Protein 1H80 (pdb70)

InterPro domains:
  IPR011050 Pectin lyase fold/virulence factor [SSF51126] (32-489)
  IPR012334 Pectin lyase fold [G3DSA:2.160.20.10] (28-491)
  IPR024535 Rhamnogalacturonase A/B/Epimerase-like, pectate lyase domain [PF12708] (52-104)

B-factor: mean 22.21, std 10.5, range [8.26, 59.05]

GO terms:
  GO:0033952 iota-carrageenase activity (F, EXP)

Solvent-accessible surface area: 35129 Å² total; per-residue (Å²): 120,86,57,108,131,67,107,51,54,70,4,19,91,53,57,88,76,26,24,23,20,51,25,0,49,96,77,25,61,6,68,11,145,50,120,66,80,7,17,98,8,0,34,107,0,0,40,15,0,30,173,76,118,59,0,0,24,0,27,0,20,75,16,34,1,24,0,25,38,2,41,0,60,25,39,0,4,0,48,0,32,36,106,1,56,0,49,11,26,151,58,56,77,60,142,74,16,53,0,0,13,0,1,26,110,42,88,0,68,53,0,0,0,6,2,6,15,136,7,8,43,1,10,1,104,107,29,213,13,124,22,1,1,0,1,33,0,0,3,0,94,26,0,14,0,0,7,6,42,0,25,4,76,36,6,35,49,0,2,0,10,0,10,4,10,107,74,138,62,96,1,31,33,0,82,53,0,2,0,12,60,4,64,0,39,27,0,2,15,27,58,0,0,0,12,0,24,0,0,8,36,0,0,0,52,49,0,33,0,33,0,0,0,0,0,11,0,29,0,44,32,114,64,0,47,108,63,150,50,8,0,0,63,75,1,21,2,37,37,0,64,2,19,71,0,10,0,0,0,0,0,2,0,32,40,16,167,7,13,51,3,6,0,20,69,1,29,2,73,8,2,1,0,0,0,36,2,31,16,3,33,0,55,48,116,159,86,49,73,86,133,119,81,20,107,12,15,74,109,35,77,10,2,56,125,7,103,148,126,122,49,25,71,8,6,26,9,35,79,3,45,0,10,67,0,45,2,96,27,10,92,51,0,6,0,57,40,120,16,0,34,36,2,25,65,35,20,84,136,15,118,131,6,4,4,2,24,105,170,32,50,88,127,58,12,68,2,0,10,0,7,6,5,0,0,7,7,28,54,8,15,124,128,25,170,26,44,10,83,13,112,46,54,82,22,114,86,58,111,31,54,125,102,22,24,103,59,0,50,78,116,31,149,48,58,142,41,4,87,30,135,54,21,85,110,5,64,67,90,57,22,114,70,115,90,53,106,130,69,107,51,53,67,5,19,91,54,55,87,77,26,22,21,19,50,28,0,48,99,78,27,61,6,68,10,146,51,118,67,81,6,15,108,12,0,35,128,0,0,33,20,0,32,183,78,118,61,0,0,25,0,27,0,21,77,16,32,0,22,0,24,38,2,40,0,50,25,40,0,4,0,48,0,31,38,104,1,55,0,44,11,25,159,57,56,82,59,132,77,16,42,0,1,17,0,1,22,108,40,84,0,70,50,0,0,0,7,1,5,16,132,8,7,43,1,12,1,108,100,28,211,12,155,38,1,0,0,1,39,0,0,4,0,96,26,0,12,0,0,8,6,43,0,25,4,76,36,7,46,50,0,1,0,9,0,9,3,12,92,64,143,58,101,0,37,42,0,92,45,0,2,0,11,61,4,62,0,40,25,0,3,14,26,59,0,0,0,11,0,24,0,0,11,32,0,0,0,52,49,0,32,0,34,0,0,0,0,0,11,0,28,0,48,31,102,61,0,49,97,58,179,48,9,0,0,65,75,1,23,2,37,36,0,64,2,18,73,0,8,0,0,0,1,0,1,0,32,52,18,168,6,14,49,2,4,0,21,65,1,28,3,72,7,2,2,0,0,0,34,1,32,17,4,34,2,60,51,179,95,49,71,84,181,71,106,10,20,78,111,33,85,10,3,64,124,6,105,157,114,106,53,53,69,8,4,27,10,35,71,3,33,0,11,64,0,44,2,97,28,10,92,52,0,6,0,55,42,120,16,0,34,40,3,25,62,32,20,81,142,14,127,130,8,4,6,2,15,110,173,31,57,87,131,63,12,72,2,0,11,0,7,6,5,0,0,8,7,26,56,4,13,88,141,21,169,32,45,8,81,14,103,46,56,81,22,116,84,55,109,32,54,124,98,23,25,104,59,1,37,72,111,29,143,57,56,142,39,3,84,31,136,54,27,86,118,2,64,68,88,60,22,114,76

Foldseek 3Di:
DDDDDDDLVLFADAQPDADDEEELCPHQNADQADLDASAVSVQVVQVVQQVGPQGYEYEHEAGEHEAWDREHAENYEYEYEAAYEYEHDDDPPLDQIERYEYCQPHAYERYEHEYPDQAYEYEHPPPPAQRYAHYAFERYGRYEYYHYEYEHQQGPEANYEQDWHDDPHAITTYERYEYEHYEYEDYHQCYWHYEYAAYEHYEYEHFETEAHEGHHPAHDDVRCVVRVDGAYENYEYEAFEYELYAEREEAEFAQAAHEEYEYEHFEYEQAQAHYEYAAFWDADDPCQWDDPVTTGDPDQVSQVVVCVPVVTHGYEYYHAEYEAFEYEKDFRYKDALVCQQLCVFPNLQSPSKAWADCVLPVPTRGIITTIHQEHYEYAFPPPYPRGYDHHYYNTYYHPDGPRGYHYHYPPRDGDDRDDRPPDHHDDPVSSSD/DDDDDDDLVLFADAQPDADDEEELCPPQNADQADLDASAVSVLVLQVVQQVDPQGYEYEHEAGEHEAWDREHAANYEYEYEAAYEYEHRDDPPLDQIERYEYQQPHAYERYEHEYPDQAYEYEHPVPPRQRYAHYAFERYGRYEYEHYEYEHQQGPEARYEQDWHDDPHAITTYERYEYEHYEYEDYHQCYWHYEYAAYEHYEYEHFETEAHEGHHPAHDDVRCVVRVDGAYENYEYENFEYELYAEREEAHFAQAAHEEYEYEHFEYEQAQAHYEYAAFWDDPCVQCDCPTGDPDQVSQVVVCVPVVTHGYEYYHAEYEAFEYEKDFRYKDALVCQQLCVFPNLQQPSKAWADCVLPVPTRGIITTIHQEHYEYAFDPPDPRGYDHHYYNTYYHPDGPRGYHYHYPPRDGDDRDDRPPDHHDDPVSSSD

Radius of gyration: 34.96 Å; Cα contacts (8 Å, |Δi|>4): 2663; chains: 2; bounding box: 59×76×108 Å

Organism: Alteromonas macleodii (NCBI:txid28108)

CATH classification: 2.160.20.10

Structure (mmCIF, N/CA/C/O backbone):
data_1H80
#
_entry.id   1H80
#
_cell.length_a   55.870
_cell.length_b   90.070
_cell.length_c   124.120
_cell.angle_alpha   90.00
_cell.angle_beta   93.53
_cell.angle_gamma   90.00
#
_symmetry.space_group_name_H-M   'P 1 21 1'
#
loop_
_entity.id
_entity.type
_entity.pdbx_description
1 polymer IOTA-CARRAGEENASE
2 non-polymer 'CALCIUM ION'
3 non-polymer 'CHLORIDE ION'
4 non-polymer 'SODIUM ION'
5 non-polymer GLYCEROL
6 water water
#
loop_
_atom_site.group_PDB
_atom_site.id
_atom_site.type_symbol
_atom_site.label_atom_id
_atom_site.label_alt_id
_atom_site.label_comp_id
_atom_site.label_asym_id
_atom_site.label_entity_id
_atom_site.label_seq_id
_atom_site.pdbx_PDB_ins_code
_atom_site.Cartn_x
_atom_site.Cartn_y
_atom_site.Cartn_z
_atom_site.occupancy
_atom_site.B_iso_or_equiv
_atom_site.auth_seq_id
_atom_site.auth_comp_id
_atom_site.auth_asym_id
_atom_site.auth_atom_id
_atom_site.pdbx_PDB_model_num
ATOM 1 N N . VAL A 1 1 ? 59.496 12.595 108.997 1.00 38.66 28 VAL A N 1
ATOM 2 C CA . VAL A 1 1 ? 59.114 11.297 108.371 1.00 37.91 28 VAL A CA 1
ATOM 3 C C . VAL A 1 1 ? 57.967 11.478 107.383 1.00 37.31 28 VAL A C 1
ATOM 4 O O . VAL A 1 1 ? 57.219 12.455 107.448 1.00 37.94 28 VAL A O 1
ATOM 8 N N . SER A 1 2 ? 57.847 10.532 106.459 1.00 36.17 29 SER A N 1
ATOM 9 C CA . SER A 1 2 ? 56.787 10.541 105.462 1.00 34.54 29 SER A CA 1
ATOM 10 C C . SER A 1 2 ? 55.940 9.309 105.753 1.00 32.42 29 SER A C 1
ATOM 11 O O . SER A 1 2 ? 56.474 8.230 106.007 1.00 32.39 29 SER A O 1
ATOM 14 N N . PRO A 1 3 ? 54.609 9.448 105.720 1.00 30.79 30 PRO A N 1
ATOM 15 C CA . PRO A 1 3 ? 53.768 8.282 106.000 1.00 29.19 30 PRO A CA 1
ATOM 16 C C . PRO A 1 3 ? 53.964 7.128 105.024 1.00 28.11 30 PRO A C 1
ATOM 17 O O . PRO A 1 3 ? 54.311 7.333 103.861 1.00 27.53 30 PRO A O 1
ATOM 21 N N . LYS A 1 4 ? 53.756 5.914 105.518 1.00 26.87 31 LYS A N 1
ATOM 22 C CA . LYS A 1 4 ? 53.878 4.718 104.697 1.00 26.83 31 LYS A CA 1
ATOM 23 C C . LYS A 1 4 ? 52.686 4.721 103.751 1.00 25.63 31 LYS A C 1
ATOM 24 O O . LYS A 1 4 ? 51.610 5.193 104.111 1.00 25.17 31 LYS A O 1
ATOM 30 N N . THR A 1 5 ? 52.877 4.205 102.541 1.00 24.80 32 THR A N 1
ATOM 31 C CA . THR A 1 5 ? 51.796 4.164 101.565 1.00 24.85 32 THR A CA 1
ATOM 32 C C . THR A 1 5 ? 51.147 2.792 101.555 1.00 23.17 32 THR A C 1
ATOM 33 O O . THR A 1 5 ? 51.669 1.838 102.127 1.00 23.03 32 THR A O 1
ATOM 37 N N . TYR A 1 6 ? 49.996 2.702 100.903 1.00 21.74 33 TYR A N 1
ATOM 38 C CA . TYR A 1 6 ? 49.273 1.445 100.814 1.00 20.07 33 TYR A CA 1
ATOM 39 C C . TYR A 1 6 ? 48.206 1.560 99.742 1.00 19.32 33 TYR A C 1
ATOM 40 O O . TYR A 1 6 ? 47.911 2.650 99.253 1.00 18.47 33 TYR A O 1
ATOM 49 N N . LYS A 1 7 ? 47.639 0.421 99.369 1.00 18.68 34 LYS A N 1
ATOM 50 C CA . LYS A 1 7 ? 46.576 0.397 98.384 1.00 18.60 34 LYS A CA 1
ATOM 51 C C . LYS A 1 7 ? 45.421 -0.340 99.038 1.00 16.89 34 LYS A C 1
ATOM 52 O O . LYS A 1 7 ? 45.624 -1.141 99.954 1.00 16.48 34 LYS A O 1
ATOM 58 N N . ASP A 1 8 ? 44.208 -0.063 98.584 1.00 16.01 35 ASP A N 1
ATOM 59 C CA . ASP A 1 8 ? 43.043 -0.703 99.169 1.00 15.81 35 ASP A CA 1
ATOM 60 C C . ASP A 1 8 ? 43.113 -2.222 99.135 1.00 15.26 35 ASP A C 1
ATOM 61 O O . ASP A 1 8 ? 42.647 -2.883 100.063 1.00 14.16 35 ASP A O 1
ATOM 66 N N . ALA A 1 9 ? 43.707 -2.775 98.080 1.00 14.59 36 ALA A N 1
ATOM 67 C CA . ALA A 1 9 ? 43.813 -4.224 97.943 1.00 15.34 36 ALA A CA 1
ATOM 68 C C . ALA A 1 9 ? 44.708 -4.868 98.999 1.00 15.05 36 ALA A C 1
ATOM 69 O O . ALA A 1 9 ? 44.751 -6.092 99.120 1.00 16.00 36 ALA A O 1
ATOM 71 N N . ASP A 1 10 ? 45.440 -4.052 99.750 1.00 13.84 37 ASP A N 1
ATOM 72 C CA . ASP A 1 10 ? 46.284 -4.588 100.810 1.00 14.57 37 ASP A CA 1
ATOM 73 C C . ASP A 1 10 ? 45.386 -4.987 101.978 1.00 13.19 37 ASP A C 1
ATOM 74 O O . ASP A 1 10 ? 45.792 -5.751 102.856 1.00 13.99 37 ASP A O 1
ATOM 79 N N . PHE A 1 11 ? 44.159 -4.472 101.975 1.00 12.61 38 PHE A N 1
ATOM 80 C CA . PHE A 1 11 ? 43.219 -4.734 103.057 1.00 11.79 38 PHE A CA 1
ATOM 81 C C . PHE A 1 11 ? 42.018 -5.563 102.644 1.00 12.53 38 PHE A C 1
ATOM 82 O O . PHE A 1 11 ? 41.639 -6.512 103.325 1.00 13.39 38 PHE A O 1
ATOM 90 N N . TYR A 1 12 ? 41.416 -5.192 101.524 1.00 12.22 39 TYR A N 1
ATOM 91 C CA . TYR A 1 12 ? 40.222 -5.872 101.050 1.00 12.70 39 TYR A CA 1
ATOM 92 C C . TYR A 1 12 ? 40.308 -6.232 99.578 1.00 12.32 39 TYR A C 1
ATOM 93 O O . TYR A 1 12 ? 40.725 -5.419 98.756 1.00 13.57 39 TYR A O 1
ATOM 102 N N . VAL A 1 13 ? 39.906 -7.456 99.260 1.00 11.58 40 VAL A N 1
ATOM 103 C CA . VAL A 1 13 ? 39.902 -7.934 97.885 1.00 12.67 40 VAL A CA 1
ATOM 104 C C . VAL A 1 13 ? 38.468 -8.304 97.545 1.00 12.41 40 VAL A C 1
ATOM 105 O O . VAL A 1 13 ? 37.895 -9.228 98.127 1.00 13.19 40 VAL A O 1
ATOM 109 N N . ALA A 1 14 ? 37.889 -7.563 96.609 1.00 12.67 41 ALA A N 1
ATOM 110 C CA . ALA A 1 14 ? 36.515 -7.795 96.194 1.00 12.83 41 ALA A CA 1
ATOM 111 C C . ALA A 1 14 ? 36.382 -9.048 95.341 1.00 13.29 41 ALA A C 1
ATOM 112 O O . ALA A 1 14 ? 37.345 -9.499 94.722 1.00 13.21 41 ALA A O 1
ATOM 114 N N . PRO A 1 15 ? 35.181 -9.638 95.311 1.00 13.67 42 PRO A N 1
ATOM 115 C CA . PRO A 1 15 ? 34.990 -10.838 94.498 1.00 14.48 42 PRO A CA 1
ATOM 116 C C . PRO A 1 15 ? 35.007 -10.437 93.027 1.00 14.34 42 PRO A C 1
ATOM 117 O O . PRO A 1 15 ? 34.602 -9.327 92.680 1.00 16.11 42 PRO A O 1
ATOM 121 N N . THR A 1 16 ? 35.483 -11.331 92.168 1.00 15.62 43 THR A N 1
ATOM 122 C CA . THR A 1 16 ? 35.537 -11.040 90.741 1.00 17.08 43 THR A CA 1
ATOM 123 C C . THR A 1 16 ? 34.472 -11.821 89.985 1.00 17.24 43 THR A C 1
ATOM 124 O O . THR A 1 16 ? 34.265 -11.615 88.792 1.00 18.34 43 THR A O 1
ATOM 128 N N . GLN A 1 17 ? 33.803 -12.725 90.690 1.00 17.50 44 GLN A N 1
ATOM 129 C CA . GLN A 1 17 ? 32.741 -13.528 90.102 1.00 17.99 44 GLN A CA 1
ATOM 130 C C . GLN A 1 17 ? 31.794 -13.934 91.221 1.00 17.42 44 GLN A C 1
ATOM 131 O O . GLN A 1 17 ? 32.228 -14.240 92.331 1.00 18.50 44 GLN A O 1
ATOM 141 N N . GLN A 1 18 ? 30.498 -13.918 90.936 1.00 15.83 45 GLN A N 1
ATOM 142 C CA . GLN A 1 18 ? 29.508 -14.286 91.936 1.00 14.60 45 GLN A CA 1
ATOM 143 C C . GLN A 1 18 ? 28.466 -15.187 91.316 1.00 13.73 45 GLN A C 1
ATOM 144 O O . GLN A 1 18 ? 28.331 -15.246 90.097 1.00 13.57 45 GLN A O 1
ATOM 150 N N . ASP A 1 19 ? 27.720 -15.884 92.165 1.00 13.31 46 ASP A N 1
ATOM 151 C CA . ASP A 1 19 ? 26.691 -16.784 91.676 1.00 13.37 46 ASP A CA 1
ATOM 152 C C . ASP A 1 19 ? 25.313 -16.149 91.553 1.00 13.34 46 ASP A C 1
ATOM 153 O O . ASP A 1 19 ? 24.567 -16.467 90.627 1.00 13.73 46 ASP A O 1
ATOM 158 N N . VAL A 1 20 ? 24.972 -15.248 92.469 1.00 13.19 47 VAL A N 1
ATOM 159 C CA . VAL A 1 20 ? 23.653 -14.625 92.443 1.00 13.47 47 VAL A CA 1
ATOM 160 C C . VAL A 1 20 ? 23.606 -13.152 92.821 1.00 13.45 47 VAL A C 1
ATOM 161 O O . VAL A 1 20 ? 24.545 -12.605 93.395 1.00 12.70 47 VAL A O 1
ATOM 165 N N . ASN A 1 21 ? 22.488 -12.525 92.467 1.00 13.95 48 ASN A N 1
ATOM 166 C CA . ASN A 1 21 ? 22.198 -11.132 92.796 1.00 14.78 48 ASN A CA 1
ATOM 167 C C . ASN A 1 21 ? 20.727 -11.174 93.216 1.00 15.23 48 ASN A C 1
ATOM 168 O O . ASN A 1 21 ? 19.846 -11.428 92.386 1.00 16.91 48 ASN A O 1
ATOM 173 N N . TYR A 1 22 ? 20.464 -10.955 94.501 1.00 13.79 49 TYR A N 1
ATOM 174 C CA . TYR A 1 22 ? 19.097 -10.976 95.016 1.00 14.17 49 TYR A CA 1
ATOM 175 C C . TYR A 1 22 ? 18.666 -9.613 95.529 1.00 13.75 49 TYR A C 1
ATOM 176 O O . TYR A 1 22 ? 19.497 -8.758 95.829 1.00 14.50 49 TYR A O 1
ATOM 185 N N . ASP A 1 23 ? 17.354 -9.425 95.630 1.00 14.30 50 ASP A N 1
ATOM 186 C CA . ASP A 1 23 ? 16.772 -8.191 96.139 1.00 14.45 50 ASP A CA 1
ATOM 187 C C . ASP A 1 23 ? 16.035 -8.599 97.415 1.00 14.61 50 ASP A C 1
ATOM 188 O O . ASP A 1 23 ? 15.249 -9.544 97.410 1.00 15.26 50 ASP A O 1
ATOM 193 N N . LEU A 1 24 ? 16.306 -7.900 98.510 1.00 14.43 51 LEU A N 1
ATOM 194 C CA . LEU A 1 24 ? 15.699 -8.228 99.794 1.00 14.00 51 LEU A CA 1
ATOM 195 C C . LEU A 1 24 ? 14.179 -8.256 99.772 1.00 15.47 51 LEU A C 1
ATOM 196 O O . LEU A 1 24 ? 13.555 -9.127 100.384 1.00 16.02 51 LEU A O 1
ATOM 201 N N . VAL A 1 25 ? 13.583 -7.302 99.071 1.00 15.63 52 VAL A N 1
ATOM 202 C CA . VAL A 1 25 ? 12.132 -7.224 99.003 1.00 16.52 52 VAL A CA 1
ATOM 203 C C . VAL A 1 25 ? 11.521 -8.190 97.996 1.00 17.20 52 VAL A C 1
ATOM 204 O O . VAL A 1 25 ? 10.646 -8.987 98.335 1.00 17.24 52 VAL A O 1
ATOM 208 N N . ASP A 1 26 ? 12.001 -8.162 96.764 1.00 17.92 53 ASP A N 1
ATOM 209 C CA . ASP A 1 26 ? 11.441 -8.954 95.660 1.00 18.37 53 ASP A CA 1
ATOM 210 C C . ASP A 1 26 ? 11.735 -10.441 95.882 1.00 18.92 53 ASP A C 1
ATOM 211 O O . ASP A 1 26 ? 10.862 -11.285 95.536 1.00 19.13 53 ASP A O 1
ATOM 216 N N . ASP A 1 27 ? 12.900 -10.815 96.350 1.00 18.00 54 ASP A N 1
ATOM 217 C CA . ASP A 1 27 ? 13.256 -12.215 96.498 1.00 17.65 54 ASP A CA 1
ATOM 218 C C . ASP A 1 27 ? 13.032 -12.813 97.877 1.00 18.10 54 ASP A C 1
ATOM 219 O O . ASP A 1 27 ? 12.863 -14.025 98.000 1.00 18.36 54 ASP A O 1
ATOM 224 N N . PHE A 1 28 ? 13.020 -11.982 98.914 1.00 17.46 55 PHE A N 1
ATOM 225 C CA . PHE A 1 28 ? 12.838 -12.514 100.256 1.00 17.51 55 PHE A CA 1
ATOM 226 C C . PHE A 1 28 ? 11.679 -11.949 101.066 1.00 18.36 55 PHE A C 1
ATOM 227 O O . PHE A 1 28 ? 11.531 -12.247 102.249 1.00 18.75 55 PHE A O 1
ATOM 235 N N . GLY A 1 29 ? 10.857 -11.138 100.415 1.00 18.30 56 GLY A N 1
ATOM 236 C CA . GLY A 1 29 ? 9.674 -10.599 101.063 1.00 19.10 56 GLY A CA 1
ATOM 237 C C . GLY A 1 29 ? 9.777 -9.602 102.196 1.00 19.62 56 GLY A C 1
ATOM 238 O O . GLY A 1 29 ? 8.842 -9.487 102.988 1.00 20.50 56 GLY A O 1
ATOM 239 N N . ALA A 1 30 ? 10.885 -8.880 102.300 1.00 18.47 57 ALA A N 1
ATOM 240 C CA . ALA A 1 30 ? 10.986 -7.881 103.355 1.00 18.57 57 ALA A CA 1
ATOM 241 C C . ALA A 1 30 ? 10.009 -6.777 102.965 1.00 18.99 57 ALA A C 1
ATOM 242 O O . ALA A 1 30 ? 9.616 -6.674 101.801 1.00 18.85 57 ALA A O 1
ATOM 244 N N . ASN A 1 31 ? 9.605 -5.958 103.928 1.00 19.46 58 ASN A N 1
ATOM 245 C CA . ASN A 1 31 ? 8.674 -4.871 103.645 1.00 20.76 58 ASN A CA 1
ATOM 246 C C . ASN A 1 31 ? 9.241 -3.560 104.174 1.00 19.88 58 ASN A C 1
ATOM 247 O O . ASN A 1 31 ? 9.331 -3.361 105.385 1.00 20.37 58 ASN A O 1
ATOM 252 N N . GLY A 1 32 ? 9.618 -2.668 103.264 1.00 20.32 59 GLY A N 1
ATOM 253 C CA . GLY A 1 32 ? 10.179 -1.395 103.673 1.00 20.82 59 GLY A CA 1
ATOM 254 C C . GLY A 1 32 ? 9.154 -0.281 103.735 1.00 21.65 59 GLY A C 1
ATOM 255 O O . GLY A 1 32 ? 9.509 0.895 103.778 1.00 20.99 59 GLY A O 1
ATOM 256 N N . ASN A 1 33 ? 7.877 -0.651 103.744 1.00 23.06 60 ASN A N 1
ATOM 257 C CA . ASN A 1 33 ? 6.797 0.329 103.789 1.00 25.15 60 ASN A CA 1
ATOM 258 C C . ASN A 1 33 ? 6.020 0.299 105.100 1.00 25.15 60 ASN A C 1
ATOM 259 O O . ASN A 1 33 ? 5.114 1.105 105.308 1.00 26.49 60 ASN A O 1
ATOM 264 N N . ASP A 1 34 ? 6.368 -0.629 105.981 1.00 24.59 61 ASP A N 1
ATOM 265 C CA . ASP A 1 34 ? 5.686 -0.732 107.266 1.00 24.72 61 ASP A CA 1
ATOM 266 C C . ASP A 1 34 ? 6.654 -0.515 108.422 1.00 24.57 61 ASP A C 1
ATOM 267 O O . ASP A 1 34 ? 7.786 -0.071 108.227 1.00 24.40 61 ASP A O 1
ATOM 272 N N . THR A 1 35 ? 6.204 -0.836 109.628 1.00 24.67 62 THR A N 1
ATOM 273 C CA . THR A 1 35 ? 7.037 -0.674 110.810 1.00 24.96 62 THR A CA 1
ATOM 274 C C . THR A 1 35 ? 7.350 -2.026 111.436 1.00 24.51 62 THR A C 1
ATOM 275 O O . THR A 1 35 ? 7.803 -2.096 112.577 1.00 25.87 62 THR A O 1
ATOM 279 N N . SER A 1 36 ? 7.117 -3.093 110.676 1.00 23.46 63 SER A N 1
ATOM 280 C CA . SER A 1 36 ? 7.346 -4.454 111.146 1.00 22.25 63 SER A CA 1
ATOM 281 C C . SER A 1 36 ? 8.767 -4.963 110.906 1.00 20.88 63 SER A C 1
ATOM 282 O O . SER A 1 36 ? 9.432 -4.558 109.957 1.00 20.30 63 SER A O 1
ATOM 285 N N . ASP A 1 37 ? 9.203 -5.869 111.778 1.00 19.56 64 ASP A N 1
ATOM 286 C CA . ASP A 1 37 ? 10.534 -6.474 111.734 1.00 18.52 64 ASP A CA 1
ATOM 287 C C . ASP A 1 37 ? 10.844 -7.160 110.402 1.00 17.71 64 ASP A C 1
ATOM 288 O O . ASP A 1 37 ? 10.036 -7.924 109.875 1.00 17.95 64 ASP A O 1
ATOM 293 N N . ASP A 1 38 ? 12.029 -6.880 109.869 1.00 16.50 65 ASP A N 1
ATOM 294 C CA . ASP A 1 38 ? 12.460 -7.448 108.597 1.00 16.06 65 ASP A CA 1
ATOM 295 C C . ASP A 1 38 ? 13.680 -8.346 108.768 1.00 15.60 65 ASP A C 1
ATOM 296 O O . ASP A 1 38 ? 14.296 -8.769 107.786 1.00 14.52 65 ASP A O 1
ATOM 301 N N . SER A 1 39 ? 14.015 -8.647 110.016 1.00 15.26 66 SER A N 1
ATOM 302 C CA . SER A 1 39 ? 15.181 -9.467 110.320 1.00 15.06 66 SER A CA 1
ATOM 303 C C . SER A 1 39 ? 15.197 -10.849 109.680 1.00 15.01 66 SER A C 1
ATOM 304 O O . SER A 1 39 ? 16.216 -11.268 109.132 1.00 14.63 66 SER A O 1
ATOM 307 N N . ASN A 1 40 ? 14.082 -11.569 109.758 1.00 14.71 67 ASN A N 1
ATOM 308 C CA . ASN A 1 40 ? 14.039 -12.903 109.183 1.00 15.28 67 ASN A CA 1
ATOM 309 C C . ASN A 1 40 ? 14.263 -12.870 107.677 1.00 13.93 67 ASN A C 1
ATOM 310 O O . ASN A 1 40 ? 14.972 -13.715 107.138 1.00 13.99 67 ASN A O 1
ATOM 315 N N . ALA A 1 41 ? 13.665 -11.891 107.006 1.00 14.06 68 ALA A N 1
ATOM 316 C CA . ALA A 1 41 ? 13.821 -11.764 105.560 1.00 13.44 68 ALA A CA 1
ATOM 317 C C . ALA A 1 41 ? 15.298 -11.589 105.233 1.00 13.24 68 ALA A C 1
ATOM 318 O O . ALA A 1 41 ? 15.835 -12.260 104.351 1.00 13.05 68 ALA A O 1
ATOM 320 N N . LEU A 1 42 ? 15.954 -10.685 105.953 1.00 12.75 69 LEU A N 1
ATOM 321 C CA . LEU A 1 42 ? 17.369 -10.437 105.720 1.00 12.74 69 LEU A CA 1
ATOM 322 C C . LEU A 1 42 ? 18.213 -11.658 106.056 1.00 12.22 69 LEU A C 1
ATOM 323 O O . LEU A 1 42 ? 19.138 -11.998 105.319 1.00 12.37 69 LEU A O 1
ATOM 328 N N . GLN A 1 43 ? 17.897 -12.337 107.156 1.00 11.42 70 GLN A N 1
ATOM 329 C CA . GLN A 1 43 ? 18.677 -13.507 107.521 1.00 12.71 70 GLN A CA 1
ATOM 330 C C . GLN A 1 43 ? 18.526 -14.611 106.478 1.00 12.16 70 GLN A C 1
ATOM 331 O O . GLN A 1 43 ? 19.496 -15.284 106.142 1.00 13.44 70 GLN A O 1
ATOM 337 N N . ARG A 1 44 ? 17.311 -14.799 105.968 1.00 12.94 71 ARG A N 1
ATOM 338 C CA . ARG A 1 44 ? 17.093 -15.814 104.943 1.00 13.16 71 ARG A CA 1
ATOM 339 C C . ARG A 1 44 ? 17.884 -15.468 103.684 1.00 13.13 71 ARG A C 1
ATOM 340 O O . ARG A 1 44 ? 18.440 -16.351 103.035 1.00 13.80 71 ARG A O 1
ATOM 348 N N . ALA A 1 45 ? 17.933 -14.183 103.347 1.00 13.28 72 ALA A N 1
ATOM 349 C CA . ALA A 1 45 ? 18.666 -13.738 102.162 1.00 12.78 72 ALA A CA 1
ATOM 350 C C . ALA A 1 45 ? 20.149 -14.033 102.331 1.00 13.06 72 ALA A C 1
ATOM 351 O O . ALA A 1 45 ? 20.793 -14.596 101.446 1.00 13.79 72 ALA A O 1
ATOM 353 N N . ILE A 1 46 ? 20.690 -13.636 103.477 1.00 12.74 73 ILE A N 1
ATOM 354 C CA . ILE A 1 46 ? 22.095 -13.867 103.778 1.00 13.17 73 ILE A CA 1
ATOM 355 C C . ILE A 1 46 ? 22.418 -15.358 103.729 1.00 13.42 73 ILE A C 1
ATOM 356 O O . ILE A 1 46 ? 23.399 -15.772 103.117 1.00 13.82 73 ILE A O 1
ATOM 361 N N . ASN A 1 47 ? 21.587 -16.171 104.369 1.00 13.23 74 ASN A N 1
ATOM 362 C CA . ASN A 1 47 ? 21.824 -17.606 104.383 1.00 13.94 74 ASN A CA 1
ATOM 363 C C . ASN A 1 47 ? 21.804 -18.197 102.977 1.00 13.17 74 ASN A C 1
ATOM 364 O O . ASN A 1 47 ? 22.656 -19.014 102.627 1.00 13.83 74 ASN A O 1
ATOM 369 N N . ALA A 1 48 ? 20.832 -17.776 102.174 1.00 13.94 75 ALA A N 1
ATOM 370 C CA . ALA A 1 48 ? 20.701 -18.273 100.810 1.00 14.23 75 ALA A CA 1
ATOM 371 C C . ALA A 1 48 ? 21.926 -17.929 99.974 1.00 14.36 75 ALA A C 1
ATOM 372 O O . ALA A 1 48 ? 22.443 -18.767 99.237 1.00 15.50 75 ALA A O 1
ATOM 374 N N . ILE A 1 49 ? 22.398 -16.697 100.101 1.00 13.81 76 ILE A N 1
ATOM 375 C CA . ILE A 1 49 ? 23.559 -16.269 99.332 1.00 12.80 76 ILE A CA 1
ATOM 376 C C . ILE A 1 49 ? 24.830 -16.982 99.779 1.00 13.40 76 ILE A C 1
ATOM 377 O O . ILE A 1 49 ? 25.628 -17.418 98.949 1.00 13.73 76 ILE A O 1
ATOM 382 N N . SER A 1 50 ? 25.015 -17.124 101.088 1.00 13.33 77 SER A N 1
ATOM 383 C CA . SER A 1 50 ? 26.220 -17.765 101.593 1.00 14.61 77 SER A CA 1
ATOM 384 C C . SER A 1 50 ? 26.309 -19.244 101.229 1.00 15.50 77 SER A C 1
ATOM 385 O O . SER A 1 50 ? 27.396 -19.820 101.232 1.00 15.87 77 SER A O 1
ATOM 388 N N . ARG A 1 51 ? 25.169 -19.858 100.920 1.00 16.53 78 ARG A N 1
ATOM 389 C CA . ARG A 1 51 ? 25.152 -21.266 100.532 1.00 18.80 78 ARG A CA 1
ATOM 390 C C . ARG A 1 51 ? 25.745 -21.466 99.138 1.00 18.97 78 ARG A C 1
ATOM 391 O O . ARG A 1 51 ? 26.168 -22.570 98.789 1.00 19.86 78 ARG A O 1
ATOM 399 N N . LYS A 1 52 ? 25.774 -20.401 98.342 1.00 19.15 79 LYS A N 1
ATOM 400 C CA . LYS A 1 52 ? 26.326 -20.480 96.990 1.00 19.50 79 LYS A CA 1
ATOM 401 C C . LYS A 1 52 ? 27.854 -20.464 97.059 1.00 19.98 79 LYS A C 1
ATOM 402 O O . LYS A 1 52 ? 28.445 -19.646 97.764 1.00 18.47 79 LYS A O 1
ATOM 408 N N . PRO A 1 53 ? 28.514 -21.366 96.316 1.00 20.84 80 PRO A N 1
ATOM 409 C CA . PRO A 1 53 ? 29.978 -21.454 96.295 1.00 21.17 80 PRO A CA 1
ATOM 410 C C . PRO A 1 53 ? 30.701 -20.122 96.092 1.00 21.27 80 PRO A C 1
ATOM 411 O O . PRO A 1 53 ? 31.679 -19.828 96.783 1.00 21.99 80 PRO A O 1
ATOM 415 N N . ASN A 1 54 ? 30.216 -19.319 95.151 1.00 19.70 81 ASN A N 1
ATOM 416 C CA . ASN A 1 54 ? 30.838 -18.032 94.858 1.00 19.10 81 ASN A CA 1
ATOM 417 C C . ASN A 1 54 ? 30.058 -16.859 95.448 1.00 17.34 81 ASN A C 1
ATOM 418 O O . ASN A 1 54 ? 30.300 -15.700 95.100 1.00 17.84 81 ASN A O 1
ATOM 423 N N . GLY A 1 55 ? 29.119 -17.169 96.338 1.00 15.73 82 GLY A N 1
ATOM 424 C CA . GLY A 1 55 ? 28.334 -16.134 96.987 1.00 14.28 82 GLY A CA 1
ATOM 425 C C . GLY A 1 55 ? 27.538 -15.231 96.073 1.00 13.58 82 GLY A C 1
ATOM 426 O O . GLY A 1 55 ? 27.110 -15.629 94.989 1.00 13.75 82 GLY A O 1
ATOM 427 N N . GLY A 1 56 ? 27.331 -13.998 96.513 1.00 11.94 83 GLY A N 1
ATOM 428 C CA . GLY A 1 56 ? 26.562 -13.082 95.702 1.00 12.04 83 GLY A CA 1
ATOM 429 C C . GLY A 1 56 ? 26.304 -11.765 96.386 1.00 12.45 83 GLY A C 1
ATOM 430 O O . GLY A 1 56 ? 26.826 -11.492 97.469 1.00 12.90 83 GLY A O 1
ATOM 431 N N . THR A 1 57 ? 25.487 -10.947 95.733 1.00 13.03 84 THR A N 1
ATOM 432 C CA . THR A 1 57 ? 25.147 -9.632 96.237 1.00 13.64 84 THR A CA 1
ATOM 433 C C . THR A 1 57 ? 23.683 -9.564 96.622 1.00 13.70 84 THR A C 1
ATOM 434 O O . THR A 1 57 ? 22.830 -10.169 95.976 1.00 14.00 84 THR A O 1
ATOM 438 N N . LEU A 1 58 ? 23.405 -8.842 97.698 1.00 11.84 85 LEU A N 1
ATOM 439 C CA . LEU A 1 58 ? 22.040 -8.645 98.145 1.00 11.59 85 LEU A CA 1
ATOM 440 C C . LEU A 1 58 ? 21.782 -7.152 98.094 1.00 11.27 85 LEU A C 1
ATOM 441 O O . LEU A 1 58 ? 22.535 -6.364 98.668 1.00 11.44 85 LEU A O 1
ATOM 446 N N . LEU A 1 59 ? 20.731 -6.756 97.391 1.00 11.87 86 LEU A N 1
ATOM 447 C CA . LEU A 1 59 ? 20.393 -5.350 97.315 1.00 11.34 86 LEU A CA 1
ATOM 448 C C . LEU A 1 59 ? 19.275 -5.068 98.301 1.00 11.41 86 LEU A C 1
ATOM 449 O O . LEU A 1 59 ? 18.278 -5.783 98.320 1.00 11.86 86 LEU A O 1
ATOM 454 N N . ILE A 1 60 ? 19.468 -4.058 99.141 1.00 11.82 87 ILE A N 1
ATOM 455 C CA . ILE A 1 60 ? 18.434 -3.637 100.076 1.00 11.91 87 ILE A CA 1
ATOM 456 C C . ILE A 1 60 ? 17.920 -2.374 99.397 1.00 12.66 87 ILE A C 1
ATOM 457 O O . ILE A 1 60 ? 18.577 -1.333 99.413 1.00 12.99 87 ILE A O 1
ATOM 462 N N . PRO A 1 61 ? 16.741 -2.459 98.766 1.00 12.90 88 PRO A N 1
ATOM 463 C CA . PRO A 1 61 ? 16.127 -1.339 98.056 1.00 13.46 88 PRO A CA 1
ATOM 464 C C . PRO A 1 61 ? 15.544 -0.262 98.946 1.00 13.49 88 PRO A C 1
ATOM 465 O O . PRO A 1 61 ? 15.276 -0.491 100.123 1.00 14.48 88 PRO A O 1
ATOM 469 N N . ASN A 1 62 ? 15.342 0.914 98.368 1.00 14.03 89 ASN A N 1
ATOM 470 C CA . ASN A 1 62 ? 14.800 2.035 99.114 1.00 14.67 89 ASN A CA 1
ATOM 471 C C . ASN A 1 62 ? 13.573 1.667 99.930 1.00 15.07 89 ASN A C 1
ATOM 472 O O . ASN A 1 62 ? 12.664 0.988 99.453 1.00 15.97 89 ASN A O 1
ATOM 477 N N . GLY A 1 63 ? 13.576 2.125 101.174 1.00 15.20 90 GLY A N 1
ATOM 478 C CA . GLY A 1 63 ? 12.487 1.856 102.088 1.00 15.92 90 GLY A CA 1
ATOM 479 C C . GLY A 1 63 ? 13.020 1.916 103.501 1.00 15.50 90 GLY A C 1
ATOM 480 O O . GLY A 1 63 ? 14.202 2.204 103.714 1.00 14.70 90 GLY A O 1
ATOM 481 N N . THR A 1 64 ? 12.152 1.655 104.469 1.00 14.91 91 THR A N 1
ATOM 482 C CA . THR A 1 64 ? 12.543 1.673 105.867 1.00 15.72 91 THR A CA 1
ATOM 483 C C . THR A 1 64 ? 12.457 0.254 106.393 1.00 15.43 91 THR A C 1
ATOM 484 O O . THR A 1 64 ? 11.416 -0.397 106.300 1.00 15.49 91 THR A O 1
ATOM 488 N N . TYR A 1 65 ? 13.561 -0.224 106.949 1.00 14.55 92 TYR A N 1
ATOM 489 C CA . TYR A 1 65 ? 13.626 -1.581 107.460 1.00 14.54 92 TYR A CA 1
ATOM 490 C C . TYR A 1 65 ? 13.990 -1.636 108.921 1.00 14.38 92 TYR A C 1
ATOM 491 O O . TYR A 1 65 ? 14.716 -0.783 109.430 1.00 14.77 92 TYR A O 1
ATOM 500 N N . HIS A 1 66 ? 13.479 -2.662 109.586 1.00 14.54 93 HIS A N 1
ATOM 501 C CA . HIS A 1 66 ? 13.766 -2.883 110.989 1.00 14.10 93 HIS A CA 1
ATOM 502 C C . HIS A 1 66 ? 14.538 -4.190 111.104 1.00 14.07 93 HIS A C 1
ATOM 503 O O . HIS A 1 66 ? 14.037 -5.256 110.738 1.00 14.16 93 HIS A O 1
ATOM 510 N N . PHE A 1 67 ? 15.774 -4.093 111.587 1.00 13.37 94 PHE A N 1
ATOM 511 C CA . PHE A 1 67 ? 16.629 -5.261 111.751 1.00 13.78 94 PHE A CA 1
ATOM 512 C C . PHE A 1 67 ? 17.214 -5.294 113.152 1.00 14.18 94 PHE A C 1
ATOM 513 O O . PHE A 1 67 ? 17.336 -4.261 113.808 1.00 15.35 94 PHE A O 1
ATOM 521 N N . LEU A 1 68 ? 17.596 -6.489 113.586 1.00 14.74 95 LEU A N 1
ATOM 522 C CA . LEU A 1 68 ? 18.254 -6.665 114.871 1.00 14.55 95 LEU A CA 1
ATOM 523 C C . LEU A 1 68 ? 18.831 -8.068 114.968 1.00 14.77 95 LEU A C 1
ATOM 524 O O . LEU A 1 68 ? 18.188 -9.045 114.577 1.00 14.94 95 LEU A O 1
ATOM 529 N N . GLY A 1 69 ? 20.061 -8.155 115.461 1.00 14.44 96 GLY A N 1
ATOM 530 C CA . GLY A 1 69 ? 20.715 -9.439 115.640 1.00 15.22 96 GLY A CA 1
ATOM 531 C C . GLY A 1 69 ? 20.950 -10.248 114.382 1.00 15.19 96 GLY A C 1
ATOM 532 O O . GLY A 1 69 ? 20.882 -11.477 114.408 1.00 16.60 96 GLY A O 1
ATOM 533 N N . ILE A 1 70 ? 21.229 -9.564 113.280 1.00 14.64 97 ILE A N 1
ATOM 534 C CA . ILE A 1 70 ? 21.473 -10.243 112.014 1.00 14.84 97 ILE A CA 1
ATOM 535 C C . ILE A 1 70 ? 22.852 -10.890 112.037 1.00 15.33 97 ILE A C 1
ATOM 536 O O . ILE A 1 70 ? 23.830 -10.272 112.456 1.00 16.33 97 ILE A O 1
ATOM 541 N N . GLN A 1 71 ? 22.925 -12.139 111.589 1.00 15.01 98 GLN A N 1
ATOM 542 C CA . GLN A 1 71 ? 24.189 -12.863 111.557 1.00 15.16 98 GLN A CA 1
ATOM 543 C C . GLN A 1 71 ? 24.722 -12.880 110.134 1.00 14.81 98 GLN A C 1
ATOM 544 O O . GLN A 1 71 ? 24.180 -13.560 109.270 1.00 14.68 98 GLN A O 1
ATOM 550 N N . MET A 1 72 ? 25.786 -12.128 109.889 1.00 14.12 99 MET A N 1
ATOM 551 C CA . MET A 1 72 ? 26.364 -12.092 108.555 1.00 14.29 99 MET A CA 1
ATOM 552 C C . MET A 1 72 ? 27.093 -13.396 108.273 1.00 14.37 99 MET A C 1
ATOM 553 O O . MET A 1 72 ? 27.490 -14.112 109.193 1.00 15.16 99 MET A O 1
ATOM 558 N N . LYS A 1 73 ? 27.257 -13.709 106.993 1.00 14.55 100 LYS A N 1
ATOM 559 C CA . LYS A 1 73 ? 27.926 -14.934 106.591 1.00 15.02 100 LYS A CA 1
ATOM 560 C C . LYS A 1 73 ? 28.878 -14.701 105.430 1.00 13.75 100 LYS A C 1
ATOM 561 O O . LYS A 1 73 ? 28.810 -13.676 104.751 1.00 13.98 100 LYS A O 1
ATOM 567 N N . SER A 1 74 ? 29.756 -15.671 105.210 1.00 13.85 101 SER A N 1
ATOM 568 C CA . SER A 1 74 ? 30.756 -15.595 104.157 1.00 13.15 101 SER A CA 1
ATOM 569 C C . SER A 1 74 ? 30.220 -15.411 102.749 1.00 12.80 101 SER A C 1
ATOM 570 O O . SER A 1 74 ? 29.166 -15.936 102.386 1.00 13.18 101 SER A O 1
ATOM 573 N N . ASN A 1 75 ? 30.986 -14.660 101.967 1.00 12.71 102 ASN A N 1
ATOM 574 C CA . ASN A 1 75 ? 30.693 -14.388 100.574 1.00 12.20 102 ASN A CA 1
ATOM 575 C C . ASN A 1 75 ? 29.372 -13.691 100.309 1.00 12.14 102 ASN A C 1
ATOM 576 O O . ASN A 1 75 ? 28.758 -13.879 99.262 1.00 13.06 102 ASN A O 1
ATOM 581 N N . VAL A 1 76 ? 28.948 -12.879 101.269 1.00 11.02 103 VAL A N 1
ATOM 582 C CA . VAL A 1 76 ? 27.722 -12.113 101.139 1.00 11.55 103 VAL A CA 1
ATOM 583 C C . VAL A 1 76 ? 28.134 -10.658 101.001 1.00 11.31 103 VAL A C 1
ATOM 584 O O . VAL A 1 76 ? 28.905 -10.138 101.806 1.00 12.06 103 VAL A O 1
ATOM 588 N N . HIS A 1 77 ? 27.625 -10.010 99.964 1.00 10.52 104 HIS A N 1
ATOM 589 C CA . HIS A 1 77 ? 27.955 -8.624 99.696 1.00 10.82 104 HIS A CA 1
ATOM 590 C C . HIS A 1 77 ? 26.676 -7.834 99.592 1.00 11.37 104 HIS A C 1
ATOM 591 O O . HIS A 1 77 ? 25.922 -7.956 98.629 1.00 13.26 104 HIS A O 1
ATOM 598 N N . ILE A 1 78 ? 26.433 -7.038 100.624 1.00 10.27 105 ILE A N 1
ATOM 599 C CA . ILE A 1 78 ? 25.228 -6.238 100.708 1.00 10.88 105 ILE A CA 1
ATOM 600 C C . ILE A 1 78 ? 25.423 -4.828 100.188 1.00 10.90 105 ILE A C 1
ATOM 601 O O . ILE A 1 78 ? 26.390 -4.149 100.533 1.00 10.96 105 ILE A O 1
ATOM 606 N N . ARG A 1 79 ? 24.502 -4.406 99.328 1.00 10.96 106 ARG A N 1
ATOM 607 C CA . ARG A 1 79 ? 24.529 -3.065 98.772 1.00 11.55 106 ARG A CA 1
ATOM 608 C C . ARG A 1 79 ? 23.204 -2.441 99.152 1.00 11.47 106 ARG A C 1
ATOM 609 O O . ARG A 1 79 ? 22.145 -3.053 99.005 1.00 11.56 106 ARG A O 1
ATOM 617 N N . VAL A 1 80 ? 23.270 -1.217 99.650 1.00 10.32 107 VAL A N 1
ATOM 618 C CA . VAL A 1 80 ? 22.078 -0.528 100.120 1.00 11.06 107 VAL A CA 1
ATOM 619 C C . VAL A 1 80 ? 21.757 0.719 99.317 1.00 10.72 107 VAL A C 1
ATOM 620 O O . VAL A 1 80 ? 22.610 1.582 99.136 1.00 11.46 107 VAL A O 1
ATOM 624 N N . GLU A 1 81 ? 20.523 0.831 98.837 1.00 11.43 108 GLU A N 1
ATOM 625 C CA . GLU A 1 81 ? 20.170 2.014 98.066 1.00 11.89 108 GLU A CA 1
ATOM 626 C C . GLU A 1 81 ? 20.247 3.272 98.925 1.00 12.10 108 GLU A C 1
ATOM 627 O O . GLU A 1 81 ? 20.115 3.222 100.150 1.00 11.48 108 GLU A O 1
ATOM 633 N N . SER A 1 82 ? 20.464 4.399 98.262 1.00 13.76 109 SER A N 1
ATOM 634 C CA . SER A 1 82 ? 20.681 5.680 98.924 1.00 14.61 109 SER A CA 1
ATOM 635 C C . SER A 1 82 ? 19.595 6.319 99.781 1.00 14.84 109 SER A C 1
ATOM 636 O O . SER A 1 82 ? 19.898 7.199 100.592 1.00 16.07 109 SER A O 1
ATOM 639 N N . ASP A 1 83 ? 18.343 5.907 99.613 1.00 15.61 110 ASP A N 1
ATOM 640 C CA . ASP A 1 83 ? 17.272 6.490 100.417 1.00 17.06 110 ASP A CA 1
ATOM 641 C C . ASP A 1 83 ? 16.800 5.530 101.496 1.00 16.73 110 ASP A C 1
ATOM 642 O O . ASP A 1 83 ? 15.787 5.762 102.155 1.00 18.33 110 ASP A O 1
ATOM 647 N N . VAL A 1 84 ? 17.547 4.450 101.682 1.00 14.45 111 VAL A N 1
ATOM 648 C CA . VAL A 1 84 ? 17.195 3.461 102.686 1.00 13.72 111 VAL A CA 1
ATOM 649 C C . VAL A 1 84 ? 17.385 3.992 104.096 1.00 13.26 111 VAL A C 1
ATOM 650 O O . VAL A 1 84 ? 18.312 4.750 104.374 1.00 13.00 111 VAL A O 1
ATOM 654 N N . ILE A 1 85 ? 16.474 3.601 104.978 1.00 13.26 112 ILE A N 1
ATOM 655 C CA . ILE A 1 85 ? 16.553 3.975 106.377 1.00 14.14 112 ILE A CA 1
ATOM 656 C C . ILE A 1 85 ? 16.472 2.658 107.126 1.00 13.57 112 ILE A C 1
ATOM 657 O O . ILE A 1 85 ? 15.545 1.871 106.920 1.00 14.51 112 ILE A O 1
ATOM 662 N N . ILE A 1 86 ? 17.472 2.398 107.957 1.00 13.67 113 ILE A N 1
ATOM 663 C CA . ILE A 1 86 ? 17.502 1.178 108.742 1.00 14.10 113 ILE A CA 1
ATOM 664 C C . ILE A 1 86 ? 17.360 1.546 110.208 1.00 14.32 113 ILE A C 1
ATOM 665 O O . ILE A 1 86 ? 18.090 2.393 110.723 1.00 14.41 113 ILE A O 1
ATOM 670 N N . LYS A 1 87 ? 16.402 0.911 110.869 1.00 14.65 114 LYS A N 1
ATOM 671 C CA . LYS A 1 87 ? 16.149 1.161 112.283 1.00 15.28 114 LYS A CA 1
ATOM 672 C C . LYS A 1 87 ? 16.239 -0.147 113.050 1.00 15.55 114 LYS A C 1
ATOM 673 O O . LYS A 1 87 ? 15.994 -1.217 112.502 1.00 15.30 114 LYS A O 1
ATOM 679 N N . PRO A 1 88 ? 16.597 -0.080 114.339 1.00 15.32 115 PRO A N 1
ATOM 680 C CA . PRO A 1 88 ? 16.698 -1.305 115.133 1.00 16.09 115 PRO A CA 1
ATOM 681 C C . PRO A 1 88 ? 15.328 -1.813 115.569 1.00 17.03 115 PRO A C 1
ATOM 682 O O . PRO A 1 88 ? 14.498 -1.046 116.062 1.00 18.32 115 PRO A O 1
ATOM 686 N N . THR A 1 89 ? 15.094 -3.104 115.373 1.00 17.56 116 THR A N 1
ATOM 687 C CA . THR A 1 89 ? 13.831 -3.704 115.773 1.00 19.07 116 THR A CA 1
ATOM 688 C C . THR A 1 89 ? 13.805 -3.701 117.290 1.00 19.96 116 THR A C 1
ATOM 689 O O . THR A 1 89 ? 14.816 -3.981 117.931 1.00 19.99 116 THR A O 1
ATOM 693 N N . TRP A 1 90 ? 12.651 -3.381 117.864 1.00 21.29 117 TRP A N 1
ATOM 694 C CA . TRP A 1 90 ? 12.524 -3.346 119.312 1.00 23.13 117 TRP A CA 1
ATOM 695 C C . TRP A 1 90 ? 12.639 -4.725 119.949 1.00 23.68 117 TRP A C 1
ATOM 696 O O . TRP A 1 90 ? 12.002 -5.683 119.512 1.00 23.04 117 TRP A O 1
ATOM 707 N N . ASN A 1 91 ? 13.470 -4.810 120.982 1.00 24.75 118 ASN A N 1
ATOM 708 C CA . ASN A 1 91 ? 13.667 -6.044 121.733 1.00 26.62 118 ASN A CA 1
ATOM 709 C C . ASN A 1 91 ? 13.791 -5.600 123.185 1.00 27.47 118 ASN A C 1
ATOM 710 O O . ASN A 1 91 ? 14.752 -4.923 123.552 1.00 27.33 118 ASN A O 1
ATOM 715 N N . GLY A 1 92 ? 12.815 -5.972 124.007 1.00 29.10 119 GLY A N 1
ATOM 716 C CA . GLY A 1 92 ? 12.842 -5.565 125.401 1.00 30.39 119 GLY A CA 1
ATOM 717 C C . GLY A 1 92 ? 13.524 -6.501 126.382 1.00 31.80 119 GLY A C 1
ATOM 718 O O . GLY A 1 92 ? 13.286 -6.402 127.587 1.00 32.04 119 GLY A O 1
ATOM 719 N N . ASP A 1 93 ? 14.373 -7.400 125.893 1.00 32.20 120 ASP A N 1
ATOM 720 C CA . ASP A 1 93 ? 15.061 -8.332 126.781 1.00 33.05 120 ASP A CA 1
ATOM 721 C C . ASP A 1 93 ? 16.080 -7.613 127.666 1.00 32.65 120 ASP A C 1
ATOM 722 O O . ASP A 1 93 ? 16.581 -8.180 128.636 1.00 33.23 120 ASP A O 1
ATOM 727 N N . GLY A 1 94 ? 16.388 -6.366 127.319 1.00 31.92 121 GLY A N 1
ATOM 728 C CA . GLY A 1 94 ? 17.333 -5.587 128.100 1.00 30.84 121 GLY A CA 1
ATOM 729 C C . GLY A 1 94 ? 18.805 -5.896 127.881 1.00 30.07 121 GLY A C 1
ATOM 730 O O . GLY A 1 94 ? 19.663 -5.317 128.550 1.00 30.09 121 GLY A O 1
ATOM 731 N N . LYS A 1 95 ? 19.108 -6.798 126.953 1.00 28.67 122 LYS A N 1
ATOM 732 C CA . LYS A 1 95 ? 20.497 -7.158 126.674 1.00 27.90 122 LYS A CA 1
ATOM 733 C C . LYS A 1 95 ? 21.131 -6.186 125.690 1.00 26.24 122 LYS A C 1
ATOM 734 O O . LYS A 1 95 ? 20.452 -5.331 125.122 1.00 25.18 122 LYS A O 1
ATOM 740 N N . ASN A 1 96 ? 22.439 -6.319 125.495 1.00 24.65 123 ASN A N 1
ATOM 741 C CA . ASN A 1 96 ? 23.148 -5.461 124.557 1.00 23.15 123 ASN A CA 1
ATOM 742 C C . ASN A 1 96 ? 22.803 -5.950 123.162 1.00 22.12 123 ASN A C 1
ATOM 743 O O . ASN A 1 96 ? 22.945 -7.135 122.852 1.00 22.70 123 ASN A O 1
ATOM 748 N N . HIS A 1 97 ? 22.344 -5.034 122.323 1.00 20.04 124 HIS A N 1
ATOM 749 C CA . HIS A 1 97 ? 21.938 -5.394 120.978 1.00 19.36 124 HIS A CA 1
ATOM 750 C C . HIS A 1 97 ? 22.762 -4.764 119.876 1.00 18.42 124 HIS A C 1
ATOM 751 O O . HIS A 1 97 ? 23.368 -3.709 120.052 1.00 17.59 124 HIS A O 1
ATOM 758 N N . ARG A 1 98 ? 22.782 -5.433 118.730 1.00 18.39 125 ARG A N 1
ATOM 759 C CA . ARG A 1 98 ? 23.499 -4.947 117.562 1.00 18.58 125 ARG A CA 1
ATOM 760 C C . ARG A 1 98 ? 22.604 -5.213 116.365 1.00 17.81 125 ARG A C 1
ATOM 761 O O . ARG A 1 98 ? 21.859 -6.192 116.350 1.00 17.18 125 ARG A O 1
ATOM 775 N N . LEU A 1 99 ? 22.661 -4.342 115.367 1.00 16.53 126 LEU A N 1
ATOM 776 C CA . LEU A 1 99 ? 21.853 -4.538 114.178 1.00 16.07 126 LEU A CA 1
ATOM 777 C C . LEU A 1 99 ? 22.471 -5.708 113.426 1.00 15.23 126 LEU A C 1
ATOM 778 O O . LEU A 1 99 ? 21.776 -6.638 113.012 1.00 13.58 126 LEU A O 1
ATOM 783 N N . PHE A 1 100 ? 23.795 -5.668 113.290 1.00 14.41 127 PHE A N 1
ATOM 784 C CA . PHE A 1 100 ? 24.524 -6.688 112.550 1.00 14.14 127 PHE A CA 1
ATOM 785 C C . PHE A 1 100 ? 25.717 -7.258 113.300 1.00 13.99 127 PHE A C 1
ATOM 786 O O . PHE A 1 100 ? 26.498 -6.519 113.896 1.00 14.89 127 PHE A O 1
ATOM 794 N N . GLU A 1 101 ? 25.859 -8.576 113.256 1.00 14.05 128 GLU A N 1
ATOM 795 C CA . GLU A 1 101 ? 26.991 -9.230 113.893 1.00 14.69 128 GLU A CA 1
ATOM 796 C C . GLU A 1 101 ? 27.750 -9.936 112.780 1.00 14.12 128 GLU A C 1
ATOM 797 O O . GLU A 1 101 ? 27.150 -10.600 111.936 1.00 13.62 128 GLU A O 1
ATOM 803 N N . VAL A 1 102 ? 29.067 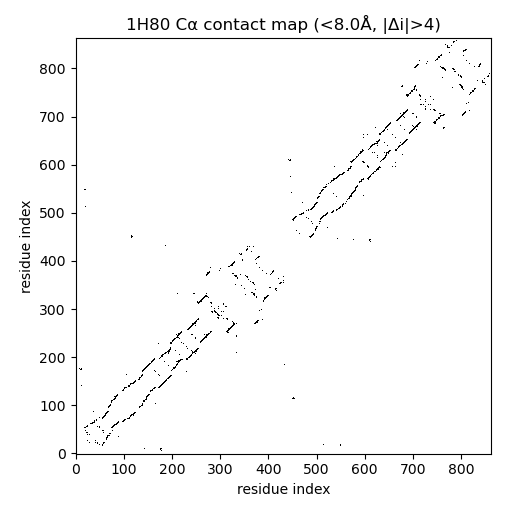-9.771 112.766 1.00 12.45 129 VAL A N 1
ATOM 804 C CA . VAL A 1 102 ? 29.888 -10.371 111.725 1.00 13.45 129 VAL A CA 1
ATOM 805 C C . VAL A 1 102 ? 31.035 -11.170 112.318 1.00 13.14 129 VAL A C 1
ATOM 806 O O . VAL A 1 102 ? 32.050 -10.607 112.727 1.00 12.70 129 VAL A O 1
ATOM 810 N N . GLY A 1 103 ? 30.863 -12.486 112.374 1.00 13.13 130 GLY A N 1
ATOM 811 C CA . GLY A 1 103 ? 31.904 -13.341 112.905 1.00 13.67 130 GLY A CA 1
ATOM 812 C C . GLY A 1 103 ? 31.859 -13.484 114.410 1.00 14.59 130 GLY A C 1
ATOM 813 O O . GLY A 1 103 ? 32.815 -13.957 115.017 1.00 14.83 130 GLY A O 1
ATOM 814 N N . VAL A 1 104 ? 30.750 -13.079 115.017 1.00 15.52 131 VAL A N 1
ATOM 815 C CA . VAL A 1 104 ? 30.625 -13.180 116.464 1.00 18.37 131 VAL A CA 1
ATOM 816 C C . VAL A 1 104 ? 30.342 -14.618 116.872 1.00 20.06 131 VAL A C 1
ATOM 817 O O . VAL A 1 104 ? 30.986 -15.149 117.780 1.00 21.40 131 VAL A O 1
ATOM 821 N N . ASN A 1 105 ? 29.389 -15.245 116.186 1.00 21.12 132 ASN A N 1
ATOM 822 C CA . ASN A 1 105 ? 29.002 -16.622 116.482 1.00 22.76 132 ASN A CA 1
ATOM 823 C C . ASN A 1 105 ? 29.371 -17.608 115.385 1.00 23.06 132 ASN A C 1
ATOM 824 O O . ASN A 1 105 ? 28.937 -18.760 115.404 1.00 23.91 132 ASN A O 1
ATOM 829 N N . ASN A 1 106 ? 30.163 -17.155 114.422 1.00 22.20 133 ASN A N 1
ATOM 830 C CA . ASN A 1 106 ? 30.589 -18.020 113.334 1.00 21.62 133 ASN A CA 1
ATOM 831 C C . ASN A 1 106 ? 31.844 -17.450 112.691 1.00 20.45 133 ASN A C 1
ATOM 832 O O . ASN A 1 106 ? 32.425 -16.487 113.190 1.00 20.95 133 ASN A O 1
ATOM 837 N N . ILE A 1 107 ? 32.264 -18.058 111.591 1.00 18.76 134 ILE A N 1
ATOM 838 C CA . ILE A 1 107 ? 33.455 -17.618 110.885 1.00 17.31 134 ILE A CA 1
ATOM 839 C C . ILE A 1 107 ? 33.011 -16.991 109.577 1.00 16.01 134 ILE A C 1
ATOM 840 O O . ILE A 1 107 ? 32.311 -17.625 108.790 1.00 16.43 134 ILE A O 1
ATOM 845 N N . VAL A 1 108 ? 33.411 -15.745 109.349 1.00 13.34 135 VAL A N 1
ATOM 846 C CA . VAL A 1 108 ? 33.025 -15.049 108.129 1.00 12.92 135 VAL A CA 1
ATOM 847 C C . VAL A 1 108 ? 34.238 -14.632 107.316 1.00 12.00 135 VAL A C 1
ATOM 848 O O . VAL A 1 108 ? 35.197 -14.078 107.849 1.00 12.46 135 VAL A O 1
ATOM 852 N N . ARG A 1 109 ? 34.185 -14.905 106.017 1.00 12.42 136 ARG A N 1
ATOM 853 C CA . ARG A 1 109 ? 35.267 -14.549 105.112 1.00 12.41 136 ARG A CA 1
ATOM 854 C C . ARG A 1 109 ? 34.658 -13.940 103.856 1.00 13.16 136 ARG A C 1
ATOM 855 O O . ARG A 1 109 ? 33.647 -14.434 103.357 1.00 14.37 136 ARG A O 1
ATOM 863 N N . ASN A 1 110 ? 35.269 -12.869 103.361 1.00 12.38 137 ASN A N 1
ATOM 864 C CA . ASN A 1 110 ? 34.811 -12.195 102.143 1.00 12.35 137 ASN A CA 1
ATOM 865 C C . ASN A 1 110 ? 33.412 -11.642 102.333 1.00 12.47 137 ASN A C 1
ATOM 866 O O . ASN A 1 110 ? 32.425 -12.210 101.859 1.00 13.66 137 ASN A O 1
ATOM 871 N N . PHE A 1 111 ? 33.338 -10.505 103.006 1.00 11.76 138 PHE A N 1
ATOM 872 C CA . PHE A 1 111 ? 32.059 -9.892 103.299 1.00 11.51 138 PHE A CA 1
ATOM 873 C C . PHE A 1 111 ? 32.090 -8.391 103.072 1.00 11.25 138 PHE A C 1
ATOM 874 O O . PHE A 1 111 ? 33.090 -7.742 103.347 1.00 11.08 138 PHE A O 1
ATOM 882 N N . SER A 1 112 ? 31.004 -7.835 102.549 1.00 10.33 139 SER A N 1
ATOM 883 C CA . SER A 1 112 ? 30.954 -6.392 102.385 1.00 10.99 139 SER A CA 1
ATOM 884 C C . SER A 1 112 ? 29.533 -5.888 102.611 1.00 11.21 139 SER A C 1
ATOM 885 O O . SER A 1 112 ? 28.557 -6.605 102.381 1.00 11.58 139 SER A O 1
ATOM 888 N N . PHE A 1 113 ? 29.439 -4.665 103.118 1.00 10.46 140 PHE A N 1
ATOM 889 C CA . PHE A 1 113 ? 28.163 -4.011 103.407 1.00 11.96 140 PHE A CA 1
ATOM 890 C C . PHE A 1 113 ? 28.468 -2.583 103.001 1.00 12.55 140 PHE A C 1
ATOM 891 O O . PHE A 1 113 ? 29.202 -1.872 103.689 1.00 11.94 140 PHE A O 1
ATOM 899 N N . GLN A 1 114 ? 27.902 -2.152 101.881 1.00 11.04 141 GLN A N 1
ATOM 900 C CA . GLN A 1 114 ? 28.193 -0.818 101.386 1.00 12.21 141 GLN A CA 1
ATOM 901 C C . GLN A 1 114 ? 26.992 -0.062 100.847 1.00 11.89 141 GLN A C 1
ATOM 902 O O . GLN A 1 114 ? 26.155 -0.619 100.138 1.00 12.27 141 GLN A O 1
ATOM 912 N N . GLY A 1 115 ? 26.919 1.218 101.188 1.00 11.14 142 GLY A N 1
ATOM 913 C CA . GLY A 1 115 ? 25.831 2.039 100.709 1.00 11.13 142 GLY A CA 1
ATOM 914 C C . GLY A 1 115 ? 26.158 2.539 99.313 1.00 11.06 142 GLY A C 1
ATOM 915 O O . GLY A 1 115 ? 27.306 2.864 99.000 1.00 11.58 142 GLY A O 1
ATOM 916 N N . LEU A 1 116 ? 25.144 2.577 98.458 1.00 11.07 143 LEU A N 1
ATOM 917 C CA . LEU A 1 116 ? 25.305 3.081 97.106 1.00 11.42 143 LEU A CA 1
ATOM 918 C C . LEU A 1 116 ? 25.168 4.597 97.148 1.00 11.64 143 LEU A C 1
ATOM 919 O O . LEU A 1 116 ? 24.619 5.155 98.100 1.00 11.47 143 LEU A O 1
ATOM 924 N N . GLY A 1 117 ? 25.677 5.262 96.119 1.00 12.01 144 GLY A N 1
ATOM 925 C CA . GLY A 1 117 ? 25.561 6.709 96.043 1.00 12.95 144 GLY A CA 1
ATOM 926 C C . GLY A 1 117 ? 26.127 7.466 97.227 1.00 13.68 144 GLY A C 1
ATOM 927 O O . GLY A 1 117 ? 27.248 7.197 97.653 1.00 13.20 144 GLY A O 1
ATOM 928 N N . ASN A 1 118 ? 25.358 8.418 97.754 1.00 13.84 145 ASN A N 1
ATOM 929 C CA . ASN A 1 118 ? 25.829 9.208 98.883 1.00 14.65 145 ASN A CA 1
ATOM 930 C C . ASN A 1 118 ? 25.570 8.550 100.232 1.00 14.40 145 ASN A C 1
ATOM 931 O O . ASN A 1 118 ? 25.705 9.184 101.280 1.00 15.33 145 ASN A O 1
ATOM 936 N N . GLY A 1 119 ? 25.195 7.276 100.206 1.00 12.30 146 GLY A N 1
ATOM 937 C CA . GLY A 1 119 ? 24.983 6.555 101.447 1.00 12.81 146 GLY A CA 1
ATOM 938 C C . GLY A 1 119 ? 23.570 6.548 101.972 1.00 11.61 146 GLY A C 1
ATOM 939 O O . GLY A 1 119 ? 22.717 7.293 101.502 1.00 12.61 146 GLY A O 1
ATOM 940 N N . PHE A 1 120 ? 23.329 5.697 102.962 1.00 12.21 147 PHE A N 1
ATOM 941 C CA . PHE A 1 120 ? 22.004 5.583 103.542 1.00 12.26 147 PHE A CA 1
ATOM 942 C C . PHE A 1 120 ? 22.023 5.994 104.996 1.00 12.78 147 PHE A C 1
ATOM 943 O O . PHE A 1 120 ? 23.040 6.444 105.518 1.00 12.64 147 PHE A O 1
ATOM 951 N N . LEU A 1 121 ? 20.889 5.812 105.654 1.00 12.47 148 LEU A N 1
ATOM 952 C CA . LEU A 1 121 ? 20.767 6.203 107.041 1.00 13.05 148 LEU A CA 1
ATOM 953 C C . LEU A 1 121 ? 20.431 5.069 107.995 1.00 13.07 148 LEU A C 1
ATOM 954 O O . LEU A 1 121 ? 19.569 4.236 107.712 1.00 13.48 148 LEU A O 1
ATOM 959 N N . VAL A 1 122 ? 21.149 5.030 109.111 1.00 13.40 149 VAL A N 1
ATOM 960 C CA . VAL A 1 122 ? 20.871 4.078 110.181 1.00 13.42 149 VAL A CA 1
ATOM 961 C C . VAL A 1 122 ? 20.315 5.048 111.214 1.00 14.29 149 VAL A C 1
ATOM 962 O O . VAL A 1 122 ? 21.017 5.957 111.655 1.00 14.43 149 VAL A O 1
ATOM 966 N N . ASP A 1 123 ? 19.053 4.867 111.586 1.00 14.38 150 ASP A N 1
ATOM 967 C CA . ASP A 1 123 ? 18.397 5.789 112.507 1.00 15.69 150 ASP A CA 1
ATOM 968 C C . ASP A 1 123 ? 18.054 5.199 113.875 1.00 15.96 150 ASP A C 1
ATOM 969 O O . ASP A 1 123 ? 17.278 4.248 113.976 1.00 15.61 150 ASP A O 1
ATOM 974 N N . PHE A 1 124 ? 18.640 5.776 114.923 1.00 16.69 151 PHE A N 1
ATOM 975 C CA . PHE A 1 124 ? 18.390 5.335 116.296 1.00 18.56 151 PHE A CA 1
ATOM 976 C C . PHE A 1 124 ? 17.528 6.356 117.033 1.00 20.40 151 PHE A C 1
ATOM 977 O O . PHE A 1 124 ? 17.178 6.146 118.194 1.00 21.41 151 PHE A O 1
ATOM 985 N N . LYS A 1 125 ? 17.192 7.454 116.365 1.00 21.91 152 LYS A N 1
ATOM 986 C CA . LYS A 1 125 ? 16.415 8.523 116.993 1.00 23.70 152 LYS A CA 1
ATOM 987 C C . LYS A 1 125 ? 15.084 8.142 117.634 1.00 25.00 152 LYS A C 1
ATOM 988 O O . LYS A 1 125 ? 14.710 8.716 118.658 1.00 26.12 152 LYS A O 1
ATOM 994 N N . ASP A 1 126 ? 14.368 7.186 117.052 1.00 25.77 153 ASP A N 1
ATOM 995 C CA . ASP A 1 126 ? 13.076 6.786 117.609 1.00 26.94 153 ASP A CA 1
ATOM 996 C C . ASP A 1 126 ? 13.125 5.476 118.390 1.00 26.56 153 ASP A C 1
ATOM 997 O O . ASP A 1 126 ? 12.084 4.929 118.765 1.00 27.14 153 ASP A O 1
ATOM 1002 N N . SER A 1 127 ? 14.328 4.974 118.647 1.00 25.27 154 SER A N 1
ATOM 1003 C CA . SER A 1 127 ? 14.474 3.720 119.375 1.00 24.53 154 SER A CA 1
ATOM 1004 C C . SER A 1 127 ? 14.377 3.899 120.882 1.00 24.66 154 SER A C 1
ATOM 1005 O O . SER A 1 127 ? 14.859 4.888 121.432 1.00 24.84 154 SER A O 1
ATOM 1008 N N . ARG A 1 128 ? 13.753 2.930 121.542 1.00 24.54 155 ARG A N 1
ATOM 1009 C CA . ARG A 1 128 ? 13.607 2.961 122.991 1.00 24.95 155 ARG A CA 1
ATOM 1010 C C . ARG A 1 128 ? 14.753 2.167 123.611 1.00 24.92 155 ARG A C 1
ATOM 1011 O O . ARG A 1 128 ? 14.894 2.096 124.831 1.00 25.41 155 ARG A O 1
ATOM 1019 N N . ASP A 1 129 ? 15.571 1.573 122.748 1.00 24.45 156 ASP A N 1
ATOM 1020 C CA . ASP A 1 129 ? 16.709 0.762 123.164 1.00 24.20 156 ASP A CA 1
ATOM 1021 C C . ASP A 1 129 ? 17.953 1.644 123.261 1.00 24.50 156 ASP A C 1
ATOM 1022 O O . ASP A 1 129 ? 18.336 2.287 122.284 1.00 25.06 156 ASP A O 1
ATOM 1027 N N . LYS A 1 130 ? 18.585 1.680 124.430 1.00 24.47 157 LYS A N 1
ATOM 1028 C CA . LYS A 1 130 ? 19.779 2.500 124.598 1.00 24.31 157 LYS A CA 1
ATOM 1029 C C . LYS A 1 130 ? 21.068 1.698 124.416 1.00 23.00 157 LYS A C 1
ATOM 1030 O O . LYS A 1 130 ? 22.144 2.271 124.278 1.00 22.35 157 LYS A O 1
ATOM 1036 N N . ASN A 1 131 ? 20.957 0.374 124.419 1.00 21.83 158 ASN A N 1
ATOM 1037 C CA . ASN A 1 131 ? 22.123 -0.492 124.261 1.00 20.88 158 ASN A CA 1
ATOM 1038 C C . ASN A 1 131 ? 22.204 -0.977 122.823 1.00 20.30 158 ASN A C 1
ATOM 1039 O O . ASN A 1 131 ? 21.876 -2.126 122.528 1.00 20.14 158 ASN A O 1
ATOM 1044 N N . LEU A 1 132 ? 22.658 -0.096 121.938 1.00 19.37 159 LEU A N 1
ATOM 1045 C CA . LEU A 1 132 ? 22.739 -0.411 120.518 1.00 18.29 159 LEU A CA 1
ATOM 1046 C C . LEU A 1 132 ? 24.065 -0.127 119.831 1.00 16.83 159 LEU A C 1
ATOM 1047 O O . LEU A 1 132 ? 24.672 0.918 120.033 1.00 16.84 159 LEU A O 1
ATOM 1052 N N . ALA A 1 133 ? 24.493 -1.074 119.005 1.00 15.98 160 ALA A N 1
ATOM 1053 C CA . ALA A 1 133 ? 25.697 -0.926 118.199 1.00 15.06 160 ALA A CA 1
ATOM 1054 C C . ALA A 1 133 ? 25.213 -1.287 116.799 1.00 14.32 160 ALA A C 1
ATOM 1055 O O . ALA A 1 133 ? 24.262 -2.056 116.650 1.00 14.42 160 ALA A O 1
ATOM 1057 N N . VAL A 1 134 ? 25.835 -0.720 115.772 1.00 13.12 161 VAL A N 1
ATOM 1058 C CA . VAL A 1 134 ? 25.424 -1.029 114.410 1.00 13.06 161 VAL A CA 1
ATOM 1059 C C . VAL A 1 134 ? 26.063 -2.344 113.968 1.00 13.20 161 VAL A C 1
ATOM 1060 O O . VAL A 1 134 ? 25.382 -3.241 113.469 1.00 12.83 161 VAL A O 1
ATOM 1064 N N . PHE A 1 135 ? 27.373 -2.452 114.160 1.00 13.37 162 PHE A N 1
ATOM 1065 C CA . PHE A 1 135 ? 28.112 -3.662 113.805 1.00 13.42 162 PHE A CA 1
ATOM 1066 C C . PHE A 1 135 ? 28.980 -4.139 114.954 1.00 14.20 162 PHE A C 1
ATOM 1067 O O . PHE A 1 135 ? 29.615 -3.338 115.635 1.00 15.32 162 PHE A O 1
ATOM 1075 N N . LYS A 1 136 ? 28.997 -5.447 115.171 1.00 14.06 163 LYS A N 1
ATOM 1076 C CA . LYS A 1 136 ? 29.892 -6.029 116.155 1.00 14.78 163 LYS A CA 1
ATOM 1077 C C . LYS A 1 136 ? 30.667 -7.024 115.305 1.00 14.37 163 LYS A C 1
ATOM 1078 O O . LYS A 1 136 ? 30.086 -7.948 114.731 1.00 14.18 163 LYS A O 1
ATOM 1084 N N . LEU A 1 137 ? 31.973 -6.812 115.198 1.00 13.20 164 LEU A N 1
ATOM 1085 C CA . LEU A 1 137 ? 32.820 -7.677 114.392 1.00 13.94 164 LEU A CA 1
ATOM 1086 C C . LEU A 1 137 ? 33.589 -8.651 115.263 1.00 14.59 164 LEU A C 1
ATOM 1087 O O . LEU A 1 137 ? 34.018 -8.309 116.366 1.00 16.58 164 LEU A O 1
ATOM 1092 N N . GLY A 1 138 ? 33.750 -9.868 114.754 1.00 13.38 165 GLY A N 1
ATOM 1093 C CA . GLY A 1 138 ? 34.487 -10.893 115.466 1.00 13.38 165 GLY A CA 1
ATOM 1094 C C . GLY A 1 138 ? 35.445 -11.587 114.516 1.00 12.83 165 GLY A C 1
ATOM 1095 O O . GLY A 1 138 ? 36.370 -10.966 113.981 1.00 13.46 165 GLY A O 1
ATOM 1096 N N . ASP A 1 139 ? 35.219 -12.878 114.298 1.00 13.18 166 ASP A N 1
ATOM 1097 C CA . ASP A 1 139 ? 36.065 -13.668 113.416 1.00 12.78 166 ASP A CA 1
ATOM 1098 C C . ASP A 1 139 ? 35.675 -13.455 111.957 1.00 12.66 166 ASP A C 1
ATOM 1099 O O . ASP A 1 139 ? 34.999 -14.290 111.348 1.00 13.25 166 ASP A O 1
ATOM 1104 N N . VAL A 1 140 ? 36.106 -12.326 111.409 1.00 11.44 167 VAL A N 1
ATOM 1105 C CA . VAL A 1 140 ? 35.824 -11.987 110.024 1.00 11.60 167 VAL A CA 1
ATOM 1106 C C . VAL A 1 140 ? 37.095 -11.470 109.365 1.00 10.39 167 VAL A C 1
ATOM 1107 O O . VAL A 1 140 ? 37.855 -10.717 109.970 1.00 10.96 167 VAL A O 1
ATOM 1111 N N . ARG A 1 141 ? 37.335 -11.911 108.133 1.00 10.33 168 ARG A N 1
ATOM 1112 C CA . ARG A 1 141 ? 38.511 -11.485 107.380 1.00 10.81 168 ARG A CA 1
ATOM 1113 C C . ARG A 1 141 ? 38.105 -11.157 105.963 1.00 10.33 168 ARG A C 1
ATOM 1114 O O . ARG A 1 141 ? 37.206 -11.793 105.406 1.00 11.72 168 ARG A O 1
ATOM 1122 N N . ASN A 1 142 ? 38.799 -10.176 105.394 1.00 9.83 169 ASN A N 1
ATOM 1123 C CA . ASN A 1 142 ? 38.570 -9.675 104.048 1.00 9.38 169 ASN A CA 1
ATOM 1124 C C . ASN A 1 142 ? 37.172 -9.093 103.975 1.00 10.20 169 ASN A C 1
ATOM 1125 O O . ASN A 1 142 ? 36.251 -9.681 103.401 1.00 10.89 169 ASN A O 1
ATOM 1130 N N . TYR A 1 143 ? 37.024 -7.921 104.571 1.00 9.76 170 TYR A N 1
ATOM 1131 C CA . TYR A 1 143 ? 35.727 -7.282 104.607 1.00 9.85 170 TYR A CA 1
ATOM 1132 C C . TYR A 1 143 ? 35.780 -5.794 104.354 1.00 10.42 170 TYR A C 1
ATOM 1133 O O . TYR A 1 143 ? 36.827 -5.160 104.458 1.00 10.70 170 TYR A O 1
ATOM 1142 N N . LYS A 1 144 ? 34.624 -5.244 104.017 1.00 9.92 171 LYS A N 1
ATOM 1143 C CA . LYS A 1 144 ? 34.510 -3.826 103.754 1.00 10.28 171 LYS A CA 1
ATOM 1144 C C . LYS A 1 144 ? 33.145 -3.356 104.220 1.00 10.69 171 LYS A C 1
ATOM 1145 O O . LYS A 1 144 ? 32.123 -3.924 103.839 1.00 12.22 171 LYS A O 1
ATOM 1151 N N . ILE A 1 145 ? 33.143 -2.347 105.083 1.00 10.51 172 ILE A N 1
ATOM 1152 C CA . ILE A 1 145 ? 31.914 -1.751 105.610 1.00 10.84 172 ILE A CA 1
ATOM 1153 C C . ILE A 1 145 ? 32.059 -0.286 105.213 1.00 11.16 172 ILE A C 1
ATOM 1154 O O . ILE A 1 145 ? 33.030 0.373 105.579 1.00 11.08 172 ILE A O 1
ATOM 1159 N N . SER A 1 146 ? 31.068 0.230 104.485 1.00 11.20 173 SER A N 1
ATOM 1160 C CA . SER A 1 146 ? 31.201 1.569 103.926 1.00 12.42 173 SER A CA 1
ATOM 1161 C C . SER A 1 146 ? 29.953 2.370 103.620 1.00 12.30 173 SER A C 1
ATOM 1162 O O . SER A 1 146 ? 28.907 1.805 103.339 1.00 12.09 173 SER A O 1
ATOM 1165 N N . ASN A 1 147 ? 30.099 3.692 103.675 1.00 12.10 174 ASN A N 1
ATOM 1166 C CA . ASN A 1 147 ? 29.066 4.625 103.259 1.00 11.23 174 ASN A CA 1
ATOM 1167 C C . ASN A 1 147 ? 27.655 4.730 103.833 1.00 11.36 174 ASN A C 1
ATOM 1168 O O . ASN A 1 147 ? 26.673 4.374 103.168 1.00 11.70 174 ASN A O 1
ATOM 1173 N N . PHE A 1 148 ? 27.550 5.271 105.038 1.00 11.54 175 PHE A N 1
ATOM 1174 C CA . PHE A 1 148 ? 26.254 5.498 105.639 1.00 11.64 175 PHE A CA 1
ATOM 1175 C C . PHE A 1 148 ? 26.396 6.466 106.788 1.00 12.34 175 PHE A C 1
ATOM 1176 O O . PHE A 1 148 ? 27.503 6.762 107.250 1.00 11.71 175 PHE A O 1
ATOM 1184 N N . THR A 1 149 ? 25.259 7.006 107.195 1.00 12.53 176 THR A N 1
ATOM 1185 C CA . THR A 1 149 ? 25.206 7.958 108.285 1.00 13.10 176 THR A CA 1
ATOM 1186 C C . THR A 1 149 ? 24.439 7.291 109.409 1.00 13.18 176 THR A C 1
ATOM 1187 O O . THR A 1 149 ? 23.486 6.550 109.168 1.00 12.61 176 THR A O 1
ATOM 1191 N N . ILE A 1 150 ? 24.878 7.539 110.633 1.00 12.83 177 ILE A N 1
ATOM 1192 C CA . ILE A 1 150 ? 24.225 6.974 111.795 1.00 14.01 177 ILE A CA 1
ATOM 1193 C C . ILE A 1 150 ? 23.666 8.119 112.618 1.00 13.98 177 ILE A C 1
ATOM 1194 O O . ILE A 1 150 ? 24.423 8.929 113.149 1.00 14.21 177 ILE A O 1
ATOM 1199 N N . ASP A 1 151 ? 22.342 8.209 112.689 1.00 15.04 178 ASP A N 1
ATOM 1200 C CA . ASP A 1 151 ? 21.695 9.235 113.495 1.00 16.14 178 ASP A CA 1
ATOM 1201 C C . ASP A 1 151 ? 21.517 8.601 114.865 1.00 16.15 178 ASP A C 1
ATOM 1202 O O . ASP A 1 151 ? 20.544 7.889 115.122 1.00 16.51 178 ASP A O 1
ATOM 1207 N N . ASP A 1 152 ? 22.485 8.852 115.736 1.00 16.79 179 ASP A N 1
ATOM 1208 C CA . ASP A 1 152 ? 22.481 8.295 117.079 1.00 17.58 179 ASP A CA 1
ATOM 1209 C C . ASP A 1 152 ? 21.592 9.129 117.990 1.00 18.34 179 ASP A C 1
ATOM 1210 O O . ASP A 1 152 ? 21.097 10.191 117.603 1.00 17.74 179 ASP A O 1
ATOM 1215 N N . ASN A 1 153 ? 21.386 8.626 119.200 1.00 19.05 180 ASN A N 1
ATOM 1216 C CA . ASN A 1 153 ? 20.593 9.319 120.203 1.00 19.96 180 ASN A CA 1
ATOM 1217 C C . ASN A 1 153 ? 21.300 9.058 121.522 1.00 19.26 180 ASN A C 1
ATOM 1218 O O . ASN A 1 153 ? 20.699 8.619 122.502 1.00 19.26 180 ASN A O 1
ATOM 1223 N N . LYS A 1 154 ? 22.601 9.327 121.517 1.00 18.26 181 LYS A N 1
ATOM 1224 C CA . LYS A 1 154 ? 23.453 9.123 122.676 1.00 18.63 181 LYS A CA 1
ATOM 1225 C C . LYS A 1 154 ? 23.268 7.742 123.286 1.00 18.22 181 LYS A C 1
ATOM 1226 O O . LYS A 1 154 ? 23.122 7.594 124.498 1.00 18.30 181 LYS A O 1
ATOM 1232 N N . THR A 1 155 ? 23.276 6.723 122.433 1.00 17.10 182 THR A N 1
ATOM 1233 C CA . THR A 1 155 ? 23.133 5.355 122.905 1.00 16.63 182 THR A CA 1
ATOM 1234 C C . THR A 1 155 ? 24.452 4.864 123.485 1.00 16.51 182 THR A C 1
ATOM 1235 O O . THR A 1 155 ? 25.514 5.438 123.229 1.00 15.76 182 THR A O 1
ATOM 1239 N N . ILE A 1 156 ? 24.374 3.801 124.276 1.00 16.02 183 ILE A N 1
ATOM 1240 C CA . ILE A 1 156 ? 25.560 3.194 124.854 1.00 16.66 183 ILE A CA 1
ATOM 1241 C C . ILE A 1 156 ? 26.215 2.425 123.708 1.00 16.02 183 ILE A C 1
ATOM 1242 O O . ILE A 1 156 ? 25.535 2.056 122.746 1.00 16.09 183 ILE A O 1
ATOM 1247 N N . PHE A 1 157 ? 27.525 2.208 123.809 1.00 15.65 184 PHE A N 1
ATOM 1248 C CA . PHE A 1 157 ? 28.307 1.474 122.810 1.00 14.76 184 PHE A CA 1
ATOM 1249 C C . PHE A 1 157 ? 28.680 2.258 121.567 1.00 13.62 184 PHE A C 1
ATOM 1250 O O . PHE A 1 157 ? 27.876 3.021 121.029 1.00 13.57 184 PHE A O 1
ATOM 1258 N N . ALA A 1 158 ? 29.914 2.061 121.116 1.00 13.61 185 ALA A N 1
ATOM 1259 C CA . ALA A 1 158 ? 30.373 2.696 119.894 1.00 13.84 185 ALA A CA 1
ATOM 1260 C C . ALA A 1 158 ? 29.569 1.991 118.810 1.00 13.48 185 ALA A C 1
ATOM 1261 O O . ALA A 1 158 ? 29.134 0.854 118.993 1.00 14.12 185 ALA A O 1
ATOM 1263 N N . SER A 1 159 ? 29.383 2.651 117.676 1.00 13.06 186 SER A N 1
ATOM 1264 C CA . SER A 1 159 ? 28.598 2.071 116.599 1.00 12.82 186 SER A CA 1
ATOM 1265 C C . SER A 1 159 ? 29.212 0.850 115.937 1.00 12.92 186 SER A C 1
ATOM 1266 O O . SER A 1 159 ? 28.496 -0.063 115.542 1.00 11.89 186 SER A O 1
ATOM 1269 N N . ILE A 1 160 ? 30.532 0.844 115.802 1.00 12.25 187 ILE A N 1
ATOM 1270 C CA . ILE A 1 160 ? 31.216 -0.283 115.190 1.00 12.98 187 ILE A CA 1
ATOM 1271 C C . ILE A 1 160 ? 32.220 -0.826 116.190 1.00 12.65 187 ILE A C 1
ATOM 1272 O O . ILE A 1 160 ? 33.184 -0.154 116.561 1.00 13.20 187 ILE A O 1
ATOM 1277 N N . LEU A 1 161 ? 31.972 -2.048 116.637 1.00 12.62 188 LEU A N 1
ATOM 1278 C CA . LEU A 1 161 ? 32.831 -2.696 117.609 1.00 13.38 188 LEU A CA 1
ATOM 1279 C C . LEU A 1 161 ? 33.735 -3.680 116.886 1.00 13.51 188 LEU A C 1
ATOM 1280 O O . LEU A 1 161 ? 33.277 -4.719 116.418 1.00 12.86 188 LEU A O 1
ATOM 1285 N N . VAL A 1 162 ? 35.014 -3.331 116.774 1.00 13.18 189 VAL A N 1
ATOM 1286 C CA . VAL A 1 162 ? 36.000 -4.189 116.117 1.00 13.03 189 VAL A CA 1
ATOM 1287 C C . VAL A 1 162 ? 36.485 -5.032 117.286 1.00 14.19 189 VAL A C 1
ATOM 1288 O O . VAL A 1 162 ? 37.556 -4.807 117.850 1.00 14.17 189 VAL A O 1
ATOM 1292 N N . ASP A 1 163 ? 35.661 -6.017 117.624 1.00 14.21 190 ASP A N 1
ATOM 1293 C CA . ASP A 1 163 ? 35.862 -6.862 118.792 1.00 15.41 190 ASP A CA 1
ATOM 1294 C C . ASP A 1 163 ? 36.483 -8.241 118.639 1.00 15.46 190 ASP A C 1
ATOM 1295 O O . ASP A 1 163 ? 36.871 -8.673 117.552 1.00 14.75 190 ASP A O 1
ATOM 1300 N N . VAL A 1 164 ? 36.556 -8.926 119.775 1.00 16.33 191 VAL A N 1
ATOM 1301 C CA . VAL A 1 164 ? 37.094 -10.274 119.843 1.00 16.66 191 VAL A CA 1
ATOM 1302 C C . VAL A 1 164 ? 35.948 -11.206 120.214 1.00 16.86 191 VAL A C 1
ATOM 1303 O O . VAL A 1 164 ? 34.919 -10.765 120.735 1.00 17.47 191 VAL A O 1
ATOM 1307 N N . THR A 1 165 ? 36.116 -12.488 119.916 1.00 16.98 192 THR A N 1
ATOM 1308 C CA . THR A 1 165 ? 35.110 -13.486 120.248 1.00 18.06 192 THR A CA 1
ATOM 1309 C C . THR A 1 165 ? 35.826 -14.761 120.660 1.00 17.63 192 THR A C 1
ATOM 1310 O O . THR A 1 165 ? 36.906 -15.063 120.157 1.00 16.42 192 THR A O 1
ATOM 1314 N N . GLU A 1 166 ? 35.224 -15.495 121.589 1.00 18.31 193 GLU A N 1
ATOM 1315 C CA . GLU A 1 166 ? 35.804 -16.735 122.082 1.00 19.74 193 GLU A CA 1
ATOM 1316 C C . GLU A 1 166 ? 35.327 -17.958 121.308 1.00 20.57 193 GLU A C 1
ATOM 1317 O O . GLU A 1 166 ? 34.135 -18.105 121.026 1.00 21.38 193 GLU A O 1
ATOM 1323 N N . ARG A 1 167 ? 36.270 -18.830 120.966 1.00 21.09 194 ARG A N 1
ATOM 1324 C CA . ARG A 1 167 ? 35.958 -20.069 120.267 1.00 21.89 194 ARG A CA 1
ATOM 1325 C C . ARG A 1 167 ? 37.126 -21.039 120.395 1.00 21.84 194 ARG A C 1
ATOM 1326 O O . ARG A 1 167 ? 38.287 -20.665 120.212 1.00 21.01 194 ARG A O 1
ATOM 1334 N N . ASN A 1 168 ? 36.806 -22.284 120.733 1.00 22.71 195 ASN A N 1
ATOM 1335 C CA . ASN A 1 168 ? 37.805 -23.331 120.889 1.00 23.67 195 ASN A CA 1
ATOM 1336 C C . ASN A 1 168 ? 38.918 -22.991 121.879 1.00 23.09 195 ASN A C 1
ATOM 1337 O O . ASN A 1 168 ? 40.080 -23.338 121.665 1.00 23.55 195 ASN A O 1
ATOM 1342 N N . GLY A 1 169 ? 38.557 -22.301 122.957 1.00 22.69 196 GLY A N 1
ATOM 1343 C CA . GLY A 1 169 ? 39.526 -21.968 123.986 1.00 21.74 196 GLY A CA 1
ATOM 1344 C C . GLY A 1 169 ? 40.415 -20.753 123.803 1.00 20.70 196 GLY A C 1
ATOM 1345 O O . GLY A 1 169 ? 41.300 -20.510 124.624 1.00 21.35 196 GLY A O 1
ATOM 1346 N N . ARG A 1 170 ? 40.200 -19.987 122.741 1.00 19.29 197 ARG A N 1
ATOM 1347 C CA . ARG A 1 170 ? 41.017 -18.800 122.517 1.00 18.63 197 ARG A CA 1
ATOM 1348 C C . ARG A 1 170 ? 40.201 -17.688 121.874 1.00 17.15 197 ARG A C 1
ATOM 1349 O O . ARG A 1 170 ? 39.036 -17.885 121.525 1.00 18.24 197 ARG A O 1
ATOM 1357 N N . LEU A 1 171 ? 40.821 -16.523 121.719 1.00 15.73 198 LEU A N 1
ATOM 1358 C CA . LEU A 1 171 ? 40.141 -15.383 121.118 1.00 14.78 198 LEU A CA 1
ATOM 1359 C C . LEU A 1 171 ? 40.415 -15.249 119.631 1.00 15.04 198 LEU A C 1
ATOM 1360 O O . LEU A 1 171 ? 41.483 -15.607 119.137 1.00 14.80 198 LEU A O 1
ATOM 1365 N N . HIS A 1 172 ? 39.427 -14.717 118.928 1.00 13.77 199 HIS A N 1
ATOM 1366 C CA . HIS A 1 172 ? 39.512 -14.505 117.495 1.00 14.18 199 HIS A CA 1
ATOM 1367 C C . HIS A 1 172 ? 39.025 -13.095 117.224 1.00 13.52 199 HIS A C 1
ATOM 1368 O O . HIS A 1 172 ? 38.192 -12.571 117.955 1.00 14.48 199 HIS A O 1
ATOM 1375 N N . TRP A 1 173 ? 39.553 -12.475 116.179 1.00 13.21 200 TRP A N 1
ATOM 1376 C CA . TRP A 1 173 ? 39.137 -11.125 115.843 1.00 12.70 200 TRP A CA 1
ATOM 1377 C C . TRP A 1 173 ? 39.361 -10.878 114.368 1.00 13.08 200 TRP A C 1
ATOM 1378 O O . TRP A 1 173 ? 39.878 -11.743 113.667 1.00 14.96 200 TRP A O 1
ATOM 1389 N N . SER A 1 174 ? 38.977 -9.700 113.898 1.00 13.26 201 SER A N 1
ATOM 1390 C CA . SER A 1 174 ? 39.079 -9.418 112.475 1.00 13.18 201 SER A CA 1
ATOM 1391 C C . SER A 1 174 ? 40.441 -9.042 111.922 1.00 13.30 201 SER A C 1
ATOM 1392 O O . SER A 1 174 ? 41.317 -8.532 112.627 1.00 12.55 201 SER A O 1
ATOM 1395 N N . ARG A 1 175 ? 40.601 -9.317 110.633 1.00 12.47 202 ARG A N 1
ATOM 1396 C CA . ARG A 1 175 ? 41.828 -9.017 109.919 1.00 14.24 202 ARG A CA 1
ATOM 1397 C C . ARG A 1 175 ? 41.469 -8.686 108.484 1.00 13.27 202 ARG A C 1
ATOM 1398 O O . ARG A 1 175 ? 40.491 -9.206 107.945 1.00 13.28 202 ARG A O 1
ATOM 1406 N N . ASN A 1 176 ? 42.270 -7.821 107.878 1.00 12.04 203 ASN A N 1
ATOM 1407 C CA . ASN A 1 176 ? 42.104 -7.451 106.480 1.00 11.69 203 ASN A CA 1
ATOM 1408 C C . ASN A 1 176 ? 40.735 -6.882 106.168 1.00 11.01 203 ASN A C 1
ATOM 1409 O O . ASN A 1 176 ? 39.848 -7.571 105.664 1.00 11.78 203 ASN A O 1
ATOM 1414 N N . GLY A 1 177 ? 40.569 -5.607 106.469 1.00 10.03 204 GLY A N 1
ATOM 1415 C CA . GLY A 1 177 ? 39.291 -4.984 106.210 1.00 10.23 204 GLY A CA 1
ATOM 1416 C C . GLY A 1 177 ? 39.404 -3.492 106.046 1.00 9.66 204 GLY A C 1
ATOM 1417 O O . GLY A 1 177 ? 40.428 -2.885 106.356 1.00 10.43 204 GLY A O 1
ATOM 1418 N N . ILE A 1 178 ? 38.336 -2.910 105.521 1.00 9.78 205 ILE A N 1
ATOM 1419 C CA . ILE A 1 178 ? 38.252 -1.477 105.322 1.00 9.39 205 ILE A CA 1
ATOM 1420 C C . ILE A 1 178 ? 36.926 -1.025 105.906 1.00 10.18 205 ILE A C 1
ATOM 1421 O O . ILE A 1 178 ? 35.882 -1.592 105.597 1.00 10.47 205 ILE A O 1
ATOM 1426 N N . ILE A 1 179 ? 36.981 -0.026 106.774 1.00 9.38 206 ILE A N 1
ATOM 1427 C CA . ILE A 1 179 ? 35.775 0.542 107.376 1.00 10.27 206 ILE A CA 1
ATOM 1428 C C . ILE A 1 179 ? 35.881 2.004 106.983 1.00 10.84 206 ILE A C 1
ATOM 1429 O O . ILE A 1 179 ? 36.788 2.712 107.424 1.00 11.30 206 ILE A O 1
ATOM 1434 N N . GLU A 1 180 ? 34.960 2.463 106.142 1.00 11.03 207 GLU A N 1
ATOM 1435 C CA . GLU A 1 180 ? 35.071 3.822 105.637 1.00 11.38 207 GLU A CA 1
ATOM 1436 C C . GLU A 1 180 ? 33.790 4.548 105.318 1.00 11.97 207 GLU A C 1
ATOM 1437 O O . GLU A 1 180 ? 32.723 3.952 105.227 1.00 11.85 207 GLU A O 1
ATOM 1443 N N . ARG A 1 181 ? 33.923 5.857 105.131 1.00 11.71 208 ARG A N 1
ATOM 1444 C CA . ARG A 1 181 ? 32.810 6.724 104.770 1.00 12.15 208 ARG A CA 1
ATOM 1445 C C . ARG A 1 181 ? 31.597 6.580 105.669 1.00 11.94 208 ARG A C 1
ATOM 1446 O O . ARG A 1 181 ? 30.516 6.196 105.219 1.00 11.52 208 ARG A O 1
ATOM 1460 N N . ILE A 1 182 ? 31.776 6.902 106.942 1.00 11.39 209 ILE A N 1
ATOM 1461 C CA . ILE A 1 182 ? 30.686 6.822 107.890 1.00 12.36 209 ILE A CA 1
ATOM 1462 C C . ILE A 1 182 ? 30.662 8.101 108.702 1.00 11.74 209 ILE A C 1
ATOM 1463 O O . ILE A 1 182 ? 31.704 8.632 109.080 1.00 12.29 209 ILE A O 1
ATOM 1468 N N . LYS A 1 183 ? 29.460 8.609 108.933 1.00 12.23 210 LYS A N 1
ATOM 1469 C CA . LYS A 1 183 ? 29.274 9.815 109.720 1.00 12.94 210 LYS A CA 1
ATOM 1470 C C . LYS A 1 183 ? 28.300 9.447 110.817 1.00 12.80 210 LYS A C 1
ATOM 1471 O O . LYS A 1 183 ? 27.274 8.824 110.551 1.00 13.68 210 LYS A O 1
ATOM 1477 N N . GLN A 1 184 ? 28.633 9.805 112.051 1.00 12.59 211 GLN A N 1
ATOM 1478 C CA . GLN A 1 184 ? 27.754 9.529 113.175 1.00 13.29 211 GLN A CA 1
ATOM 1479 C C . GLN A 1 184 ? 27.344 10.840 113.818 1.00 14.00 211 GLN A C 1
ATOM 1480 O O . GLN A 1 184 ? 28.189 11.681 114.127 1.00 14.37 211 GLN A O 1
ATOM 1486 N N . ASN A 1 185 ? 26.041 11.018 114.000 1.00 13.80 212 ASN A N 1
ATOM 1487 C CA . ASN A 1 185 ? 25.533 12.231 114.625 1.00 15.15 212 ASN A CA 1
ATOM 1488 C C . ASN A 1 185 ? 25.044 11.950 116.034 1.00 15.05 212 ASN A C 1
ATOM 1489 O O . ASN A 1 185 ? 24.507 10.880 116.320 1.00 15.49 212 ASN A O 1
ATOM 1494 N N . ASN A 1 186 ? 25.252 12.926 116.908 1.00 15.76 213 ASN A N 1
ATOM 1495 C CA . ASN A 1 186 ? 24.810 12.866 118.295 1.00 16.27 213 ASN A CA 1
ATOM 1496 C C . ASN A 1 186 ? 25.220 11.622 119.082 1.00 15.85 213 ASN A C 1
ATOM 1497 O O . ASN A 1 186 ? 24.379 10.908 119.628 1.00 15.55 213 ASN A O 1
ATOM 1502 N N . ALA A 1 187 ? 26.523 11.378 119.153 1.00 15.27 214 ALA A N 1
ATOM 1503 C CA . ALA A 1 187 ? 27.048 10.238 119.897 1.00 15.51 214 ALA A CA 1
ATOM 1504 C C . ALA A 1 187 ? 27.229 10.613 121.367 1.00 15.94 214 ALA A C 1
ATOM 1505 O O . ALA A 1 187 ? 27.427 11.786 121.699 1.00 16.34 214 ALA A O 1
ATOM 1507 N N . LEU A 1 188 ? 27.152 9.616 122.241 1.00 15.94 215 LEU A N 1
ATOM 1508 C CA . LEU A 1 188 ? 27.346 9.832 123.671 1.00 15.83 215 LEU A CA 1
ATOM 1509 C C . LEU A 1 188 ? 28.849 9.994 123.889 1.00 15.99 215 LEU A C 1
ATOM 1510 O O . LEU A 1 188 ? 29.650 9.312 123.248 1.00 15.31 215 LEU A O 1
ATOM 1515 N N . PHE A 1 189 ? 29.234 10.881 124.800 1.00 15.07 216 PHE A N 1
ATOM 1516 C CA . PHE A 1 189 ? 30.647 11.150 125.048 1.00 15.07 216 PHE A CA 1
ATOM 1517 C C . PHE A 1 189 ? 31.536 9.938 125.303 1.00 14.76 216 PHE A C 1
ATOM 1518 O O . PHE A 1 189 ? 32.691 9.922 124.885 1.00 15.53 216 PHE A O 1
ATOM 1526 N N . GLY A 1 190 ? 31.004 8.934 125.989 1.00 15.15 217 GLY A N 1
ATOM 1527 C CA . GLY A 1 190 ? 31.797 7.760 126.307 1.00 14.48 217 GLY A CA 1
ATOM 1528 C C . GLY A 1 190 ? 31.969 6.784 125.165 1.00 14.06 217 GLY A C 1
ATOM 1529 O O . GLY A 1 190 ? 32.651 5.768 125.309 1.00 14.12 217 GLY A O 1
ATOM 1530 N N . TYR A 1 191 ? 31.371 7.091 124.025 1.00 13.52 218 TYR A N 1
ATOM 1531 C CA . TYR A 1 191 ? 31.468 6.189 122.898 1.00 13.98 218 TYR A CA 1
ATOM 1532 C C . TYR A 1 191 ? 31.838 6.882 121.603 1.00 14.19 218 TYR A C 1
ATOM 1533 O O . TYR A 1 191 ? 32.806 7.631 121.565 1.00 13.65 218 TYR A O 1
ATOM 1542 N N . GLY A 1 192 ? 31.085 6.631 120.542 1.00 12.99 219 GLY A N 1
ATOM 1543 C CA . GLY A 1 192 ? 31.417 7.247 119.277 1.00 13.26 219 GLY A CA 1
ATOM 1544 C C . GLY A 1 192 ? 31.257 6.275 118.130 1.00 12.68 219 GLY A C 1
ATOM 1545 O O . GLY A 1 192 ? 30.500 5.312 118.211 1.00 13.52 219 GLY A O 1
ATOM 1546 N N . LEU A 1 193 ? 32.011 6.505 117.066 1.00 12.43 220 LEU A N 1
ATOM 1547 C CA . LEU A 1 193 ? 31.895 5.683 115.875 1.00 11.61 220 LEU A CA 1
ATOM 1548 C C . LEU A 1 193 ? 32.564 4.313 115.935 1.00 12.28 220 LEU A C 1
ATOM 1549 O O . LEU A 1 193 ? 31.893 3.287 115.810 1.00 12.31 220 LEU A O 1
ATOM 1554 N N . ILE A 1 194 ? 33.876 4.295 116.136 1.00 11.61 221 ILE A N 1
ATOM 1555 C CA . ILE A 1 194 ? 34.624 3.044 116.192 1.00 12.87 221 ILE A CA 1
ATOM 1556 C C . ILE A 1 194 ? 35.311 2.813 117.527 1.00 13.02 221 ILE A C 1
ATOM 1557 O O . ILE A 1 194 ? 35.854 3.739 118.117 1.00 13.67 221 ILE A O 1
ATOM 1562 N N . GLN A 1 195 ? 35.265 1.581 118.014 1.00 13.24 222 GLN A N 1
ATOM 1563 C CA . GLN A 1 195 ? 36.050 1.241 119.191 1.00 12.95 222 GLN A CA 1
ATOM 1564 C C . GLN A 1 195 ? 36.721 -0.060 118.789 1.00 13.02 222 GLN A C 1
ATOM 1565 O O . GLN A 1 195 ? 36.055 -1.000 118.353 1.00 12.72 222 GLN A O 1
ATOM 1571 N N . THR A 1 196 ? 38.044 -0.101 118.917 1.00 12.96 223 THR A N 1
ATOM 1572 C CA . THR A 1 196 ? 38.815 -1.276 118.529 1.00 13.96 223 THR A CA 1
ATOM 1573 C C . THR A 1 196 ? 39.362 -2.054 119.713 1.00 14.83 223 THR A C 1
ATOM 1574 O O . THR A 1 196 ? 39.937 -1.475 120.630 1.00 15.51 223 THR A O 1
ATOM 1578 N N . TYR A 1 197 ? 39.199 -3.371 119.671 1.00 13.91 224 TYR A N 1
ATOM 1579 C CA . TYR A 1 197 ? 39.692 -4.244 120.730 1.00 15.05 224 TYR A CA 1
ATOM 1580 C C . TYR A 1 197 ? 40.741 -5.193 120.161 1.00 13.85 224 TYR A C 1
ATOM 1581 O O . TYR A 1 197 ? 41.859 -5.283 120.668 1.00 14.35 224 TYR A O 1
ATOM 1590 N N . GLY A 1 198 ? 40.366 -5.899 119.099 1.00 14.09 225 GLY A N 1
ATOM 1591 C CA . GLY A 1 198 ? 41.281 -6.824 118.459 1.00 13.12 225 GLY A CA 1
ATOM 1592 C C . GLY A 1 198 ? 41.193 -6.580 116.969 1.00 12.99 225 GLY A C 1
ATOM 1593 O O . GLY A 1 198 ? 40.096 -6.549 116.409 1.00 12.89 225 GLY A O 1
ATOM 1594 N N . ALA A 1 199 ? 42.335 -6.395 116.321 1.00 12.89 226 ALA A N 1
ATOM 1595 C CA . ALA A 1 199 ? 42.330 -6.140 114.889 1.00 12.93 226 ALA A CA 1
ATOM 1596 C C . ALA A 1 199 ? 43.719 -6.214 114.286 1.00 13.79 226 ALA A C 1
ATOM 1597 O O . ALA A 1 199 ? 44.709 -5.854 114.918 1.00 14.37 226 ALA A O 1
ATOM 1599 N N . ASP A 1 200 ? 43.778 -6.691 113.050 1.00 13.52 227 ASP A N 1
ATOM 1600 C CA . ASP A 1 200 ? 45.032 -6.789 112.326 1.00 13.78 227 ASP A CA 1
ATOM 1601 C C . ASP A 1 200 ? 44.795 -6.355 110.893 1.00 13.01 227 ASP A C 1
ATOM 1602 O O . ASP A 1 200 ? 43.872 -6.834 110.241 1.00 13.93 227 ASP A O 1
ATOM 1607 N N . ASN A 1 201 ? 45.616 -5.425 110.423 1.00 12.91 228 ASN A N 1
ATOM 1608 C CA . ASN A 1 201 ? 45.539 -4.940 109.055 1.00 12.24 228 ASN A CA 1
ATOM 1609 C C . ASN A 1 201 ? 44.161 -4.416 108.666 1.00 11.84 228 ASN A C 1
ATOM 1610 O O . ASN A 1 201 ? 43.497 -4.956 107.779 1.00 11.48 228 ASN A O 1
ATOM 1615 N N . ILE A 1 202 ? 43.743 -3.357 109.343 1.00 11.58 229 ILE A N 1
ATOM 1616 C CA . ILE A 1 202 ? 42.461 -2.731 109.064 1.00 11.64 229 ILE A CA 1
ATOM 1617 C C . ILE A 1 202 ? 42.728 -1.295 108.640 1.00 11.83 229 ILE A C 1
ATOM 1618 O O . ILE A 1 202 ? 43.629 -0.639 109.171 1.00 12.01 229 ILE A O 1
ATOM 1623 N N . LEU A 1 203 ? 41.966 -0.823 107.662 1.00 11.11 230 LEU A N 1
ATOM 1624 C CA . LEU A 1 203 ? 42.081 0.547 107.191 1.00 11.23 230 LEU A CA 1
ATOM 1625 C C . LEU A 1 203 ? 40.798 1.266 107.578 1.00 11.03 230 LEU A C 1
ATOM 1626 O O . LEU A 1 203 ? 39.706 0.815 107.237 1.00 11.77 230 LEU A O 1
ATOM 1631 N N . PHE A 1 204 ? 40.941 2.358 108.325 1.00 11.15 231 PHE A N 1
ATOM 1632 C CA . PHE A 1 204 ? 39.812 3.187 108.756 1.00 11.06 231 PHE A CA 1
ATOM 1633 C C . PHE A 1 204 ? 39.957 4.468 107.949 1.00 11.10 231 PHE A C 1
ATOM 1634 O O . PHE A 1 204 ? 40.995 5.128 108.005 1.00 12.56 231 PHE A O 1
ATOM 1642 N N . ARG A 1 205 ? 38.928 4.833 107.198 1.00 11.85 232 ARG A N 1
ATOM 1643 C CA . ARG A 1 205 ? 39.041 6.016 106.354 1.00 12.13 232 ARG A CA 1
ATOM 1644 C C . ARG A 1 205 ? 37.761 6.829 106.223 1.00 12.50 232 ARG A C 1
ATOM 1645 O O . ARG A 1 205 ? 36.675 6.277 106.094 1.00 12.43 232 ARG A O 1
ATOM 1653 N N . ASN A 1 206 ? 37.912 8.150 106.257 1.00 12.13 233 ASN A N 1
ATOM 1654 C CA . ASN A 1 206 ? 36.788 9.067 106.122 1.00 13.00 233 ASN A CA 1
ATOM 1655 C C . ASN A 1 206 ? 35.698 8.738 107.128 1.00 12.85 233 ASN A C 1
ATOM 1656 O O . ASN A 1 206 ? 34.586 8.345 106.768 1.00 12.72 233 ASN A O 1
ATOM 1661 N N . LEU A 1 207 ? 36.040 8.904 108.400 1.00 12.71 234 LEU A N 1
ATOM 1662 C CA . LEU A 1 207 ? 35.120 8.637 109.497 1.00 12.24 234 LEU A CA 1
ATOM 1663 C C . LEU A 1 207 ? 34.949 9.933 110.269 1.00 13.50 234 LEU A C 1
ATOM 1664 O O . LEU A 1 207 ? 35.921 10.642 110.516 1.00 14.49 234 LEU A O 1
ATOM 1669 N N . HIS A 1 208 ? 33.714 10.247 110.638 1.00 13.01 235 HIS A N 1
ATOM 1670 C CA . HIS A 1 208 ? 33.440 11.479 111.361 1.00 14.17 235 HIS A CA 1
ATOM 1671 C C . HIS A 1 208 ? 32.389 11.208 112.425 1.00 13.88 235 HIS A C 1
ATOM 1672 O O . HIS A 1 208 ? 31.334 10.650 112.134 1.00 14.45 235 HIS A O 1
ATOM 1679 N N . SER A 1 209 ? 32.692 11.578 113.662 1.00 13.99 236 SER A N 1
ATOM 1680 C CA . SER A 1 209 ? 31.740 11.392 114.743 1.00 14.54 236 SER A CA 1
ATOM 1681 C C . SER A 1 209 ? 31.478 12.718 115.431 1.00 15.07 236 SER A C 1
ATOM 1682 O O . SER A 1 209 ? 32.409 13.464 115.728 1.00 15.41 236 SER A O 1
ATOM 1685 N N . GLU A 1 210 ? 30.201 13.014 115.647 1.00 14.65 237 GLU A N 1
ATOM 1686 C CA . GLU A 1 210 ? 29.794 14.221 116.347 1.00 14.98 237 GLU A CA 1
ATOM 1687 C C . GLU A 1 210 ? 29.531 13.723 117.761 1.00 14.65 237 GLU A C 1
ATOM 1688 O O . GLU A 1 210 ? 28.553 13.016 118.002 1.00 14.92 237 GLU A O 1
ATOM 1694 N N . GLY A 1 211 ? 30.412 14.082 118.688 1.00 14.51 238 GLY A N 1
ATOM 1695 C CA . GLY A 1 211 ? 30.279 13.618 120.056 1.00 15.59 238 GLY A CA 1
ATOM 1696 C C . GLY A 1 211 ? 31.182 12.408 120.242 1.00 15.07 238 GLY A C 1
ATOM 1697 O O . GLY A 1 211 ? 31.478 11.696 119.277 1.00 16.37 238 GLY A O 1
ATOM 1698 N N . GLY A 1 212 ? 31.637 12.177 121.469 1.00 15.49 239 GLY A N 1
ATOM 1699 C CA . GLY A 1 212 ? 32.497 11.035 121.730 1.00 14.20 239 GLY A CA 1
ATOM 1700 C C . GLY A 1 212 ? 33.803 11.057 120.954 1.00 13.27 239 GLY A C 1
ATOM 1701 O O . GLY A 1 212 ? 34.409 12.108 120.766 1.00 13.42 239 GLY A O 1
ATOM 1702 N N . ILE A 1 213 ? 34.237 9.885 120.500 1.00 13.53 240 ILE A N 1
ATOM 1703 C CA . ILE A 1 213 ? 35.482 9.761 119.750 1.00 12.77 240 ILE A CA 1
ATOM 1704 C C . ILE A 1 213 ? 35.229 8.987 118.459 1.00 12.73 240 ILE A C 1
ATOM 1705 O O . ILE A 1 213 ? 34.557 7.953 118.468 1.00 13.59 240 ILE A O 1
ATOM 1710 N N . ALA A 1 214 ? 35.759 9.493 117.349 1.00 13.19 241 ALA A N 1
ATOM 1711 C CA . ALA A 1 214 ? 35.554 8.836 116.060 1.00 12.35 241 ALA A CA 1
ATOM 1712 C C . ALA A 1 214 ? 36.278 7.496 115.971 1.00 12.43 241 ALA A C 1
ATOM 1713 O O . ALA A 1 214 ? 35.671 6.470 115.661 1.00 12.65 241 ALA A O 1
ATOM 1715 N N . LEU A 1 215 ? 37.580 7.512 116.230 1.00 12.26 242 LEU A N 1
ATOM 1716 C CA . LEU A 1 215 ? 38.380 6.293 116.188 1.00 12.82 242 LEU A CA 1
ATOM 1717 C C . LEU A 1 215 ? 38.965 6.096 117.575 1.00 12.70 242 LEU A C 1
ATOM 1718 O O . LEU A 1 215 ? 40.020 6.635 117.910 1.00 13.43 242 LEU A O 1
ATOM 1723 N N . ARG A 1 216 ? 38.257 5.315 118.377 1.00 13.28 243 ARG A N 1
ATOM 1724 C CA . ARG A 1 216 ? 38.641 5.055 119.752 1.00 12.79 243 ARG A CA 1
ATOM 1725 C C . ARG A 1 216 ? 39.434 3.763 119.878 1.00 13.35 243 ARG A C 1
ATOM 1726 O O . ARG A 1 216 ? 38.866 2.678 119.987 1.00 13.60 243 ARG A O 1
ATOM 1734 N N . MET A 1 217 ? 40.755 3.884 119.854 1.00 13.57 244 MET A N 1
ATOM 1735 C CA . MET A 1 217 ? 41.600 2.711 119.971 1.00 14.16 244 MET A CA 1
ATOM 1736 C C . MET A 1 217 ? 41.891 2.495 121.442 1.00 14.49 244 MET A C 1
ATOM 1737 O O . MET A 1 217 ? 43.018 2.643 121.914 1.00 14.96 244 MET A O 1
ATOM 1742 N N . GLU A 1 218 ? 40.821 2.161 122.153 1.00 15.19 245 GLU A N 1
ATOM 1743 C CA . GLU A 1 218 ? 40.857 1.904 123.584 1.00 16.41 245 GLU A CA 1
ATOM 1744 C C . GLU A 1 218 ? 40.611 0.409 123.734 1.00 16.45 245 GLU A C 1
ATOM 1745 O O . GLU A 1 218 ? 39.471 -0.060 123.761 1.00 16.47 245 GLU A O 1
ATOM 1751 N N . THR A 1 219 ? 41.709 -0.331 123.808 1.00 17.13 246 THR A N 1
ATOM 1752 C CA . THR A 1 219 ? 41.683 -1.784 123.901 1.00 17.76 246 THR A CA 1
ATOM 1753 C C . THR A 1 219 ? 41.498 -2.275 125.332 1.00 19.25 246 THR A C 1
ATOM 1754 O O . THR A 1 219 ? 42.461 -2.686 125.977 1.00 19.81 246 THR A O 1
ATOM 1758 N N . ASP A 1 220 ? 40.258 -2.263 125.816 1.00 21.19 247 ASP A N 1
ATOM 1759 C CA . ASP A 1 220 ? 40.000 -2.663 127.198 1.00 23.39 247 ASP A CA 1
ATOM 1760 C C . ASP A 1 220 ? 38.986 -3.773 127.459 1.00 24.45 247 ASP A C 1
ATOM 1761 O O . ASP A 1 220 ? 38.432 -3.854 128.558 1.00 25.32 247 ASP A O 1
ATOM 1766 N N . ASN A 1 221 ? 38.742 -4.630 126.475 1.00 24.73 248 ASN A N 1
ATOM 1767 C CA . ASN A 1 221 ? 37.800 -5.731 126.662 1.00 25.36 248 ASN A CA 1
ATOM 1768 C C . ASN A 1 221 ? 38.400 -6.714 127.668 1.00 25.34 248 ASN A C 1
ATOM 1769 O O . ASN A 1 221 ? 39.512 -7.204 127.474 1.00 25.66 248 ASN A O 1
ATOM 1774 N N . LEU A 1 222 ? 37.657 -7.005 128.734 1.00 25.54 249 LEU A N 1
ATOM 1775 C CA . LEU A 1 222 ? 38.115 -7.917 129.781 1.00 25.78 249 LEU A CA 1
ATOM 1776 C C . LEU A 1 222 ? 38.583 -9.270 129.254 1.00 25.20 249 LEU A C 1
ATOM 1777 O O . LEU A 1 222 ? 39.530 -9.854 129.785 1.00 25.26 249 LEU A O 1
ATOM 1782 N N . LEU A 1 223 ? 37.917 -9.772 128.218 1.00 24.02 250 LEU A N 1
ATOM 1783 C CA . LEU A 1 223 ? 38.287 -11.056 127.632 1.00 23.15 250 LEU A CA 1
ATOM 1784 C C . LEU A 1 223 ? 39.750 -11.067 127.217 1.00 21.53 250 LEU A C 1
ATOM 1785 O O . LEU A 1 223 ? 40.445 -12.069 127.378 1.00 20.39 250 LEU A O 1
ATOM 1790 N N . MET A 1 224 ? 40.218 -9.949 126.676 1.00 20.29 251 MET A N 1
ATOM 1791 C CA . MET A 1 224 ? 41.600 -9.868 126.233 1.00 20.10 251 MET A CA 1
ATOM 1792 C C . MET A 1 224 ? 42.569 -9.922 127.401 1.00 21.00 251 MET A C 1
ATOM 1793 O O . MET A 1 224 ? 43.703 -10.369 127.254 1.00 20.58 251 MET A O 1
ATOM 1798 N N . LYS A 1 225 ? 42.116 -9.470 128.563 1.00 22.19 252 LYS A N 1
ATOM 1799 C CA . LYS A 1 225 ? 42.958 -9.489 129.746 1.00 23.96 252 LYS A CA 1
ATOM 1800 C C . LYS A 1 225 ? 43.078 -10.924 130.247 1.00 23.92 252 LYS A C 1
ATOM 1801 O O . LYS A 1 225 ? 44.168 -11.389 130.572 1.00 24.69 252 LYS A O 1
ATOM 1807 N N . ASN A 1 226 ? 41.948 -11.621 130.289 1.00 23.89 253 ASN A N 1
ATOM 1808 C CA . ASN A 1 226 ? 41.913 -13.002 130.757 1.00 24.34 253 ASN A CA 1
ATOM 1809 C C . ASN A 1 226 ? 42.683 -13.956 129.844 1.00 23.61 253 ASN A C 1
ATOM 1810 O O . ASN A 1 226 ? 43.443 -14.800 130.318 1.00 24.15 253 ASN A O 1
ATOM 1815 N N . TYR A 1 227 ? 42.484 -13.818 128.537 1.00 21.78 254 TYR A N 1
ATOM 1816 C CA . TYR A 1 227 ? 43.155 -14.680 127.566 1.00 20.53 254 TYR A CA 1
ATOM 1817 C C . TYR A 1 227 ? 44.546 -14.206 127.171 1.00 19.49 254 TYR A C 1
ATOM 1818 O O . TYR A 1 227 ? 45.327 -14.976 126.610 1.00 19.26 254 TYR A O 1
ATOM 1827 N N . LYS A 1 228 ? 44.853 -12.946 127.463 1.00 18.74 255 LYS A N 1
ATOM 1828 C CA . LYS A 1 228 ? 46.143 -12.371 127.104 1.00 18.14 255 LYS A CA 1
ATOM 1829 C C . LYS A 1 228 ? 46.319 -12.492 125.595 1.00 16.93 255 LYS A C 1
ATOM 1830 O O . LYS A 1 228 ? 47.388 -12.845 125.093 1.00 16.87 255 LYS A O 1
ATOM 1836 N N . GLN A 1 229 ? 45.236 -12.194 124.884 1.00 16.05 256 GLN A N 1
ATOM 1837 C CA . GLN A 1 229 ? 45.212 -12.243 123.428 1.00 15.18 256 GLN A CA 1
ATOM 1838 C C . GLN A 1 229 ? 44.365 -11.089 122.927 1.00 14.75 256 GLN A C 1
ATOM 1839 O O . GLN A 1 229 ? 43.450 -10.636 123.612 1.00 15.41 256 GLN A O 1
ATOM 1845 N N . GLY A 1 230 ? 44.673 -10.619 121.726 1.00 14.25 257 GLY A N 1
ATOM 1846 C CA . GLY A 1 230 ? 43.913 -9.520 121.166 1.00 13.75 257 GLY A CA 1
ATOM 1847 C C . GLY A 1 230 ? 44.785 -8.331 120.843 1.00 13.20 257 GLY A C 1
ATOM 1848 O O . GLY A 1 230 ? 45.954 -8.485 120.476 1.00 13.22 257 GLY A O 1
ATOM 1849 N N . GLY A 1 231 ? 44.214 -7.140 120.987 1.00 12.49 258 GLY A N 1
ATOM 1850 C CA . GLY A 1 231 ? 44.953 -5.929 120.692 1.00 12.79 258 GLY A CA 1
ATOM 1851 C C . GLY A 1 231 ? 44.912 -5.635 119.206 1.00 12.92 258 GLY A C 1
ATOM 1852 O O . GLY A 1 231 ? 44.390 -6.431 118.423 1.00 12.83 258 GLY A O 1
ATOM 1853 N N . ILE A 1 232 ? 45.477 -4.500 118.812 1.00 12.41 259 ILE A N 1
ATOM 1854 C CA . ILE A 1 232 ? 45.481 -4.116 117.412 1.00 13.50 259 ILE A CA 1
ATOM 1855 C C . ILE A 1 232 ? 46.897 -3.921 116.891 1.00 13.60 259 ILE A C 1
ATOM 1856 O O . ILE A 1 232 ? 47.777 -3.447 117.607 1.00 14.61 259 ILE A O 1
ATOM 1861 N N . ARG A 1 233 ? 47.109 -4.311 115.638 1.00 13.79 260 ARG A N 1
ATOM 1862 C CA . ARG A 1 233 ? 48.412 -4.204 114.996 1.00 14.09 260 ARG A CA 1
ATOM 1863 C C . ARG A 1 233 ? 48.241 -3.866 113.528 1.00 14.68 260 ARG A C 1
ATOM 1864 O O . ARG A 1 233 ? 47.270 -4.286 112.899 1.00 14.94 260 ARG A O 1
ATOM 1872 N N . ASN A 1 234 ? 49.198 -3.118 112.991 1.00 15.43 261 ASN A N 1
ATOM 1873 C CA . ASN A 1 234 ? 49.192 -2.739 111.588 1.00 15.96 261 ASN A CA 1
ATOM 1874 C C . ASN A 1 234 ? 47.874 -2.114 111.178 1.00 15.78 261 ASN A C 1
ATOM 1875 O O . ASN A 1 234 ? 47.204 -2.560 110.243 1.00 15.93 261 ASN A O 1
ATOM 1880 N N . ILE A 1 235 ? 47.518 -1.063 111.901 1.00 14.57 262 ILE A N 1
ATOM 1881 C CA . ILE A 1 235 ? 46.292 -0.335 111.648 1.00 13.41 262 ILE A CA 1
ATOM 1882 C C . ILE A 1 235 ? 46.631 0.934 110.883 1.00 13.43 262 ILE A C 1
ATOM 1883 O O . ILE A 1 235 ? 47.645 1.582 111.151 1.00 13.14 262 ILE A O 1
ATOM 1888 N N . PHE A 1 236 ? 45.791 1.270 109.913 1.00 12.59 263 PHE A N 1
ATOM 1889 C CA . PHE A 1 236 ? 45.976 2.474 109.125 1.00 12.93 263 PHE A CA 1
ATOM 1890 C C . PHE A 1 236 ? 44.692 3.271 109.163 1.00 12.96 263 PHE A C 1
ATOM 1891 O O . PHE A 1 236 ? 43.604 2.712 109.090 1.00 12.79 263 PHE A O 1
ATOM 1899 N N . ALA A 1 237 ? 44.828 4.581 109.294 1.00 12.97 264 ALA A N 1
ATOM 1900 C CA . ALA A 1 237 ? 43.668 5.450 109.343 1.00 13.14 264 ALA A CA 1
ATOM 1901 C C . ALA A 1 237 ? 43.956 6.694 108.538 1.00 13.70 264 ALA A C 1
ATOM 1902 O O . ALA A 1 237 ? 45.082 7.192 108.529 1.00 14.57 264 ALA A O 1
ATOM 1904 N N . ASP A 1 238 ? 42.932 7.192 107.860 1.00 13.12 265 ASP A N 1
ATOM 1905 C CA . ASP A 1 238 ? 43.073 8.382 107.040 1.00 14.43 265 ASP A CA 1
ATOM 1906 C C . ASP A 1 238 ? 41.775 9.172 107.042 1.00 14.24 265 ASP A C 1
ATOM 1907 O O . ASP A 1 238 ? 40.694 8.607 106.874 1.00 14.35 265 ASP A O 1
ATOM 1912 N N . ASN A 1 239 ? 41.897 10.480 107.250 1.00 12.76 266 ASN A N 1
ATOM 1913 C CA . ASN A 1 239 ? 40.752 11.376 107.273 1.00 13.09 266 ASN A CA 1
ATOM 1914 C C . ASN A 1 239 ? 39.752 10.993 108.361 1.00 12.45 266 ASN A C 1
ATOM 1915 O O . ASN A 1 239 ? 38.644 10.521 108.085 1.00 12.60 266 ASN A O 1
ATOM 1920 N N . ILE A 1 240 ? 40.169 11.201 109.605 1.00 11.83 267 ILE A N 1
ATOM 1921 C CA . ILE A 1 240 ? 39.345 10.904 110.768 1.00 11.06 267 ILE A CA 1
ATOM 1922 C C . ILE A 1 240 ? 38.983 12.249 111.374 1.00 12.49 267 ILE A C 1
ATOM 1923 O O . ILE A 1 240 ? 39.860 13.081 111.639 1.00 11.75 267 ILE A O 1
ATOM 1928 N N . ARG A 1 241 ? 37.691 12.455 111.608 1.00 11.98 268 ARG A N 1
ATOM 1929 C CA . ARG A 1 241 ? 37.224 13.737 112.111 1.00 13.47 268 ARG A CA 1
ATOM 1930 C C . ARG A 1 241 ? 36.306 13.687 113.320 1.00 14.05 268 ARG A C 1
ATOM 1931 O O . ARG A 1 241 ? 35.550 12.733 113.515 1.00 13.40 268 ARG A O 1
ATOM 1939 N N . CYS A 1 242 ? 36.390 14.733 114.133 1.00 14.27 269 CYS A N 1
ATOM 1940 C CA . CYS A 1 242 ? 35.573 14.860 115.328 1.00 14.87 269 CYS A CA 1
ATOM 1941 C C . CYS A 1 242 ? 34.895 16.235 115.320 1.00 14.66 269 CYS A C 1
ATOM 1942 O O . CYS A 1 242 ? 35.432 17.197 114.776 1.00 13.56 269 CYS A O 1
ATOM 1946 N N . SER A 1 243 ? 33.699 16.312 115.894 1.00 14.13 270 SER A N 1
ATOM 1947 C CA . SER A 1 243 ? 32.980 17.576 116.009 1.00 14.85 270 SER A CA 1
ATOM 1948 C C . SER A 1 243 ? 32.186 17.510 117.305 1.00 14.90 270 SER A C 1
ATOM 1949 O O . SER A 1 243 ? 31.507 16.520 117.576 1.00 14.71 270 SER A O 1
ATOM 1953 N N . LYS A 1 244 ? 32.302 18.556 118.118 1.00 14.70 271 LYS A N 1
ATOM 1954 C CA . LYS A 1 244 ? 31.604 18.621 119.399 1.00 15.44 271 LYS A CA 1
ATOM 1955 C C . LYS A 1 244 ? 31.805 17.364 120.238 1.00 15.30 271 LYS A C 1
ATOM 1956 O O . LYS A 1 244 ? 30.878 16.885 120.891 1.00 16.44 271 LYS A O 1
ATOM 1962 N N . GLY A 1 245 ? 33.024 16.836 120.230 1.00 14.73 272 GLY A N 1
ATOM 1963 C CA . GLY A 1 245 ? 33.294 15.635 120.996 1.00 14.09 272 GLY A CA 1
ATOM 1964 C C . GLY A 1 245 ? 34.578 15.696 121.795 1.00 13.71 272 GLY A C 1
ATOM 1965 O O . GLY A 1 245 ? 35.101 16.773 122.081 1.00 14.14 272 GLY A O 1
ATOM 1966 N N . LEU A 1 246 ? 35.085 14.523 122.155 1.00 13.68 273 LEU A N 1
ATOM 1967 C CA . LEU A 1 246 ? 36.315 14.414 122.928 1.00 14.04 273 LEU A CA 1
ATOM 1968 C C . LEU A 1 246 ? 37.548 14.513 122.043 1.00 13.58 273 LEU A C 1
ATOM 1969 O O . LEU A 1 246 ? 38.445 15.313 122.301 1.00 14.54 273 LEU A O 1
ATOM 1974 N N . ALA A 1 247 ? 37.590 13.686 121.002 1.00 14.12 274 ALA A N 1
ATOM 1975 C CA . ALA A 1 247 ? 38.723 13.665 120.088 1.00 13.30 274 ALA A CA 1
ATOM 1976 C C . ALA A 1 247 ? 38.370 12.876 118.841 1.00 13.25 274 ALA A C 1
ATOM 1977 O O . ALA A 1 247 ? 37.425 12.093 118.841 1.00 13.40 274 ALA A O 1
ATOM 1979 N N . ALA A 1 248 ? 39.133 13.091 117.777 1.00 12.88 275 ALA A N 1
ATOM 1980 C CA . ALA A 1 248 ? 38.907 12.373 116.532 1.00 12.93 275 ALA A CA 1
ATOM 1981 C C . ALA A 1 248 ? 39.587 11.021 116.655 1.00 13.42 275 ALA A C 1
ATOM 1982 O O . ALA A 1 248 ? 39.031 9.990 116.290 1.00 12.84 275 ALA A O 1
ATOM 1984 N N . VAL A 1 249 ? 40.802 11.043 117.183 1.00 13.69 276 VAL A N 1
ATOM 1985 C CA . VAL A 1 249 ? 41.582 9.830 117.348 1.00 14.91 276 VAL A CA 1
ATOM 1986 C C . VAL A 1 249 ? 42.089 9.729 118.773 1.00 15.41 276 VAL A C 1
ATOM 1987 O O . VAL A 1 249 ? 42.628 10.688 119.317 1.00 14.92 276 VAL A O 1
ATOM 1991 N N . MET A 1 250 ? 41.918 8.562 119.379 1.00 14.78 277 MET A N 1
ATOM 1992 C CA . MET A 1 250 ? 42.375 8.369 120.744 1.00 15.17 277 MET A CA 1
ATOM 1993 C C . MET A 1 250 ? 43.057 7.026 120.940 1.00 14.97 277 MET A C 1
ATOM 1994 O O . MET A 1 250 ? 42.611 6.006 120.413 1.00 15.19 277 MET A O 1
ATOM 2001 N N . PHE A 1 251 ? 44.156 7.043 121.689 1.00 14.41 278 PHE A N 1
ATOM 2002 C CA . PHE A 1 251 ? 44.909 5.834 121.983 1.00 14.58 278 PHE A CA 1
ATOM 2003 C C . PHE A 1 251 ? 44.823 5.611 123.485 1.00 15.42 278 PHE A C 1
ATOM 2004 O O . PHE A 1 251 ? 45.162 6.496 124.271 1.00 16.10 278 PHE A O 1
ATOM 2012 N N . GLY A 1 252 ? 44.353 4.433 123.876 1.00 14.62 279 GLY A N 1
ATOM 2013 C CA . GLY A 1 252 ? 44.236 4.096 125.284 1.00 15.95 279 GLY A CA 1
ATOM 2014 C C . GLY A 1 252 ? 44.401 2.593 125.354 1.00 16.04 279 GLY A C 1
ATOM 2015 O O . GLY A 1 252 ? 43.415 1.863 125.312 1.00 15.89 279 GLY A O 1
ATOM 2016 N N . PRO A 1 253 ? 45.641 2.102 125.480 1.00 16.38 280 PRO A N 1
ATOM 2017 C CA . PRO A 1 253 ? 45.906 0.663 125.537 1.00 16.61 280 PRO A CA 1
ATOM 2018 C C . PRO A 1 253 ? 45.490 -0.077 126.797 1.00 17.22 280 PRO A C 1
ATOM 2019 O O . PRO A 1 253 ? 45.402 -1.305 126.790 1.00 17.94 280 PRO A O 1
ATOM 2023 N N . HIS A 1 254 ? 45.217 0.658 127.870 1.00 18.04 281 HIS A N 1
ATOM 2024 C CA . HIS A 1 254 ? 44.847 0.026 129.127 1.00 18.53 281 HIS A CA 1
ATOM 2025 C C . HIS A 1 254 ? 45.922 -0.994 129.502 1.00 18.33 281 HIS A C 1
ATOM 2026 O O . HIS A 1 254 ? 47.060 -0.616 129.764 1.00 18.92 281 HIS A O 1
ATOM 2033 N N . PHE A 1 255 ? 45.572 -2.277 129.489 1.00 18.42 282 PHE A N 1
ATOM 2034 C CA . PHE A 1 255 ? 46.498 -3.354 129.854 1.00 18.47 282 PHE A CA 1
ATOM 2035 C C . PHE A 1 255 ? 47.108 -4.084 128.656 1.00 18.94 282 PHE A C 1
ATOM 2036 O O . PHE A 1 255 ? 48.010 -4.909 128.813 1.00 19.20 282 PHE A O 1
ATOM 2044 N N . MET A 1 256 ? 46.611 -3.781 127.464 1.00 18.58 283 MET A N 1
ATOM 2045 C CA . MET A 1 256 ? 47.049 -4.457 126.248 1.00 18.97 283 MET A CA 1
ATOM 2046 C C . MET A 1 256 ? 48.275 -3.922 125.523 1.00 18.49 283 MET A C 1
ATOM 2047 O O . MET A 1 256 ? 48.461 -2.717 125.380 1.00 18.10 283 MET A O 1
ATOM 2052 N N . LYS A 1 257 ? 49.107 -4.847 125.058 1.00 18.68 284 LYS A N 1
ATOM 2053 C CA . LYS A 1 257 ? 50.293 -4.496 124.295 1.00 19.38 284 LYS A CA 1
ATOM 2054 C C . LYS A 1 257 ? 49.885 -4.538 122.825 1.00 19.20 284 LYS A C 1
ATOM 2055 O O . LYS A 1 257 ? 49.712 -5.613 122.246 1.00 20.33 284 LYS A O 1
ATOM 2061 N N . ASN A 1 258 ? 49.718 -3.362 122.231 1.00 17.93 285 ASN A N 1
ATOM 2062 C CA . ASN A 1 258 ? 49.311 -3.253 120.837 1.00 16.85 285 ASN A CA 1
ATOM 2063 C C . ASN A 1 258 ? 50.498 -3.007 119.922 1.00 17.11 285 ASN A C 1
ATOM 2064 O O . ASN A 1 258 ? 51.610 -2.748 120.384 1.00 17.38 285 ASN A O 1
ATOM 2069 N N . GLY A 1 259 ? 50.242 -3.082 118.618 1.00 16.70 286 GLY A N 1
ATOM 2070 C CA . GLY A 1 259 ? 51.280 -2.879 117.631 1.00 16.35 286 GLY A CA 1
ATOM 2071 C C . GLY A 1 259 ? 51.332 -1.495 117.014 1.00 16.36 286 GLY A C 1
ATOM 2072 O O . GLY A 1 259 ? 51.036 -0.490 117.668 1.00 16.56 286 GLY A O 1
ATOM 2073 N N . ASP A 1 260 ? 51.701 -1.450 115.738 1.00 15.64 287 ASP A N 1
ATOM 2074 C CA . ASP A 1 260 ? 51.843 -0.193 115.021 1.00 15.68 287 ASP A CA 1
ATOM 2075 C C . ASP A 1 260 ? 50.547 0.372 114.470 1.00 15.01 287 ASP A C 1
ATOM 2076 O O . ASP A 1 260 ? 49.649 -0.367 114.056 1.00 14.42 287 ASP A O 1
ATOM 2081 N N . VAL A 1 261 ? 50.470 1.699 114.461 1.00 14.16 288 VAL A N 1
ATOM 2082 C CA . VAL A 1 261 ? 49.307 2.407 113.952 1.00 13.63 288 VAL A CA 1
ATOM 2083 C C . VAL A 1 261 ? 49.774 3.659 113.233 1.00 14.06 288 VAL A C 1
ATOM 2084 O O . VAL A 1 261 ? 50.632 4.384 113.731 1.00 14.90 288 VAL A O 1
ATOM 2088 N N . GLN A 1 262 ? 49.227 3.901 112.049 1.00 13.19 289 GLN A N 1
ATOM 2089 C CA . GLN A 1 262 ? 49.565 5.103 111.309 1.00 13.61 289 GLN A CA 1
ATOM 2090 C C . GLN A 1 262 ? 48.274 5.826 110.988 1.00 14.46 289 GLN A C 1
ATOM 2091 O O . GLN A 1 262 ? 47.334 5.233 110.457 1.00 14.67 289 GLN A O 1
ATOM 2097 N N . VAL A 1 263 ? 48.233 7.109 111.317 1.00 13.95 290 VAL A N 1
ATOM 2098 C CA . VAL A 1 263 ? 47.055 7.916 111.058 1.00 14.47 290 VAL A CA 1
ATOM 2099 C C . VAL A 1 263 ? 47.461 9.146 110.269 1.00 15.47 290 VAL A C 1
ATOM 2100 O O . VAL A 1 263 ? 48.470 9.785 110.571 1.00 15.68 290 VAL A O 1
ATOM 2104 N N . THR A 1 264 ? 46.684 9.469 109.245 1.00 14.73 291 THR A N 1
ATOM 2105 C CA . THR A 1 264 ? 46.961 10.647 108.438 1.00 15.92 291 THR A CA 1
ATOM 2106 C C . THR A 1 264 ? 45.688 11.461 108.288 1.00 15.83 291 THR A C 1
ATOM 2107 O O . THR A 1 264 ? 44.593 10.907 108.195 1.00 15.60 291 THR A O 1
ATOM 2111 N N . ASN A 1 265 ? 45.842 12.779 108.293 1.00 15.12 292 ASN A N 1
ATOM 2112 C CA . ASN A 1 265 ? 44.727 13.699 108.118 1.00 15.83 292 ASN A CA 1
ATOM 2113 C C . ASN A 1 265 ? 43.655 13.577 109.193 1.00 15.42 292 ASN A C 1
ATOM 2114 O O . ASN A 1 265 ? 42.598 12.981 108.982 1.00 14.78 292 ASN A O 1
ATOM 2119 N N . VAL A 1 266 ? 43.944 14.154 110.351 1.00 14.62 293 VAL A N 1
ATOM 2120 C CA . VAL A 1 266 ? 43.022 14.145 111.477 1.00 14.71 293 VAL A CA 1
ATOM 2121 C C . VAL A 1 266 ? 42.543 15.571 111.671 1.00 15.04 293 VAL A C 1
ATOM 2122 O O . VAL A 1 266 ? 43.343 16.501 111.682 1.00 15.61 293 VAL A O 1
ATOM 2126 N N . SER A 1 267 ? 41.239 15.755 111.811 1.00 14.86 294 SER A N 1
ATOM 2127 C CA . SER A 1 267 ? 40.726 17.098 112.002 1.00 16.05 294 SER A CA 1
ATOM 2128 C C . SER A 1 267 ? 39.608 17.105 113.018 1.00 16.38 294 SER A C 1
ATOM 2129 O O . SER A 1 267 ? 38.828 16.159 113.119 1.00 16.93 294 SER A O 1
ATOM 2132 N N . SER A 1 268 ? 39.547 18.182 113.784 1.00 14.81 295 SER A N 1
ATOM 2133 C CA . SER A 1 268 ? 38.525 18.316 114.799 1.00 15.19 295 SER A CA 1
ATOM 2134 C C . SER A 1 268 ? 37.949 19.714 114.772 1.00 14.44 295 SER A C 1
ATOM 2135 O O . SER A 1 268 ? 38.632 20.667 114.400 1.00 14.77 295 SER A O 1
ATOM 2138 N N . VAL A 1 269 ? 36.680 19.821 115.145 1.00 13.93 296 VAL A N 1
ATOM 2139 C CA . VAL A 1 269 ? 36.007 21.106 115.216 1.00 14.12 296 VAL A CA 1
ATOM 2140 C C . VAL A 1 269 ? 35.268 21.108 116.538 1.00 14.33 296 VAL A C 1
ATOM 2141 O O . VAL A 1 269 ? 34.360 20.311 116.759 1.00 13.93 296 VAL A O 1
ATOM 2145 N N . SER A 1 270 ? 35.684 21.997 117.428 1.00 13.98 297 SER A N 1
ATOM 2146 C CA . SER A 1 270 ? 35.072 22.097 118.737 1.00 14.70 297 SER A CA 1
ATOM 2147 C C . SER A 1 270 ? 35.154 20.777 119.523 1.00 14.14 297 SER A C 1
ATOM 2148 O O . SER A 1 270 ? 34.164 20.353 120.107 1.00 15.49 297 SER A O 1
ATOM 2151 N N . CYS A 1 271 ? 36.315 20.114 119.515 1.00 14.63 298 CYS A N 1
ATOM 2152 C CA . CYS A 1 271 ? 36.494 18.882 120.307 1.00 14.66 298 CYS A CA 1
ATOM 2153 C C . CYS A 1 271 ? 37.500 19.188 121.397 1.00 14.45 298 CYS A C 1
ATOM 2154 O O . CYS A 1 271 ? 38.172 20.228 121.362 1.00 14.14 298 CYS A O 1
ATOM 2157 N N . GLY A 1 272 ? 37.598 18.288 122.370 1.00 13.58 299 GLY A N 1
ATOM 2158 C CA . GLY A 1 272 ? 38.545 18.483 123.455 1.00 14.56 299 GLY A CA 1
ATOM 2159 C C . GLY A 1 272 ? 39.917 18.683 122.842 1.00 14.36 299 GLY A C 1
ATOM 2160 O O . GLY A 1 272 ? 40.645 19.619 123.174 1.00 14.65 299 GLY A O 1
ATOM 2161 N N . SER A 1 273 ? 40.266 17.782 121.930 1.00 14.57 300 SER A N 1
ATOM 2162 C CA . SER A 1 273 ? 41.526 17.850 121.205 1.00 14.16 300 SER A CA 1
ATOM 2163 C C . SER A 1 273 ? 41.313 17.010 119.955 1.00 14.72 300 SER A C 1
ATOM 2164 O O . SER A 1 273 ? 40.302 16.317 119.841 1.00 14.63 300 SER A O 1
ATOM 2167 N N . ALA A 1 274 ? 42.243 17.076 119.013 1.00 13.72 301 ALA A N 1
ATOM 2168 C CA . ALA A 1 274 ? 42.106 16.291 117.790 1.00 13.52 301 ALA A CA 1
ATOM 2169 C C . ALA A 1 274 ? 42.617 14.879 118.048 1.00 13.70 301 ALA A C 1
ATOM 2170 O O . ALA A 1 274 ? 42.000 13.891 117.641 1.00 14.01 301 ALA A O 1
ATOM 2172 N N . VAL A 1 275 ? 43.752 14.796 118.730 1.00 13.93 302 VAL A N 1
ATOM 2173 C CA . VAL A 1 275 ? 44.362 13.516 119.053 1.00 14.41 302 VAL A CA 1
ATOM 2174 C C . VAL A 1 275 ? 44.564 13.442 120.556 1.00 15.16 302 VAL A C 1
ATOM 2175 O O . VAL A 1 275 ? 44.945 14.426 121.194 1.00 14.84 302 VAL A O 1
ATOM 2179 N N . ARG A 1 276 ? 44.296 12.273 121.119 1.00 14.32 303 ARG A N 1
ATOM 2180 C CA . ARG A 1 276 ? 44.459 12.074 122.545 1.00 16.05 303 ARG A CA 1
ATOM 2181 C C . ARG A 1 276 ? 45.092 10.721 122.811 1.00 16.41 303 ARG A C 1
ATOM 2182 O O . ARG A 1 276 ? 44.685 9.713 122.242 1.00 16.24 303 ARG A O 1
ATOM 2190 N N . SER A 1 277 ? 46.099 10.707 123.676 1.00 16.38 304 SER A N 1
ATOM 2191 C CA . SER A 1 277 ? 46.777 9.471 124.032 1.00 16.89 304 SER A CA 1
ATOM 2192 C C . SER A 1 277 ? 46.816 9.345 125.547 1.00 17.43 304 SER A C 1
ATOM 2193 O O . SER A 1 277 ? 47.289 10.246 126.243 1.00 17.55 304 SER A O 1
ATOM 2197 N N . ASP A 1 278 ? 46.301 8.227 126.049 1.00 17.60 305 ASP A N 1
ATOM 2198 C CA . ASP A 1 278 ? 46.263 7.968 127.481 1.00 18.03 305 ASP A CA 1
ATOM 2199 C C . ASP A 1 278 ? 47.343 6.975 127.861 1.00 18.78 305 ASP A C 1
ATOM 2200 O O . ASP A 1 278 ? 47.725 6.118 127.069 1.00 18.79 305 ASP A O 1
ATOM 2205 N N . SER A 1 279 ? 47.825 7.083 129.088 1.00 19.10 306 SER A N 1
ATOM 2206 C CA . SER A 1 279 ? 48.842 6.163 129.560 1.00 20.02 306 SER A CA 1
ATOM 2207 C C . SER A 1 279 ? 48.232 4.777 129.730 1.00 19.55 306 SER A C 1
ATOM 2208 O O . SER A 1 279 ? 47.042 4.635 130.013 1.00 19.13 306 SER A O 1
ATOM 2211 N N . GLY A 1 280 ? 49.047 3.751 129.521 1.00 19.85 307 GLY A N 1
ATOM 2212 C CA . GLY A 1 280 ? 48.562 2.406 129.731 1.00 20.58 307 GLY A CA 1
ATOM 2213 C C . GLY A 1 280 ? 48.589 2.283 131.240 1.00 22.09 307 GLY A C 1
ATOM 2214 O O . GLY A 1 280 ? 49.328 3.018 131.898 1.00 21.53 307 GLY A O 1
ATOM 2215 N N . PHE A 1 281 ? 47.782 1.394 131.802 1.00 23.26 308 PHE A N 1
ATOM 2216 C CA . PHE A 1 281 ? 47.774 1.232 133.248 1.00 25.72 308 PHE A CA 1
ATOM 2217 C C . PHE A 1 281 ? 47.376 -0.175 133.638 1.00 27.95 308 PHE A C 1
ATOM 2218 O O . PHE A 1 281 ? 46.832 -0.928 132.829 1.00 28.19 308 PHE A O 1
ATOM 2226 N N . VAL A 1 282 ? 47.654 -0.525 134.888 1.00 30.65 309 VAL A N 1
ATOM 2227 C CA . VAL A 1 282 ? 47.331 -1.847 135.389 1.00 33.63 309 VAL A CA 1
ATOM 2228 C C . VAL A 1 282 ? 46.268 -1.756 136.472 1.00 35.32 309 VAL A C 1
ATOM 2229 O O . VAL A 1 282 ? 46.211 -0.781 137.220 1.00 35.38 309 VAL A O 1
ATOM 2233 N N . GLU A 1 283 ? 45.431 -2.784 136.551 1.00 37.69 310 GLU A N 1
ATOM 2234 C CA . GLU A 1 283 ? 44.350 -2.819 137.525 1.00 39.84 310 GLU A CA 1
ATOM 2235 C C . GLU A 1 283 ? 44.315 -4.152 138.267 1.00 40.73 310 GLU A C 1
ATOM 2236 O O . GLU A 1 283 ? 44.332 -5.215 137.647 1.00 41.08 310 GLU A O 1
ATOM 2242 N N . LEU A 1 284 ? 44.265 -4.090 139.595 1.00 41.59 311 LEU A N 1
ATOM 2243 C CA . LEU A 1 284 ? 44.210 -5.295 140.417 1.00 42.49 311 LEU A CA 1
ATOM 2244 C C . LEU A 1 284 ? 42.790 -5.498 140.935 1.00 43.03 311 LEU A C 1
ATOM 2245 O O . LEU A 1 284 ? 42.133 -4.547 141.359 1.00 43.22 311 LEU A O 1
ATOM 2250 N N . PHE A 1 285 ? 42.320 -6.740 140.893 1.00 43.83 312 PHE A N 1
ATOM 2251 C CA . PHE A 1 285 ? 40.974 -7.068 141.348 1.00 44.54 312 PHE A CA 1
ATOM 2252 C C . PHE A 1 285 ? 41.015 -7.887 142.638 1.00 45.25 312 PHE A C 1
ATOM 2253 O O . PHE A 1 285 ? 41.949 -8.656 142.865 1.00 45.52 312 PHE A O 1
ATOM 2261 N N . SER A 1 286 ? 39.998 -7.712 143.478 1.00 46.07 313 SER A N 1
ATOM 2262 C CA . SER A 1 286 ? 39.918 -8.415 144.755 1.00 46.64 313 SER A CA 1
ATOM 2263 C C . SER A 1 286 ? 39.383 -9.837 144.611 1.00 46.94 313 SER A C 1
ATOM 2264 O O . SER A 1 286 ? 38.300 -10.056 144.067 1.00 47.72 313 SER A O 1
ATOM 2267 N N . GLY A 1 308 ? 52.626 3.816 148.100 1.00 44.98 335 GLY A N 1
ATOM 2268 C CA . GLY A 1 308 ? 51.884 4.667 147.190 1.00 45.43 335 GLY A CA 1
ATOM 2269 C C . GLY A 1 308 ? 51.725 3.949 145.867 1.00 45.82 335 GLY A C 1
ATOM 2270 O O . GLY A 1 308 ? 51.795 4.561 144.802 1.00 46.12 335 GLY A O 1
ATOM 2271 N N . CYS A 1 309 ? 51.511 2.639 145.942 1.00 46.16 336 CYS A N 1
ATOM 2272 C CA . CYS A 1 309 ? 51.359 1.813 144.751 1.00 46.39 336 CYS A CA 1
ATOM 2273 C C . CYS A 1 309 ? 49.920 1.614 144.292 1.00 46.66 336 CYS A C 1
ATOM 2274 O O . CYS A 1 309 ? 49.680 1.226 143.149 1.00 46.88 336 CYS A O 1
ATOM 2277 N N . ALA A 1 310 ? 48.963 1.878 145.174 1.00 46.80 337 ALA A N 1
ATOM 2278 C CA . ALA A 1 310 ? 47.560 1.701 144.824 1.00 47.08 337 ALA A CA 1
ATOM 2279 C C . ALA A 1 310 ? 46.761 2.997 144.893 1.00 47.38 337 ALA A C 1
ATOM 2280 O O . ALA A 1 310 ? 46.863 3.754 145.858 1.00 47.37 337 ALA A O 1
ATOM 2282 N N . GLN A 1 311 ? 45.967 3.245 143.855 1.00 47.67 338 GLN A N 1
ATOM 2283 C CA . GLN A 1 311 ? 45.129 4.437 143.786 1.00 47.88 338 GLN A CA 1
ATOM 2284 C C . GLN A 1 311 ? 43.809 4.168 144.497 1.00 47.96 338 GLN A C 1
ATOM 2285 O O . GLN A 1 311 ? 43.514 3.029 144.860 1.00 47.98 338 GLN A O 1
ATOM 2291 N N . THR A 1 312 ? 43.018 5.219 144.690 1.00 48.00 339 THR A N 1
ATOM 2292 C CA . THR A 1 312 ? 41.725 5.090 145.349 1.00 47.95 339 THR A CA 1
ATOM 2293 C C . THR A 1 312 ? 40.842 4.159 144.518 1.00 48.08 339 THR A C 1
ATOM 2294 O O . THR A 1 312 ? 40.400 4.518 143.427 1.00 48.23 339 THR A O 1
ATOM 2298 N N . PRO A 1 313 ? 40.576 2.946 145.031 1.00 48.03 340 PRO A N 1
ATOM 2299 C CA . PRO A 1 313 ? 39.752 1.933 144.359 1.00 47.96 340 PRO A CA 1
ATOM 2300 C C . PRO A 1 313 ? 38.307 2.369 144.123 1.00 48.01 340 PRO A C 1
ATOM 2301 O O . PRO A 1 313 ? 37.866 3.397 144.632 1.00 48.17 340 PRO A O 1
ATOM 2305 N N . ALA A 1 324 ? 38.159 -2.902 142.337 1.00 42.95 351 ALA A N 1
ATOM 2306 C CA . ALA A 1 324 ? 39.140 -2.515 141.331 1.00 42.56 351 ALA A CA 1
ATOM 2307 C C . ALA A 1 324 ? 40.085 -1.453 141.881 1.00 42.10 351 ALA A C 1
ATOM 2308 O O . ALA A 1 324 ? 39.646 -0.439 142.421 1.00 42.54 351 ALA A O 1
ATOM 2310 N N . ALA A 1 325 ? 41.385 -1.690 141.741 1.00 41.53 352 ALA A N 1
ATOM 2311 C CA . ALA A 1 325 ? 42.382 -0.746 142.227 1.00 40.82 352 ALA A CA 1
ATOM 2312 C C . ALA A 1 325 ? 43.477 -0.512 141.194 1.00 40.22 352 ALA A C 1
ATOM 2313 O O . ALA A 1 325 ? 44.269 -1.404 140.897 1.00 40.18 352 ALA A O 1
ATOM 2315 N N . ARG A 1 326 ? 43.514 0.700 140.654 1.00 39.41 353 ARG A N 1
ATOM 2316 C CA . ARG A 1 326 ? 44.510 1.066 139.657 1.00 38.68 353 ARG A CA 1
ATOM 2317 C C . ARG A 1 326 ? 45.874 1.272 140.309 1.00 38.61 353 ARG A C 1
ATOM 2318 O O . ARG A 1 326 ? 45.982 1.907 141.358 1.00 38.60 353 ARG A O 1
ATOM 2326 N N . VAL A 1 327 ? 46.913 0.725 139.685 1.00 38.35 354 VAL A N 1
ATOM 2327 C CA . VAL A 1 327 ? 48.270 0.843 140.203 1.00 38.31 354 VAL A CA 1
ATOM 2328 C C . VAL A 1 327 ? 48.880 2.196 139.854 1.00 38.36 354 VAL A C 1
ATOM 2329 O O . VAL A 1 327 ? 48.846 2.630 138.702 1.00 38.24 354 VAL A O 1
ATOM 2333 N N . THR A 1 328 ? 49.444 2.855 140.861 1.00 38.37 355 THR A N 1
ATOM 2334 C CA . THR A 1 328 ? 50.058 4.165 140.688 1.00 38.46 355 THR A CA 1
ATOM 2335 C C . THR A 1 328 ? 51.135 4.166 139.606 1.00 38.45 355 THR A C 1
ATOM 2336 O O . THR A 1 328 ? 51.907 3.214 139.480 1.00 38.35 355 THR A O 1
ATOM 2340 N N . GLN A 1 329 ? 51.181 5.245 138.829 1.00 38.16 356 GLN A N 1
ATOM 2341 C CA . GLN A 1 329 ? 52.157 5.378 137.755 1.00 38.29 356 GLN A CA 1
ATOM 2342 C C . GLN A 1 329 ? 53.545 5.718 138.288 1.00 38.70 356 GLN A C 1
ATOM 2343 O O . GLN A 1 329 ? 53.976 6.872 138.265 1.00 38.72 356 GLN A O 1
ATOM 2349 N N . LYS A 1 330 ? 54.232 4.691 138.775 1.00 38.97 357 LYS A N 1
ATOM 2350 C CA . LYS A 1 330 ? 55.581 4.822 139.309 1.00 39.31 357 LYS A CA 1
ATOM 2351 C C . LYS A 1 330 ? 56.306 3.529 138.956 1.00 39.93 357 LYS A C 1
ATOM 2352 O O . LYS A 1 330 ? 55.801 2.436 139.211 1.00 39.68 357 LYS A O 1
ATOM 2358 N N . ASP A 1 331 ? 57.487 3.661 138.362 1.00 40.95 358 ASP A N 1
ATOM 2359 C CA . ASP A 1 331 ? 58.270 2.510 137.932 1.00 42.12 358 ASP A CA 1
ATOM 2360 C C . ASP A 1 331 ? 58.759 1.584 139.037 1.00 42.76 358 ASP A C 1
ATOM 2361 O O . ASP A 1 331 ? 59.265 0.497 138.758 1.00 43.25 358 ASP A O 1
ATOM 2366 N N . ALA A 1 332 ? 58.615 2.009 140.286 1.00 43.41 359 ALA A N 1
ATOM 2367 C CA . ALA A 1 332 ? 59.024 1.174 141.408 1.00 43.90 359 ALA A CA 1
ATOM 2368 C C . ALA A 1 332 ? 57.832 0.276 141.714 1.00 43.97 359 ALA A C 1
ATOM 2369 O O . ALA A 1 332 ? 57.983 -0.906 142.023 1.00 44.14 359 ALA A O 1
ATOM 2371 N N . CYS A 1 333 ? 56.643 0.858 141.606 1.00 44.05 360 CYS A N 1
ATOM 2372 C CA . CYS A 1 333 ? 55.399 0.143 141.854 1.00 43.93 360 CYS A CA 1
ATOM 2373 C C . CYS A 1 333 ? 55.044 -0.772 140.690 1.00 43.52 360 CYS A C 1
ATOM 2374 O O . CYS A 1 333 ? 54.501 -1.861 140.885 1.00 43.48 360 CYS A O 1
ATOM 2377 N N . LEU A 1 334 ? 55.341 -0.323 139.475 1.00 42.87 361 LEU A N 1
ATOM 2378 C CA . LEU A 1 334 ? 55.048 -1.118 138.292 1.00 42.27 361 LEU A CA 1
ATOM 2379 C C . LEU A 1 334 ? 56.001 -2.300 138.182 1.00 42.18 361 LEU A C 1
ATOM 2380 O O . LEU A 1 334 ? 55.599 -3.385 137.760 1.00 42.05 361 LEU A O 1
ATOM 2385 N N . ASP A 1 335 ? 57.262 -2.098 138.559 1.00 42.05 362 ASP A N 1
ATOM 2386 C CA . ASP A 1 335 ? 58.227 -3.191 138.513 1.00 42.03 362 ASP A CA 1
ATOM 2387 C C . ASP A 1 335 ? 57.724 -4.294 139.437 1.00 41.44 362 ASP A C 1
ATOM 2388 O O . ASP A 1 335 ? 57.933 -5.479 139.177 1.00 41.56 362 ASP A O 1
ATOM 2393 N N . LYS A 1 336 ? 57.058 -3.893 140.516 1.00 40.91 363 LYS A N 1
ATOM 2394 C CA . LYS A 1 336 ? 56.501 -4.843 141.473 1.00 40.15 363 LYS A CA 1
ATOM 2395 C C . LYS A 1 336 ? 55.277 -5.514 140.865 1.00 40.35 363 LYS A C 1
ATOM 2396 O O . LYS A 1 336 ? 55.020 -6.696 141.096 1.00 40.50 363 LYS A O 1
ATOM 2402 N N . ALA A 1 337 ? 54.522 -4.747 140.086 1.00 40.24 364 ALA A N 1
ATOM 2403 C CA . ALA A 1 337 ? 53.318 -5.253 139.444 1.00 40.26 364 ALA A CA 1
ATOM 2404 C C . ALA A 1 337 ? 53.633 -6.394 138.486 1.00 40.21 364 ALA A C 1
ATOM 2405 O O . ALA A 1 337 ? 52.994 -7.446 138.527 1.00 40.20 364 ALA A O 1
ATOM 2407 N N . LYS A 1 338 ? 54.623 -6.180 137.625 1.00 40.33 365 LYS A N 1
ATOM 2408 C CA . LYS A 1 338 ? 55.018 -7.183 136.644 1.00 40.55 365 LYS A CA 1
ATOM 2409 C C . LYS A 1 338 ? 55.597 -8.425 137.313 1.00 40.69 365 LYS A C 1
ATOM 2410 O O . LYS A 1 338 ? 55.513 -9.528 136.773 1.00 40.87 365 LYS A O 1
ATOM 2416 N N . LEU A 1 339 ? 56.181 -8.239 138.492 1.00 40.53 366 LEU A N 1
ATOM 2417 C CA . LEU A 1 339 ? 56.778 -9.343 139.235 1.00 40.66 366 LEU A CA 1
ATOM 2418 C C . LEU A 1 339 ? 55.735 -10.190 139.960 1.00 40.66 366 LEU A C 1
ATOM 2419 O O . LEU A 1 339 ? 55.779 -11.419 139.911 1.00 40.92 366 LEU A O 1
ATOM 2424 N N . GLU A 1 340 ? 54.797 -9.524 140.625 1.00 40.79 367 GLU A N 1
ATOM 2425 C CA . GLU A 1 340 ? 53.758 -10.209 141.387 1.00 40.80 367 GLU A CA 1
ATOM 2426 C C . GLU A 1 340 ? 52.604 -10.759 140.551 1.00 41.38 367 GLU A C 1
ATOM 2427 O O . GLU A 1 340 ? 52.198 -11.909 140.729 1.00 41.77 367 GLU A O 1
ATOM 2433 N N . TYR A 1 341 ? 52.072 -9.945 139.645 1.00 41.72 368 TYR A N 1
ATOM 2434 C CA . TYR A 1 341 ? 50.958 -10.380 138.810 1.00 42.11 368 TYR A CA 1
ATOM 2435 C C . TYR A 1 341 ? 51.348 -10.688 137.368 1.00 41.92 368 TYR A C 1
ATOM 2436 O O . TYR A 1 341 ? 50.567 -11.281 136.622 1.00 42.25 368 TYR A O 1
ATOM 2445 N N . GLY A 1 342 ? 52.551 -10.286 136.974 1.00 41.73 369 GLY A N 1
ATOM 2446 C CA . GLY A 1 342 ? 52.994 -10.536 135.615 1.00 41.06 369 GLY A CA 1
ATOM 2447 C C . GLY A 1 342 ? 52.344 -9.559 134.632 1.00 40.71 369 GLY A C 1
ATOM 2448 O O . GLY A 1 342 ? 52.686 -9.533 133.444 1.00 41.18 369 GLY A O 1
ATOM 2449 N N . ILE A 1 343 ? 51.396 -8.765 135.122 1.00 39.85 370 ILE A N 1
ATOM 2450 C CA . ILE A 1 343 ? 50.752 -7.755 134.259 1.00 38.55 370 ILE A CA 1
ATOM 2451 C C . ILE A 1 343 ? 51.614 -6.492 134.210 1.00 37.24 370 ILE A C 1
ATOM 2452 O O . ILE A 1 343 ? 52.490 -6.276 135.061 1.00 37.24 370 ILE A O 1
ATOM 2457 N N . GLU A 1 344 ? 51.333 -5.685 133.196 1.00 35.20 371 GLU A N 1
ATOM 2458 C CA . GLU A 1 344 ? 52.044 -4.418 132.979 1.00 33.29 371 GLU A CA 1
ATOM 2459 C C . GLU A 1 344 ? 51.208 -3.456 132.145 1.00 30.95 371 GLU A C 1
ATOM 2460 O O . GLU A 1 344 ? 50.324 -3.878 131.399 1.00 30.31 371 GLU A O 1
ATOM 2466 N N . PRO A 1 345 ? 51.472 -2.146 132.266 1.00 28.88 372 PRO A N 1
ATOM 2467 C CA . PRO A 1 345 ? 50.702 -1.170 131.492 1.00 26.90 372 PRO A CA 1
ATOM 2468 C C . PRO A 1 345 ? 50.723 -1.441 129.992 1.00 25.02 372 PRO A C 1
ATOM 2469 O O . PRO A 1 345 ? 51.756 -1.802 129.421 1.00 24.09 372 PRO A O 1
ATOM 2473 N N . GLY A 1 346 ? 49.564 -1.274 129.366 1.00 23.48 373 GLY A N 1
ATOM 2474 C CA . GLY A 1 346 ? 49.460 -1.491 127.938 1.00 22.06 373 GLY A CA 1
ATOM 2475 C C . GLY A 1 346 ? 50.273 -0.468 127.174 1.00 21.19 373 GLY A C 1
ATOM 2476 O O . GLY A 1 346 ? 50.776 0.501 127.744 1.00 20.57 373 GLY A O 1
ATOM 2477 N N . SER A 1 347 ? 50.399 -0.678 125.872 1.00 19.91 374 SER A N 1
ATOM 2478 C CA . SER A 1 347 ? 51.171 0.228 125.042 1.00 19.20 374 SER A CA 1
ATOM 2479 C C . SER A 1 347 ? 50.828 0.045 123.578 1.00 18.95 374 SER A C 1
ATOM 2480 O O . SER A 1 347 ? 49.968 -0.758 123.222 1.00 17.91 374 SER A O 1
ATOM 2483 N N . PHE A 1 348 ? 51.495 0.830 122.744 1.00 18.76 375 PHE A N 1
ATOM 2484 C CA . PHE A 1 348 ? 51.350 0.745 121.303 1.00 19.21 375 PHE A CA 1
ATOM 2485 C C . PHE A 1 348 ? 52.767 0.699 120.762 1.00 19.89 375 PHE A C 1
ATOM 2486 O O . PHE A 1 348 ? 53.708 1.127 121.434 1.00 21.27 375 PHE A O 1
ATOM 2494 N N . GLY A 1 349 ? 52.922 0.164 119.559 1.00 20.20 376 GLY A N 1
ATOM 2495 C CA . GLY A 1 349 ? 54.240 0.080 118.961 1.00 20.18 376 GLY A CA 1
ATOM 2496 C C . GLY A 1 349 ? 54.611 1.403 118.334 1.00 20.33 376 GLY A C 1
ATOM 2497 O O . GLY A 1 349 ? 54.598 2.443 118.996 1.00 21.10 376 GLY A O 1
ATOM 2498 N N . THR A 1 350 ? 54.946 1.369 117.052 1.00 19.94 377 THR A N 1
ATOM 2499 C CA . THR A 1 350 ? 55.306 2.581 116.340 1.00 20.44 377 THR A CA 1
ATOM 2500 C C . THR A 1 350 ? 54.015 3.272 115.933 1.00 19.80 377 THR A C 1
ATOM 2501 O O . THR A 1 350 ? 53.245 2.739 115.137 1.00 19.35 377 THR A O 1
ATOM 2505 N N . VAL A 1 351 ? 53.776 4.448 116.505 1.00 18.58 378 VAL A N 1
ATOM 2506 C CA . VAL A 1 351 ? 52.577 5.215 116.202 1.00 18.24 378 VAL A CA 1
ATOM 2507 C C . VAL A 1 351 ? 52.948 6.582 115.658 1.00 17.96 378 VAL A C 1
ATOM 2508 O O . VAL A 1 351 ? 53.688 7.335 116.292 1.00 17.82 378 VAL A O 1
ATOM 2512 N N . LYS A 1 352 ? 52.434 6.894 114.475 1.00 16.74 379 LYS A N 1
ATOM 2513 C CA . LYS A 1 352 ? 52.687 8.179 113.848 1.00 17.30 379 LYS A CA 1
ATOM 2514 C C . LYS A 1 352 ? 51.374 8.739 113.339 1.00 17.30 379 LYS A C 1
ATOM 2515 O O . LYS A 1 352 ? 50.585 8.028 112.716 1.00 16.00 379 LYS A O 1
ATOM 2521 N N . VAL A 1 353 ? 51.144 10.011 113.635 1.00 16.33 380 VAL A N 1
ATOM 2522 C CA . VAL A 1 353 ? 49.937 10.709 113.214 1.00 16.58 380 VAL A CA 1
ATOM 2523 C C . VAL A 1 353 ? 50.384 11.930 112.419 1.00 16.55 380 VAL A C 1
ATOM 2524 O O . VAL A 1 353 ? 51.020 12.833 112.967 1.00 16.55 380 VAL A O 1
ATOM 2528 N N . PHE A 1 354 ? 50.056 11.952 111.130 1.00 16.83 381 PHE A N 1
ATOM 2529 C CA . PHE A 1 354 ? 50.443 13.058 110.258 1.00 17.66 381 PHE A CA 1
ATOM 2530 C C . PHE A 1 354 ? 49.282 13.986 109.930 1.00 18.53 381 PHE A C 1
ATOM 2531 O O . PHE A 1 354 ? 48.155 13.534 109.734 1.00 19.65 381 PHE A O 1
ATOM 2539 N N . ASP A 1 355 ? 49.580 15.282 109.858 1.00 18.60 382 ASP A N 1
ATOM 2540 C CA . ASP A 1 355 ? 48.601 16.314 109.523 1.00 19.47 382 ASP A CA 1
ATOM 2541 C C . ASP A 1 355 ? 47.400 16.359 110.459 1.00 19.54 382 ASP A C 1
ATOM 2542 O O . ASP A 1 355 ? 46.353 15.771 110.188 1.00 20.43 382 ASP A O 1
ATOM 2547 N N . VAL A 1 356 ? 47.563 17.081 111.560 1.00 18.00 383 VAL A N 1
ATOM 2548 C CA . VAL A 1 356 ? 46.518 17.221 112.561 1.00 17.51 383 VAL A CA 1
ATOM 2549 C C . VAL A 1 356 ? 46.050 18.670 112.586 1.00 17.38 383 VAL A C 1
ATOM 2550 O O . VAL A 1 356 ? 46.862 19.591 112.657 1.00 17.64 383 VAL A O 1
ATOM 2554 N N . THR A 1 357 ? 44.742 18.871 112.507 1.00 16.82 384 THR A N 1
ATOM 2555 C CA . THR A 1 357 ? 44.186 20.217 112.535 1.00 16.82 384 THR A CA 1
ATOM 2556 C C . THR A 1 357 ? 43.048 20.276 113.539 1.00 16.21 384 THR A C 1
ATOM 2557 O O . THR A 1 357 ? 42.087 19.516 113.448 1.00 16.30 384 THR A O 1
ATOM 2561 N N . ALA A 1 358 ? 43.170 21.177 114.507 1.00 14.67 385 ALA A N 1
ATOM 2562 C CA . ALA A 1 358 ? 42.138 21.341 115.516 1.00 14.33 385 ALA A CA 1
ATOM 2563 C C . ALA A 1 358 ? 41.569 22.745 115.413 1.00 14.24 385 ALA A C 1
ATOM 2564 O O . ALA A 1 358 ? 42.292 23.725 115.560 1.00 14.54 385 ALA A O 1
ATOM 2566 N N . ARG A 1 359 ? 40.273 22.835 115.142 1.00 14.38 386 ARG A N 1
ATOM 2567 C CA . ARG A 1 359 ? 39.614 24.129 115.047 1.00 14.65 386 ARG A CA 1
ATOM 2568 C C . ARG A 1 359 ? 38.882 24.354 116.361 1.00 14.72 386 ARG A C 1
ATOM 2569 O O . ARG A 1 359 ? 38.118 23.501 116.815 1.00 13.58 386 ARG A O 1
ATOM 2577 N N . PHE A 1 360 ? 39.127 25.509 116.965 1.00 14.28 387 PHE A N 1
ATOM 2578 C CA . PHE A 1 360 ? 38.525 25.872 118.241 1.00 15.71 387 PHE A CA 1
ATOM 2579 C C . PHE A 1 360 ? 37.004 25.967 118.184 1.00 15.35 387 PHE A C 1
ATOM 2580 O O . PHE A 1 360 ? 36.432 26.384 117.178 1.00 16.15 387 PHE A O 1
ATOM 2588 N N . GLY A 1 361 ? 36.364 25.581 119.282 1.00 15.35 388 GLY A N 1
ATOM 2589 C CA . GLY A 1 361 ? 34.919 25.644 119.385 1.00 15.41 388 GLY A CA 1
ATOM 2590 C C . GLY A 1 361 ? 34.529 25.739 120.850 1.00 15.26 388 GLY A C 1
ATOM 2591 O O . GLY A 1 361 ? 35.362 25.512 121.726 1.00 15.18 388 GLY A O 1
ATOM 2592 N N . TYR A 1 362 ? 33.268 26.058 121.122 1.00 15.77 389 TYR A N 1
ATOM 2593 C CA . TYR A 1 362 ? 32.786 26.190 122.495 1.00 16.18 389 TYR A CA 1
ATOM 2594 C C . TYR A 1 362 ? 31.933 25.017 122.960 1.00 16.29 389 TYR A C 1
ATOM 2595 O O . TYR A 1 362 ? 31.430 25.020 124.083 1.00 16.62 389 TYR A O 1
ATOM 2604 N N . ASN A 1 363 ? 31.772 24.009 122.108 1.00 16.46 390 ASN A N 1
ATOM 2605 C CA . ASN A 1 363 ? 30.936 22.868 122.463 1.00 16.94 390 ASN A CA 1
ATOM 2606 C C . ASN A 1 363 ? 31.629 21.517 122.452 1.00 15.78 390 ASN A C 1
ATOM 2607 O O . ASN A 1 363 ? 31.066 20.523 121.991 1.00 16.48 390 ASN A O 1
ATOM 2612 N N . ALA A 1 364 ? 32.848 21.479 122.970 1.00 15.10 391 ALA A N 1
ATOM 2613 C CA . ALA A 1 364 ? 33.600 20.236 123.030 1.00 14.76 391 ALA A CA 1
ATOM 2614 C C . ALA A 1 364 ? 33.180 19.403 124.238 1.00 15.59 391 ALA A C 1
ATOM 2615 O O . ALA A 1 364 ? 32.669 19.939 125.222 1.00 15.71 391 ALA A O 1
ATOM 2617 N N . ASP A 1 365 ? 33.366 18.088 124.146 1.00 14.51 392 ASP A N 1
ATOM 2618 C CA . ASP A 1 365 ? 33.071 17.198 125.266 1.00 14.89 392 ASP A CA 1
ATOM 2619 C C . ASP A 1 365 ? 34.341 17.278 126.102 1.00 15.10 392 ASP A C 1
ATOM 2620 O O . ASP A 1 365 ? 35.444 17.126 125.576 1.00 14.97 392 ASP A O 1
ATOM 2625 N N . LEU A 1 366 ? 34.191 17.520 127.398 1.00 15.02 393 LEU A N 1
ATOM 2626 C CA . LEU A 1 366 ? 35.344 17.637 128.276 1.00 15.69 393 LEU A CA 1
ATOM 2627 C C . LEU A 1 366 ? 35.208 16.750 129.498 1.00 15.43 393 LEU A C 1
ATOM 2628 O O . LEU A 1 366 ? 34.115 16.560 130.019 1.00 15.71 393 LEU A O 1
ATOM 2633 N N . LYS A 1 367 ? 36.331 16.207 129.951 1.00 15.67 394 LYS A N 1
ATOM 2634 C CA . LYS A 1 367 ? 36.341 15.368 131.137 1.00 16.59 394 LYS A CA 1
ATOM 2635 C C . LYS A 1 367 ? 36.688 16.266 132.315 1.00 16.56 394 LYS A C 1
ATOM 2636 O O . LYS A 1 367 ? 37.390 17.267 132.161 1.00 16.81 394 LYS A O 1
ATOM 2642 N N . GLN A 1 368 ? 36.193 15.918 133.494 1.00 17.03 395 GLN A N 1
ATOM 2643 C CA . GLN A 1 368 ? 36.469 16.734 134.668 1.00 17.02 395 GLN A CA 1
ATOM 2644 C C . GLN A 1 368 ? 37.962 16.926 134.923 1.00 17.87 395 GLN A C 1
ATOM 2645 O O . GLN A 1 368 ? 38.386 18.021 135.299 1.00 16.61 395 GLN A O 1
ATOM 2651 N N . ASP A 1 369 ? 38.759 15.877 134.718 1.00 17.78 396 ASP A N 1
ATOM 2652 C CA . ASP A 1 369 ? 40.195 15.973 134.962 1.00 19.43 396 ASP A CA 1
ATOM 2653 C C . ASP A 1 369 ? 40.950 16.759 133.896 1.00 18.79 396 ASP A C 1
ATOM 2654 O O . ASP A 1 369 ? 42.178 16.763 133.874 1.00 20.16 396 ASP A O 1
ATOM 2659 N N . GLN A 1 370 ? 40.209 17.430 133.018 1.00 17.64 397 GLN A N 1
ATOM 2660 C CA . GLN A 1 370 ? 40.813 18.246 131.971 1.00 16.79 397 GLN A CA 1
ATOM 2661 C C . GLN A 1 370 ? 40.475 19.716 132.196 1.00 16.11 397 GLN A C 1
ATOM 2662 O O . GLN A 1 370 ? 41.128 20.599 131.648 1.00 15.53 397 GLN A O 1
ATOM 2668 N N . LEU A 1 371 ? 39.453 19.969 133.007 1.00 16.62 398 LEU A N 1
ATOM 2669 C CA . LEU A 1 371 ? 39.002 21.335 133.273 1.00 16.52 398 LEU A CA 1
ATOM 2670 C C . LEU A 1 371 ? 40.056 22.280 133.826 1.00 16.53 398 LEU A C 1
ATOM 2671 O O . LEU A 1 371 ? 40.003 23.484 133.571 1.00 16.80 398 LEU A O 1
ATOM 2676 N N . ASP A 1 372 ? 41.011 21.747 134.577 1.00 16.97 399 ASP A N 1
ATOM 2677 C CA . ASP A 1 372 ? 42.048 22.584 135.158 1.00 17.47 399 ASP A CA 1
ATOM 2678 C C . ASP A 1 372 ? 42.985 23.162 134.104 1.00 16.87 399 ASP A C 1
ATOM 2679 O O . ASP A 1 372 ? 43.732 24.098 134.375 1.00 17.32 399 ASP A O 1
ATOM 2684 N N . TYR A 1 373 ? 42.944 22.613 132.894 1.00 16.44 400 TYR A N 1
ATOM 2685 C CA . TYR A 1 373 ? 43.801 23.125 131.840 1.00 16.34 400 TYR A CA 1
ATOM 2686 C C . TYR A 1 373 ? 43.294 24.450 131.279 1.00 16.53 400 TYR A C 1
ATOM 2687 O O . TYR A 1 373 ? 43.927 25.048 130.414 1.00 16.17 400 TYR A O 1
ATOM 2696 N N . PHE A 1 374 ? 42.154 24.914 131.784 1.00 15.64 401 PHE A N 1
ATOM 2697 C CA . PHE A 1 374 ? 41.609 26.194 131.341 1.00 16.73 401 PHE A CA 1
ATOM 2698 C C . PHE A 1 374 ? 42.295 27.332 132.091 1.00 17.30 401 PHE A C 1
ATOM 2699 O O . PHE A 1 374 ? 42.105 28.502 131.768 1.00 17.27 401 PHE A O 1
ATOM 2707 N N . SER A 1 375 ? 43.105 26.981 133.085 1.00 17.66 402 SER A N 1
ATOM 2708 C CA . SER A 1 375 ? 43.789 27.980 133.902 1.00 18.55 402 SER A CA 1
ATOM 2709 C C . SER A 1 375 ? 44.588 29.025 133.128 1.00 19.14 402 SER A C 1
ATOM 2710 O O . SER A 1 375 ? 44.722 30.164 133.579 1.00 19.77 402 SER A O 1
ATOM 2713 N N . THR A 1 376 ? 45.107 28.653 131.963 1.00 19.12 403 THR A N 1
ATOM 2714 C CA . THR A 1 376 ? 45.915 29.576 131.172 1.00 19.34 403 THR A CA 1
ATOM 2715 C C . THR A 1 376 ? 45.153 30.516 130.243 1.00 19.93 403 THR A C 1
ATOM 2716 O O . THR A 1 376 ? 45.487 31.698 130.143 1.00 21.81 403 THR A O 1
ATOM 2720 N N . SER A 1 377 ? 44.127 30.006 129.572 1.00 18.93 404 SER A N 1
ATOM 2721 C CA . SER A 1 377 ? 43.374 30.821 128.625 1.00 19.08 404 SER A CA 1
ATOM 2722 C C . SER A 1 377 ? 41.988 31.239 129.085 1.00 19.28 404 SER A C 1
ATOM 2723 O O . SER A 1 377 ?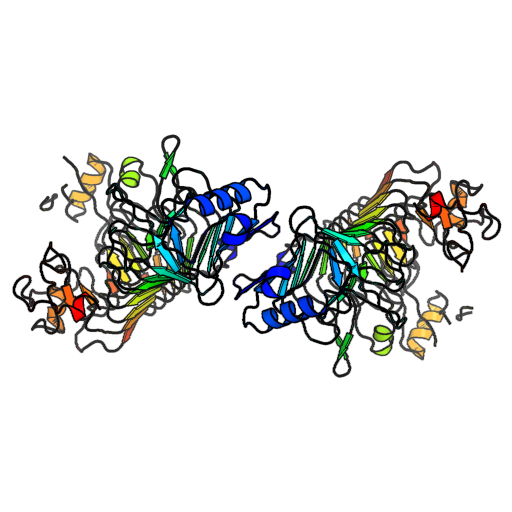 41.428 32.215 128.582 1.00 19.62 404 SER A O 1
ATOM 2726 N N . ASN A 1 378 ? 41.435 30.502 130.038 1.00 19.40 405 ASN A N 1
ATOM 2727 C CA . ASN A 1 378 ? 40.080 30.760 130.499 1.00 20.13 405 ASN A CA 1
ATOM 2728 C C . ASN A 1 378 ? 39.998 30.641 132.023 1.00 20.94 405 ASN A C 1
ATOM 2729 O O . ASN A 1 378 ? 39.290 29.787 132.551 1.00 20.96 405 ASN A O 1
ATOM 2734 N N . PRO A 1 379 ? 40.711 31.524 132.746 1.00 22.07 406 PRO A N 1
ATOM 2735 C CA . PRO A 1 379 ? 40.751 31.545 134.213 1.00 22.76 406 PRO A CA 1
ATOM 2736 C C . PRO A 1 379 ? 39.414 31.677 134.937 1.00 23.23 406 PRO A C 1
ATOM 2737 O O . PRO A 1 379 ? 39.318 31.359 136.124 1.00 23.32 406 PRO A O 1
ATOM 2741 N N . MET A 1 380 ? 38.386 32.150 134.241 1.00 23.85 407 MET A N 1
ATOM 2742 C CA . MET A 1 380 ? 37.076 32.277 134.868 1.00 24.69 407 MET A CA 1
ATOM 2743 C C . MET A 1 380 ? 36.160 31.133 134.440 1.00 23.88 407 MET A C 1
ATOM 2744 O O . MET A 1 380 ? 34.972 31.117 134.759 1.00 23.99 407 MET A O 1
ATOM 2749 N N . CYS A 1 381 ? 36.728 30.173 133.717 1.00 23.34 408 CYS A N 1
ATOM 2750 C CA . CYS A 1 381 ? 35.984 29.010 133.249 1.00 22.46 408 CYS A CA 1
ATOM 2751 C C . CYS A 1 381 ? 34.700 29.395 132.517 1.00 22.30 408 CYS A C 1
ATOM 2752 O O . CYS A 1 381 ? 33.645 28.799 132.738 1.00 22.25 408 CYS A O 1
ATOM 2756 N N . LYS A 1 382 ? 34.794 30.388 131.640 1.00 21.70 409 LYS A N 1
ATOM 2757 C CA . LYS A 1 382 ? 33.636 30.844 130.883 1.00 21.28 409 LYS A CA 1
ATOM 2758 C C . LYS A 1 382 ? 33.226 29.857 129.795 1.00 21.04 409 LYS A C 1
ATOM 2759 O O . LYS A 1 382 ? 34.068 29.173 129.214 1.00 19.63 409 LYS A O 1
ATOM 2765 N N . ARG A 1 383 ? 31.925 29.793 129.536 1.00 21.15 410 ARG A N 1
ATOM 2766 C CA . ARG A 1 383 ? 31.369 28.924 128.502 1.00 21.37 410 ARG A CA 1
ATOM 2767 C C . ARG A 1 383 ? 31.417 27.423 128.806 1.00 20.70 410 ARG A C 1
ATOM 2768 O O . ARG A 1 383 ? 31.115 26.610 127.937 1.00 21.05 410 ARG A O 1
ATOM 2776 N N . VAL A 1 384 ? 31.803 27.051 130.024 1.00 19.21 411 VAL A N 1
ATOM 2777 C CA . VAL A 1 384 ? 31.831 25.639 130.408 1.00 18.92 411 VAL A CA 1
ATOM 2778 C C . VAL A 1 384 ? 30.517 25.365 131.175 1.00 19.83 411 VAL A C 1
ATOM 2779 O O . VAL A 1 384 ? 30.223 26.085 132.144 1.00 19.56 411 VAL A O 1
ATOM 2783 N N . CYS A 1 385 ? 29.730 24.370 130.715 1.00 20.08 412 CYS A N 1
ATOM 2784 C CA . CYS A 1 385 ? 28.426 23.982 131.314 1.00 20.87 412 CYS A CA 1
ATOM 2785 C C . CYS A 1 385 ? 28.511 22.544 131.912 1.00 19.93 412 CYS A C 1
ATOM 2786 O O . CYS A 1 385 ? 29.355 21.732 131.498 1.00 18.95 412 CYS A O 1
ATOM 2789 N N . LEU A 1 386 ? 27.724 22.274 132.956 1.00 18.75 413 LEU A N 1
ATOM 2790 C CA . LEU A 1 386 ? 27.671 20.946 133.584 1.00 18.87 413 LEU A CA 1
ATOM 2791 C C . LEU A 1 386 ? 26.280 20.413 133.240 1.00 19.28 413 LEU A C 1
ATOM 2792 O O . LEU A 1 386 ? 25.267 21.007 133.619 1.00 20.00 413 LEU A O 1
ATOM 2797 N N . PRO A 1 387 ? 26.207 19.304 132.491 1.00 19.66 414 PRO A N 1
ATOM 2798 C CA . PRO A 1 387 ? 24.907 18.736 132.122 1.00 20.12 414 PRO A CA 1
ATOM 2799 C C . PRO A 1 387 ? 24.062 18.423 133.354 1.00 21.51 414 PRO A C 1
ATOM 2800 O O . PRO A 1 387 ? 24.583 17.995 134.383 1.00 21.58 414 PRO A O 1
ATOM 2804 N N . THR A 1 388 ? 22.758 18.649 133.248 1.00 23.29 415 THR A N 1
ATOM 2805 C CA . THR A 1 388 ? 21.852 18.388 134.359 1.00 25.50 415 THR A CA 1
ATOM 2806 C C . THR A 1 388 ? 21.742 16.890 134.630 1.00 26.42 415 THR A C 1
ATOM 2807 O O . THR A 1 388 ? 22.142 16.069 133.804 1.00 26.42 415 THR A O 1
ATOM 2811 N N . LYS 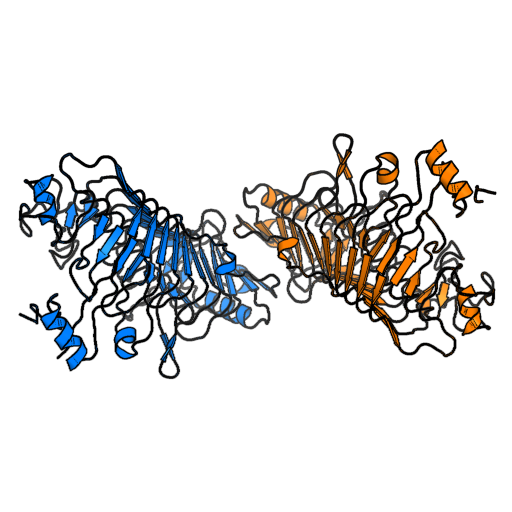A 1 389 ? 21.196 16.544 135.791 1.00 27.55 416 LYS A N 1
ATOM 2812 C CA . LYS A 1 389 ? 21.022 15.148 136.181 1.00 28.81 416 LYS A CA 1
ATOM 2813 C C . LYS A 1 389 ? 20.103 14.458 135.184 1.00 28.79 416 LYS A C 1
ATOM 2814 O O . LYS A 1 389 ? 20.253 13.269 134.901 1.00 29.08 416 LYS A O 1
ATOM 2820 N N . GLU A 1 390 ? 19.146 15.215 134.658 1.00 28.86 417 GLU A N 1
ATOM 2821 C CA . GLU A 1 390 ? 18.204 14.687 133.682 1.00 28.48 417 GLU A CA 1
ATOM 2822 C C . GLU A 1 390 ? 18.945 14.344 132.395 1.00 28.33 417 GLU A C 1
ATOM 2823 O O . GLU A 1 390 ? 18.658 13.334 131.750 1.00 28.91 417 GLU A O 1
ATOM 2829 N N . GLN A 1 391 ? 19.908 15.186 132.031 1.00 27.18 418 GLN A N 1
ATOM 2830 C CA . GLN A 1 391 ? 20.697 14.974 130.823 1.00 26.38 418 GLN A CA 1
ATOM 2831 C C . GLN A 1 391 ? 21.685 13.827 131.020 1.00 26.22 418 GLN A C 1
ATOM 2832 O O . GLN A 1 391 ? 21.840 12.977 130.145 1.00 26.47 418 GLN A O 1
ATOM 2838 N N . TRP A 1 392 ? 22.346 13.806 132.173 1.00 25.89 419 TRP A N 1
ATOM 2839 C CA . TRP A 1 392 ? 23.292 12.744 132.498 1.00 25.91 419 TRP A CA 1
ATOM 2840 C C . TRP A 1 392 ? 23.345 12.589 134.015 1.00 26.58 419 TRP A C 1
ATOM 2841 O O . TRP A 1 392 ? 23.887 13.441 134.719 1.00 26.19 419 TRP A O 1
ATOM 2852 N N . SER A 1 393 ? 22.771 11.493 134.502 1.00 27.60 420 SER A N 1
ATOM 2853 C CA . SER A 1 393 ? 22.695 11.202 135.932 1.00 29.08 420 SER A CA 1
ATOM 2854 C C . SER A 1 393 ? 24.001 11.306 136.710 1.00 28.74 420 SER A C 1
ATOM 2855 O O . SER A 1 393 ? 24.025 11.849 137.814 1.00 29.60 420 SER A O 1
ATOM 2858 N N . LYS A 1 394 ? 25.084 10.781 136.149 1.00 28.31 421 LYS A N 1
ATOM 2859 C CA . LYS A 1 394 ? 26.375 10.825 136.826 1.00 27.81 421 LYS A CA 1
ATOM 2860 C C . LYS A 1 394 ? 27.094 12.145 136.575 1.00 27.31 421 LYS A C 1
ATOM 2861 O O . LYS A 1 394 ? 28.024 12.212 135.772 1.00 27.31 421 LYS A O 1
ATOM 2867 N N . GLN A 1 395 ? 26.660 13.195 137.267 1.00 26.83 422 GLN A N 1
ATOM 2868 C CA . GLN A 1 395 ? 27.271 14.508 137.110 1.00 26.08 422 GLN A CA 1
ATOM 2869 C C . GLN A 1 395 ? 28.754 14.477 137.432 1.00 25.22 422 GLN A C 1
ATOM 2870 O O . GLN A 1 395 ? 29.168 13.942 138.460 1.00 25.66 422 GLN A O 1
ATOM 2876 N N . GLY A 1 396 ? 29.549 15.067 136.544 1.00 23.71 423 GLY A N 1
ATOM 2877 C CA . GLY A 1 396 ? 30.985 15.099 136.735 1.00 21.91 423 GLY A CA 1
ATOM 2878 C C . GLY A 1 396 ? 31.708 14.250 135.710 1.00 21.38 423 GLY A C 1
ATOM 2879 O O . GLY A 1 396 ? 32.916 14.393 135.518 1.00 20.44 423 GLY A O 1
ATOM 2880 N N . GLN A 1 397 ? 30.977 13.357 135.051 1.00 20.27 424 GLN A N 1
ATOM 2881 C CA . GLN A 1 397 ? 31.588 12.496 134.042 1.00 20.61 424 GLN A CA 1
ATOM 2882 C C . GLN A 1 397 ? 31.765 13.221 132.715 1.00 20.06 424 GLN A C 1
ATOM 2883 O O . GLN A 1 397 ? 32.611 12.847 131.903 1.00 19.34 424 GLN A O 1
ATOM 2889 N N . ILE A 1 398 ? 30.968 14.259 132.495 1.00 18.87 425 ILE A N 1
ATOM 2890 C CA . ILE A 1 398 ? 31.047 15.004 131.247 1.00 18.70 425 ILE A CA 1
ATOM 2891 C C . ILE A 1 398 ? 30.702 16.481 131.413 1.00 18.50 425 ILE A C 1
ATOM 2892 O O . ILE A 1 398 ? 29.802 16.846 132.169 1.00 18.51 425 ILE A O 1
ATOM 2897 N N . TYR A 1 399 ? 31.450 17.322 130.710 1.00 17.14 426 TYR A N 1
ATOM 2898 C CA . TYR A 1 399 ? 31.225 18.760 130.709 1.00 16.64 426 TYR A CA 1
ATOM 2899 C C . TYR A 1 399 ? 31.249 19.194 129.259 1.00 16.68 426 TYR A C 1
ATOM 2900 O O . TYR A 1 399 ? 31.809 18.499 128.409 1.00 16.77 426 TYR A O 1
ATOM 2909 N N . ILE A 1 400 ? 30.625 20.328 128.970 1.00 16.69 427 ILE A N 1
ATOM 2910 C CA . ILE A 1 400 ? 30.630 20.860 127.619 1.00 16.56 427 ILE A CA 1
ATOM 2911 C C . ILE A 1 400 ? 31.271 22.231 127.727 1.00 16.56 427 ILE A C 1
ATOM 2912 O O . ILE A 1 400 ? 30.895 23.038 128.581 1.00 16.69 427 ILE A O 1
ATOM 2917 N N . GLY A 1 401 ? 32.251 22.489 126.872 1.00 15.43 428 GLY A N 1
ATOM 2918 C CA . GLY A 1 401 ? 32.929 23.766 126.916 1.00 15.95 428 GLY A CA 1
ATOM 2919 C C . GLY A 1 401 ? 33.912 23.938 125.781 1.00 15.65 428 GLY A C 1
ATOM 2920 O O . GLY A 1 401 ? 33.923 23.149 124.833 1.00 16.29 428 GLY A O 1
ATOM 2921 N N . PRO A 1 402 ? 34.771 24.961 125.860 1.00 15.53 429 PRO A N 1
ATOM 2922 C CA . PRO A 1 402 ? 35.771 25.247 124.830 1.00 15.19 429 PRO A CA 1
ATOM 2923 C C . PRO A 1 402 ? 36.791 24.137 124.609 1.00 15.17 429 PRO A C 1
ATOM 2924 O O . PRO A 1 402 ? 37.098 23.359 125.516 1.00 14.72 429 PRO A O 1
ATOM 2928 N N . SER A 1 403 ? 37.302 24.076 123.386 1.00 14.70 430 SER A N 1
ATOM 2929 C CA . SER A 1 403 ? 38.328 23.110 123.021 1.00 14.96 430 SER A CA 1
ATOM 2930 C C . SER A 1 403 ? 39.530 23.420 123.901 1.00 15.12 430 SER A C 1
ATOM 2931 O O . SER A 1 403 ? 39.765 24.578 124.245 1.00 15.73 430 SER A O 1
ATOM 2934 N N . LEU A 1 404 ? 40.298 22.398 124.256 1.00 15.00 431 LEU A N 1
ATOM 2935 C CA . LEU A 1 404 ? 41.450 22.600 125.124 1.00 16.00 431 LEU A CA 1
ATOM 2936 C C . LEU A 1 404 ? 42.814 22.583 124.450 1.00 15.72 431 LEU A C 1
ATOM 2937 O O . LEU A 1 404 ? 43.733 23.275 124.889 1.00 15.64 431 LEU A O 1
ATOM 2942 N N . ALA A 1 405 ? 42.957 21.802 123.386 1.00 15.56 432 ALA A N 1
ATOM 2943 C CA . ALA A 1 405 ? 44.247 21.718 122.712 1.00 14.28 432 ALA A CA 1
ATOM 2944 C C . ALA A 1 405 ? 44.121 21.019 121.378 1.00 14.53 432 ALA A C 1
ATOM 2945 O O . ALA A 1 405 ? 43.042 20.578 120.996 1.00 14.43 432 ALA A O 1
ATOM 2947 N N . ALA A 1 406 ? 45.239 20.919 120.671 1.00 14.30 433 ALA A N 1
ATOM 2948 C CA . ALA A 1 406 ? 45.255 20.216 119.398 1.00 14.54 433 ALA A CA 1
ATOM 2949 C C . ALA A 1 406 ? 45.559 18.760 119.728 1.00 14.75 433 ALA A C 1
ATOM 2950 O O . ALA A 1 406 ? 44.969 17.838 119.166 1.00 14.57 433 ALA A O 1
ATOM 2952 N N . VAL A 1 407 ? 46.482 18.567 120.665 1.00 14.49 434 VAL A N 1
ATOM 2953 C CA . VAL A 1 407 ? 46.902 17.239 121.075 1.00 15.24 434 VAL A CA 1
ATOM 2954 C C . VAL A 1 407 ? 47.012 17.098 122.587 1.00 15.94 434 VAL A C 1
ATOM 2955 O O . VAL A 1 407 ? 47.503 17.992 123.274 1.00 16.12 434 VAL A O 1
ATOM 2959 N N . ILE A 1 408 ? 46.529 15.973 123.097 1.00 15.79 435 ILE A N 1
ATOM 2960 C CA . ILE A 1 408 ? 46.621 15.672 124.514 1.00 17.04 435 ILE A CA 1
ATOM 2961 C C . ILE A 1 408 ? 47.383 14.358 124.590 1.00 18.04 435 ILE A C 1
ATOM 2962 O O . ILE A 1 408 ? 47.010 13.370 123.951 1.00 18.09 435 ILE A O 1
ATOM 2967 N N . ASP A 1 409 ? 48.477 14.360 125.339 1.00 18.61 436 ASP A N 1
ATOM 2968 C CA . ASP A 1 409 ? 49.291 13.162 125.492 1.00 20.13 436 ASP A CA 1
ATOM 2969 C C . ASP A 1 409 ? 49.638 13.017 126.961 1.00 21.44 436 ASP A C 1
ATOM 2970 O O . ASP A 1 409 ? 50.518 13.716 127.464 1.00 22.41 436 ASP A O 1
ATOM 2975 N N . THR A 1 410 ? 48.950 12.113 127.648 1.00 22.63 437 THR A N 1
ATOM 2976 C CA . THR A 1 410 ? 49.204 11.905 129.064 1.00 24.52 437 THR A CA 1
ATOM 2977 C C . THR A 1 410 ? 50.016 10.643 129.339 1.00 24.67 437 THR A C 1
ATOM 2978 O O . THR A 1 410 ? 49.919 10.063 130.418 1.00 25.25 437 THR A O 1
ATOM 2982 N N . THR A 1 411 ? 50.808 10.214 128.361 1.00 25.19 438 THR A N 1
ATOM 2983 C CA . THR A 1 411 ? 51.652 9.039 128.553 1.00 25.96 438 THR A CA 1
ATOM 2984 C C . THR A 1 411 ? 52.863 9.507 129.357 1.00 27.61 438 THR A C 1
ATOM 2985 O O . THR A 1 411 ? 53.366 10.610 129.146 1.00 27.96 438 THR A O 1
ATOM 2989 N N . PRO A 1 412 ? 53.342 8.677 130.294 1.00 28.90 439 PRO A N 1
ATOM 2990 C CA . PRO A 1 412 ? 54.496 9.020 131.133 1.00 30.61 439 PRO A CA 1
ATOM 2991 C C . PRO A 1 412 ? 55.830 9.073 130.390 1.00 31.69 439 PRO A C 1
ATOM 2992 O O . PRO A 1 412 ? 56.504 8.053 130.237 1.00 32.46 439 PRO A O 1
ATOM 2996 N N . GLU A 1 413 ? 56.208 10.267 129.942 1.00 32.79 440 GLU A N 1
ATOM 2997 C CA . GLU A 1 413 ? 57.460 10.465 129.215 1.00 33.89 440 GLU A CA 1
ATOM 2998 C C . GLU A 1 413 ? 58.659 9.873 129.949 1.00 34.62 440 GLU A C 1
ATOM 2999 O O . GLU A 1 413 ? 59.540 9.273 129.332 1.00 35.25 440 GLU A O 1
ATOM 3005 N N . THR A 1 414 ? 58.692 10.050 131.266 1.00 35.26 441 THR A N 1
ATOM 3006 C CA . THR A 1 414 ? 59.787 9.535 132.080 1.00 35.83 441 THR A CA 1
ATOM 3007 C C . THR A 1 414 ? 59.410 8.200 132.711 1.00 35.93 441 THR A C 1
ATOM 3008 O O . THR A 1 414 ? 59.156 8.122 133.912 1.00 37.01 441 THR A O 1
ATOM 3012 N N . SER A 1 415 ? 59.374 7.147 131.903 1.00 35.85 442 SER A N 1
ATOM 3013 C CA . SER A 1 415 ? 59.021 5.831 132.415 1.00 35.27 442 SER A CA 1
ATOM 3014 C C . SER A 1 415 ? 59.467 4.698 131.504 1.00 34.93 442 SER A C 1
ATOM 3015 O O . SER A 1 415 ? 59.545 4.855 130.284 1.00 34.92 442 SER A O 1
ATOM 3018 N N . LYS A 1 416 ? 59.769 3.556 132.113 1.00 34.22 443 LYS A N 1
ATOM 3019 C CA . LYS A 1 416 ? 60.184 2.380 131.365 1.00 33.62 443 LYS A CA 1
ATOM 3020 C C . LYS A 1 416 ? 58.933 1.840 130.689 1.00 33.34 443 LYS A C 1
ATOM 3021 O O . LYS A 1 416 ? 59.005 1.156 129.669 1.00 33.78 443 LYS A O 1
ATOM 3027 N N . TYR A 1 417 ? 57.785 2.161 131.278 1.00 32.99 444 TYR A N 1
ATOM 3028 C CA . TYR A 1 417 ? 56.497 1.742 130.749 1.00 32.22 444 TYR A CA 1
ATOM 3029 C C . TYR A 1 417 ? 55.857 2.959 130.105 1.00 31.22 444 TYR A C 1
ATOM 3030 O O . TYR A 1 417 ? 55.125 3.708 130.754 1.00 31.70 444 TYR A O 1
ATOM 3039 N N . ASP A 1 418 ? 56.146 3.157 128.828 1.00 29.44 445 ASP A N 1
ATOM 3040 C CA . ASP A 1 418 ? 55.609 4.290 128.095 1.00 27.61 445 ASP A CA 1
ATOM 3041 C C . ASP A 1 418 ? 55.651 3.995 126.608 1.00 26.04 445 ASP A C 1
ATOM 3042 O O . ASP A 1 418 ? 56.449 3.181 126.146 1.00 26.98 445 ASP A O 1
ATOM 3047 N N . TYR A 1 419 ? 54.766 4.638 125.861 1.00 24.10 446 TYR A N 1
ATOM 3048 C CA . TYR A 1 419 ? 54.754 4.469 124.422 1.00 22.07 446 TYR A CA 1
ATOM 3049 C C . TYR A 1 419 ? 54.631 5.871 123.858 1.00 22.19 446 TYR A C 1
ATOM 3050 O O . TYR A 1 419 ? 54.222 6.795 124.567 1.00 21.14 446 TYR A O 1
ATOM 3059 N N . ASP A 1 420 ? 55.001 6.043 122.598 1.00 22.31 447 ASP A N 1
ATOM 3060 C CA . ASP A 1 420 ? 54.938 7.362 122.000 1.00 23.47 447 ASP A CA 1
ATOM 3061 C C . ASP A 1 420 ? 54.055 7.464 120.776 1.00 22.85 447 ASP A C 1
ATOM 3062 O O . ASP A 1 420 ? 54.097 6.623 119.881 1.00 23.70 447 ASP A O 1
ATOM 3067 N N . VAL A 1 421 ? 53.242 8.507 120.758 1.00 21.91 448 VAL A N 1
ATOM 3068 C CA . VAL A 1 421 ? 52.374 8.778 119.629 1.00 21.33 448 VAL A CA 1
ATOM 3069 C C . VAL A 1 421 ? 53.009 10.020 119.024 1.00 21.15 448 VAL A C 1
ATOM 3070 O O . VAL A 1 421 ? 52.816 11.131 119.517 1.00 21.62 448 VAL A O 1
ATOM 3074 N N . LYS A 1 422 ? 53.800 9.821 117.978 1.00 20.80 449 LYS A N 1
ATOM 3075 C CA . LYS A 1 422 ? 54.478 10.928 117.324 1.00 21.05 449 LYS A CA 1
ATOM 3076 C C . LYS A 1 422 ? 53.524 11.663 116.397 1.00 20.94 449 LYS A C 1
ATOM 3077 O O . LYS A 1 422 ? 52.869 11.051 115.557 1.00 20.80 449 LYS A O 1
ATOM 3083 N N . THR A 1 423 ? 53.439 12.977 116.564 1.00 20.26 450 THR A N 1
ATOM 3084 C CA . THR A 1 423 ? 52.564 13.785 115.727 1.00 20.67 450 THR A CA 1
ATOM 3085 C C . THR A 1 423 ? 53.392 14.680 114.817 1.00 20.91 450 THR A C 1
ATOM 3086 O O . THR A 1 423 ? 54.454 15.173 115.209 1.00 21.84 450 THR A O 1
ATOM 3090 N N . PHE A 1 424 ? 52.907 14.876 113.597 1.00 20.40 451 PHE A N 1
ATOM 3091 C CA . PHE A 1 424 ? 53.596 15.709 112.621 1.00 20.47 451 PHE A CA 1
ATOM 3092 C C . PHE A 1 424 ? 52.635 16.719 112.015 1.00 20.55 451 PHE A C 1
ATOM 3093 O O . PHE A 1 424 ? 51.459 16.417 111.799 1.00 20.21 451 PHE A O 1
ATOM 3101 N N . ASN A 1 425 ? 53.143 17.918 111.748 1.00 19.92 452 ASN A N 1
ATOM 3102 C CA . ASN A 1 425 ? 52.351 18.985 111.149 1.00 19.64 452 ASN A CA 1
ATOM 3103 C C . ASN A 1 425 ? 51.031 19.216 111.880 1.00 18.95 452 ASN A C 1
ATOM 3104 O O . ASN A 1 425 ? 49.950 19.044 111.312 1.00 18.65 452 ASN A O 1
ATOM 3109 N N . VAL A 1 426 ? 51.137 19.612 113.146 1.00 18.14 453 VAL A N 1
ATOM 3110 C CA . VAL A 1 426 ? 49.971 19.889 113.978 1.00 18.15 453 VAL A CA 1
ATOM 3111 C C . VAL A 1 426 ? 49.637 21.372 113.873 1.00 18.34 453 VAL A C 1
ATOM 3112 O O . VAL A 1 426 ? 50.514 22.224 114.017 1.00 18.57 453 VAL A O 1
ATOM 3116 N N . LYS A 1 427 ? 48.366 21.676 113.630 1.00 18.53 454 LYS A N 1
ATOM 3117 C CA . LYS A 1 427 ? 47.930 23.058 113.492 1.00 19.82 454 LYS A CA 1
ATOM 3118 C C . LYS A 1 427 ? 46.646 23.335 114.257 1.00 18.85 454 LYS A C 1
ATOM 3119 O O . LYS A 1 427 ? 45.798 22.457 114.413 1.00 18.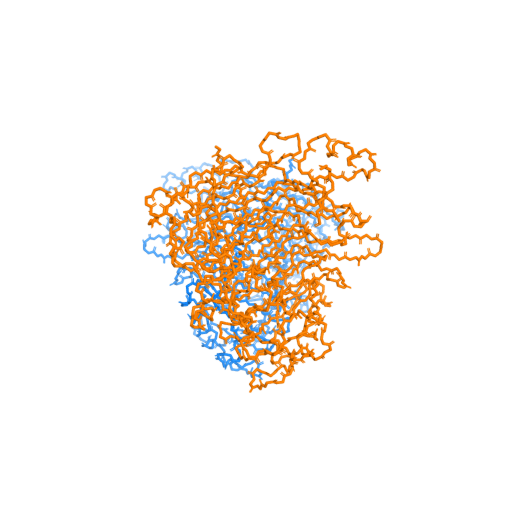70 454 LYS A O 1
ATOM 3125 N N . ARG A 1 428 ? 46.517 24.565 114.739 1.00 18.71 455 ARG A N 1
ATOM 3126 C CA . ARG A 1 428 ? 45.333 24.989 115.465 1.00 18.25 455 ARG A CA 1
ATOM 3127 C C . ARG A 1 428 ? 44.719 26.167 114.734 1.00 18.39 455 ARG A C 1
ATOM 3128 O O . ARG A 1 428 ? 45.427 26.965 114.116 1.00 18.74 455 ARG A O 1
ATOM 3136 N N . ILE A 1 429 ? 43.399 26.268 114.806 1.00 17.93 456 ILE A N 1
ATOM 3137 C CA . ILE A 1 429 ? 42.679 27.351 114.158 1.00 17.84 456 ILE A CA 1
ATOM 3138 C C . ILE A 1 429 ? 41.715 28.016 115.135 1.00 17.84 456 ILE A C 1
ATOM 3139 O O . ILE A 1 429 ? 40.924 27.347 115.795 1.00 16.81 456 ILE A O 1
ATOM 3144 N N . ASN A 1 430 ? 41.802 29.340 115.218 1.00 18.04 457 ASN A N 1
ATOM 3145 C CA . ASN A 1 430 ? 40.946 30.157 116.071 1.00 19.18 457 ASN A CA 1
ATOM 3146 C C . ASN A 1 430 ? 40.996 29.903 117.572 1.00 18.06 457 ASN A C 1
ATOM 3147 O O . ASN A 1 430 ? 40.015 30.147 118.275 1.00 18.19 457 ASN A O 1
ATOM 3152 N N . PHE A 1 431 ? 42.124 29.415 118.071 1.00 17.68 458 PHE A N 1
ATOM 3153 C CA . PHE A 1 431 ? 42.247 29.192 119.503 1.00 17.78 458 PHE A CA 1
ATOM 3154 C C . PHE A 1 431 ? 42.546 30.534 120.158 1.00 18.31 458 PHE A C 1
ATOM 3155 O O . PHE A 1 431 ? 43.231 31.378 119.577 1.00 19.11 458 PHE A O 1
ATOM 3163 N N . PRO A 1 432 ? 42.018 30.757 121.369 1.00 18.74 459 PRO A N 1
ATOM 3164 C CA . PRO A 1 432 ? 42.264 32.025 122.061 1.00 19.06 459 PRO A CA 1
ATOM 3165 C C . PRO A 1 432 ? 43.720 32.152 122.491 1.00 18.92 459 PRO A C 1
ATOM 3166 O O . PRO A 1 432 ? 44.455 31.167 122.547 1.00 18.84 459 PRO A O 1
ATOM 3170 N N . VAL A 1 433 ? 44.141 33.372 122.789 1.00 18.72 460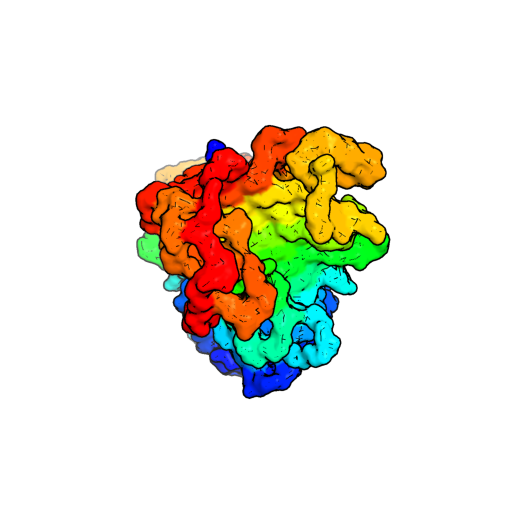 VAL A N 1
ATOM 3171 C CA . VAL A 1 433 ? 45.511 33.583 123.219 1.00 18.51 460 VAL A CA 1
ATOM 3172 C C . VAL A 1 433 ? 45.755 32.792 124.503 1.00 17.38 460 VAL A C 1
ATOM 3173 O O . VAL A 1 433 ? 44.852 32.601 125.315 1.00 17.37 460 VAL A O 1
ATOM 3177 N N . ASN A 1 434 ? 46.983 32.317 124.663 1.00 16.56 461 ASN A N 1
ATOM 3178 C CA . ASN A 1 434 ? 47.379 31.551 125.829 1.00 15.91 461 ASN A CA 1
ATOM 3179 C C . ASN A 1 434 ? 46.664 30.226 126.033 1.00 16.30 461 ASN A C 1
ATOM 3180 O O . ASN A 1 434 ? 46.514 29.754 127.160 1.00 17.71 461 ASN A O 1
ATOM 3185 N N . SER A 1 435 ? 46.225 29.627 124.934 1.00 15.62 462 SER A N 1
ATOM 3186 C CA . SER A 1 435 ? 45.589 28.323 124.998 1.00 15.86 462 SER A CA 1
ATOM 3187 C C . SER A 1 435 ? 46.721 27.318 124.766 1.00 15.74 462 SER A C 1
ATOM 3188 O O . SER A 1 435 ? 47.833 27.705 124.397 1.00 15.59 462 SER A O 1
ATOM 3191 N N . HIS A 1 436 ? 46.445 26.039 124.991 1.00 14.80 463 HIS A N 1
ATOM 3192 C CA . HIS A 1 436 ? 47.450 24.993 124.816 1.00 15.50 463 HIS A CA 1
ATOM 3193 C C . HIS A 1 436 ? 47.457 24.427 123.407 1.00 15.75 463 HIS A C 1
ATOM 3194 O O . HIS A 1 436 ? 46.420 24.361 122.751 1.00 16.30 463 HIS A O 1
ATOM 3201 N N . LYS A 1 437 ? 48.631 24.015 122.944 1.00 16.26 464 LYS A N 1
ATOM 3202 C CA . LYS A 1 437 ? 48.728 23.384 121.638 1.00 17.03 464 LYS A CA 1
ATOM 3203 C C . LYS A 1 437 ? 48.772 21.895 121.965 1.00 17.33 464 LYS A C 1
ATOM 3204 O O . LYS A 1 437 ? 47.945 21.112 121.495 1.00 17.12 464 LYS A O 1
ATOM 3210 N N . THR A 1 438 ? 49.740 21.516 122.793 1.00 17.91 465 THR A N 1
ATOM 3211 C CA . THR A 1 438 ? 49.879 20.134 123.229 1.00 18.33 465 THR A CA 1
ATOM 3212 C C . THR A 1 438 ? 49.881 20.106 124.749 1.00 18.64 465 THR A C 1
ATOM 3213 O O . THR A 1 438 ? 50.658 20.813 125.395 1.00 19.34 465 THR A O 1
ATOM 3217 N N . ILE A 1 439 ? 48.986 19.311 125.315 1.00 17.41 466 ILE A N 1
ATOM 3218 C CA . ILE A 1 439 ? 48.909 19.162 126.758 1.00 17.47 466 ILE A CA 1
ATOM 3219 C C . ILE A 1 439 ? 49.567 17.828 127.060 1.00 18.42 466 ILE A C 1
ATOM 3220 O O . ILE A 1 439 ? 49.171 16.801 126.512 1.00 19.16 466 ILE A O 1
ATOM 3225 N N . ASP A 1 440 ? 50.585 17.847 127.912 1.00 18.37 467 ASP A N 1
ATOM 3226 C CA . ASP A 1 440 ? 51.282 16.623 128.280 1.00 20.29 467 ASP A CA 1
ATOM 3227 C C . ASP A 1 440 ? 51.432 16.552 129.795 1.00 20.53 467 ASP A C 1
ATOM 3228 O O . ASP A 1 440 ? 50.792 17.307 130.523 1.00 19.41 467 ASP A O 1
ATOM 3233 N N . THR A 1 441 ? 52.275 15.643 130.268 1.00 21.65 468 THR A N 1
ATOM 3234 C CA . THR A 1 441 ? 52.474 15.477 131.701 1.00 23.13 468 THR A CA 1
ATOM 3235 C C . THR A 1 441 ? 53.173 16.661 132.363 1.00 23.07 468 THR A C 1
ATOM 3236 O O . THR A 1 441 ? 53.118 16.807 133.582 1.00 23.85 468 THR A O 1
ATOM 3240 N N . ASN A 1 442 ? 53.825 17.504 131.566 1.00 23.61 469 ASN A N 1
ATOM 3241 C CA . ASN A 1 442 ? 54.527 18.668 132.106 1.00 23.68 469 ASN A CA 1
ATOM 3242 C C . ASN A 1 442 ? 53.658 19.918 132.161 1.00 23.30 469 ASN A C 1
ATOM 3243 O O . ASN A 1 442 ? 54.027 20.907 132.794 1.00 23.38 469 ASN A O 1
ATOM 3248 N N . THR A 1 443 ? 52.505 19.876 131.504 1.00 21.35 470 THR A N 1
ATOM 3249 C CA . THR A 1 443 ? 51.617 21.030 131.472 1.00 20.23 470 THR A CA 1
ATOM 3250 C C . THR A 1 443 ? 51.076 21.409 132.843 1.00 19.94 470 THR A C 1
ATOM 3251 O O . THR A 1 443 ? 50.462 20.596 133.528 1.00 19.74 470 THR A O 1
ATOM 3255 N N . GLU A 1 444 ? 51.313 22.655 133.239 1.00 20.03 471 GLU A N 1
ATOM 3256 C CA . GLU A 1 444 ? 50.833 23.145 134.520 1.00 20.66 471 GLU A CA 1
ATOM 3257 C C . GLU A 1 444 ? 49.346 23.452 134.431 1.00 20.09 471 GLU A C 1
ATOM 3258 O O . GLU A 1 444 ? 48.849 23.878 133.387 1.00 19.86 471 GLU A O 1
ATOM 3264 N N . SER A 1 445 ? 48.638 23.231 135.532 1.00 19.81 472 SER A N 1
ATOM 3265 C CA . SER A 1 445 ? 47.209 23.492 135.584 1.00 20.33 472 SER A CA 1
ATOM 3266 C C . SER A 1 445 ? 46.807 23.880 137.000 1.00 21.18 472 SER A C 1
ATOM 3267 O O . SER A 1 445 ? 47.579 23.714 137.943 1.00 20.71 472 SER A O 1
ATOM 3270 N N . SER A 1 446 ? 45.596 24.406 137.137 1.00 22.20 473 SER A N 1
ATOM 3271 C CA . SER A 1 446 ? 45.072 24.813 138.435 1.00 23.32 473 SER A CA 1
ATOM 3272 C C . SER A 1 446 ? 43.557 24.849 138.323 1.00 24.01 473 SER A C 1
ATOM 3273 O O . SER A 1 446 ? 43.018 25.124 137.249 1.00 24.21 473 SER A O 1
ATOM 3276 N N . ARG A 1 447 ? 42.866 24.568 139.422 1.00 24.35 474 ARG A N 1
ATOM 3277 C CA . ARG A 1 447 ? 41.411 24.571 139.395 1.00 25.02 474 ARG A CA 1
ATOM 3278 C C . ARG A 1 447 ? 40.836 25.974 139.266 1.00 24.68 474 ARG A C 1
ATOM 3279 O O . ARG A 1 447 ? 41.049 26.831 140.125 1.00 25.13 474 ARG A O 1
ATOM 3291 N N . VAL A 1 448 ? 40.105 26.198 138.181 1.00 23.99 475 VAL A N 1
ATOM 3292 C CA . VAL A 1 448 ? 39.488 27.486 137.924 1.00 23.05 475 VAL A CA 1
ATOM 3293 C C . VAL A 1 448 ? 37.994 27.291 137.695 1.00 22.74 475 VAL A C 1
ATOM 3294 O O . VAL A 1 448 ? 37.234 28.259 137.641 1.00 23.11 475 VAL A O 1
ATOM 3298 N N . CYS A 1 449 ? 37.572 26.033 137.567 1.00 21.77 476 CYS A N 1
ATOM 3299 C CA . CYS A 1 449 ? 36.165 25.722 137.339 1.00 21.45 476 CYS A CA 1
ATOM 3300 C C . CYS A 1 449 ? 35.471 25.200 138.580 1.00 21.58 476 CYS A C 1
ATOM 3301 O O . CYS A 1 449 ? 36.087 24.545 139.421 1.00 22.35 476 CYS A O 1
ATOM 3304 N N . ASN A 1 450 ? 34.181 25.503 138.678 1.00 20.92 477 ASN A N 1
ATOM 3305 C CA . ASN A 1 450 ? 33.354 25.056 139.788 1.00 20.57 477 ASN A CA 1
ATOM 3306 C C . ASN A 1 450 ? 32.769 23.737 139.302 1.00 19.92 477 ASN A C 1
ATOM 3307 O O . ASN A 1 450 ? 31.731 23.716 138.642 1.00 19.48 477 ASN A O 1
ATOM 3312 N N . TYR A 1 451 ? 33.449 22.641 139.625 1.00 19.06 478 TYR A N 1
ATOM 3313 C CA . TYR A 1 451 ? 33.042 21.308 139.181 1.00 19.20 478 TYR A CA 1
ATOM 3314 C C . TYR A 1 451 ? 31.565 20.962 139.259 1.00 19.49 478 TYR A C 1
ATOM 3315 O O . TYR A 1 451 ? 30.999 20.430 138.305 1.00 19.88 478 TYR A O 1
ATOM 3324 N N . TYR A 1 452 ? 30.928 21.258 140.385 1.00 19.96 479 TYR A N 1
ATOM 3325 C CA . TYR A 1 452 ? 29.524 20.907 140.532 1.00 21.11 479 TYR A CA 1
ATOM 3326 C C . TYR A 1 452 ? 28.558 22.074 140.650 1.00 20.76 479 TYR A C 1
ATOM 3327 O O . TYR A 1 452 ? 27.343 21.876 140.624 1.00 21.82 479 TYR A O 1
ATOM 3336 N N . GLY A 1 453 ? 29.092 23.286 140.755 1.00 21.14 480 GLY A N 1
ATOM 3337 C CA . GLY A 1 453 ? 28.236 24.452 140.886 1.00 21.00 480 GLY A CA 1
ATOM 3338 C C . GLY A 1 453 ? 28.183 25.350 139.665 1.00 20.79 480 GLY A C 1
ATOM 3339 O O . GLY A 1 453 ? 27.428 26.323 139.640 1.00 20.76 480 GLY A O 1
ATOM 3340 N N . MET A 1 454 ? 28.975 25.035 138.646 1.00 20.85 481 MET A N 1
ATOM 3341 C CA . MET A 1 454 ? 28.984 25.850 137.437 1.00 20.22 481 MET A CA 1
ATOM 3342 C C . MET A 1 454 ? 27.630 25.829 136.742 1.00 20.37 481 MET A C 1
ATOM 3343 O O . MET A 1 454 ? 26.754 25.030 137.078 1.00 20.61 481 MET A O 1
ATOM 3348 N N . SER A 1 455 ? 27.471 26.715 135.767 1.00 20.97 482 SER A N 1
ATOM 3349 C CA . SER A 1 455 ? 26.237 26.819 134.999 1.00 22.15 482 SER A CA 1
ATOM 3350 C C . SER A 1 455 ? 25.789 25.465 134.461 1.00 22.46 482 SER A C 1
ATOM 3351 O O . SER A 1 455 ? 26.613 24.642 134.059 1.00 22.47 482 SER A O 1
ATOM 3354 N N . GLU A 1 456 ? 24.481 25.242 134.457 1.00 22.83 483 GLU A N 1
ATOM 3355 C CA . GLU A 1 456 ? 23.927 24.002 133.944 1.00 23.31 483 GLU A CA 1
ATOM 3356 C C . GLU A 1 456 ? 23.775 24.131 132.435 1.00 23.89 483 GLU A C 1
ATOM 3357 O O . GLU A 1 456 ? 23.443 25.202 131.920 1.00 23.72 483 GLU A O 1
ATOM 3363 N N . CYS A 1 457 ? 24.041 23.044 131.718 1.00 23.77 484 CYS A N 1
ATOM 3364 C CA . CYS A 1 457 ? 23.920 23.026 130.262 1.00 24.29 484 CYS A CA 1
ATOM 3365 C C . CYS A 1 457 ? 22.469 23.177 129.863 1.00 24.33 484 CYS A C 1
ATOM 3366 O O . CYS A 1 457 ? 21.595 22.556 130.459 1.00 23.97 484 CYS A O 1
ATOM 3370 N N . SER A 1 458 ? 22.210 23.977 128.840 1.00 24.55 485 SER A N 1
ATOM 3371 C CA . SER A 1 458 ? 20.841 24.159 128.360 1.00 25.37 485 SER A CA 1
ATOM 3372 C C . SER A 1 458 ? 20.484 22.883 127.593 1.00 26.24 485 SER A C 1
ATOM 3373 O O . SER A 1 458 ? 21.373 22.175 127.116 1.00 25.79 485 SER A O 1
ATOM 3376 N N . SER A 1 459 ? 19.194 22.585 127.482 1.00 26.48 486 SER A N 1
ATOM 3377 C CA . SER A 1 459 ? 18.760 21.392 126.763 1.00 27.84 486 SER A CA 1
ATOM 3378 C C . SER A 1 459 ? 19.251 21.433 125.321 1.00 27.68 486 SER A C 1
ATOM 3379 O O . SER A 1 459 ? 19.725 20.431 124.785 1.00 27.95 486 SER A O 1
ATOM 3382 N N . SER A 1 460 ? 19.139 22.603 124.702 1.00 28.05 487 SER A N 1
ATOM 3383 C CA . SER A 1 460 ? 19.558 22.787 123.319 1.00 28.19 487 SER A CA 1
ATOM 3384 C C . SER A 1 460 ? 21.031 22.456 123.115 1.00 27.77 487 SER A C 1
ATOM 3385 O O . SER A 1 460 ? 21.410 21.863 122.106 1.00 27.46 487 SER A O 1
ATOM 3388 N N . ARG A 1 461 ? 21.857 22.840 124.079 1.00 26.49 488 ARG A N 1
ATOM 3389 C CA . ARG A 1 461 ? 23.288 22.595 123.986 1.00 26.00 488 ARG A CA 1
ATOM 3390 C C . ARG A 1 461 ? 23.633 21.122 124.183 1.00 25.81 488 ARG A C 1
ATOM 3391 O O . ARG A 1 461 ? 24.508 20.586 123.503 1.00 25.73 488 ARG A O 1
ATOM 3399 N N . TRP A 1 462 ? 22.945 20.468 125.112 1.00 25.10 489 TRP A N 1
ATOM 3400 C CA . TRP A 1 462 ? 23.192 19.055 125.376 1.00 25.14 489 TRP A CA 1
ATOM 3401 C C . TRP A 1 462 ? 22.630 18.187 124.257 1.00 26.41 489 TRP A C 1
ATOM 3402 O O . TRP A 1 462 ? 23.267 17.230 123.818 1.00 25.95 489 TRP A O 1
ATOM 3413 N N . GLU A 1 463 ? 21.430 18.529 123.802 1.00 28.27 490 GLU A N 1
ATOM 3414 C CA . GLU A 1 463 ? 20.767 17.780 122.740 1.00 30.21 490 GLU A CA 1
ATOM 3415 C C . GLU A 1 463 ? 21.322 18.094 121.355 1.00 30.18 490 GLU A C 1
ATOM 3416 O O . GLU A 1 463 ? 21.056 17.368 120.399 1.00 31.77 490 GLU A O 1
ATOM 3422 N N . ARG A 1 464 ? 22.094 19.172 121.253 1.00 29.39 491 ARG A N 1
ATOM 3423 C CA . ARG A 1 464 ? 22.676 19.584 119.980 1.00 30.05 491 ARG A CA 1
ATOM 3424 C C . ARG A 1 464 ? 21.590 19.987 118.987 1.00 30.64 491 ARG A C 1
ATOM 3432 N N . VAL B 1 1 ? 62.182 -20.827 77.725 1.00 39.48 28 VAL B N 1
ATOM 3433 C CA . VAL B 1 1 ? 61.591 -19.616 78.362 1.00 38.76 28 VAL B CA 1
ATOM 3434 C C . VAL B 1 1 ? 60.532 -19.990 79.392 1.00 38.43 28 VAL B C 1
ATOM 3435 O O . VAL B 1 1 ? 60.043 -21.120 79.424 1.00 38.97 28 VAL B O 1
ATOM 3439 N N . SER B 1 2 ? 60.203 -19.028 80.246 1.00 37.26 29 SER B N 1
ATOM 3440 C CA . SER B 1 2 ? 59.179 -19.193 81.264 1.00 35.89 29 SER B CA 1
ATOM 3441 C C . SER B 1 2 ? 58.194 -18.085 80.897 1.00 34.51 29 SER B C 1
ATOM 3442 O O . SER B 1 2 ? 58.602 -16.955 80.630 1.00 34.48 29 SER B O 1
ATOM 3445 N N . PRO B 1 3 ? 56.891 -18.392 80.856 1.00 33.05 30 PRO B N 1
ATOM 3446 C CA . PRO B 1 3 ? 55.929 -17.344 80.498 1.00 31.61 30 PRO B CA 1
ATOM 3447 C C . PRO B 1 3 ? 55.891 -16.148 81.444 1.00 30.56 30 PRO B C 1
ATOM 3448 O O . PRO B 1 3 ? 56.089 -16.287 82.654 1.00 30.82 30 PRO B O 1
ATOM 3452 N N . LYS B 1 4 ? 55.650 -14.970 80.875 1.00 28.81 31 LYS B N 1
ATOM 3453 C CA . LYS B 1 4 ? 55.559 -13.747 81.660 1.00 27.58 31 LYS B CA 1
ATOM 3454 C C . LYS B 1 4 ? 54.341 -13.874 82.563 1.00 26.48 31 LYS B C 1
ATOM 3455 O O . LYS B 1 4 ? 53.343 -14.489 82.185 1.00 25.14 31 LYS B O 1
ATOM 3461 N N . THR B 1 5 ? 54.431 -13.299 83.756 1.00 25.21 32 THR B N 1
ATOM 3462 C CA . THR B 1 5 ? 53.337 -13.350 84.714 1.00 24.96 32 THR B CA 1
ATOM 3463 C C . THR B 1 5 ? 52.532 -12.057 84.673 1.00 22.96 32 THR B C 1
ATOM 3464 O O . THR B 1 5 ? 52.989 -11.042 84.152 1.00 22.48 32 THR B O 1
ATOM 3468 N N . TYR B 1 6 ? 51.325 -12.107 85.224 1.00 21.39 33 TYR B N 1
ATOM 3469 C CA . TYR B 1 6 ? 50.455 -10.938 85.263 1.00 19.92 33 TYR B CA 1
ATOM 3470 C C . TYR B 1 6 ? 49.333 -11.168 86.257 1.00 19.34 33 TYR B C 1
ATOM 3471 O O . TYR B 1 6 ? 49.129 -12.283 86.735 1.00 19.03 33 TYR B O 1
ATOM 3480 N N . LYS B 1 7 ? 48.616 -10.098 86.576 1.00 18.31 34 LYS B N 1
ATOM 3481 C CA . LYS B 1 7 ? 47.483 -10.189 87.477 1.00 18.32 34 LYS B CA 1
ATOM 3482 C C . LYS B 1 7 ? 46.319 -9.541 86.746 1.00 16.47 34 LYS B C 1
ATOM 3483 O O . LYS B 1 7 ? 46.520 -8.714 85.861 1.00 16.34 34 LYS B O 1
ATOM 3489 N N . ASP B 1 8 ? 45.105 -9.932 87.101 1.00 16.43 35 ASP B N 1
ATOM 3490 C CA . ASP B 1 8 ? 43.928 -9.387 86.447 1.00 16.34 35 ASP B CA 1
ATOM 3491 C C . ASP B 1 8 ? 43.871 -7.865 86.484 1.00 15.73 35 ASP B C 1
ATOM 3492 O O . ASP B 1 8 ? 43.426 -7.236 85.526 1.00 14.09 35 ASP B O 1
ATOM 3497 N N . ALA B 1 9 ? 44.336 -7.277 87.583 1.00 14.25 36 ALA B N 1
ATOM 3498 C CA . ALA B 1 9 ? 44.309 -5.827 87.738 1.00 14.60 36 ALA B CA 1
ATOM 3499 C C . ALA B 1 9 ? 45.226 -5.097 86.764 1.00 13.89 36 ALA B C 1
ATOM 3500 O O . ALA B 1 9 ? 45.172 -3.871 86.659 1.00 15.29 36 ALA B O 1
ATOM 3502 N N . ASP B 1 10 ? 46.081 -5.841 86.068 1.00 13.10 37 ASP B N 1
ATOM 3503 C CA . ASP B 1 10 ? 46.965 -5.231 85.086 1.00 14.50 37 ASP B CA 1
ATOM 3504 C C . ASP B 1 10 ? 46.150 -4.912 83.836 1.00 13.46 37 ASP B C 1
ATOM 3505 O O . ASP B 1 10 ? 46.580 -4.135 82.983 1.00 14.06 37 ASP B O 1
ATOM 3510 N N . PHE B 1 11 ? 44.964 -5.509 83.747 1.00 12.82 38 PHE B N 1
ATOM 3511 C CA . PHE B 1 11 ? 44.094 -5.324 82.588 1.00 11.33 38 PHE B CA 1
ATOM 3512 C C . PHE B 1 11 ? 42.787 -4.622 82.905 1.00 11.84 38 PHE B C 1
ATOM 3513 O O . PHE B 1 11 ? 42.362 -3.731 82.174 1.00 12.57 38 PHE B O 1
ATOM 3521 N N . TYR B 1 12 ? 42.145 -5.048 83.985 1.00 11.59 39 TYR B N 1
ATOM 3522 C CA . TYR B 1 12 ? 40.859 -4.492 84.372 1.00 11.48 39 TYR B CA 1
ATOM 3523 C C . TYR B 1 12 ? 40.799 -4.142 85.848 1.00 11.31 39 TYR B C 1
ATOM 3524 O O . TYR B 1 12 ? 41.215 -4.921 86.703 1.00 12.40 39 TYR B O 1
ATOM 3533 N N . VAL B 1 13 ? 40.270 -2.960 86.128 1.00 10.74 40 VAL B N 1
ATOM 3534 C CA . VAL B 1 13 ? 40.118 -2.479 87.491 1.00 11.65 40 VAL B CA 1
ATOM 3535 C C . VAL B 1 13 ? 38.637 -2.224 87.720 1.00 10.95 40 VAL B C 1
ATOM 3536 O O . VAL B 1 13 ? 38.043 -1.337 87.108 1.00 11.94 40 VAL B O 1
ATOM 3540 N N . ALA B 1 14 ? 38.043 -3.017 88.601 1.00 11.30 41 ALA B N 1
ATOM 3541 C CA . ALA B 1 14 ? 36.625 -2.888 88.906 1.00 11.69 41 ALA B CA 1
ATOM 3542 C C . ALA B 1 14 ? 36.329 -1.651 89.740 1.00 12.63 41 ALA B C 1
ATOM 3543 O O . ALA B 1 14 ? 37.202 -1.119 90.420 1.00 13.19 41 ALA B O 1
ATOM 3545 N N . PRO B 1 15 ? 35.084 -1.165 89.683 1.00 13.10 42 PRO B N 1
ATOM 3546 C CA . PRO B 1 15 ? 34.739 0.015 90.473 1.00 13.63 42 PRO B CA 1
ATOM 3547 C C . PRO B 1 15 ? 34.642 -0.385 91.944 1.00 14.05 42 PRO B C 1
ATOM 3548 O O . PRO B 1 15 ? 34.258 -1.515 92.261 1.00 14.81 42 PRO B O 1
ATOM 3552 N N . THR B 1 16 ? 35.003 0.534 92.832 1.00 14.55 43 THR B N 1
ATOM 3553 C CA . THR B 1 16 ? 34.947 0.270 94.267 1.00 16.20 43 THR B CA 1
ATOM 3554 C C . THR B 1 16 ? 33.748 0.956 94.913 1.00 16.20 43 THR B C 1
ATOM 3555 O O . THR B 1 16 ? 33.455 0.736 96.088 1.00 17.12 43 THR B O 1
ATOM 3559 N N . GLN B 1 17 ? 33.064 1.794 94.144 1.00 15.57 44 GLN B N 1
ATOM 3560 C CA . GLN B 1 17 ? 31.872 2.478 94.630 1.00 16.55 44 GLN B CA 1
ATOM 3561 C C . GLN B 1 17 ? 30.983 2.789 93.434 1.00 16.55 44 GLN B C 1
ATOM 3562 O O . GLN B 1 17 ? 31.471 3.100 92.348 1.00 18.46 44 GLN B O 1
ATOM 3568 N N . GLN B 1 18 ? 29.677 2.678 93.628 1.00 14.95 45 GLN B N 1
ATOM 3569 C CA . GLN B 1 18 ? 28.743 2.953 92.547 1.00 14.13 45 GLN B CA 1
ATOM 3570 C C . GLN B 1 18 ? 27.587 3.774 93.074 1.00 13.40 45 GLN B C 1
ATOM 3571 O O . GLN B 1 18 ? 27.363 3.834 94.281 1.00 13.57 45 GLN B O 1
ATOM 3577 N N . ASP B 1 19 ? 26.843 4.400 92.170 1.00 12.25 46 ASP B N 1
ATOM 3578 C CA . ASP B 1 19 ? 25.716 5.214 92.592 1.00 12.69 46 ASP B CA 1
ATOM 3579 C C . ASP B 1 19 ? 24.384 4.482 92.599 1.00 12.77 46 ASP B C 1
ATOM 3580 O O . ASP B 1 19 ? 23.542 4.733 93.466 1.00 13.31 46 ASP B O 1
ATOM 3585 N N . VAL B 1 20 ? 24.187 3.577 91.645 1.00 12.51 47 VAL B N 1
ATOM 3586 C CA . VAL B 1 20 ? 22.922 2.861 91.555 1.00 13.11 47 VAL B CA 1
ATOM 3587 C C . VAL B 1 20 ? 23.025 1.392 91.176 1.00 13.41 47 VAL B C 1
ATOM 3588 O O . VAL B 1 20 ? 24.047 0.927 90.676 1.00 12.06 47 VAL B O 1
ATOM 3592 N N . ASN B 1 21 ? 21.940 0.671 91.446 1.00 13.03 48 ASN B N 1
ATOM 3593 C CA . ASN B 1 21 ? 21.799 -0.745 91.117 1.00 14.50 48 ASN B CA 1
ATOM 3594 C C . ASN B 1 21 ? 20.373 -0.847 90.584 1.00 14.77 48 ASN B C 1
ATOM 3595 O O . ASN B 1 21 ? 19.414 -0.703 91.346 1.00 16.25 48 ASN B O 1
ATOM 3600 N N . TYR B 1 22 ? 20.230 -1.069 89.281 1.00 13.22 49 TYR B N 1
ATOM 3601 C CA . TYR B 1 22 ? 18.908 -1.176 88.673 1.00 13.59 49 TYR B CA 1
ATOM 3602 C C . TYR B 1 22 ? 18.651 -2.564 88.122 1.00 13.61 49 TYR B C 1
ATOM 3603 O O . TYR B 1 22 ? 19.580 -3.334 87.875 1.00 14.21 49 TYR B O 1
ATOM 3612 N N . ASP B 1 23 ? 17.371 -2.867 87.927 1.00 13.11 50 ASP B N 1
ATOM 3613 C CA . ASP B 1 23 ? 16.935 -4.142 87.376 1.00 13.44 50 ASP B CA 1
ATOM 3614 C C . ASP B 1 23 ? 16.286 -3.797 86.038 1.00 13.45 50 ASP B C 1
ATOM 3615 O O . ASP B 1 23 ? 15.405 -2.944 85.970 1.00 13.60 50 ASP B O 1
ATOM 3620 N N . LEU B 1 24 ? 16.726 -4.453 84.973 1.00 12.83 51 LEU B N 1
ATOM 3621 C CA . LEU B 1 24 ? 16.201 -4.161 83.644 1.00 13.16 51 LEU B CA 1
ATOM 3622 C C . LEU B 1 24 ? 14.685 -4.267 83.541 1.00 14.15 51 LEU B C 1
ATOM 3623 O O . LEU B 1 24 ? 14.037 -3.429 82.908 1.00 14.76 51 LEU B O 1
ATOM 3628 N N . VAL B 1 25 ? 14.124 -5.296 84.160 1.00 14.90 52 VAL B N 1
ATOM 3629 C CA . VAL B 1 25 ? 12.685 -5.503 84.106 1.00 15.32 52 VAL B CA 1
ATOM 3630 C C . VAL B 1 25 ? 11.902 -4.599 85.053 1.00 16.32 52 VAL B C 1
ATOM 3631 O O . VAL B 1 25 ? 11.020 -3.852 84.621 1.00 17.05 52 VAL B O 1
ATOM 3635 N N . ASP B 1 26 ? 12.228 -4.647 86.338 1.00 17.34 53 ASP B N 1
ATOM 3636 C CA . ASP B 1 26 ? 11.494 -3.847 87.312 1.00 17.87 53 ASP B CA 1
ATOM 3637 C C . ASP B 1 26 ? 11.680 -2.336 87.230 1.00 18.31 53 ASP B C 1
ATOM 3638 O O . ASP B 1 26 ? 10.764 -1.581 87.555 1.00 18.91 53 ASP B O 1
ATOM 3643 N N . ASP B 1 27 ? 12.849 -1.885 86.789 1.00 17.00 54 ASP B N 1
ATOM 3644 C CA . ASP B 1 27 ? 13.105 -0.453 86.703 1.00 16.65 54 ASP B CA 1
ATOM 3645 C C . ASP B 1 27 ? 12.957 0.145 85.310 1.00 16.50 54 ASP B C 1
ATOM 3646 O O . ASP B 1 27 ? 12.688 1.342 85.175 1.00 17.33 54 ASP B O 1
ATOM 3651 N N . PHE B 1 28 ? 13.123 -0.670 84.272 1.00 16.35 55 PHE B N 1
ATOM 3652 C CA . PHE B 1 28 ? 13.027 -0.139 82.920 1.00 16.30 55 PHE B CA 1
ATOM 3653 C C . PHE B 1 28 ? 12.016 -0.794 81.986 1.00 17.02 55 PHE B C 1
ATOM 3654 O O . PHE B 1 28 ? 11.972 -0.495 80.795 1.00 18.45 55 PHE B O 1
ATOM 3662 N N . GLY B 1 29 ? 11.202 -1.682 82.540 1.00 17.98 56 GLY B N 1
ATOM 3663 C CA . GLY B 1 29 ? 10.144 -2.310 81.769 1.00 18.13 56 GLY B CA 1
ATOM 3664 C C . GLY B 1 29 ? 10.434 -3.314 80.675 1.00 18.77 56 GLY B C 1
ATOM 3665 O O . GLY B 1 29 ? 9.574 -3.550 79.824 1.00 19.43 56 GLY B O 1
ATOM 3666 N N . ALA B 1 30 ? 11.620 -3.906 80.661 1.00 17.81 57 ALA B N 1
ATOM 3667 C CA . ALA B 1 30 ? 11.894 -4.909 79.644 1.00 17.53 57 ALA B CA 1
ATOM 3668 C C . ALA B 1 30 ? 10.976 -6.089 79.964 1.00 18.21 57 ALA B C 1
ATOM 3669 O O . ALA B 1 30 ? 10.524 -6.241 81.102 1.00 18.04 57 ALA B O 1
ATOM 3671 N N . ASN B 1 31 ? 10.689 -6.915 78.966 1.00 18.50 58 ASN B N 1
ATOM 3672 C CA . ASN B 1 31 ? 9.828 -8.073 79.179 1.00 19.57 58 ASN B CA 1
ATOM 3673 C C . ASN B 1 31 ? 10.548 -9.322 78.687 1.00 18.89 58 ASN B C 1
ATOM 3674 O O . ASN B 1 31 ? 10.766 -9.488 77.487 1.00 18.60 58 ASN B O 1
ATOM 3679 N N . GLY B 1 32 ? 10.917 -10.197 79.617 1.00 18.95 59 GLY B N 1
ATOM 3680 C CA . GLY B 1 32 ? 11.616 -11.414 79.246 1.00 19.60 59 GLY B CA 1
ATOM 3681 C C . GLY B 1 32 ? 10.691 -12.602 79.071 1.00 21.04 59 GLY B C 1
ATOM 3682 O O . GLY B 1 32 ? 11.132 -13.751 79.085 1.00 20.43 59 GLY B O 1
ATOM 3683 N N . ASN B 1 33 ? 9.403 -12.323 78.895 1.00 22.88 60 ASN B N 1
ATOM 3684 C CA . ASN B 1 33 ? 8.404 -13.376 78.732 1.00 25.71 60 ASN B CA 1
ATOM 3685 C C . ASN B 1 33 ? 7.765 -13.397 77.345 1.00 26.52 60 ASN B C 1
ATOM 3686 O O . ASN B 1 33 ? 6.856 -14.188 77.087 1.00 27.34 60 ASN B O 1
ATOM 3691 N N . ASP B 1 34 ? 8.232 -12.528 76.454 1.00 26.88 61 ASP B N 1
ATOM 3692 C CA . ASP B 1 34 ? 7.700 -12.477 75.097 1.00 26.98 61 ASP B CA 1
ATOM 3693 C C . ASP B 1 34 ? 8.821 -12.582 74.069 1.00 27.11 61 ASP B C 1
ATOM 3694 O O . ASP B 1 34 ? 9.958 -12.914 74.409 1.00 26.68 61 ASP B O 1
ATOM 3699 N N . THR B 1 35 ? 8.496 -12.307 72.810 1.00 26.89 62 THR B N 1
ATOM 3700 C CA . THR B 1 35 ? 9.485 -12.363 71.742 1.00 27.48 62 THR B CA 1
ATOM 3701 C C . THR B 1 35 ? 9.683 -10.979 71.139 1.00 26.37 62 THR B C 1
ATOM 3702 O O . THR B 1 35 ? 10.196 -10.846 70.027 1.00 27.86 62 THR B O 1
ATOM 3706 N N . SER B 1 36 ? 9.281 -9.951 71.882 1.00 25.00 63 SER B N 1
ATOM 3707 C CA . SER B 1 36 ? 9.404 -8.575 71.419 1.00 23.37 63 SER B CA 1
ATOM 3708 C C . SER B 1 36 ? 10.698 -7.912 71.872 1.00 21.33 63 SER B C 1
ATOM 3709 O O . SER B 1 36 ? 11.274 -8.276 72.896 1.00 21.25 63 SER B O 1
ATOM 3712 N N . ASP B 1 37 ? 11.126 -6.925 71.092 1.00 19.80 64 ASP B N 1
ATOM 3713 C CA . ASP B 1 37 ? 12.357 -6.169 71.324 1.00 17.65 64 ASP B CA 1
ATOM 3714 C C . ASP B 1 37 ? 12.454 -5.522 72.704 1.00 17.22 64 ASP B C 1
ATOM 3715 O O . ASP B 1 37 ? 11.508 -4.903 73.192 1.00 17.69 64 ASP B O 1
ATOM 3720 N N . ASP B 1 38 ? 13.619 -5.666 73.326 1.00 14.75 65 ASP B N 1
ATOM 3721 C CA . ASP B 1 38 ? 13.865 -5.101 74.645 1.00 13.86 65 ASP B CA 1
ATOM 3722 C C . ASP B 1 38 ? 15.000 -4.090 74.589 1.00 13.18 65 ASP B C 1
ATOM 3723 O O . ASP B 1 38 ? 15.471 -3.614 75.623 1.00 12.85 65 ASP B O 1
ATOM 3728 N N . SER B 1 39 ? 15.420 -3.750 73.376 1.00 12.91 66 SER B N 1
ATOM 3729 C CA . SER B 1 39 ? 16.524 -2.818 73.178 1.00 12.82 66 SER B CA 1
ATOM 3730 C C . SER B 1 39 ? 16.312 -1.438 73.770 1.00 13.00 66 SER B C 1
ATOM 3731 O O . SER B 1 39 ? 17.227 -0.861 74.352 1.00 13.36 66 SER B O 1
ATOM 3734 N N . ASN B 1 40 ? 15.111 -0.893 73.621 1.00 13.39 67 ASN B N 1
ATOM 3735 C CA . ASN B 1 40 ? 14.866 0.437 74.147 1.00 14.15 67 ASN B CA 1
ATOM 3736 C C . ASN B 1 40 ? 14.998 0.458 75.661 1.00 12.85 67 ASN B C 1
ATOM 3737 O O . ASN B 1 40 ? 15.581 1.383 76.227 1.00 12.37 67 ASN B O 1
ATOM 3742 N N . ALA B 1 41 ? 14.460 -0.566 76.314 1.00 12.61 68 ALA B N 1
ATOM 3743 C CA . ALA B 1 41 ? 14.538 -0.665 77.763 1.00 12.31 68 ALA B CA 1
ATOM 3744 C C . ALA B 1 41 ? 15.998 -0.739 78.192 1.00 11.86 68 ALA B C 1
ATOM 3745 O O . ALA B 1 41 ? 16.416 -0.029 79.104 1.00 12.43 68 ALA B O 1
ATOM 3747 N N . LEU B 1 42 ? 16.773 -1.587 77.522 1.00 11.18 69 LEU B N 1
ATOM 3748 C CA . LEU B 1 42 ? 18.183 -1.730 77.866 1.00 10.87 69 LEU B CA 1
ATOM 3749 C C . LEU B 1 42 ? 18.961 -0.447 77.602 1.00 11.03 69 LEU B C 1
ATOM 3750 O O . LEU B 1 42 ? 19.787 -0.046 78.418 1.00 11.13 69 LEU B O 1
ATOM 3755 N N . GLN B 1 43 ? 18.704 0.209 76.474 1.00 10.68 70 GLN B N 1
ATOM 3756 C CA . GLN B 1 43 ? 19.422 1.444 76.183 1.00 11.09 70 GLN B CA 1
ATOM 3757 C C . GLN B 1 43 ? 19.097 2.511 77.223 1.00 10.82 70 GLN B C 1
ATOM 3758 O O . GLN B 1 43 ? 19.981 3.242 77.665 1.00 11.24 70 GLN B O 1
ATOM 3764 N N . ARG B 1 44 ? 17.828 2.602 77.611 1.00 11.38 71 ARG B N 1
ATOM 3765 C CA . ARG B 1 44 ? 17.430 3.583 78.613 1.00 11.85 71 ARG B CA 1
ATOM 3766 C C . ARG B 1 44 ? 18.084 3.281 79.957 1.00 11.73 71 ARG B C 1
ATOM 3767 O O . ARG B 1 44 ? 18.466 4.194 80.685 1.00 12.00 71 ARG B O 1
ATOM 3779 N N . ALA B 1 45 ? 18.209 1.999 80.283 1.00 11.93 72 ALA B N 1
ATOM 3780 C CA . ALA B 1 45 ? 18.822 1.596 81.548 1.00 11.37 72 ALA B CA 1
ATOM 3781 C C . ALA B 1 45 ? 20.304 1.954 81.520 1.00 11.46 72 ALA B C 1
ATOM 3782 O O . ALA B 1 45 ? 20.832 2.551 82.457 1.00 11.25 72 ALA B O 1
ATOM 3784 N N . ILE B 1 46 ? 20.968 1.586 80.434 1.00 11.33 73 ILE B N 1
ATOM 3785 C CA . ILE B 1 46 ? 22.384 1.885 80.279 1.00 11.20 73 ILE B CA 1
ATOM 3786 C C . ILE B 1 46 ? 22.631 3.386 80.379 1.00 11.88 73 ILE B C 1
ATOM 3787 O O . ILE B 1 46 ? 23.511 3.837 81.111 1.00 12.15 73 ILE B O 1
ATOM 3792 N N . ASN B 1 47 ? 21.840 4.171 79.657 1.00 11.62 74 ASN B N 1
ATOM 3793 C CA . ASN B 1 47 ? 22.032 5.608 79.681 1.00 12.82 74 ASN B CA 1
ATOM 3794 C C . ASN B 1 47 ? 21.759 6.216 81.044 1.00 12.19 74 ASN B C 1
ATOM 3795 O O . ASN B 1 47 ? 22.479 7.113 81.475 1.00 13.18 74 ASN B O 1
ATOM 3800 N N . ALA B 1 48 ? 20.735 5.721 81.729 1.00 12.03 75 ALA B N 1
ATOM 3801 C CA . ALA B 1 48 ? 20.402 6.241 83.048 1.00 13.05 75 ALA B CA 1
ATOM 3802 C C . ALA B 1 48 ? 21.562 6.013 84.006 1.00 12.28 75 ALA B C 1
ATOM 3803 O O . ALA B 1 48 ? 21.904 6.884 84.807 1.00 13.86 75 ALA B O 1
ATOM 3805 N N . ILE B 1 49 ? 22.176 4.839 83.911 1.00 11.49 76 ILE B N 1
ATOM 3806 C CA . ILE B 1 49 ? 23.292 4.502 84.784 1.00 11.26 76 ILE B CA 1
ATOM 3807 C C . ILE B 1 49 ? 24.532 5.330 84.463 1.00 11.51 76 ILE B C 1
ATOM 3808 O O . ILE B 1 49 ? 25.190 5.855 85.362 1.00 12.03 76 ILE B O 1
ATOM 3813 N N . SER B 1 50 ? 24.841 5.464 83.180 1.00 12.03 77 SER B N 1
ATOM 3814 C CA . SER B 1 50 ? 26.023 6.212 82.774 1.00 12.55 77 SER B CA 1
ATOM 3815 C C . SER B 1 50 ? 25.953 7.691 83.138 1.00 13.21 77 SER B C 1
ATOM 3816 O O . SER B 1 50 ? 26.984 8.349 83.269 1.00 14.73 77 SER B O 1
ATOM 3819 N N . ARG B 1 51 ? 24.741 8.209 83.303 1.00 14.12 78 ARG B N 1
ATOM 3820 C CA . ARG B 1 51 ? 24.555 9.612 83.660 1.00 15.51 78 ARG B CA 1
ATOM 3821 C C . ARG B 1 51 ? 24.963 9.881 85.106 1.00 16.22 78 ARG B C 1
ATOM 3822 O O . ARG B 1 51 ? 25.230 11.024 85.480 1.00 17.59 78 ARG B O 1
ATOM 3830 N N . LYS B 1 52 ? 25.012 8.830 85.920 1.00 16.57 79 LYS B N 1
ATOM 3831 C CA . LYS B 1 52 ? 25.409 8.982 87.316 1.00 17.52 79 LYS B CA 1
ATOM 3832 C C . LYS B 1 52 ? 26.928 9.093 87.362 1.00 18.35 79 LYS B C 1
ATOM 3833 O O . LYS B 1 52 ? 27.632 8.330 86.708 1.00 17.44 79 LYS B O 1
ATOM 3839 N N . PRO B 1 53 ? 27.455 10.051 88.139 1.00 19.38 80 PRO B N 1
ATOM 3840 C CA . PRO B 1 53 ? 28.900 10.250 88.254 1.00 20.02 80 PRO B CA 1
ATOM 3841 C C . PRO B 1 53 ? 29.705 8.974 88.495 1.00 19.12 80 PRO B C 1
ATOM 3842 O O . PRO B 1 53 ? 30.755 8.771 87.887 1.00 20.23 80 PRO B O 1
ATOM 3846 N N . ASN B 1 54 ? 29.211 8.112 89.377 1.00 18.15 81 ASN B N 1
ATOM 3847 C CA . ASN B 1 54 ? 29.920 6.877 89.692 1.00 17.54 81 ASN B CA 1
ATOM 3848 C C . ASN B 1 54 ? 29.288 5.646 89.054 1.00 15.89 81 ASN B C 1
ATOM 3849 O O . ASN B 1 54 ? 29.594 4.513 89.429 1.00 15.72 81 ASN B O 1
ATOM 3854 N N . GLY B 1 55 ? 28.404 5.874 88.091 1.00 13.93 82 GLY B N 1
ATOM 3855 C CA . GLY B 1 55 ? 27.768 4.769 87.400 1.00 13.29 82 GLY B CA 1
ATOM 3856 C C . GLY B 1 55 ? 27.049 3.779 88.290 1.00 12.45 82 GLY B C 1
ATOM 3857 O O . GLY B 1 55 ? 26.536 4.130 89.353 1.00 12.98 82 GLY B O 1
ATOM 3858 N N . GLY B 1 56 ? 27.007 2.528 87.853 1.00 11.43 83 GLY B N 1
ATOM 3859 C CA . GLY B 1 56 ? 26.316 1.529 88.638 1.00 12.09 83 GLY B CA 1
ATOM 3860 C C . GLY B 1 56 ? 26.173 0.202 87.934 1.00 11.67 83 GLY B C 1
ATOM 3861 O O . GLY B 1 56 ? 26.765 -0.035 86.876 1.00 11.92 83 GLY B O 1
ATOM 3862 N N . THR B 1 57 ? 25.374 -0.668 88.534 1.00 12.46 84 THR B N 1
ATOM 3863 C CA . THR B 1 57 ? 25.153 -1.995 87.998 1.00 13.31 84 THR B CA 1
ATOM 3864 C C . THR B 1 57 ? 23.739 -2.164 87.487 1.00 13.31 84 THR B C 1
ATOM 3865 O O . THR B 1 57 ? 22.793 -1.588 88.024 1.00 13.33 84 THR B O 1
ATOM 3869 N N . LEU B 1 58 ? 23.619 -2.936 86.419 1.00 11.65 85 LEU B N 1
ATOM 3870 C CA . LEU B 1 58 ? 22.326 -3.246 85.838 1.00 11.55 85 LEU B CA 1
ATOM 3871 C C . LEU B 1 58 ? 22.200 -4.752 85.855 1.00 11.46 85 LEU B C 1
ATOM 3872 O O . LEU B 1 58 ? 23.070 -5.463 85.351 1.00 12.23 85 LEU B O 1
ATOM 3877 N N . LEU B 1 59 ? 21.125 -5.244 86.454 1.00 10.78 86 LEU B N 1
ATOM 3878 C CA . LEU B 1 59 ? 20.901 -6.670 86.492 1.00 11.22 86 LEU B CA 1
ATOM 3879 C C . LEU B 1 59 ? 19.903 -7.030 85.410 1.00 11.61 86 LEU B C 1
ATOM 3880 O O . LEU B 1 59 ? 18.865 -6.386 85.275 1.00 12.21 86 LEU B O 1
ATOM 3885 N N . ILE B 1 60 ? 20.244 -8.030 84.609 1.00 11.59 87 ILE B N 1
ATOM 3886 C CA . ILE B 1 60 ? 19.330 -8.516 83.586 1.00 10.82 87 ILE B CA 1
ATOM 3887 C C . ILE B 1 60 ? 18.861 -9.821 84.220 1.00 11.21 87 ILE B C 1
ATOM 3888 O O . ILE B 1 60 ? 19.594 -10.813 84.249 1.00 11.41 87 ILE B O 1
ATOM 3893 N N . PRO B 1 61 ? 17.632 -9.831 84.758 1.00 11.52 88 PRO B N 1
ATOM 3894 C CA . PRO B 1 61 ? 17.072 -11.014 85.413 1.00 12.26 88 PRO B CA 1
ATOM 3895 C C . PRO B 1 61 ? 16.645 -12.131 84.478 1.00 11.85 88 PRO B C 1
ATOM 3896 O O . PRO B 1 61 ? 16.431 -11.912 83.287 1.00 12.69 88 PRO B O 1
ATOM 3900 N N . ASN B 1 62 ? 16.518 -13.331 85.029 1.00 13.20 89 ASN B N 1
ATOM 3901 C CA . ASN B 1 62 ? 16.129 -14.478 84.231 1.00 14.05 89 ASN B CA 1
ATOM 3902 C C . ASN B 1 62 ? 14.948 -14.184 83.319 1.00 14.64 89 ASN B C 1
ATOM 3903 O O . ASN B 1 62 ? 13.961 -13.560 83.718 1.00 16.33 89 ASN B O 1
ATOM 3908 N N . GLY B 1 63 ? 15.076 -14.642 82.082 1.00 13.90 90 GLY B N 1
ATOM 3909 C CA . GLY B 1 63 ? 14.051 -14.435 81.085 1.00 14.26 90 GLY B CA 1
ATOM 3910 C C . GLY B 1 63 ? 14.725 -14.461 79.734 1.00 14.34 90 GLY B C 1
ATOM 3911 O O . GLY B 1 63 ? 15.941 -14.658 79.653 1.00 13.41 90 GLY B O 1
ATOM 3912 N N . THR B 1 64 ? 13.942 -14.279 78.679 1.00 13.38 91 THR B N 1
ATOM 3913 C CA . THR B 1 64 ? 14.467 -14.262 77.324 1.00 14.34 91 THR B CA 1
ATOM 3914 C C . THR B 1 64 ? 14.308 -12.855 76.779 1.00 14.27 91 THR B C 1
ATOM 3915 O O . THR B 1 64 ? 13.207 -12.302 76.757 1.00 14.94 91 THR B O 1
ATOM 3919 N N . TYR B 1 65 ? 15.417 -12.269 76.341 1.00 13.14 92 TYR B N 1
ATOM 3920 C CA . TYR B 1 65 ? 15.402 -10.914 75.825 1.00 12.59 92 TYR B CA 1
ATOM 3921 C C . TYR B 1 65 ? 15.882 -10.828 74.395 1.00 12.89 92 TYR B C 1
ATOM 3922 O O . TYR B 1 65 ? 16.683 -11.645 73.943 1.00 13.74 92 TYR B O 1
ATOM 3931 N N . HIS B 1 66 ? 15.382 -9.823 73.691 1.00 12.27 93 HIS B N 1
ATOM 3932 C CA . HIS B 1 66 ? 15.783 -9.576 72.319 1.00 12.69 93 HIS B CA 1
ATOM 3933 C C . HIS B 1 66 ? 16.444 -8.211 72.281 1.00 13.65 93 HIS B C 1
ATOM 3934 O O . HIS B 1 66 ? 15.828 -7.202 72.624 1.00 13.22 93 HIS B O 1
ATOM 3941 N N . PHE B 1 67 ? 17.717 -8.187 71.897 1.00 12.25 94 PHE B N 1
ATOM 3942 C CA . PHE B 1 67 ? 18.462 -6.939 71.809 1.00 12.56 94 PHE B CA 1
ATOM 3943 C C . PHE B 1 67 ? 19.152 -6.825 70.456 1.00 12.31 94 PHE B C 1
ATOM 3944 O O . PHE B 1 67 ? 19.433 -7.827 69.796 1.00 13.58 94 PHE B O 1
ATOM 3952 N N . LEU B 1 68 ? 19.433 -5.594 70.053 1.00 12.98 95 LEU B N 1
ATOM 3953 C CA . LEU B 1 68 ? 20.179 -5.351 68.827 1.00 13.51 95 LEU B CA 1
ATOM 3954 C C . LEU B 1 68 ? 20.613 -3.899 68.787 1.00 13.50 95 LEU B C 1
ATOM 3955 O O . LEU B 1 68 ? 19.845 -3.001 69.137 1.00 13.84 95 LEU B O 1
ATOM 3960 N N . GLY B 1 69 ? 21.865 -3.687 68.394 1.00 13.39 96 GLY B N 1
ATOM 3961 C CA . GLY B 1 69 ? 22.412 -2.346 68.266 1.00 13.22 96 GLY B CA 1
ATOM 3962 C C . GLY B 1 69 ? 22.523 -1.527 69.534 1.00 13.22 96 GLY B C 1
ATOM 3963 O O . GLY B 1 69 ? 22.454 -0.300 69.488 1.00 13.87 96 GLY B O 1
ATOM 3964 N N . ILE B 1 70 ? 22.705 -2.198 70.665 1.00 12.67 97 ILE B N 1
ATOM 3965 C CA . ILE B 1 70 ? 22.818 -1.507 71.942 1.00 11.96 97 ILE B CA 1
ATOM 3966 C C . ILE B 1 70 ? 24.144 -0.757 72.043 1.00 12.30 97 ILE B C 1
ATOM 3967 O O . ILE B 1 70 ? 25.195 -1.310 71.737 1.00 13.25 97 ILE B O 1
ATOM 3972 N N . GLN B 1 71 ? 24.086 0.499 72.476 1.00 12.00 98 GLN B N 1
ATOM 3973 C CA . GLN B 1 71 ? 25.291 1.311 72.628 1.00 12.24 98 GLN B CA 1
ATOM 3974 C C . GLN B 1 71 ? 25.693 1.327 74.097 1.00 11.76 98 GLN B C 1
ATOM 3975 O O . GLN B 1 71 ? 25.013 1.934 74.923 1.00 12.76 98 GLN B O 1
ATOM 3981 N N . MET B 1 72 ? 26.793 0.658 74.432 1.00 11.76 99 MET B N 1
ATOM 3982 C CA . MET B 1 72 ? 27.230 0.639 75.820 1.00 11.69 99 MET B CA 1
ATOM 3983 C C . MET B 1 72 ? 27.798 2.000 76.192 1.00 12.53 99 MET B C 1
ATOM 3984 O O . MET B 1 72 ? 28.184 2.780 75.321 1.00 13.25 99 MET B O 1
ATOM 3989 N N . LYS B 1 73 ? 27.824 2.287 77.488 1.00 11.57 100 LYS B N 1
ATOM 3990 C CA . LYS B 1 73 ? 28.311 3.564 77.979 1.00 12.10 100 LYS B CA 1
ATOM 3991 C C . LYS B 1 73 ? 29.232 3.383 79.176 1.00 11.10 100 LYS B C 1
ATOM 3992 O O . LYS B 1 73 ? 29.239 2.335 79.829 1.00 11.23 100 LYS B O 1
ATOM 3998 N N . SER B 1 74 ? 30.004 4.426 79.456 1.00 10.75 101 SER B N 1
ATOM 3999 C CA . SER B 1 74 ? 30.955 4.411 80.557 1.00 10.36 101 SER B CA 1
ATOM 4000 C C . SER B 1 74 ? 30.321 4.181 81.917 1.00 10.29 101 SER B C 1
ATOM 4001 O O . SER B 1 74 ? 29.200 4.614 82.182 1.00 10.78 101 SER B O 1
ATOM 4004 N N . ASN B 1 75 ? 31.073 3.495 82.769 1.00 10.99 102 ASN B N 1
ATOM 4005 C CA . ASN B 1 75 ? 30.679 3.201 84.135 1.00 10.43 102 ASN B CA 1
ATOM 4006 C C . ASN B 1 75 ? 29.401 2.400 84.289 1.00 10.55 102 ASN B C 1
ATOM 4007 O O . ASN B 1 75 ? 28.687 2.532 85.284 1.00 12.83 102 ASN B O 1
ATOM 4012 N N . VAL B 1 76 ? 29.120 1.570 83.296 1.00 9.92 103 VAL B N 1
ATOM 4013 C CA . VAL B 1 76 ? 27.957 0.700 83.326 1.00 10.27 103 VAL B CA 1
ATOM 4014 C C . VAL B 1 76 ? 28.467 -0.718 83.502 1.00 10.19 103 VAL B C 1
ATOM 4015 O O . VAL B 1 76 ? 29.337 -1.178 82.758 1.00 10.89 103 VAL B O 1
ATOM 4019 N N . HIS B 1 77 ? 27.922 -1.407 84.496 1.00 9.48 104 HIS B N 1
ATOM 4020 C CA . HIS B 1 77 ? 28.335 -2.765 84.783 1.00 10.23 104 HIS B CA 1
ATOM 4021 C C . HIS B 1 77 ? 27.125 -3.664 84.772 1.00 10.26 104 HIS B C 1
ATOM 4022 O O . HIS B 1 77 ? 26.283 -3.632 85.669 1.00 11.51 104 HIS B O 1
ATOM 4029 N N . ILE B 1 78 ? 27.039 -4.463 83.720 1.00 10.13 105 ILE B N 1
ATOM 4030 C CA . ILE B 1 78 ? 25.915 -5.355 83.532 1.00 10.32 105 ILE B CA 1
ATOM 4031 C C . ILE B 1 78 ? 26.180 -6.745 84.067 1.00 10.63 105 ILE B C 1
ATOM 4032 O O . ILE B 1 78 ? 27.227 -7.338 83.811 1.00 10.18 105 ILE B O 1
ATOM 4037 N N . ARG B 1 79 ? 25.221 -7.251 84.832 1.00 10.27 106 ARG B N 1
ATOM 4038 C CA . ARG B 1 79 ? 25.316 -8.584 85.396 1.00 10.35 106 ARG B CA 1
ATOM 4039 C C . ARG B 1 79 ? 24.088 -9.321 84.898 1.00 10.98 106 ARG B C 1
ATOM 4040 O O . ARG B 1 79 ? 22.980 -8.799 84.951 1.00 11.08 106 ARG B O 1
ATOM 4048 N N . VAL B 1 80 ? 24.297 -10.533 84.405 1.00 9.93 107 VAL B N 1
ATOM 4049 C CA . VAL B 1 80 ? 23.218 -11.314 83.815 1.00 10.11 107 VAL B CA 1
ATOM 4050 C C . VAL B 1 80 ? 22.941 -12.595 84.586 1.00 10.03 107 VAL B C 1
ATOM 4051 O O . VAL B 1 80 ? 23.845 -13.392 84.804 1.00 10.63 107 VAL B O 1
ATOM 4055 N N . GLU B 1 81 ? 21.691 -12.804 84.995 1.00 10.77 108 GLU B N 1
ATOM 4056 C CA . GLU B 1 81 ? 21.366 -14.016 85.735 1.00 10.94 108 GLU B CA 1
ATOM 4057 C C . GLU B 1 81 ? 21.611 -15.273 84.900 1.00 10.95 108 GLU B C 1
ATOM 4058 O O . GLU B 1 81 ? 21.576 -15.239 83.664 1.00 10.67 108 GLU B O 1
ATOM 4064 N N . SER B 1 82 ? 21.854 -16.378 85.595 1.00 12.66 109 SER B N 1
ATOM 4065 C CA . SER B 1 82 ? 22.228 -17.642 84.971 1.00 13.84 109 SER B CA 1
ATOM 4066 C C . SER B 1 82 ? 21.286 -18.355 84.015 1.00 13.10 109 SER B C 1
ATOM 4067 O O . SER B 1 82 ? 21.732 -19.215 83.257 1.00 14.88 109 SER B O 1
ATOM 4070 N N . ASP B 1 83 ? 19.998 -18.035 84.047 1.00 13.78 110 ASP B N 1
ATOM 4071 C CA . ASP B 1 83 ? 19.075 -18.698 83.134 1.00 14.70 110 ASP B CA 1
ATOM 4072 C C . ASP B 1 83 ? 18.611 -17.770 82.019 1.00 14.24 110 ASP B C 1
ATOM 4073 O O . ASP B 1 83 ? 17.677 -18.081 81.280 1.00 16.54 110 ASP B O 1
ATOM 4078 N N . VAL B 1 84 ? 19.280 -16.632 81.886 1.00 12.42 111 VAL B N 1
ATOM 4079 C CA . VAL B 1 84 ? 18.932 -15.671 80.857 1.00 11.11 111 VAL B CA 1
ATOM 4080 C C . VAL B 1 84 ? 19.286 -16.175 79.472 1.00 11.75 111 VAL B C 1
ATOM 4081 O O . VAL B 1 84 ? 20.285 -16.868 79.277 1.00 11.52 111 VAL B O 1
ATOM 4085 N N . ILE B 1 85 ? 18.433 -15.846 78.515 1.00 11.19 112 ILE B N 1
ATOM 4086 C CA . ILE B 1 85 ? 18.684 -16.197 77.133 1.00 11.25 112 ILE B CA 1
ATOM 4087 C C . ILE B 1 85 ? 18.568 -14.880 76.390 1.00 11.85 112 ILE B C 1
ATOM 4088 O O . ILE B 1 85 ? 17.580 -14.161 76.524 1.00 12.17 112 ILE B O 1
ATOM 4093 N N . ILE B 1 86 ? 19.606 -14.541 75.641 1.00 11.66 113 ILE B N 1
ATOM 4094 C CA . ILE B 1 86 ? 19.605 -13.310 74.877 1.00 11.52 113 ILE B CA 1
ATOM 4095 C C . ILE B 1 86 ? 19.632 -13.673 73.406 1.00 12.69 113 ILE B C 1
ATOM 4096 O O . ILE B 1 86 ? 20.464 -14.459 72.958 1.00 12.92 113 ILE B O 1
ATOM 4101 N N . LYS B 1 87 ? 18.693 -13.106 72.665 1.00 12.63 114 LYS B N 1
ATOM 4102 C CA . LYS B 1 87 ? 18.588 -13.357 71.238 1.00 13.41 114 LYS B CA 1
ATOM 4103 C C . LYS B 1 87 ? 18.638 -12.035 70.494 1.00 13.78 114 LYS B C 1
ATOM 4104 O O . LYS B 1 87 ? 18.298 -10.984 71.043 1.00 12.83 114 LYS B O 1
ATOM 4110 N N . PRO B 1 88 ? 19.078 -12.064 69.231 1.00 13.16 115 PRO B N 1
ATOM 4111 C CA . PRO B 1 88 ? 19.144 -10.823 68.462 1.00 14.03 115 PRO B CA 1
ATOM 4112 C C . PRO B 1 88 ? 17.770 -10.435 67.952 1.00 15.16 115 PRO B C 1
ATOM 4113 O O . PRO B 1 88 ? 17.018 -11.284 67.474 1.00 16.92 115 PRO B O 1
ATOM 4117 N N . THR B 1 89 ? 17.439 -9.158 68.076 1.00 14.96 116 THR B N 1
ATOM 4118 C CA . THR B 1 89 ? 16.165 -8.671 67.577 1.00 15.69 116 THR B CA 1
ATOM 4119 C C . THR B 1 89 ? 16.266 -8.703 66.060 1.00 16.91 116 THR B C 1
ATOM 4120 O O . THR B 1 89 ? 17.304 -8.355 65.492 1.00 16.29 116 THR B O 1
ATOM 4124 N N . TRP B 1 90 ? 15.193 -9.124 65.401 1.00 18.67 117 TRP B N 1
ATOM 4125 C CA . TRP B 1 90 ? 15.195 -9.177 63.951 1.00 21.37 117 TRP B CA 1
ATOM 4126 C C . TRP B 1 90 ? 15.239 -7.776 63.354 1.00 22.44 117 TRP B C 1
ATOM 4127 O O . TRP B 1 90 ? 14.516 -6.876 63.788 1.00 21.96 117 TRP B O 1
ATOM 4138 N N . ASN B 1 91 ? 16.112 -7.603 62.370 1.00 24.00 118 ASN B N 1
ATOM 4139 C CA . ASN B 1 91 ? 16.262 -6.343 61.655 1.00 25.81 118 ASN B CA 1
ATOM 4140 C C . ASN B 1 91 ? 16.553 -6.761 60.220 1.00 27.13 118 ASN B C 1
ATOM 4141 O O . ASN B 1 91 ? 17.570 -7.403 59.951 1.00 26.53 118 ASN B O 1
ATOM 4146 N N . GLY B 1 92 ? 15.661 -6.402 59.303 1.00 28.68 119 GLY B N 1
ATOM 4147 C CA . GLY B 1 92 ? 15.836 -6.795 57.917 1.00 30.61 119 GLY B CA 1
ATOM 4148 C C . GLY B 1 92 ? 16.492 -5.827 56.953 1.00 32.04 119 GLY B C 1
ATOM 4149 O O . GLY B 1 92 ? 16.307 -5.963 55.743 1.00 33.01 119 GLY B O 1
ATOM 4150 N N . ASP B 1 93 ? 17.257 -4.859 57.451 1.00 32.86 120 ASP B N 1
ATOM 4151 C CA . ASP B 1 93 ? 17.907 -3.916 56.546 1.00 33.26 120 ASP B CA 1
ATOM 4152 C C . ASP B 1 93 ? 19.103 -4.554 55.844 1.00 32.76 120 ASP B C 1
ATOM 4153 O O . ASP B 1 93 ? 19.771 -3.915 55.032 1.00 33.19 120 ASP B O 1
ATOM 4158 N N . GLY B 1 94 ? 19.367 -5.818 56.167 1.00 32.12 121 GLY B N 1
ATOM 4159 C CA . GLY B 1 94 ? 20.466 -6.541 55.548 1.00 30.72 121 GLY B CA 1
ATOM 4160 C C . GLY B 1 94 ? 21.869 -6.075 55.892 1.00 29.86 121 GLY B C 1
ATOM 4161 O O . GLY B 1 94 ? 22.844 -6.574 55.323 1.00 29.67 121 GLY B O 1
ATOM 4162 N N . LYS B 1 95 ? 21.986 -5.130 56.818 1.00 28.57 122 LYS B N 1
ATOM 4163 C CA . LYS B 1 95 ? 23.294 -4.620 57.207 1.00 27.23 122 LYS B CA 1
ATOM 4164 C C . LYS B 1 95 ? 23.944 -5.533 58.243 1.00 25.19 122 LYS B C 1
ATOM 4165 O O . LYS B 1 95 ? 23.317 -6.467 58.745 1.00 24.98 122 LYS B O 1
ATOM 4171 N N . ASN B 1 96 ? 25.206 -5.264 58.553 1.00 23.20 123 ASN B N 1
ATOM 4172 C CA . ASN B 1 96 ? 25.920 -6.061 59.540 1.00 21.38 123 ASN B CA 1
ATOM 4173 C C . ASN B 1 96 ? 25.455 -5.606 60.911 1.00 20.47 123 ASN B C 1
ATOM 4174 O O . ASN B 1 96 ? 25.536 -4.423 61.245 1.00 21.29 123 ASN B O 1
ATOM 4179 N N . HIS B 1 97 ? 24.961 -6.552 61.700 1.00 18.40 124 HIS B N 1
ATOM 4180 C CA . HIS B 1 97 ? 24.434 -6.231 63.014 1.00 17.36 124 HIS B CA 1
ATOM 4181 C C . HIS B 1 97 ? 25.242 -6.758 64.181 1.00 16.07 124 HIS B C 1
ATOM 4182 O O . HIS B 1 97 ? 26.000 -7.716 64.054 1.00 15.68 124 HIS B O 1
ATOM 4189 N N . ARG B 1 98 ? 25.070 -6.103 65.322 1.00 15.34 125 ARG B N 1
ATOM 4190 C CA . ARG B 1 98 ? 25.741 -6.487 66.555 1.00 16.21 125 ARG B CA 1
ATOM 4191 C C . ARG B 1 98 ? 24.725 -6.347 67.666 1.00 14.84 125 ARG B C 1
ATOM 4192 O O . ARG B 1 98 ? 23.876 -5.459 67.628 1.00 14.43 125 ARG B O 1
ATOM 4200 N N . LEU B 1 99 ? 24.794 -7.222 68.654 1.00 13.33 126 LEU B N 1
ATOM 4201 C CA . LEU B 1 99 ? 23.875 -7.096 69.770 1.00 13.57 126 LEU B CA 1
ATOM 4202 C C . LEU B 1 99 ? 24.337 -5.899 70.583 1.00 13.03 126 LEU B C 1
ATOM 4203 O O . LEU B 1 99 ? 23.543 -5.032 70.956 1.00 12.24 126 LEU B O 1
ATOM 4208 N N . PHE B 1 100 ? 25.645 -5.836 70.813 1.00 12.32 127 PHE B N 1
ATOM 4209 C CA . PHE B 1 100 ? 26.217 -4.783 71.633 1.00 11.60 127 PHE B CA 1
ATOM 4210 C C . PHE B 1 100 ? 27.416 -4.110 70.989 1.00 11.92 127 PHE B C 1
ATOM 4211 O O . PHE B 1 100 ? 28.303 -4.776 70.453 1.00 13.03 127 PHE B O 1
ATOM 4219 N N . GLU B 1 101 ? 27.432 -2.785 71.047 1.00 11.94 128 GLU B N 1
ATOM 4220 C CA . GLU B 1 101 ? 28.543 -2.002 70.520 1.00 12.32 128 GLU B CA 1
ATOM 4221 C C . GLU B 1 101 ? 29.137 -1.253 71.697 1.00 12.57 128 GLU B C 1
ATOM 4222 O O . GLU B 1 101 ? 28.421 -0.618 72.470 1.00 12.39 128 GLU B O 1
ATOM 4228 N N . VAL B 1 102 ? 30.451 -1.351 71.845 1.00 11.04 129 VAL B N 1
ATOM 4229 C CA . VAL B 1 102 ? 31.131 -0.716 72.962 1.00 11.72 129 VAL B CA 1
ATOM 4230 C C . VAL B 1 102 ? 32.238 0.197 72.474 1.00 11.94 129 VAL B C 1
ATOM 4231 O O . VAL B 1 102 ? 33.330 -0.264 72.135 1.00 12.11 129 VAL B O 1
ATOM 4235 N N . GLY B 1 103 ? 31.948 1.493 72.432 1.00 11.75 130 GLY B N 1
ATOM 4236 C CA . GLY B 1 103 ? 32.945 2.455 71.997 1.00 13.50 130 GLY B CA 1
ATOM 4237 C C . GLY B 1 103 ? 33.029 2.620 70.496 1.00 14.43 130 GLY B C 1
ATOM 4238 O O . GLY B 1 103 ? 34.005 3.156 69.978 1.00 13.85 130 GLY B O 1
ATOM 4239 N N . VAL B 1 104 ? 32.004 2.169 69.787 1.00 14.84 131 VAL B N 1
ATOM 4240 C CA . VAL B 1 104 ? 32.006 2.298 68.342 1.00 17.00 131 VAL B CA 1
ATOM 4241 C C . VAL B 1 104 ? 31.596 3.704 67.925 1.00 18.31 131 VAL B C 1
ATOM 4242 O O . VAL B 1 104 ? 32.213 4.297 67.038 1.00 18.93 131 VAL B O 1
ATOM 4246 N N . ASN B 1 105 ? 30.569 4.241 68.580 1.00 19.31 132 ASN B N 1
ATOM 4247 C CA . ASN B 1 105 ? 30.062 5.573 68.258 1.00 21.06 132 ASN B CA 1
ATOM 4248 C C . ASN B 1 105 ? 30.309 6.610 69.343 1.00 21.78 132 ASN B C 1
ATOM 4249 O O . ASN B 1 105 ? 29.843 7.747 69.247 1.00 22.85 132 ASN B O 1
ATOM 4254 N N . ASN B 1 106 ? 31.035 6.215 70.379 1.00 21.75 133 ASN B N 1
ATOM 4255 C CA . ASN B 1 106 ? 31.352 7.124 71.466 1.00 21.79 133 ASN B CA 1
ATOM 4256 C C . ASN B 1 106 ? 32.553 6.577 72.211 1.00 20.70 133 ASN B C 1
ATOM 4257 O O . ASN B 1 106 ? 33.162 5.594 71.787 1.00 20.93 133 ASN B O 1
ATOM 4262 N N . ILE B 1 107 ? 32.901 7.225 73.311 1.00 18.24 134 ILE B N 1
ATOM 4263 C CA . ILE B 1 107 ? 34.035 6.806 74.111 1.00 16.76 134 ILE B CA 1
ATOM 4264 C C . ILE B 1 107 ? 33.491 6.111 75.348 1.00 15.62 134 ILE B C 1
ATOM 4265 O O . ILE B 1 107 ? 32.623 6.651 76.033 1.00 15.76 134 ILE B O 1
ATOM 4270 N N . VAL B 1 108 ? 33.992 4.911 75.620 1.00 12.55 135 VAL B N 1
ATOM 4271 C CA . VAL B 1 108 ? 33.555 4.159 76.784 1.00 11.81 135 VAL B CA 1
ATOM 4272 C C . VAL B 1 108 ? 34.727 3.831 77.691 1.00 11.57 135 VAL B C 1
ATOM 4273 O O . VAL B 1 108 ? 35.762 3.350 77.239 1.00 11.94 135 VAL B O 1
ATOM 4277 N N . ARG B 1 109 ? 34.545 4.091 78.979 1.00 11.48 136 ARG B N 1
ATOM 4278 C CA . ARG B 1 109 ? 35.562 3.810 79.978 1.00 11.79 136 ARG B CA 1
ATOM 4279 C C . ARG B 1 109 ? 34.897 3.127 81.169 1.00 12.17 136 ARG B C 1
ATOM 4280 O O . ARG B 1 109 ? 33.796 3.515 81.571 1.00 13.01 136 ARG B O 1
ATOM 4288 N N . ASN B 1 110 ? 35.551 2.100 81.708 1.00 11.38 137 ASN B N 1
ATOM 4289 C CA . ASN B 1 110 ? 35.050 1.370 82.877 1.00 10.92 137 ASN B CA 1
ATOM 4290 C C . ASN B 1 110 ? 33.713 0.717 82.590 1.00 11.33 137 ASN B C 1
ATOM 4291 O O . ASN B 1 110 ? 32.657 1.193 83.014 1.00 13.24 137 ASN B O 1
ATOM 4296 N N . PHE B 1 111 ? 33.780 -0.406 81.901 1.00 10.49 138 PHE B N 1
ATOM 4297 C CA . PHE B 1 111 ? 32.589 -1.122 81.498 1.00 10.24 138 PHE B CA 1
ATOM 4298 C C . PHE B 1 111 ? 32.727 -2.614 81.715 1.00 10.08 138 PHE B C 1
ATOM 4299 O O . PHE B 1 111 ? 33.797 -3.176 81.513 1.00 10.62 138 PHE B O 1
ATOM 4307 N N . SER B 1 112 ? 31.653 -3.266 82.142 1.00 9.45 139 SER B N 1
ATOM 4308 C CA . SER B 1 112 ? 31.714 -4.710 82.291 1.00 9.30 139 SER B CA 1
ATOM 4309 C C . SER B 1 112 ? 30.363 -5.319 81.945 1.00 9.73 139 SER B C 1
ATOM 4310 O O . SER B 1 112 ? 29.321 -4.681 82.085 1.00 10.31 139 SER B O 1
ATOM 4313 N N . PHE B 1 113 ? 30.411 -6.548 81.453 1.00 10.13 140 PHE B N 1
ATOM 4314 C CA . PHE B 1 113 ? 29.223 -7.301 81.055 1.00 10.30 140 PHE B CA 1
ATOM 4315 C C . PHE B 1 113 ? 29.621 -8.702 81.475 1.00 11.40 140 PHE B C 1
ATOM 4316 O O . PHE B 1 113 ? 30.440 -9.349 80.822 1.00 10.91 140 PHE B O 1
ATOM 4324 N N . GLN B 1 114 ? 29.036 -9.179 82.568 1.00 10.46 141 GLN B N 1
ATOM 4325 C CA . GLN B 1 114 ? 29.396 -10.487 83.091 1.00 11.04 141 GLN B CA 1
ATOM 4326 C C . GLN B 1 114 ? 28.218 -11.342 83.512 1.00 10.81 141 GLN B C 1
ATOM 4327 O O . GLN B 1 114 ? 27.277 -10.861 84.142 1.00 10.88 141 GLN B O 1
ATOM 4337 N N . GLY B 1 115 ? 28.288 -12.621 83.166 1.00 10.43 142 GLY B N 1
ATOM 4338 C CA . GLY B 1 115 ? 27.236 -13.537 83.543 1.00 10.26 142 GLY B CA 1
ATOM 4339 C C . GLY B 1 115 ? 27.478 -14.014 84.965 1.00 11.22 142 GLY B C 1
ATOM 4340 O O . GLY B 1 115 ? 28.618 -14.244 85.379 1.00 11.18 142 GLY B O 1
ATOM 4341 N N . LEU B 1 116 ? 26.400 -14.136 85.728 1.00 10.60 143 LEU B N 1
ATOM 4342 C CA . LEU B 1 116 ? 26.476 -14.620 87.099 1.00 10.81 143 LEU B CA 1
ATOM 4343 C C . LEU B 1 116 ? 26.477 -16.147 87.071 1.00 10.74 143 LEU B C 1
ATOM 4344 O O . LEU B 1 116 ? 26.081 -16.762 86.084 1.00 10.47 143 LEU B O 1
ATOM 4349 N N . GLY B 1 117 ? 26.932 -16.759 88.155 1.00 11.41 144 GLY B N 1
ATOM 4350 C CA . GLY B 1 117 ? 26.923 -18.208 88.231 1.00 11.72 144 GLY B CA 1
ATOM 4351 C C . GLY B 1 117 ? 27.633 -18.921 87.100 1.00 12.45 144 GLY B C 1
ATOM 4352 O O . GLY B 1 117 ? 28.762 -18.568 86.755 1.00 12.39 144 GLY B O 1
ATOM 4353 N N . ASN B 1 118 ? 26.982 -19.928 86.521 1.00 13.14 145 ASN B N 1
ATOM 4354 C CA . ASN B 1 118 ? 27.608 -20.673 85.439 1.00 13.45 145 ASN B CA 1
ATOM 4355 C C . ASN B 1 118 ? 27.428 -20.039 84.068 1.00 13.38 145 ASN B C 1
ATOM 4356 O O . ASN B 1 118 ? 27.718 -20.663 83.045 1.00 14.64 145 ASN B O 1
ATOM 4361 N N . GLY B 1 119 ? 26.958 -18.796 84.051 1.00 11.57 146 GLY B N 1
ATOM 4362 C CA . GLY B 1 119 ? 26.798 -18.084 82.798 1.00 11.04 146 GLY B CA 1
ATOM 4363 C C . GLY B 1 119 ? 25.441 -18.202 82.144 1.00 10.89 146 GLY B C 1
ATOM 4364 O O . GLY B 1 119 ? 24.618 -19.028 82.534 1.00 11.91 146 GLY B O 1
ATOM 4365 N N . PHE B 1 120 ? 25.221 -17.371 81.135 1.00 10.92 147 PHE B N 1
ATOM 4366 C CA . PHE B 1 120 ? 23.953 -17.366 80.420 1.00 10.35 147 PHE B CA 1
ATOM 4367 C C . PHE B 1 120 ? 24.150 -17.764 78.972 1.00 10.62 147 PHE B C 1
ATOM 4368 O O . PHE B 1 120 ? 25.246 -18.141 78.556 1.00 11.33 147 PHE B O 1
ATOM 4376 N N . LEU B 1 121 ? 23.080 -17.663 78.199 1.00 10.29 148 LEU B N 1
ATOM 4377 C CA . LEU B 1 121 ? 23.127 -18.054 76.808 1.00 10.48 148 LEU B CA 1
ATOM 4378 C C . LEU B 1 121 ? 22.768 -16.952 75.832 1.00 11.22 148 LEU B C 1
ATOM 4379 O O . LEU B 1 121 ? 21.801 -16.219 76.031 1.00 12.14 148 LEU B O 1
ATOM 4384 N N . VAL B 1 122 ? 23.576 -16.829 74.787 1.00 10.84 149 VAL B N 1
ATOM 4385 C CA . VAL B 1 122 ? 23.304 -15.896 73.705 1.00 11.49 149 VAL B CA 1
ATOM 4386 C C . VAL B 1 122 ? 22.926 -16.904 72.630 1.00 12.24 149 VAL B C 1
ATOM 4387 O O . VAL B 1 122 ? 23.736 -17.745 72.245 1.00 12.96 149 VAL B O 1
ATOM 4391 N N . ASP B 1 123 ? 21.689 -16.832 72.158 1.00 12.25 150 ASP B N 1
ATOM 4392 C CA . ASP B 1 123 ? 21.187 -17.804 71.197 1.00 13.38 150 ASP B CA 1
ATOM 4393 C C . ASP B 1 123 ? 20.901 -17.237 69.813 1.00 13.80 150 ASP B C 1
ATOM 4394 O O . ASP B 1 123 ? 20.041 -16.374 69.654 1.00 13.92 150 ASP B O 1
ATOM 4399 N N . PHE B 1 124 ? 21.627 -17.735 68.815 1.00 13.59 151 PHE B N 1
ATOM 4400 C CA . PHE B 1 124 ? 21.445 -17.302 67.429 1.00 15.66 151 PHE B CA 1
ATOM 4401 C C . PHE B 1 124 ? 20.717 -18.362 66.605 1.00 16.91 151 PHE B C 1
ATOM 4402 O O . PHE B 1 124 ? 20.446 -18.148 65.425 1.00 18.19 151 PHE B O 1
ATOM 4410 N N . LYS B 1 125 ? 20.419 -19.504 67.212 1.00 18.09 152 LYS B N 1
ATOM 4411 C CA . LYS B 1 125 ? 19.781 -20.601 66.485 1.00 20.04 152 LYS B CA 1
ATOM 4412 C C . LYS B 1 125 ? 18.441 -20.314 65.820 1.00 21.54 152 LYS B C 1
ATOM 4413 O O . LYS B 1 125 ? 18.107 -20.937 64.811 1.00 23.11 152 LYS B O 1
ATOM 4419 N N . ASP B 1 126 ? 17.675 -19.380 66.372 1.00 22.44 153 ASP B N 1
ATOM 4420 C CA . ASP B 1 126 ? 16.366 -19.049 65.813 1.00 23.32 153 ASP B CA 1
ATOM 4421 C C . ASP B 1 126 ? 16.392 -17.794 64.946 1.00 23.56 153 ASP B C 1
ATOM 4422 O O . ASP B 1 126 ? 15.366 -17.385 64.400 1.00 23.73 153 ASP B O 1
ATOM 4427 N N . SER B 1 127 ? 17.565 -17.187 64.812 1.00 22.14 154 SER B N 1
ATOM 4428 C CA . SER B 1 127 ? 17.695 -15.968 64.027 1.00 21.66 154 SER B CA 1
ATOM 4429 C C . SER B 1 127 ? 17.787 -16.211 62.529 1.00 22.23 154 SER B C 1
ATOM 4430 O O . SER B 1 127 ? 18.406 -17.171 62.077 1.00 22.52 154 SER B O 1
ATOM 4433 N N . ARG B 1 128 ? 17.167 -15.323 61.763 1.00 22.89 155 ARG B N 1
ATOM 4434 C CA . ARG B 1 128 ? 17.196 -15.425 60.313 1.00 23.34 155 ARG B CA 1
ATOM 4435 C C . ARG B 1 128 ? 18.221 -14.426 59.783 1.00 23.04 155 ARG B C 1
ATOM 4436 O O . ARG B 1 128 ? 18.359 -14.230 58.574 1.00 23.93 155 ARG B O 1
ATOM 4444 N N . ASP B 1 129 ? 18.951 -13.814 60.712 1.00 22.03 156 ASP B N 1
ATOM 4445 C CA . ASP B 1 129 ? 19.987 -12.832 60.396 1.00 21.67 156 ASP B CA 1
ATOM 4446 C C . ASP B 1 129 ? 21.327 -13.566 60.372 1.00 20.94 156 ASP B C 1
ATOM 4447 O O . ASP B 1 129 ? 21.726 -14.168 61.368 1.00 22.10 156 ASP B O 1
ATOM 4452 N N . LYS B 1 130 ? 22.021 -13.512 59.243 1.00 20.53 157 LYS B N 1
ATOM 4453 C CA . LYS B 1 130 ? 23.303 -14.198 59.115 1.00 20.11 157 LYS B CA 1
ATOM 4454 C C . LYS B 1 130 ? 24.498 -13.317 59.457 1.00 19.50 157 LYS B C 1
ATOM 4455 O O . LYS B 1 130 ? 25.594 -13.820 59.698 1.00 20.06 157 LYS B O 1
ATOM 4461 N N . ASN B 1 131 ? 24.291 -12.005 59.478 1.00 18.83 158 ASN B N 1
ATOM 4462 C CA . ASN B 1 131 ? 25.373 -11.068 59.773 1.00 18.27 158 ASN B CA 1
ATOM 4463 C C . ASN B 1 131 ? 25.264 -10.608 61.212 1.00 17.97 158 ASN B C 1
ATOM 4464 O O . ASN B 1 131 ? 24.747 -9.527 61.495 1.00 18.96 158 ASN B O 1
ATOM 4469 N N . LEU B 1 132 ? 25.772 -11.434 62.119 1.00 16.46 159 LEU B N 1
ATOM 4470 C CA . LEU B 1 132 ? 25.681 -11.140 63.538 1.00 15.58 159 LEU B CA 1
ATOM 4471 C C . LEU B 1 132 ? 26.954 -11.311 64.335 1.00 13.83 159 LEU B C 1
ATOM 4472 O O . LEU B 1 132 ? 27.678 -12.290 64.182 1.00 13.68 159 LEU B O 1
ATOM 4477 N N . ALA B 1 133 ? 27.199 -10.345 65.207 1.00 13.99 160 ALA B N 1
ATOM 4478 C CA . ALA B 1 133 ? 28.330 -10.384 66.117 1.00 13.39 160 ALA B CA 1
ATOM 4479 C C . ALA B 1 133 ? 27.682 -10.087 67.464 1.00 12.95 160 ALA B C 1
ATOM 4480 O O . ALA B 1 133 ? 26.652 -9.407 67.522 1.00 13.50 160 ALA B O 1
ATOM 4482 N N . VAL B 1 134 ? 28.245 -10.620 68.538 1.00 11.41 161 VAL B N 1
ATOM 4483 C CA . VAL B 1 134 ? 27.695 -10.363 69.863 1.00 11.70 161 VAL B CA 1
ATOM 4484 C C . VAL B 1 134 ? 28.194 -8.999 70.332 1.00 11.94 161 VAL B C 1
ATOM 4485 O O . VAL B 1 134 ? 27.410 -8.137 70.733 1.00 11.43 161 VAL B O 1
ATOM 4489 N N . PHE B 1 135 ? 29.506 -8.802 70.267 1.00 10.76 162 PHE B N 1
ATOM 4490 C CA . PHE B 1 135 ? 30.119 -7.539 70.667 1.00 11.07 162 PHE B CA 1
ATOM 4491 C C . PHE B 1 135 ? 31.037 -6.961 69.604 1.00 10.75 162 PHE B C 1
ATOM 4492 O O . PHE B 1 135 ? 31.801 -7.690 68.976 1.00 12.63 162 PHE B O 1
ATOM 4500 N N . LYS B 1 136 ? 30.945 -5.655 69.394 1.00 11.75 163 LYS B N 1
ATOM 4501 C CA . LYS B 1 136 ? 31.878 -4.982 68.506 1.00 11.28 163 LYS B CA 1
ATOM 4502 C C . LYS B 1 136 ? 32.491 -3.940 69.427 1.00 11.81 163 LYS B C 1
ATOM 4503 O O . LYS B 1 136 ? 31.791 -3.070 69.952 1.00 12.02 163 LYS B O 1
ATOM 4509 N N . LEU B 1 137 ? 33.793 -4.052 69.653 1.00 11.84 164 LEU B N 1
ATOM 4510 C CA . LEU B 1 137 ? 34.484 -3.131 70.537 1.00 11.79 164 LEU B CA 1
ATOM 4511 C C . LEU B 1 137 ? 35.227 -2.082 69.736 1.00 13.22 164 LEU B C 1
ATOM 4512 O O . LEU B 1 137 ? 35.786 -2.373 68.675 1.00 15.80 164 LEU B O 1
ATOM 4517 N N . GLY B 1 138 ? 35.221 -0.859 70.250 1.00 12.55 165 GLY B N 1
ATOM 4518 C CA . GLY B 1 138 ? 35.909 0.232 69.592 1.00 11.94 165 GLY B CA 1
ATOM 4519 C C . GLY B 1 138 ? 36.748 0.972 70.610 1.00 11.31 165 GLY B C 1
ATOM 4520 O O . GLY B 1 138 ? 37.658 0.395 71.203 1.00 11.20 165 GLY B O 1
ATOM 4521 N N . ASP B 1 139 ? 36.432 2.245 70.829 1.00 10.88 166 ASP B N 1
ATOM 4522 C CA . ASP B 1 139 ? 37.173 3.057 71.781 1.00 11.37 166 ASP B CA 1
ATOM 4523 C C . ASP B 1 139 ? 36.662 2.805 73.193 1.00 10.95 166 ASP B C 1
ATOM 4524 O O . ASP B 1 139 ? 35.869 3.579 73.727 1.00 11.37 166 ASP B O 1
ATOM 4529 N N . VAL B 1 140 ? 37.103 1.698 73.775 1.00 9.90 167 VAL B N 1
ATOM 4530 C CA . VAL B 1 140 ? 36.719 1.331 75.127 1.00 10.37 167 VAL B CA 1
ATOM 4531 C C . VAL B 1 140 ? 37.969 0.927 75.889 1.00 9.94 167 VAL B C 1
ATOM 4532 O O . VAL B 1 140 ? 38.840 0.241 75.353 1.00 10.02 167 VAL B O 1
ATOM 4536 N N . ARG B 1 141 ? 38.071 1.390 77.129 1.00 10.51 168 ARG B N 1
ATOM 4537 C CA . ARG B 1 141 ? 39.211 1.055 77.967 1.00 10.46 168 ARG B CA 1
ATOM 4538 C C . ARG B 1 141 ? 38.720 0.679 79.339 1.00 10.01 168 ARG B C 1
ATOM 4539 O O . ARG B 1 141 ? 37.715 1.213 79.818 1.00 10.80 168 ARG B O 1
ATOM 4547 N N . ASN B 1 142 ? 39.456 -0.238 79.955 1.00 9.65 169 ASN B N 1
ATOM 4548 C CA . ASN B 1 142 ? 39.161 -0.779 81.275 1.00 8.96 169 ASN B CA 1
ATOM 4549 C C . ASN B 1 142 ? 37.818 -1.471 81.237 1.00 10.02 169 ASN B C 1
ATOM 4550 O O . ASN B 1 142 ? 36.817 -0.963 81.746 1.00 10.22 169 ASN B O 1
ATOM 4555 N N . TYR B 1 143 ? 37.808 -2.648 80.628 1.00 9.17 170 TYR B N 1
ATOM 4556 C CA . TYR B 1 143 ? 36.574 -3.395 80.493 1.00 9.18 170 TYR B CA 1
ATOM 4557 C C . TYR B 1 143 ? 36.734 -4.876 80.749 1.00 9.56 170 TYR B C 1
ATOM 4558 O O . TYR B 1 143 ? 37.838 -5.418 80.717 1.00 8.82 170 TYR B O 1
ATOM 4567 N N . LYS B 1 144 ? 35.604 -5.530 80.995 1.00 8.62 171 LYS B N 1
ATOM 4568 C CA . LYS B 1 144 ? 35.580 -6.959 81.244 1.00 9.43 171 LYS B CA 1
ATOM 4569 C C . LYS B 1 144 ? 34.297 -7.534 80.663 1.00 9.62 171 LYS B C 1
ATOM 4570 O O . LYS B 1 144 ? 33.206 -7.052 80.965 1.00 11.13 171 LYS B O 1
ATOM 4576 N N . ILE B 1 145 ? 34.447 -8.547 79.814 1.00 9.38 172 ILE B N 1
ATOM 4577 C CA . ILE B 1 145 ? 33.330 -9.238 79.174 1.00 10.11 172 ILE B CA 1
ATOM 4578 C C . ILE B 1 145 ? 33.582 -10.681 79.561 1.00 10.74 172 ILE B C 1
ATOM 4579 O O . ILE B 1 145 ? 34.645 -11.244 79.297 1.00 10.04 172 ILE B O 1
ATOM 4584 N N . SER B 1 146 ? 32.581 -11.290 80.187 1.00 10.81 173 SER B N 1
ATOM 4585 C CA . SER B 1 146 ? 32.799 -12.624 80.717 1.00 12.22 173 SER B CA 1
ATOM 4586 C C . SER B 1 146 ? 31.582 -13.508 80.914 1.00 12.41 173 SER B C 1
ATOM 4587 O O . SER B 1 146 ? 30.474 -13.015 81.031 1.00 12.46 173 SER B O 1
ATOM 4590 N N . ASN B 1 147 ? 31.833 -14.813 80.969 1.00 12.10 174 ASN B N 1
ATOM 4591 C CA . ASN B 1 147 ? 30.845 -15.832 81.317 1.00 10.77 174 ASN B CA 1
ATOM 4592 C C . ASN B 1 147 ? 29.519 -16.072 80.602 1.00 10.28 174 ASN B C 1
ATOM 4593 O O . ASN B 1 147 ? 28.442 -15.832 81.160 1.00 10.81 174 ASN B O 1
ATOM 4598 N N . PHE B 1 148 ? 29.595 -16.573 79.381 1.00 9.54 175 PHE B N 1
ATOM 4599 C CA . PHE B 1 148 ? 28.388 -16.911 78.654 1.00 9.82 175 PHE B CA 1
ATOM 4600 C C . PHE B 1 148 ? 28.689 -17.856 77.511 1.00 10.85 175 PHE 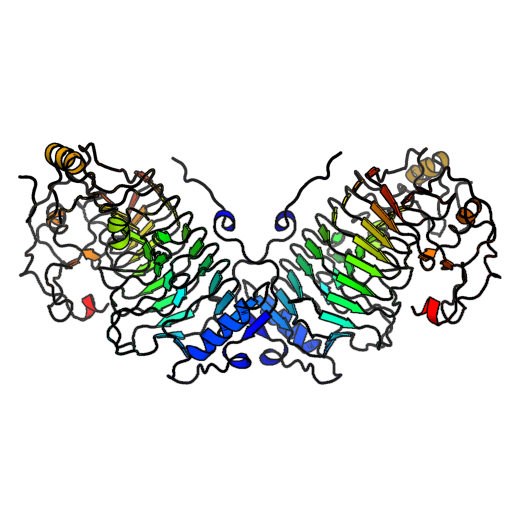B C 1
ATOM 4601 O O . PHE B 1 148 ? 29.846 -18.057 77.127 1.00 10.84 175 PHE B O 1
ATOM 4609 N N . THR B 1 149 ? 27.638 -18.495 77.022 1.00 10.20 176 THR B N 1
ATOM 4610 C CA . THR B 1 149 ? 27.757 -19.438 75.927 1.00 11.56 176 THR B CA 1
ATOM 4611 C C . THR B 1 149 ? 27.046 -18.824 74.745 1.00 11.49 176 THR B C 1
ATOM 4612 O O . THR B 1 149 ? 26.020 -18.163 74.900 1.00 11.41 176 THR B O 1
ATOM 4616 N N . ILE B 1 150 ? 27.607 -19.031 73.563 1.00 10.40 177 ILE B N 1
ATOM 4617 C CA . ILE B 1 150 ? 27.010 -18.513 72.352 1.00 11.42 177 ILE B CA 1
ATOM 4618 C C . ILE B 1 150 ? 26.597 -19.684 71.475 1.00 12.24 177 ILE B C 1
ATOM 4619 O O . ILE B 1 150 ? 27.444 -20.446 71.013 1.00 12.80 177 ILE B O 1
ATOM 4624 N N . ASP B 1 151 ? 25.295 -19.852 71.274 1.00 12.47 178 ASP B N 1
ATOM 4625 C CA . ASP B 1 151 ? 24.813 -20.913 70.402 1.00 14.00 178 ASP B CA 1
ATOM 4626 C C . ASP B 1 151 ? 24.691 -20.272 69.025 1.00 13.88 178 ASP B C 1
ATOM 4627 O O . ASP B 1 151 ? 23.685 -19.651 68.694 1.00 13.31 178 ASP B O 1
ATOM 4632 N N . ASP B 1 152 ? 25.750 -20.410 68.239 1.00 13.99 179 ASP B N 1
ATOM 4633 C CA . ASP B 1 152 ? 25.819 -19.844 66.903 1.00 14.48 179 ASP B CA 1
ATOM 4634 C C . ASP B 1 152 ? 25.100 -20.770 65.930 1.00 15.34 179 ASP B C 1
ATOM 4635 O O . ASP B 1 152 ? 24.689 -21.876 66.284 1.00 15.80 179 ASP B O 1
ATOM 4640 N N . ASN B 1 153 ? 24.945 -20.296 64.703 1.00 16.26 180 ASN B N 1
ATOM 4641 C CA . ASN B 1 153 ? 24.328 -21.078 63.649 1.00 17.43 180 ASN B CA 1
ATOM 4642 C C . ASN B 1 153 ? 25.112 -20.741 62.391 1.00 16.85 180 ASN B C 1
ATOM 4643 O O . ASN B 1 153 ? 24.555 -20.353 61.367 1.00 16.96 180 ASN B O 1
ATOM 4648 N N . LYS B 1 154 ? 26.431 -20.879 62.498 1.00 15.04 181 LYS B N 1
ATOM 4649 C CA . LYS B 1 154 ? 27.343 -20.587 61.401 1.00 14.99 181 LYS B CA 1
ATOM 4650 C C . LYS B 1 154 ? 27.119 -19.211 60.785 1.00 14.48 181 LYS B C 1
ATOM 4651 O O . LYS B 1 154 ? 27.108 -19.056 59.560 1.00 15.03 181 LYS B O 1
ATOM 4657 N N . THR B 1 155 ? 26.956 -18.204 61.637 1.00 13.70 182 THR B N 1
ATOM 4658 C CA . THR B 1 155 ? 26.755 -16.844 61.155 1.00 13.72 182 THR B CA 1
ATOM 4659 C C . THR B 1 155 ? 28.069 -16.235 60.677 1.00 13.78 182 THR B C 1
ATOM 4660 O O . THR B 1 155 ? 29.158 -16.713 61.011 1.00 13.88 182 THR B O 1
ATOM 4664 N N . ILE B 1 156 ? 27.955 -15.184 59.878 1.00 13.76 183 ILE B N 1
ATOM 4665 C CA . ILE B 1 156 ? 29.122 -14.465 59.401 1.00 14.92 183 ILE B CA 1
ATOM 4666 C C . ILE B 1 156 ? 29.595 -13.650 60.608 1.00 14.47 183 ILE B C 1
ATOM 4667 O O . ILE B 1 156 ? 28.800 -13.353 61.502 1.00 15.12 183 ILE B O 1
ATOM 4672 N N . PHE B 1 157 ? 30.884 -13.317 60.631 1.00 13.92 184 PHE B N 1
ATOM 4673 C CA . PHE B 1 157 ? 31.507 -12.527 61.698 1.00 13.30 184 PHE B CA 1
ATOM 4674 C C . PHE B 1 157 ? 31.830 -13.289 62.968 1.00 11.98 184 PHE B C 1
ATOM 4675 O O . PHE B 1 157 ? 31.047 -14.120 63.432 1.00 11.68 184 PHE B O 1
ATOM 4683 N N . ALA B 1 158 ? 33.003 -13.004 63.523 1.00 11.60 185 ALA B N 1
ATOM 4684 C CA . ALA B 1 158 ? 33.395 -13.611 64.782 1.00 11.53 185 ALA B CA 1
ATOM 4685 C C . ALA B 1 158 ? 32.445 -12.974 65.786 1.00 11.43 185 ALA B C 1
ATOM 4686 O O . ALA B 1 158 ? 31.936 -11.877 65.552 1.00 12.23 185 ALA B O 1
ATOM 4688 N N . SER B 1 159 ? 32.214 -13.650 66.902 1.00 10.42 186 SER B N 1
ATOM 4689 C CA . SER B 1 159 ? 31.298 -13.141 67.917 1.00 10.91 186 SER B CA 1
ATOM 4690 C C . SER B 1 159 ? 31.752 -11.887 68.637 1.00 11.14 186 SER B C 1
ATOM 4691 O O . SER B 1 159 ? 30.934 -11.040 68.989 1.00 10.94 186 SER B O 1
ATOM 4694 N N . ILE B 1 160 ? 33.051 -11.775 68.883 1.00 10.21 187 ILE B N 1
ATOM 4695 C CA . ILE B 1 160 ? 33.576 -10.604 69.559 1.00 11.19 187 ILE B CA 1
ATOM 4696 C C . ILE B 1 160 ? 34.626 -9.976 68.669 1.00 10.51 187 ILE B C 1
ATOM 4697 O O . ILE B 1 160 ? 35.677 -10.561 68.411 1.00 11.89 187 ILE B O 1
ATOM 4702 N N . LEU B 1 161 ? 34.311 -8.786 68.180 1.00 11.01 188 LEU B N 1
ATOM 4703 C CA . LEU B 1 161 ? 35.197 -8.053 67.300 1.00 10.97 188 LEU B CA 1
ATOM 4704 C C . LEU B 1 161 ? 35.960 -7.013 68.111 1.00 10.89 188 LEU B C 1
ATOM 4705 O O . LEU B 1 161 ? 35.384 -6.027 68.557 1.00 11.58 188 LEU B O 1
ATOM 4710 N N . VAL B 1 162 ? 37.249 -7.254 68.321 1.00 10.96 189 VAL B N 1
ATOM 4711 C CA . VAL B 1 162 ? 38.100 -6.322 69.062 1.00 10.96 189 VAL B CA 1
ATOM 4712 C C . VAL B 1 162 ? 38.598 -5.428 67.932 1.00 12.47 189 VAL B C 1
ATOM 4713 O O . VAL B 1 162 ? 39.718 -5.556 67.435 1.00 12.55 189 VAL B O 1
ATOM 4717 N N . ASP B 1 163 ? 37.718 -4.515 67.543 1.00 12.07 190 ASP B N 1
ATOM 4718 C CA . ASP B 1 163 ? 37.923 -3.653 66.390 1.00 13.62 190 ASP B CA 1
ATOM 4719 C C . ASP B 1 163 ? 38.427 -2.235 66.582 1.00 14.05 190 ASP B C 1
ATOM 4720 O O . ASP B 1 163 ? 38.709 -1.779 67.691 1.00 13.85 190 ASP B O 1
ATOM 4725 N N . VAL B 1 164 ? 38.539 -1.550 65.451 1.00 15.38 191 VAL B N 1
ATOM 4726 C CA . VAL B 1 164 ? 38.967 -0.164 65.422 1.00 15.21 191 VAL B CA 1
ATOM 4727 C C . VAL B 1 164 ? 37.751 0.626 64.974 1.00 15.65 191 VAL B C 1
ATOM 4728 O O . VAL B 1 164 ? 36.843 0.078 64.348 1.00 17.84 191 VAL B O 1
ATOM 4732 N N . THR B 1 165 ? 37.722 1.904 65.318 1.00 16.19 192 THR B N 1
ATOM 4733 C CA . THR B 1 165 ? 36.618 2.761 64.928 1.00 17.64 192 THR B CA 1
ATOM 4734 C C . THR B 1 165 ? 37.201 4.118 64.569 1.00 18.26 192 THR B C 1
ATOM 4735 O O . THR B 1 165 ? 38.191 4.547 65.154 1.00 17.09 192 THR B O 1
ATOM 4739 N N . GLU B 1 166 ? 36.590 4.780 63.596 1.00 19.93 193 GLU B N 1
ATOM 4740 C CA . GLU B 1 166 ? 37.059 6.085 63.160 1.00 21.92 193 GLU B CA 1
ATOM 4741 C C . GLU B 1 166 ? 36.361 7.211 63.906 1.00 23.17 193 GLU B C 1
ATOM 4742 O O . GLU B 1 166 ? 35.142 7.197 64.074 1.00 23.96 193 GLU B O 1
ATOM 4748 N N . ARG B 1 167 ? 37.143 8.181 64.361 1.00 24.41 194 ARG B N 1
ATOM 4749 C CA . ARG B 1 167 ? 36.597 9.339 65.052 1.00 26.13 194 ARG B CA 1
ATOM 4750 C C . ARG B 1 167 ? 37.590 10.490 64.970 1.00 27.13 194 ARG B C 1
ATOM 4751 O O . ARG B 1 167 ? 38.769 10.332 65.288 1.00 27.34 194 ARG B O 1
ATOM 4759 N N . ASN B 1 168 ? 37.101 11.641 64.519 1.00 28.53 195 ASN B N 1
ATOM 4760 C CA . ASN B 1 168 ? 37.912 12.845 64.392 1.00 29.65 195 ASN B CA 1
ATOM 4761 C C . ASN B 1 168 ? 39.170 12.676 63.542 1.00 28.69 195 ASN B C 1
ATOM 4762 O O . ASN B 1 168 ? 40.236 13.184 63.888 1.00 29.64 195 ASN B O 1
ATOM 4767 N N . GLY B 1 169 ? 39.046 11.950 62.437 1.00 27.88 196 GLY B N 1
ATOM 4768 C CA . GLY B 1 169 ? 40.177 11.775 61.541 1.00 25.87 196 GLY B CA 1
ATOM 4769 C C . GLY B 1 169 ? 41.169 10.658 61.807 1.00 24.65 196 GLY B C 1
ATOM 4770 O O . GLY B 1 169 ? 42.117 10.490 61.040 1.00 24.44 196 GLY B O 1
ATOM 4771 N N . ARG B 1 170 ? 40.976 9.893 62.876 1.00 23.06 197 ARG B N 1
ATOM 4772 C CA . ARG B 1 170 ? 41.896 8.799 63.174 1.00 21.18 197 ARG B CA 1
ATOM 4773 C C . ARG B 1 170 ? 41.159 7.587 63.722 1.00 19.65 197 ARG B C 1
ATOM 4774 O O . ARG B 1 170 ? 39.959 7.648 63.986 1.00 20.17 197 ARG B O 1
ATOM 4782 N N . LEU B 1 171 ? 41.886 6.488 63.885 1.00 17.73 198 LEU B N 1
ATOM 4783 C CA . LEU B 1 171 ? 41.301 5.265 64.412 1.00 16.33 198 LEU B CA 1
ATOM 4784 C C . LEU B 1 171 ? 41.564 5.140 65.901 1.00 16.17 198 LEU B C 1
ATOM 4785 O O . LEU B 1 171 ? 42.581 5.610 66.416 1.00 16.35 198 LEU B O 1
ATOM 4790 N N . HIS B 1 172 ? 40.624 4.502 66.584 1.00 15.17 199 HIS B N 1
ATOM 4791 C CA . HIS B 1 172 ? 40.713 4.272 68.015 1.00 15.46 199 HIS B CA 1
ATOM 4792 C C . HIS B 1 172 ? 40.326 2.820 68.217 1.00 14.22 199 HIS B C 1
ATOM 4793 O O . HIS B 1 172 ? 39.565 2.265 67.429 1.00 14.08 199 HIS B O 1
ATOM 4800 N N . TRP B 1 173 ? 40.860 2.202 69.262 1.00 13.34 200 TRP B N 1
ATOM 4801 C CA . TRP B 1 173 ? 40.548 0.814 69.553 1.00 11.71 200 TRP B CA 1
ATOM 4802 C C . TRP B 1 173 ? 40.660 0.576 71.043 1.00 11.66 200 TRP B C 1
ATOM 4803 O O . TRP B 1 173 ? 41.004 1.486 71.800 1.00 13.00 200 TRP B O 1
ATOM 4814 N N . SER B 1 174 ? 40.385 -0.647 71.471 1.00 11.64 201 SER B N 1
ATOM 4815 C CA . SER B 1 174 ? 40.391 -0.917 72.898 1.00 11.43 201 SER B CA 1
ATOM 4816 C C . SER B 1 174 ? 41.734 -1.165 73.556 1.00 11.04 201 SER B C 1
ATOM 4817 O O . SER B 1 174 ? 42.711 -1.578 72.926 1.00 11.43 201 SER B O 1
ATOM 4820 N N . ARG B 1 175 ? 41.759 -0.892 74.853 1.00 11.62 202 ARG B N 1
ATOM 4821 C CA . ARG B 1 175 ? 42.955 -1.056 75.655 1.00 12.19 202 ARG B CA 1
ATOM 4822 C C . ARG B 1 175 ? 42.539 -1.378 77.083 1.00 12.19 202 ARG B C 1
ATOM 4823 O O . ARG B 1 175 ? 41.543 -0.844 77.582 1.00 12.73 202 ARG B O 1
ATOM 4831 N N . ASN B 1 176 ? 43.299 -2.259 77.724 1.00 11.69 203 ASN B N 1
ATOM 4832 C CA . ASN B 1 176 ? 43.059 -2.653 79.107 1.00 10.67 203 ASN B CA 1
ATOM 4833 C C . ASN B 1 176 ? 41.725 -3.349 79.286 1.00 10.11 203 ASN B C 1
ATOM 4834 O O . ASN B 1 176 ? 40.744 -2.744 79.703 1.00 11.01 203 ASN B O 1
ATOM 4839 N N . GLY B 1 177 ? 41.698 -4.633 78.970 1.00 9.78 204 GLY B N 1
ATOM 4840 C CA . GLY B 1 177 ? 40.461 -5.368 79.105 1.00 9.89 204 GLY B CA 1
ATOM 4841 C C . GLY B 1 177 ? 40.686 -6.845 79.285 1.00 9.32 204 GLY B C 1
ATOM 4842 O O . GLY B 1 177 ? 41.779 -7.359 79.048 1.00 10.38 204 GLY B O 1
ATOM 4843 N N . ILE B 1 178 ? 39.638 -7.520 79.733 1.00 8.26 205 ILE B N 1
ATOM 4844 C CA . ILE B 1 178 ? 39.659 -8.957 79.933 1.00 8.95 205 ILE B CA 1
ATOM 4845 C C . ILE B 1 178 ? 38.420 -9.507 79.249 1.00 9.81 205 ILE B C 1
ATOM 4846 O O . ILE B 1 178 ? 37.317 -9.017 79.474 1.00 10.81 205 ILE B O 1
ATOM 4851 N N . ILE B 1 179 ? 38.617 -10.504 78.398 1.00 9.28 206 ILE B N 1
ATOM 4852 C CA . ILE B 1 179 ? 37.513 -11.160 77.701 1.00 9.37 206 ILE B CA 1
ATOM 4853 C C . ILE B 1 179 ? 37.720 -12.614 78.085 1.00 10.02 206 ILE B C 1
ATOM 4854 O O . ILE B 1 179 ? 38.717 -13.235 77.702 1.00 10.45 206 ILE B O 1
ATOM 4859 N N . GLU B 1 180 ? 36.780 -13.168 78.843 1.00 9.95 207 GLU B N 1
ATOM 4860 C CA . GLU B 1 180 ? 36.975 -14.518 79.345 1.00 9.89 207 GLU B CA 1
ATOM 4861 C C . GLU B 1 180 ? 35.728 -15.338 79.553 1.00 10.94 207 GLU B C 1
ATOM 4862 O O . GLU B 1 180 ? 34.621 -14.814 79.584 1.00 10.51 207 GLU B O 1
ATOM 4868 N N . ARG B 1 181 ? 35.949 -16.636 79.730 1.00 9.86 208 ARG B N 1
ATOM 4869 C CA . ARG B 1 181 ? 34.887 -17.591 80.016 1.00 10.46 208 ARG B CA 1
ATOM 4870 C C . ARG B 1 181 ? 33.742 -17.547 79.030 1.00 10.42 208 ARG B C 1
ATOM 4871 O O . ARG B 1 181 ? 32.594 -17.264 79.385 1.00 9.98 208 ARG B O 1
ATOM 4879 N N . ILE B 1 182 ? 34.060 -17.824 77.778 1.00 10.42 209 ILE B N 1
ATOM 4880 C CA . ILE B 1 182 ? 33.047 -17.836 76.744 1.00 10.19 209 ILE B CA 1
ATOM 4881 C C . ILE B 1 182 ? 33.212 -19.096 75.918 1.00 10.99 209 ILE B C 1
ATOM 4882 O O . ILE B 1 182 ? 34.331 -19.508 75.606 1.00 11.30 209 ILE B O 1
ATOM 4887 N N . LYS B 1 183 ? 32.088 -19.726 75.606 1.00 10.95 210 LYS B N 1
ATOM 4888 C CA . LYS B 1 183 ? 32.076 -20.924 74.785 1.00 12.52 210 LYS B CA 1
ATOM 4889 C C . LYS B 1 183 ? 31.173 -20.622 73.608 1.00 12.29 210 LYS B C 1
ATOM 4890 O O . LYS B 1 183 ? 30.084 -20.080 73.785 1.00 13.50 210 LYS B O 1
ATOM 4896 N N . GLN B 1 184 ? 31.634 -20.948 72.406 1.00 11.47 211 GLN B N 1
ATOM 4897 C CA . GLN B 1 184 ? 30.828 -20.730 71.216 1.00 11.66 211 GLN B CA 1
ATOM 4898 C C . GLN B 1 184 ? 30.599 -22.069 70.538 1.00 11.97 211 GLN B C 1
ATOM 4899 O O . GLN B 1 184 ? 31.539 -22.837 70.319 1.00 12.68 211 GLN B O 1
ATOM 4905 N N . ASN B 1 185 ? 29.339 -22.353 70.227 1.00 11.31 212 ASN B N 1
ATOM 4906 C CA . ASN B 1 185 ? 28.980 -23.598 69.567 1.00 12.51 212 ASN B CA 1
ATOM 4907 C C . ASN B 1 185 ? 28.592 -23.331 68.123 1.00 12.29 212 ASN B C 1
ATOM 4908 O O . ASN B 1 185 ? 28.022 -22.288 67.802 1.00 12.46 212 ASN B O 1
ATOM 4913 N N . ASN B 1 186 ? 28.926 -24.286 67.262 1.00 12.91 213 ASN B N 1
ATOM 4914 C CA . ASN B 1 186 ? 28.603 -24.235 65.845 1.00 13.34 213 ASN B CA 1
ATOM 4915 C C . ASN B 1 186 ? 28.979 -22.956 65.098 1.00 12.90 213 ASN B C 1
ATOM 4916 O O . ASN B 1 186 ? 28.136 -22.303 64.484 1.00 12.75 213 ASN B O 1
ATOM 4921 N N . ALA B 1 187 ? 30.260 -22.612 65.138 1.00 12.13 214 ALA B N 1
ATOM 4922 C CA . ALA B 1 187 ? 30.754 -21.433 64.441 1.00 12.20 214 ALA B CA 1
ATOM 4923 C C . ALA B 1 187 ? 31.095 -21.776 62.992 1.00 12.33 214 ALA B C 1
ATOM 4924 O O . ALA B 1 187 ? 31.423 -22.922 62.678 1.00 13.68 214 ALA B O 1
ATOM 4926 N N . LEU B 1 188 ? 31.017 -20.778 62.118 1.00 12.74 215 LEU B N 1
ATOM 4927 C CA . LEU B 1 188 ? 31.358 -20.947 60.710 1.00 12.90 215 LEU B CA 1
ATOM 4928 C C . LEU B 1 188 ? 32.884 -20.942 60.618 1.00 14.07 215 LEU B C 1
ATOM 4929 O O . LEU B 1 188 ? 33.548 -20.185 61.323 1.00 14.10 215 LEU B O 1
ATOM 4934 N N . PHE B 1 189 ? 33.435 -21.773 59.739 1.00 13.63 216 PHE B N 1
ATOM 4935 C CA . PHE B 1 189 ? 34.884 -21.894 59.603 1.00 13.52 216 PHE B CA 1
ATOM 4936 C C . PHE B 1 189 ? 35.668 -20.602 59.431 1.00 13.42 216 PHE B C 1
ATOM 4937 O O . PHE B 1 189 ? 36.766 -20.470 59.970 1.00 13.90 216 PHE B O 1
ATOM 4945 N N . GLY B 1 190 ? 35.113 -19.652 58.686 1.00 13.37 217 GLY B N 1
ATOM 4946 C CA . GLY B 1 190 ? 35.816 -18.404 58.448 1.00 12.99 217 GLY B CA 1
ATOM 4947 C C . GLY B 1 190 ? 35.837 -17.446 59.616 1.00 12.53 217 GLY B C 1
ATOM 4948 O O . GLY B 1 190 ? 36.493 -16.405 59.559 1.00 12.87 217 GLY B O 1
ATOM 4949 N N . TYR B 1 191 ? 35.136 -17.797 60.685 1.00 11.54 218 TYR B N 1
ATOM 4950 C CA . TYR B 1 191 ? 35.078 -16.913 61.830 1.00 11.66 218 TYR B CA 1
ATOM 4951 C C . TYR B 1 191 ? 35.393 -17.600 63.140 1.00 11.56 218 TYR B C 1
ATOM 4952 O O . TYR B 1 191 ? 36.416 -18.269 63.255 1.00 11.54 218 TYR B O 1
ATOM 4961 N N . GLY B 1 192 ? 34.530 -17.433 64.132 1.00 11.55 219 GLY B N 1
ATOM 4962 C CA . GLY B 1 192 ? 34.803 -18.041 65.415 1.00 11.19 219 GLY B CA 1
ATOM 4963 C C . GLY B 1 192 ? 34.458 -17.111 66.556 1.00 11.50 219 GLY B C 1
ATOM 4964 O O . GLY B 1 192 ? 33.605 -16.233 66.422 1.00 11.26 219 GLY B O 1
ATOM 4965 N N . LEU B 1 193 ? 35.147 -17.276 67.676 1.00 10.50 220 LEU B N 1
ATOM 4966 C CA . LEU B 1 193 ? 34.846 -16.489 68.857 1.00 9.86 220 LEU B CA 1
ATOM 4967 C C . LEU B 1 193 ? 35.399 -15.069 68.878 1.00 10.29 220 LEU B C 1
ATOM 4968 O O . LEU B 1 193 ? 34.640 -14.106 68.993 1.00 11.01 220 LEU B O 1
ATOM 4973 N N . ILE B 1 194 ? 36.713 -14.935 68.755 1.00 10.01 221 ILE B N 1
ATOM 4974 C CA . ILE B 1 194 ? 37.337 -13.622 68.782 1.00 10.90 221 ILE B CA 1
ATOM 4975 C C . ILE B 1 194 ? 38.108 -13.326 67.511 1.00 10.27 221 ILE B C 1
ATOM 4976 O O . ILE B 1 194 ? 38.748 -14.215 66.957 1.00 11.14 221 ILE B O 1
ATOM 4981 N N . GLN B 1 195 ? 38.023 -12.089 67.039 1.00 10.90 222 GLN B N 1
ATOM 4982 C CA . GLN B 1 195 ? 38.869 -11.662 65.931 1.00 10.93 222 GLN B CA 1
ATOM 4983 C C . GLN B 1 195 ? 39.410 -10.318 66.393 1.00 11.89 222 GLN B C 1
ATOM 4984 O O . GLN B 1 195 ? 38.645 -9.435 66.788 1.00 10.77 222 GLN B O 1
ATOM 4990 N N . THR B 1 196 ? 40.732 -10.174 66.363 1.00 11.01 223 THR B N 1
ATOM 4991 C CA . THR B 1 196 ? 41.376 -8.946 66.820 1.00 12.49 223 THR B CA 1
ATOM 4992 C C . THR B 1 196 ? 41.943 -8.111 65.687 1.00 12.90 223 THR B C 1
ATOM 4993 O O . THR B 1 196 ? 42.627 -8.629 64.804 1.00 14.11 223 THR B O 1
ATOM 4997 N N . TYR B 1 197 ? 41.672 -6.812 65.731 1.00 12.65 224 TYR B N 1
ATOM 4998 C CA . TYR B 1 197 ? 42.167 -5.889 64.711 1.00 13.07 224 TYR B CA 1
ATOM 4999 C C . TYR B 1 197 ? 43.058 -4.834 65.356 1.00 13.64 224 TYR B C 1
ATOM 5000 O O . TYR B 1 197 ? 44.193 -4.613 64.928 1.00 14.10 224 TYR B O 1
ATOM 5009 N N . GLY B 1 198 ? 42.528 -4.181 66.383 1.00 12.64 225 GLY B N 1
ATOM 5010 C CA . GLY B 1 198 ? 43.274 -3.166 67.101 1.00 10.94 225 GLY B CA 1
ATOM 5011 C C . GLY B 1 198 ? 43.091 -3.461 68.574 1.00 11.96 225 GLY B C 1
ATOM 5012 O O . GLY B 1 198 ? 41.965 -3.598 69.042 1.00 12.41 225 GLY B O 1
ATOM 5013 N N . ALA B 1 199 ? 44.191 -3.584 69.304 1.00 11.34 226 ALA B N 1
ATOM 5014 C CA . ALA B 1 199 ? 44.100 -3.887 70.722 1.00 11.97 226 ALA B CA 1
ATOM 5015 C C . ALA B 1 199 ? 45.418 -3.662 71.429 1.00 12.35 226 ALA B C 1
ATOM 5016 O O . ALA B 1 199 ? 46.489 -3.881 70.864 1.00 13.70 226 ALA B O 1
ATOM 5018 N N . ASP B 1 200 ? 45.327 -3.217 72.673 1.00 12.21 227 ASP B N 1
ATOM 5019 C CA . ASP B 1 200 ? 46.503 -3.001 73.494 1.00 12.42 227 ASP B CA 1
ATOM 5020 C C . ASP B 1 200 ? 46.205 -3.487 74.901 1.00 11.89 227 ASP B C 1
ATOM 5021 O O . ASP B 1 200 ? 45.196 -3.109 75.495 1.00 12.28 227 ASP B O 1
ATOM 5026 N N . ASN B 1 201 ? 47.075 -4.347 75.418 1.00 11.27 228 ASN B N 1
ATOM 5027 C CA . ASN B 1 201 ? 46.940 -4.860 76.772 1.00 10.52 228 ASN B CA 1
ATOM 5028 C C . ASN B 1 201 ? 45.580 -5.490 77.048 1.00 10.43 228 ASN B C 1
ATOM 5029 O O . ASN B 1 201 ? 44.798 -5.000 77.868 1.00 9.60 228 ASN B O 1
ATOM 5034 N N . ILE B 1 202 ? 45.310 -6.582 76.351 1.00 10.73 229 ILE B N 1
ATOM 5035 C CA . ILE B 1 202 ? 44.066 -7.308 76.524 1.00 11.13 229 ILE B CA 1
ATOM 5036 C C . ILE B 1 202 ? 44.400 -8.726 76.939 1.00 10.98 229 ILE B C 1
ATOM 5037 O O . ILE B 1 202 ? 45.357 -9.323 76.439 1.00 10.86 229 ILE B O 1
ATOM 5042 N N . LEU B 1 203 ? 43.610 -9.256 77.865 1.00 10.48 230 LEU B N 1
ATOM 5043 C CA . LEU B 1 203 ? 43.770 -10.618 78.340 1.00 10.67 230 LEU B CA 1
ATOM 5044 C C . LEU B 1 203 ? 42.579 -11.444 77.856 1.00 10.87 230 LEU B C 1
ATOM 5045 O O . LEU B 1 203 ? 41.433 -11.087 78.119 1.00 11.79 230 LEU B O 1
ATOM 5050 N N . PHE B 1 204 ? 42.865 -12.522 77.131 1.00 9.60 231 PHE B N 1
ATOM 5051 C CA . PHE B 1 204 ? 41.840 -13.440 76.625 1.00 9.98 231 PHE B CA 1
ATOM 5052 C C . PHE B 1 204 ? 42.022 -14.717 77.435 1.00 10.88 231 PHE B C 1
ATOM 5053 O O . PHE B 1 204 ? 43.112 -15.289 77.458 1.00 12.44 231 PHE B O 1
ATOM 5061 N N . ARG B 1 205 ? 40.963 -15.187 78.086 1.00 11.05 232 ARG B N 1
ATOM 5062 C CA . ARG B 1 205 ? 41.103 -16.364 78.930 1.00 11.52 232 ARG B CA 1
ATOM 5063 C C . ARG B 1 205 ? 39.900 -17.295 78.946 1.00 10.97 232 ARG B C 1
ATOM 5064 O O . ARG B 1 205 ? 38.760 -16.844 78.992 1.00 11.23 232 ARG B O 1
ATOM 5072 N N . ASN B 1 206 ? 40.173 -18.596 78.910 1.00 10.44 233 ASN B N 1
ATOM 5073 C CA . ASN B 1 206 ? 39.129 -19.613 78.947 1.00 10.40 233 ASN B CA 1
ATOM 5074 C C . ASN B 1 206 ? 38.095 -19.358 77.861 1.00 10.74 233 ASN B C 1
ATOM 5075 O O . ASN B 1 206 ? 36.918 -19.095 78.137 1.00 10.55 233 ASN B O 1
ATOM 5080 N N . LEU B 1 207 ? 38.560 -19.442 76.621 1.00 9.95 234 LEU B N 1
ATOM 5081 C CA . LEU B 1 207 ? 37.736 -19.230 75.439 1.00 9.30 234 LEU B CA 1
ATOM 5082 C C . LEU B 1 207 ? 37.735 -20.521 74.641 1.00 11.99 234 LEU B C 1
ATOM 5083 O O . LEU B 1 207 ? 38.783 -21.129 74.431 1.00 13.15 234 LEU B O 1
ATOM 5088 N N . HIS B 1 208 ? 36.560 -20.946 74.197 1.00 11.51 235 HIS B N 1
ATOM 5089 C CA . HIS B 1 208 ? 36.456 -22.183 73.444 1.00 12.49 235 HIS B CA 1
ATOM 5090 C C . HIS B 1 208 ? 35.473 -21.980 72.311 1.00 12.65 235 HIS B C 1
ATOM 5091 O O . HIS B 1 208 ? 34.352 -21.526 72.528 1.00 13.08 235 HIS B O 1
ATOM 5098 N N . SER B 1 209 ? 35.905 -22.295 71.099 1.00 12.40 236 SER B N 1
ATOM 5099 C CA . SER B 1 209 ? 35.030 -22.173 69.950 1.00 12.66 236 SER B CA 1
ATOM 5100 C C . SER B 1 209 ? 34.954 -23.508 69.236 1.00 13.05 236 SER B C 1
ATOM 5101 O O . SER B 1 209 ? 35.976 -24.146 68.992 1.00 13.36 236 SER B O 1
ATOM 5104 N N . GLU B 1 210 ? 33.733 -23.938 68.936 1.00 11.62 237 GLU B N 1
ATOM 5105 C CA . GLU B 1 210 ? 33.507 -25.166 68.188 1.00 12.18 237 GLU B CA 1
ATOM 5106 C C . GLU B 1 210 ? 33.345 -24.660 66.762 1.00 12.72 237 GLU B C 1
ATOM 5107 O O . GLU B 1 210 ? 32.349 -24.014 66.437 1.00 13.58 237 GLU B O 1
ATOM 5113 N N . GLY B 1 211 ? 34.331 -24.943 65.918 1.00 12.51 238 GLY B N 1
ATOM 5114 C CA . GLY B 1 211 ? 34.293 -24.467 64.551 1.00 13.64 238 GLY B CA 1
ATOM 5115 C C . GLY B 1 211 ? 35.089 -23.176 64.450 1.00 13.20 238 GLY B C 1
ATOM 5116 O O . GLY B 1 211 ? 35.229 -22.442 65.435 1.00 13.93 238 GLY B O 1
ATOM 5117 N N . GLY B 1 212 ? 35.621 -22.897 63.267 1.00 13.55 239 GLY B N 1
ATOM 5118 C CA . GLY B 1 212 ? 36.383 -21.676 63.079 1.00 12.38 239 GLY B CA 1
ATOM 5119 C C . GLY B 1 212 ? 37.626 -21.607 63.940 1.00 12.03 239 GLY B C 1
ATOM 5120 O O . GLY B 1 212 ? 38.310 -22.610 64.143 1.00 12.10 239 GLY B O 1
ATOM 5121 N N . ILE B 1 213 ? 37.915 -20.410 64.441 1.00 11.36 240 ILE B N 1
ATOM 5122 C CA . ILE B 1 213 ? 39.082 -20.175 65.278 1.00 11.08 240 ILE B CA 1
ATOM 5123 C C . ILE B 1 213 ? 38.654 -19.451 66.546 1.00 11.05 240 ILE B C 1
ATOM 5124 O O . ILE B 1 213 ? 37.907 -18.480 66.488 1.00 11.26 240 ILE B O 1
ATOM 5129 N N . ALA B 1 214 ? 39.125 -19.930 67.693 1.00 10.97 241 ALA B N 1
ATOM 5130 C CA . ALA B 1 214 ? 38.761 -19.311 68.962 1.00 10.94 241 ALA B CA 1
ATOM 5131 C C . ALA B 1 214 ? 39.350 -17.916 69.120 1.00 11.32 241 ALA B C 1
ATOM 5132 O O . ALA B 1 214 ? 38.631 -16.964 69.408 1.00 11.41 241 ALA B O 1
ATOM 5134 N N . LEU B 1 215 ? 40.665 -17.805 68.949 1.00 10.71 242 LEU B N 1
ATOM 5135 C CA . LEU B 1 215 ? 41.347 -16.519 69.062 1.00 11.63 242 LEU B CA 1
ATOM 5136 C C . LEU B 1 215 ? 42.045 -16.266 67.731 1.00 11.27 242 LEU B C 1
ATOM 5137 O O . LEU B 1 215 ? 43.170 -16.705 67.499 1.00 12.06 242 LEU B O 1
ATOM 5142 N N . ARG B 1 216 ? 41.348 -15.551 66.860 1.00 11.57 243 ARG B N 1
ATOM 5143 C CA . ARG B 1 216 ? 41.842 -15.248 65.528 1.00 11.94 243 ARG B CA 1
ATOM 5144 C C . ARG B 1 216 ? 42.519 -13.890 65.483 1.00 12.22 243 ARG B C 1
ATOM 5145 O O . ARG B 1 216 ? 41.866 -12.858 65.347 1.00 12.35 243 ARG B O 1
ATOM 5153 N N . MET B 1 217 ? 43.839 -13.892 65.602 1.00 12.03 244 MET B N 1
ATOM 5154 C CA . MET B 1 217 ? 44.578 -12.643 65.552 1.00 12.59 244 MET B CA 1
ATOM 5155 C C . MET B 1 217 ? 44.980 -12.383 64.108 1.00 13.27 244 MET B C 1
ATOM 5156 O O . MET B 1 217 ? 46.155 -12.427 63.732 1.00 13.79 244 MET B O 1
ATOM 5161 N N . GLU B 1 218 ? 43.955 -12.136 63.303 1.00 14.09 245 GLU B N 1
ATOM 5162 C CA . GLU B 1 218 ? 44.098 -11.860 61.884 1.00 14.85 245 GLU B CA 1
ATOM 5163 C C . GLU B 1 218 ? 43.747 -10.390 61.731 1.00 15.54 245 GLU B C 1
ATOM 5164 O O . GLU B 1 218 ? 42.582 -10.013 61.612 1.00 15.28 245 GLU B O 1
ATOM 5170 N N . THR B 1 219 ? 44.783 -9.564 61.761 1.00 16.22 246 THR B N 1
ATOM 5171 C CA . THR B 1 219 ? 44.640 -8.118 61.676 1.00 17.49 246 THR B CA 1
ATOM 5172 C C . THR B 1 219 ? 44.527 -7.629 60.235 1.00 19.05 246 THR B C 1
ATOM 5173 O O . THR B 1 219 ? 45.488 -7.097 59.678 1.00 20.13 246 THR B O 1
ATOM 5177 N N . ASP B 1 220 ? 43.344 -7.785 59.644 1.00 21.04 247 ASP B N 1
ATOM 5178 C CA . ASP B 1 220 ? 43.143 -7.394 58.251 1.00 23.39 247 ASP B CA 1
ATOM 5179 C C . ASP B 1 220 ? 42.026 -6.399 57.928 1.00 24.63 247 ASP B C 1
ATOM 5180 O O . ASP B 1 220 ? 41.534 -6.376 56.799 1.00 25.62 247 ASP B O 1
ATOM 5185 N N . ASN B 1 221 ? 41.628 -5.577 58.892 1.00 24.91 248 ASN B N 1
ATOM 5186 C CA . ASN B 1 221 ? 40.578 -4.590 58.647 1.00 25.65 248 ASN B CA 1
ATOM 5187 C C . ASN B 1 221 ? 41.115 -3.534 57.679 1.00 25.77 248 ASN B C 1
ATOM 5188 O O . ASN B 1 221 ? 42.170 -2.951 57.921 1.00 26.07 248 ASN B O 1
ATOM 5193 N N . LEU B 1 222 ? 40.384 -3.287 56.594 1.00 25.50 249 LEU B N 1
ATOM 5194 C CA . LEU B 1 222 ? 40.797 -2.313 55.582 1.00 25.83 249 LEU B CA 1
ATOM 5195 C C . LEU B 1 222 ? 41.055 -0.910 56.128 1.00 25.10 249 LEU B C 1
ATOM 5196 O O . LEU B 1 222 ? 41.924 -0.196 55.623 1.00 25.02 249 LEU B O 1
ATOM 5201 N N . LEU B 1 223 ? 40.299 -0.507 57.146 1.00 24.13 250 LEU B N 1
ATOM 5202 C CA . LEU B 1 223 ? 40.484 0.815 57.736 1.00 22.94 250 LEU B CA 1
ATOM 5203 C C . LEU B 1 223 ? 41.909 0.981 58.248 1.00 21.80 250 LEU B C 1
ATOM 5204 O O . LEU B 1 223 ? 42.494 2.060 58.155 1.00 20.77 250 LEU B O 1
ATOM 5209 N N . MET B 1 224 ? 42.467 -0.093 58.793 1.00 20.88 251 MET B N 1
ATOM 5210 C CA . MET B 1 224 ? 43.817 -0.032 59.333 1.00 20.73 251 MET B CA 1
ATOM 5211 C C . MET B 1 224 ? 44.857 0.137 58.237 1.00 22.21 251 MET B C 1
ATOM 5212 O O . MET B 1 224 ? 45.904 0.746 58.457 1.00 22.52 251 MET B O 1
ATOM 5217 N N . LYS B 1 225 ? 44.569 -0.401 57.057 1.00 23.99 252 LYS B N 1
ATOM 5218 C CA . LYS B 1 225 ? 45.497 -0.281 55.943 1.00 26.17 252 LYS B CA 1
ATOM 5219 C C . LYS B 1 225 ? 45.484 1.152 55.422 1.00 26.21 252 LYS B C 1
ATOM 5220 O O . LYS B 1 225 ? 46.535 1.721 55.131 1.00 26.61 252 LYS B O 1
ATOM 5226 N N . ASN B 1 226 ? 44.293 1.735 55.321 1.00 26.49 253 ASN B N 1
ATOM 5227 C CA . ASN B 1 226 ? 44.152 3.101 54.828 1.00 26.31 253 ASN B CA 1
ATOM 5228 C C . ASN B 1 226 ? 44.707 4.149 55.786 1.00 25.65 253 ASN B C 1
ATOM 5229 O O . ASN B 1 226 ? 45.323 5.123 55.356 1.00 25.77 253 ASN B O 1
ATOM 5234 N N . TYR B 1 227 ? 44.488 3.951 57.082 1.00 23.94 254 TYR B N 1
ATOM 5235 C CA . TYR B 1 227 ? 44.971 4.895 58.083 1.00 22.52 254 TYR B CA 1
ATOM 5236 C C . TYR B 1 227 ? 46.376 4.575 58.571 1.00 22.07 254 TYR B C 1
ATOM 5237 O O . TYR B 1 227 ? 47.023 5.417 59.193 1.00 21.92 254 TYR B O 1
ATOM 5246 N N . LYS B 1 228 ? 46.848 3.366 58.283 1.00 21.17 255 LYS B N 1
ATOM 5247 C CA . LYS B 1 228 ? 48.165 2.940 58.739 1.00 20.66 255 LYS B CA 1
ATOM 5248 C C . LYS B 1 228 ? 48.170 3.080 60.256 1.00 19.13 255 LYS B C 1
ATOM 5249 O O . LYS B 1 228 ? 49.092 3.633 60.852 1.00 18.55 255 LYS B O 1
ATOM 5255 N N . GLN B 1 229 ? 47.103 2.571 60.867 1.00 17.49 256 GLN B N 1
ATOM 5256 C CA . GLN B 1 229 ? 46.917 2.618 62.312 1.00 16.25 256 GLN B CA 1
ATOM 5257 C C . GLN B 1 229 ? 46.236 1.336 62.769 1.00 15.03 256 GLN B C 1
ATOM 5258 O O . GLN B 1 229 ? 45.530 0.694 61.997 1.00 15.20 256 GLN B O 1
ATOM 5264 N N . GLY B 1 230 ? 46.444 0.971 64.027 1.00 14.70 257 GLY B N 1
ATOM 5265 C CA . GLY B 1 230 ? 45.814 -0.229 64.545 1.00 13.77 257 GLY B CA 1
ATOM 5266 C C . GLY B 1 230 ? 46.800 -1.295 64.962 1.00 13.07 257 GLY B C 1
ATOM 5267 O O . GLY B 1 230 ? 47.888 -0.990 65.445 1.00 12.93 257 GLY B O 1
ATOM 5268 N N . GLY B 1 231 ? 46.416 -2.553 64.785 1.00 12.39 258 GLY B N 1
ATOM 5269 C CA . GLY B 1 231 ? 47.290 -3.645 65.162 1.00 11.96 258 GLY B CA 1
ATOM 5270 C C . GLY B 1 231 ? 47.116 -3.986 66.623 1.00 11.66 258 GLY B C 1
ATOM 5271 O O . GLY B 1 231 ? 46.457 -3.252 67.362 1.00 12.56 258 GLY B O 1
ATOM 5272 N N . ILE B 1 232 ? 47.705 -5.099 67.039 1.00 11.83 259 ILE B N 1
ATOM 5273 C CA . ILE B 1 232 ? 47.608 -5.530 68.424 1.00 11.79 259 ILE B CA 1
ATOM 5274 C C . ILE B 1 232 ? 48.989 -5.633 69.056 1.00 12.32 259 ILE B C 1
ATOM 5275 O O . ILE B 1 232 ? 49.955 -6.074 68.418 1.00 12.99 259 ILE B O 1
ATOM 5280 N N . ARG B 1 233 ? 49.070 -5.209 70.312 1.00 12.84 260 ARG B N 1
ATOM 5281 C CA . ARG B 1 233 ? 50.314 -5.221 71.070 1.00 12.65 260 ARG B CA 1
ATOM 5282 C C . ARG B 1 233 ? 50.049 -5.599 72.519 1.00 13.06 260 ARG B C 1
ATOM 5283 O O . ARG B 1 233 ? 49.006 -5.255 73.077 1.00 13.27 260 ARG B O 1
ATOM 5291 N N . ASN B 1 234 ? 51.001 -6.302 73.120 1.00 13.75 261 ASN B N 1
ATOM 5292 C CA . ASN B 1 234 ? 50.913 -6.707 74.517 1.00 14.05 261 ASN B CA 1
ATOM 5293 C C . ASN B 1 234 ? 49.626 -7.444 74.827 1.00 14.20 261 ASN B C 1
ATOM 5294 O O . ASN B 1 234 ? 48.852 -7.067 75.716 1.00 13.79 261 ASN B O 1
ATOM 5299 N N . ILE B 1 235 ? 49.421 -8.517 74.080 1.00 13.00 262 ILE B N 1
ATOM 5300 C CA . ILE B 1 235 ? 48.245 -9.354 74.227 1.00 13.11 262 ILE B CA 1
ATOM 5301 C C . ILE B 1 235 ? 48.618 -10.596 75.019 1.00 13.24 262 ILE B C 1
ATOM 5302 O O . ILE B 1 235 ? 49.694 -11.167 74.834 1.00 13.09 262 ILE B O 1
ATOM 5307 N N . PHE B 1 236 ? 47.731 -11.001 75.919 1.00 11.68 263 PHE B N 1
ATOM 5308 C CA . PHE B 1 236 ? 47.956 -12.194 76.718 1.00 12.80 263 PHE B CA 1
ATOM 5309 C C . PHE B 1 236 ? 46.748 -13.096 76.579 1.00 12.47 263 PHE B C 1
ATOM 5310 O O . PHE B 1 236 ? 45.612 -12.626 76.547 1.00 12.05 263 PHE B O 1
ATOM 5318 N N . ALA B 1 237 ? 46.997 -14.395 76.482 1.00 11.96 264 ALA B N 1
ATOM 5319 C CA . ALA B 1 237 ? 45.912 -15.355 76.357 1.00 12.32 264 ALA B CA 1
ATOM 5320 C C . ALA B 1 237 ? 46.247 -16.596 77.160 1.00 13.07 264 ALA B C 1
ATOM 5321 O O . ALA B 1 237 ? 47.409 -17.007 77.247 1.00 14.22 264 ALA B O 1
ATOM 5323 N N . ASP B 1 238 ? 45.223 -17.190 77.757 1.00 11.91 265 ASP B N 1
ATOM 5324 C CA . ASP B 1 238 ? 45.409 -18.386 78.559 1.00 13.36 265 ASP B CA 1
ATOM 5325 C C . ASP B 1 238 ? 44.182 -19.278 78.461 1.00 12.89 265 ASP B C 1
ATOM 5326 O O . ASP B 1 238 ? 43.056 -18.801 78.573 1.00 12.83 265 ASP B O 1
ATOM 5331 N N . ASN B 1 239 ? 44.416 -20.571 78.246 1.00 11.46 266 ASN B N 1
ATOM 5332 C CA . ASN B 1 239 ? 43.346 -21.558 78.132 1.00 11.34 266 ASN B CA 1
ATOM 5333 C C . ASN B 1 239 ? 42.410 -21.245 76.969 1.00 11.58 266 ASN B C 1
ATOM 5334 O O . ASN B 1 239 ? 41.240 -20.893 77.155 1.00 11.21 266 ASN B O 1
ATOM 5339 N N . ILE B 1 240 ? 42.950 -21.378 75.763 1.00 10.91 267 ILE B N 1
ATOM 5340 C CA . ILE B 1 240 ? 42.211 -21.132 74.531 1.00 9.95 267 ILE B CA 1
ATOM 5341 C C . ILE B 1 240 ? 42.014 -22.496 73.885 1.00 11.17 267 ILE B C 1
ATOM 5342 O O . ILE B 1 240 ? 42.974 -23.248 73.689 1.00 11.95 267 ILE B O 1
ATOM 5347 N N . ARG B 1 241 ? 40.770 -22.822 73.558 1.00 10.80 268 ARG B N 1
ATOM 5348 C CA . ARG B 1 241 ? 40.470 -24.138 73.013 1.00 11.84 268 ARG B CA 1
ATOM 5349 C C . ARG B 1 241 ? 39.656 -24.145 71.732 1.00 12.29 268 ARG B C 1
ATOM 5350 O O . ARG B 1 241 ? 38.842 -23.253 71.492 1.00 11.76 268 ARG B O 1
ATOM 5358 N N . CYS B 1 242 ? 39.897 -25.167 70.916 1.00 12.58 269 CYS B N 1
ATOM 5359 C CA . CYS B 1 242 ? 39.202 -25.353 69.650 1.00 12.81 269 CYS B CA 1
ATOM 5360 C C . CYS B 1 242 ? 38.640 -26.774 69.593 1.00 12.78 269 CYS B C 1
ATOM 5361 O O . CYS B 1 242 ? 39.230 -27.703 70.142 1.00 12.01 269 CYS B O 1
ATOM 5365 N N . SER B 1 243 ? 37.490 -26.938 68.944 1.00 11.93 270 SER B N 1
ATOM 5366 C CA . SER B 1 243 ? 36.900 -28.261 68.768 1.00 12.49 270 SER B CA 1
ATOM 5367 C C . SER B 1 243 ? 36.262 -28.227 67.384 1.00 12.03 270 SER B C 1
ATOM 5368 O O . SER B 1 243 ? 35.565 -27.279 67.044 1.00 11.83 270 SER B O 1
ATOM 5371 N N . LYS B 1 244 ? 36.553 -29.237 66.568 1.00 11.81 271 LYS B N 1
ATOM 5372 C CA . LYS B 1 244 ? 36.005 -29.334 65.218 1.00 13.00 271 LYS B CA 1
ATOM 5373 C C . LYS B 1 244 ? 36.160 -28.049 64.407 1.00 13.16 271 LYS B C 1
ATOM 5374 O O . LYS B 1 244 ? 35.252 -27.652 63.674 1.00 13.99 271 LYS B O 1
ATOM 5380 N N . GLY B 1 245 ? 37.315 -27.405 64.532 1.00 12.52 272 GLY B N 1
ATOM 5381 C CA . GLY B 1 245 ? 37.535 -26.167 63.807 1.00 12.15 272 GLY B CA 1
ATOM 5382 C C . GLY B 1 245 ? 38.876 -26.093 63.106 1.00 11.92 272 GLY B C 1
ATOM 5383 O O . GLY B 1 245 ? 39.513 -27.111 62.854 1.00 12.18 272 GLY B O 1
ATOM 5384 N N . LEU B 1 246 ? 39.312 -24.876 62.800 1.00 12.16 273 LEU B N 1
ATOM 5385 C CA . LEU B 1 246 ? 40.590 -24.676 62.125 1.00 13.06 273 LEU B CA 1
ATOM 5386 C C . LEU B 1 246 ? 41.739 -24.682 63.111 1.00 13.17 273 LEU B C 1
ATOM 5387 O O . LEU B 1 246 ? 42.712 -25.415 62.941 1.00 13.91 273 LEU B O 1
ATOM 5392 N N . ALA B 1 247 ? 41.625 -23.854 64.144 1.00 11.99 274 ALA B N 1
ATOM 5393 C CA . ALA B 1 247 ? 42.669 -23.745 65.147 1.00 11.60 274 ALA B CA 1
ATOM 5394 C C . ALA B 1 247 ? 42.147 -23.026 66.378 1.00 11.08 274 ALA B C 1
ATOM 5395 O O . ALA B 1 247 ? 41.138 -22.321 66.322 1.00 11.89 274 ALA B O 1
ATOM 5397 N N . ALA B 1 248 ? 42.837 -23.207 67.495 1.00 11.92 275 ALA B N 1
ATOM 5398 C CA . ALA B 1 248 ? 42.455 -22.534 68.729 1.00 11.40 275 ALA B CA 1
ATOM 5399 C C . ALA B 1 248 ? 43.023 -21.121 68.685 1.00 12.00 275 ALA B C 1
ATOM 5400 O O . ALA B 1 248 ? 42.357 -20.151 69.044 1.00 11.39 275 ALA B O 1
ATOM 5402 N N . VAL B 1 249 ? 44.266 -21.018 68.232 1.00 11.80 276 VAL B N 1
ATOM 5403 C CA . VAL B 1 249 ? 44.954 -19.740 68.159 1.00 13.44 276 VAL B CA 1
ATOM 5404 C C . VAL B 1 249 ? 45.575 -19.579 66.785 1.00 14.19 276 VAL B C 1
ATOM 5405 O O . VAL B 1 249 ? 46.266 -20.472 66.300 1.00 13.63 276 VAL B O 1
ATOM 5409 N N . MET B 1 250 ? 45.329 -18.438 66.156 1.00 13.17 277 MET B N 1
ATOM 5410 C CA . MET B 1 250 ? 45.884 -18.192 64.835 1.00 14.02 277 MET B CA 1
ATOM 5411 C C . MET B 1 250 ? 46.472 -16.794 64.709 1.00 14.10 277 MET B C 1
ATOM 5412 O O . MET B 1 250 ? 45.899 -15.817 65.195 1.00 14.38 277 MET B O 1
ATOM 5419 N N . PHE B 1 251 ? 47.634 -16.714 64.068 1.00 13.76 278 PHE B N 1
ATOM 5420 C CA . PHE B 1 251 ? 48.308 -15.445 63.851 1.00 13.69 278 PHE B CA 1
ATOM 5421 C C . PHE B 1 251 ? 48.331 -15.218 62.348 1.00 13.96 278 PHE B C 1
ATOM 5422 O O . PHE B 1 251 ? 48.807 -16.066 61.597 1.00 15.09 278 PHE B O 1
ATOM 5430 N N . GLY B 1 252 ? 47.806 -14.077 61.920 1.00 13.73 279 GLY B N 1
ATOM 5431 C CA . GLY B 1 252 ? 47.776 -13.734 60.509 1.00 15.04 279 GLY B CA 1
ATOM 5432 C C . GLY B 1 252 ? 47.809 -12.222 60.444 1.00 15.40 279 GLY B C 1
ATOM 5433 O O . GLY B 1 252 ? 46.763 -11.580 60.382 1.00 15.77 279 GLY B O 1
ATOM 5434 N N . PRO B 1 253 ? 49.008 -11.625 60.438 1.00 15.85 280 PRO B N 1
ATOM 5435 C CA . PRO B 1 253 ? 49.177 -10.170 60.394 1.00 16.11 280 PRO B CA 1
ATOM 5436 C C . PRO B 1 253 ? 48.789 -9.448 59.112 1.00 17.05 280 PRO B C 1
ATOM 5437 O O . PRO B 1 253 ? 48.502 -8.250 59.140 1.00 17.63 280 PRO B O 1
ATOM 5441 N N . HIS B 1 254 ? 48.777 -10.167 57.995 1.00 18.02 281 HIS B N 1
ATOM 5442 C CA . HIS B 1 254 ? 48.455 -9.557 56.714 1.00 19.18 281 HIS B CA 1
ATOM 5443 C C . HIS B 1 254 ? 49.443 -8.427 56.421 1.00 19.49 281 HIS B C 1
ATOM 5444 O O . HIS B 1 254 ? 50.623 -8.681 56.209 1.00 20.63 281 HIS B O 1
ATOM 5451 N N . PHE B 1 255 ? 48.965 -7.186 56.442 1.00 19.72 282 PHE B N 1
ATOM 5452 C CA . PHE B 1 255 ? 49.797 -6.016 56.150 1.00 20.28 282 PHE B CA 1
ATOM 5453 C C . PHE B 1 255 ? 50.219 -5.255 57.403 1.00 20.35 282 PHE B C 1
ATOM 5454 O O . PHE B 1 255 ? 51.025 -4.321 57.337 1.00 20.55 282 PHE B O 1
ATOM 5462 N N . MET B 1 256 ? 49.672 -5.657 58.542 1.00 19.51 283 MET B N 1
ATOM 5463 C CA . MET B 1 256 ? 49.935 -4.976 59.804 1.00 19.28 283 MET B CA 1
ATOM 5464 C C . MET B 1 256 ? 51.142 -5.433 60.611 1.00 18.32 283 MET B C 1
ATOM 5465 O O . MET B 1 256 ? 51.404 -6.628 60.746 1.00 18.10 283 MET B O 1
ATOM 5470 N N . LYS B 1 257 ? 51.876 -4.462 61.149 1.00 18.22 284 LYS B N 1
ATOM 5471 C CA . LYS B 1 257 ? 53.024 -4.749 61.996 1.00 18.75 284 LYS B CA 1
ATOM 5472 C C . LYS B 1 257 ? 52.487 -4.754 63.421 1.00 18.36 284 LYS B C 1
ATOM 5473 O O . LYS B 1 257 ? 52.181 -3.702 63.984 1.00 18.88 284 LYS B O 1
ATOM 5479 N N . ASN B 1 258 ? 52.356 -5.945 63.990 1.00 17.10 285 ASN B N 1
ATOM 5480 C CA . ASN B 1 258 ? 51.841 -6.103 65.341 1.00 15.99 285 ASN B CA 1
ATOM 5481 C C . ASN B 1 258 ? 52.945 -6.255 66.378 1.00 17.00 285 ASN B C 1
ATOM 5482 O O . ASN B 1 258 ? 54.116 -6.449 66.038 1.00 18.00 285 ASN B O 1
ATOM 5487 N N . GLY B 1 259 ? 52.554 -6.175 67.646 1.00 15.79 286 GLY B N 1
ATOM 5488 C CA . GLY B 1 259 ? 53.496 -6.300 68.740 1.00 15.64 286 GLY B CA 1
ATOM 5489 C C . GLY B 1 259 ? 53.614 -7.686 69.351 1.00 14.64 286 GLY B C 1
ATOM 5490 O O . GLY B 1 259 ? 53.484 -8.703 68.663 1.00 15.88 286 GLY B O 1
ATOM 5491 N N . ASP B 1 260 ? 53.848 -7.723 70.658 1.00 15.04 287 ASP B N 1
ATOM 5492 C CA . ASP B 1 260 ? 54.029 -8.978 71.375 1.00 14.90 287 ASP B CA 1
ATOM 5493 C C . ASP B 1 260 ? 52.737 -9.663 71.795 1.00 15.30 287 ASP B C 1
ATOM 5494 O O . ASP B 1 260 ? 51.753 -9.007 72.136 1.00 15.18 287 ASP B O 1
ATOM 5499 N N . VAL B 1 261 ? 52.765 -10.991 71.772 1.00 14.86 288 VAL B N 1
ATOM 5500 C CA . VAL B 1 261 ? 51.621 -11.807 72.168 1.00 13.95 288 VAL B CA 1
ATOM 5501 C C . VAL B 1 261 ? 52.145 -13.015 72.923 1.00 14.93 288 VAL B C 1
ATOM 5502 O O . VAL B 1 261 ? 53.127 -13.629 72.511 1.00 15.32 288 VAL B O 1
ATOM 5506 N N . GLN B 1 262 ? 51.517 -13.336 74.044 1.00 13.99 289 GLN B N 1
ATOM 5507 C CA . GLN B 1 262 ? 51.916 -14.506 74.805 1.00 14.08 289 GLN B CA 1
ATOM 5508 C C . GLN B 1 262 ? 50.676 -15.341 75.048 1.00 14.23 289 GLN B C 1
ATOM 5509 O O . GLN B 1 262 ? 49.657 -14.830 75.507 1.00 13.96 289 GLN B O 1
ATOM 5515 N N . VAL B 1 263 ? 50.767 -16.624 74.734 1.00 13.53 290 VAL B N 1
ATOM 5516 C CA . VAL B 1 263 ? 49.642 -17.521 74.927 1.00 13.92 290 VAL B CA 1
ATOM 5517 C C . VAL B 1 263 ? 50.082 -18.720 75.746 1.00 14.58 290 VAL B C 1
ATOM 5518 O O . VAL B 1 263 ? 51.163 -19.267 75.528 1.00 15.29 290 VAL B O 1
ATOM 5522 N N . THR B 1 264 ? 49.255 -19.117 76.702 1.00 13.70 291 THR B N 1
ATOM 5523 C CA . THR B 1 264 ? 49.561 -20.282 77.518 1.00 15.61 291 THR B CA 1
ATOM 5524 C C . THR B 1 264 ? 48.350 -21.203 77.531 1.00 15.85 291 THR B C 1
ATOM 5525 O O . THR B 1 264 ? 47.205 -20.744 77.521 1.00 16.44 291 THR B O 1
ATOM 5529 N N . ASN B 1 265 ? 48.616 -22.505 77.523 1.00 15.03 292 ASN B N 1
ATOM 5530 C CA . ASN B 1 265 ? 47.570 -23.517 77.570 1.00 15.24 292 ASN B CA 1
ATOM 5531 C C . ASN B 1 265 ? 46.599 -23.444 76.402 1.00 14.75 292 ASN B C 1
ATOM 5532 O O . ASN B 1 265 ? 45.502 -22.890 76.512 1.00 15.24 292 ASN B O 1
ATOM 5537 N N . VAL B 1 266 ? 47.023 -24.010 75.281 1.00 14.05 293 VAL B N 1
ATOM 5538 C CA . VAL B 1 266 ? 46.220 -24.054 74.072 1.00 14.13 293 VAL B CA 1
ATOM 5539 C C . VAL B 1 266 ? 45.880 -25.516 73.845 1.00 14.41 293 VAL B C 1
ATOM 5540 O O . VAL B 1 266 ? 46.747 -26.383 73.942 1.00 15.13 293 VAL B O 1
ATOM 5544 N N . SER B 1 267 ? 44.617 -25.799 73.558 1.00 14.04 294 SER B N 1
ATOM 5545 C CA . SER B 1 267 ? 44.223 -27.177 73.326 1.00 14.98 294 SER B CA 1
ATOM 5546 C C . SER B 1 267 ? 43.203 -27.268 72.215 1.00 14.89 294 SER B C 1
ATOM 5547 O O . SER B 1 267 ? 42.364 -26.384 72.035 1.00 16.01 294 SER B O 1
ATOM 5550 N N . SER B 1 268 ? 43.288 -28.349 71.458 1.00 14.29 295 SER B N 1
ATOM 5551 C CA . SER B 1 268 ? 42.373 -28.553 70.360 1.00 13.23 295 SER B CA 1
ATOM 5552 C C . SER B 1 268 ? 41.927 -29.994 70.306 1.00 13.58 295 SER B C 1
ATOM 5553 O O . SER B 1 268 ? 42.665 -30.892 70.694 1.00 13.28 295 SER B O 1
ATOM 5556 N N . VAL B 1 269 ? 40.697 -30.203 69.852 1.00 12.57 296 VAL B N 1
ATOM 5557 C CA . VAL B 1 269 ? 40.166 -31.547 69.697 1.00 13.08 296 VAL B CA 1
ATOM 5558 C C . VAL B 1 269 ? 39.553 -31.570 68.312 1.00 13.02 296 VAL B C 1
ATOM 5559 O O . VAL B 1 269 ? 38.622 -30.828 68.014 1.00 12.86 296 VAL B O 1
ATOM 5563 N N . SER B 1 270 ? 40.108 -32.412 67.455 1.00 12.02 297 SER B N 1
ATOM 5564 C CA . SER B 1 270 ? 39.636 -32.523 66.092 1.00 12.22 297 SER B CA 1
ATOM 5565 C C . SER B 1 270 ? 39.656 -31.190 65.327 1.00 12.51 297 SER B C 1
ATOM 5566 O O . SER B 1 270 ? 38.684 -30.846 64.663 1.00 12.51 297 SER B O 1
ATOM 5569 N N . CYS B 1 271 ? 40.748 -30.429 65.437 1.00 12.76 298 CYS B N 1
ATOM 5570 C CA . CYS B 1 271 ? 40.885 -29.178 64.671 1.00 12.74 298 CYS B CA 1
ATOM 5571 C C . CYS B 1 271 ? 42.031 -29.383 63.698 1.00 12.17 298 CYS B C 1
ATOM 5572 O O . CYS B 1 271 ? 42.792 -30.352 63.814 1.00 12.36 298 CYS B O 1
ATOM 5575 N N . GLY B 1 272 ? 42.144 -28.475 62.735 1.00 11.77 299 GLY B N 1
ATOM 5576 C CA . GLY B 1 272 ? 43.210 -28.567 61.752 1.00 11.98 299 GLY B CA 1
ATOM 5577 C C . GLY B 1 272 ? 44.532 -28.647 62.484 1.00 12.38 299 GLY B C 1
ATOM 5578 O O . GLY B 1 272 ? 45.375 -29.501 62.195 1.00 12.83 299 GLY B O 1
ATOM 5579 N N . SER B 1 273 ? 44.703 -27.738 63.437 1.00 13.48 300 SER B N 1
ATOM 5580 C CA . SER B 1 273 ? 45.884 -27.685 64.282 1.00 13.65 300 SER B CA 1
ATOM 5581 C C . SER B 1 273 ? 45.481 -26.885 65.510 1.00 13.86 300 SER B C 1
ATOM 5582 O O . SER B 1 273 ? 44.408 -26.279 65.533 1.00 14.56 300 SER B O 1
ATOM 5585 N N . ALA B 1 274 ? 46.314 -26.900 66.539 1.00 12.35 301 ALA B N 1
ATOM 5586 C CA . ALA B 1 274 ? 46.003 -26.145 67.745 1.00 12.09 301 ALA B CA 1
ATOM 5587 C C . ALA B 1 274 ? 46.420 -24.697 67.525 1.00 12.67 301 ALA B C 1
ATOM 5588 O O . ALA B 1 274 ? 45.687 -23.765 67.861 1.00 12.25 301 ALA B O 1
ATOM 5590 N N . VAL B 1 275 ? 47.605 -24.520 66.948 1.00 12.70 302 VAL B N 1
ATOM 5591 C CA . VAL B 1 275 ? 48.146 -23.197 66.674 1.00 13.36 302 VAL B CA 1
ATOM 5592 C C . VAL B 1 275 ? 48.480 -23.084 65.192 1.00 13.66 302 VAL B C 1
ATOM 5593 O O . VAL B 1 275 ? 48.962 -24.037 64.571 1.00 13.55 302 VAL B O 1
ATOM 5597 N N . ARG B 1 276 ? 48.212 -21.916 64.626 1.00 13.74 303 ARG B N 1
ATOM 5598 C CA . ARG B 1 276 ? 48.490 -21.680 63.222 1.00 14.88 303 ARG B CA 1
ATOM 5599 C C . ARG B 1 276 ? 49.015 -20.270 63.026 1.00 15.87 303 ARG B C 1
ATOM 5600 O O . ARG B 1 276 ? 48.485 -19.320 63.590 1.00 14.96 303 ARG B O 1
ATOM 5608 N N . SER B 1 277 ? 50.074 -20.140 62.236 1.00 16.09 304 SER B N 1
ATOM 5609 C CA . SER B 1 277 ? 50.642 -18.832 61.951 1.00 17.54 304 SER B CA 1
ATOM 5610 C C . SER B 1 277 ? 50.819 -18.705 60.446 1.00 17.75 304 SER B C 1
ATOM 5611 O O . SER B 1 277 ? 51.410 -19.575 59.806 1.00 18.38 304 SER B O 1
ATOM 5615 N N . ASP B 1 278 ? 50.280 -17.626 59.888 1.00 17.42 305 ASP B N 1
ATOM 5616 C CA . ASP B 1 278 ? 50.365 -17.368 58.458 1.00 17.46 305 ASP B CA 1
ATOM 5617 C C . ASP B 1 278 ? 51.409 -16.294 58.204 1.00 18.27 305 ASP B C 1
ATOM 5618 O O . ASP B 1 278 ? 51.673 -15.450 59.060 1.00 18.66 305 ASP B O 1
ATOM 5623 N N . SER B 1 279 ? 51.999 -16.319 57.020 1.00 18.56 306 SER B N 1
ATOM 5624 C CA . SER B 1 279 ? 52.987 -15.312 56.684 1.00 20.16 306 SER B CA 1
ATOM 5625 C C . SER B 1 279 ? 52.256 -14.005 56.421 1.00 20.06 306 SER B C 1
AT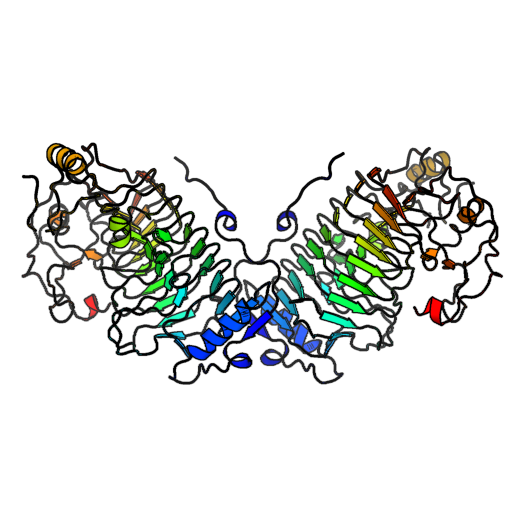OM 5626 O O . SER B 1 279 ? 51.107 -14.005 55.978 1.00 19.37 306 SER B O 1
ATOM 5629 N N . GLY B 1 280 ? 52.909 -12.888 56.722 1.00 20.86 307 GLY B N 1
ATOM 5630 C CA . GLY B 1 280 ? 52.296 -11.609 56.440 1.00 22.61 307 GLY B CA 1
ATOM 5631 C C . GLY B 1 280 ? 52.458 -11.453 54.942 1.00 24.34 307 GLY B C 1
ATOM 5632 O O . GLY B 1 280 ? 53.310 -12.121 54.348 1.00 24.10 307 GLY B O 1
ATOM 5633 N N . PHE B 1 281 ? 51.648 -10.612 54.313 1.00 25.96 308 PHE B N 1
ATOM 5634 C CA . PHE B 1 281 ? 51.780 -10.425 52.876 1.00 28.42 308 PHE B CA 1
ATOM 5635 C C . PHE B 1 281 ? 51.395 -9.040 52.386 1.00 30.71 308 PHE B C 1
ATOM 5636 O O . PHE B 1 281 ? 50.595 -8.334 53.004 1.00 30.44 308 PHE B O 1
ATOM 5644 N N . VAL B 1 282 ? 51.997 -8.663 51.264 1.00 33.04 309 VAL B N 1
ATOM 5645 C CA . VAL B 1 282 ? 51.762 -7.378 50.628 1.00 35.69 309 VAL B CA 1
ATOM 5646 C C . VAL B 1 282 ? 50.698 -7.543 49.553 1.00 36.92 309 VAL B C 1
ATOM 5647 O O . VAL B 1 282 ? 50.609 -8.591 48.914 1.00 37.08 309 VAL B O 1
ATOM 5651 N N . GLU B 1 283 ? 49.894 -6.506 49.351 1.00 38.59 310 GLU B N 1
ATOM 5652 C CA . GLU B 1 283 ? 48.843 -6.564 48.349 1.00 40.01 310 GLU B CA 1
ATOM 5653 C C . GLU B 1 283 ? 48.749 -5.262 47.561 1.00 40.33 310 GLU B C 1
ATOM 5654 O O . GLU B 1 283 ? 48.435 -4.208 48.117 1.00 40.53 310 GLU B O 1
ATOM 5660 N N . LEU B 1 284 ? 49.027 -5.346 46.264 1.00 40.33 311 LEU B N 1
ATOM 5661 C CA . LEU B 1 284 ? 48.969 -4.185 45.386 1.00 40.20 311 LEU B CA 1
ATOM 5662 C C . LEU B 1 284 ? 47.529 -3.923 44.960 1.00 40.17 311 LEU B C 1
ATOM 5663 O O . LEU B 1 284 ? 46.825 -4.834 44.524 1.00 40.48 311 LEU B O 1
ATOM 5668 N N . PHE B 1 285 ? 47.094 -2.676 45.098 1.00 40.15 312 PHE B N 1
ATOM 5669 C CA . PHE B 1 285 ? 45.740 -2.290 44.719 1.00 39.84 312 PHE B CA 1
ATOM 5670 C C . PHE B 1 285 ? 45.755 -1.357 43.513 1.00 40.17 312 PHE B C 1
ATOM 5671 O O . PHE B 1 285 ? 46.780 -0.749 43.200 1.00 40.92 312 PHE B O 1
ATOM 5679 N N . GLY B 1 308 ? 56.714 -14.278 38.363 1.00 49.07 335 GLY B N 1
ATOM 5680 C CA . GLY B 1 308 ? 57.251 -12.959 38.641 1.00 48.92 335 GLY B CA 1
ATOM 5681 C C . GLY B 1 308 ? 57.027 -12.526 40.077 1.00 48.74 335 GLY B C 1
ATOM 5682 O O . GLY B 1 308 ? 57.331 -13.265 41.014 1.00 48.89 335 GLY B O 1
ATOM 5683 N N . CYS B 1 309 ? 56.495 -11.321 40.250 1.00 48.44 336 CYS B N 1
ATOM 5684 C CA . CYS B 1 309 ? 56.229 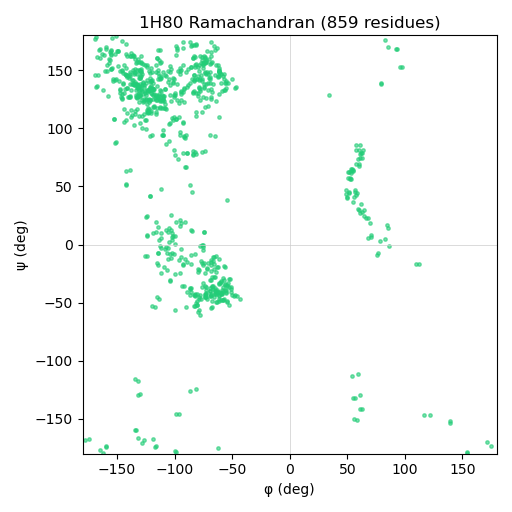-10.783 41.578 1.00 47.95 336 CYS B CA 1
ATOM 5685 C C . CYS B 1 309 ? 54.736 -10.670 41.853 1.00 48.00 336 CYS B C 1
ATOM 5686 O O . CYS B 1 309 ? 54.305 -10.674 43.006 1.00 48.28 336 CYS B O 1
ATOM 5689 N N . ALA B 1 310 ? 53.950 -10.563 40.789 1.00 48.03 337 ALA B N 1
ATOM 5690 C CA . ALA B 1 310 ? 52.507 -10.426 40.921 1.00 48.01 337 ALA B CA 1
ATOM 5691 C C . ALA B 1 310 ? 51.787 -11.766 40.948 1.00 48.06 337 ALA B C 1
ATOM 5692 O O . ALA B 1 310 ? 52.087 -12.662 40.158 1.00 48.23 337 ALA B O 1
ATOM 5694 N N . GLN B 1 311 ? 50.837 -11.899 41.868 1.00 48.06 338 GLN B N 1
ATOM 5695 C CA . GLN B 1 311 ? 50.054 -13.121 41.976 1.00 47.92 338 GLN B CA 1
ATOM 5696 C C . GLN B 1 311 ? 48.869 -13.023 41.030 1.00 47.85 338 GLN B C 1
ATOM 5697 O O . GLN B 1 311 ? 48.639 -11.981 40.414 1.00 47.96 338 GLN B O 1
ATOM 5703 N N . THR B 1 312 ? 48.118 -14.112 40.920 1.00 47.85 339 THR B N 1
ATOM 5704 C CA . THR B 1 312 ? 46.960 -14.156 40.040 1.00 47.88 339 THR B CA 1
ATOM 5705 C C . THR B 1 312 ? 45.712 -13.629 40.741 1.00 48.02 339 THR B C 1
ATOM 5706 O O . THR B 1 312 ? 45.266 -14.189 41.743 1.00 48.60 339 THR B O 1
ATOM 5710 N N . ALA B 1 325 ? 45.987 -7.695 43.831 1.00 42.57 352 ALA B N 1
ATOM 5711 C CA . ALA B 1 325 ? 47.075 -8.558 43.391 1.00 42.48 352 ALA B CA 1
ATOM 5712 C C . ALA B 1 325 ? 48.103 -8.760 44.500 1.00 42.30 352 ALA B C 1
ATOM 5713 O O . ALA B 1 325 ? 48.832 -7.836 44.864 1.00 42.51 352 ALA B O 1
ATOM 5715 N N . ARG B 1 326 ? 48.158 -9.977 45.028 1.00 41.97 353 ARG B N 1
ATOM 5716 C CA . ARG B 1 326 ? 49.091 -10.316 46.095 1.00 41.46 353 ARG B CA 1
ATOM 5717 C C . ARG B 1 326 ? 50.520 -10.406 45.568 1.00 41.33 353 ARG B C 1
ATOM 5718 O O . ARG B 1 326 ? 50.761 -10.946 44.490 1.00 41.45 353 ARG B O 1
ATOM 5726 N N . VAL B 1 327 ? 51.466 -9.866 46.330 1.00 41.27 354 VAL B N 1
ATOM 5727 C CA . VAL B 1 327 ? 52.869 -9.884 45.934 1.00 41.25 354 VAL B CA 1
ATOM 5728 C C . VAL B 1 327 ? 53.535 -11.204 46.316 1.00 41.36 354 VAL B C 1
ATOM 5729 O O . VAL B 1 327 ? 53.411 -11.675 47.447 1.00 41.29 354 VAL B O 1
ATOM 5733 N N . THR B 1 328 ? 54.242 -11.792 45.356 1.00 41.24 355 THR B N 1
ATOM 5734 C CA . THR B 1 328 ? 54.931 -13.064 45.550 1.00 41.16 355 THR B CA 1
ATOM 5735 C C . THR B 1 328 ? 55.909 -13.028 46.722 1.00 40.84 355 THR B C 1
ATOM 5736 O O . THR B 1 328 ? 56.629 -12.049 46.914 1.00 40.93 355 THR B O 1
ATOM 5740 N N . GLN B 1 329 ? 55.932 -14.107 47.500 1.00 40.64 356 GLN B N 1
ATOM 5741 C CA . GLN B 1 329 ? 56.821 -14.200 48.653 1.00 40.37 356 GLN B CA 1
ATOM 5742 C C . GLN B 1 329 ? 58.271 -14.419 48.236 1.00 40.46 356 GLN B C 1
ATOM 5743 O O . GLN B 1 329 ? 58.779 -15.542 48.257 1.00 40.35 356 GLN B O 1
ATOM 5749 N N . LYS B 1 330 ? 58.924 -13.330 47.849 1.00 40.28 357 LYS B N 1
ATOM 5750 C CA . LYS B 1 330 ? 60.322 -13.354 47.434 1.00 40.48 357 LYS B CA 1
ATOM 5751 C C . LYS B 1 330 ? 60.939 -12.030 47.868 1.00 40.96 357 LYS B C 1
ATOM 5752 O O . LYS B 1 330 ? 60.421 -10.962 47.545 1.00 41.17 357 LYS B O 1
ATOM 5758 N N . ASP B 1 331 ? 62.043 -12.107 48.602 1.00 41.83 358 ASP B N 1
ATOM 5759 C CA . ASP B 1 331 ? 62.714 -10.921 49.119 1.00 42.94 358 ASP B CA 1
ATOM 5760 C C . ASP B 1 331 ? 63.238 -9.934 48.083 1.00 43.39 358 ASP B C 1
ATOM 5761 O O . ASP B 1 331 ? 63.610 -8.813 48.428 1.00 43.76 358 ASP B O 1
ATOM 5766 N N . ALA B 1 332 ? 63.278 -10.345 46.821 1.00 43.80 359 ALA B N 1
ATOM 5767 C CA . ALA B 1 332 ? 63.732 -9.455 45.761 1.00 43.99 359 ALA B CA 1
ATOM 5768 C C . ALA B 1 332 ? 62.505 -8.657 45.343 1.00 44.20 359 ALA B C 1
ATOM 5769 O O . ALA B 1 332 ? 62.584 -7.463 45.053 1.00 44.39 359 ALA B O 1
ATOM 5771 N N . CYS B 1 333 ? 61.365 -9.341 45.331 1.00 44.30 360 CYS B N 1
ATOM 5772 C CA . CYS B 1 333 ? 60.092 -8.733 44.970 1.00 44.44 360 CYS B CA 1
ATOM 5773 C C . CYS B 1 333 ? 59.601 -7.811 46.080 1.00 44.33 360 CYS B C 1
ATOM 5774 O O . CYS B 1 333 ? 59.085 -6.725 45.816 1.00 44.36 360 CYS B O 1
ATOM 5777 N N . LEU B 1 334 ? 59.756 -8.260 47.322 1.00 44.11 361 LEU B N 1
ATOM 5778 C CA . LEU B 1 334 ? 59.321 -7.485 48.475 1.00 43.88 361 LEU B CA 1
ATOM 5779 C C . LEU B 1 334 ? 60.177 -6.243 48.692 1.00 43.88 361 LEU B C 1
ATOM 5780 O O . LEU B 1 334 ? 59.661 -5.196 49.085 1.00 44.05 361 LEU B O 1
ATOM 5785 N N . ASP B 1 335 ? 61.480 -6.353 48.446 1.00 43.76 362 ASP B N 1
ATOM 5786 C CA . ASP B 1 335 ? 62.360 -5.199 48.604 1.00 43.47 362 ASP B CA 1
ATOM 5787 C C . ASP B 1 335 ? 61.878 -4.109 47.657 1.00 43.31 362 ASP B C 1
ATOM 5788 O O . ASP B 1 335 ? 62.002 -2.920 47.945 1.00 43.56 362 ASP B O 1
ATOM 5793 N N . LYS B 1 336 ? 61.326 -4.530 46.522 1.00 43.02 363 LYS B N 1
ATOM 5794 C CA . LYS B 1 336 ? 60.806 -3.600 45.528 1.00 42.59 363 LYS B CA 1
ATOM 5795 C C . LYS B 1 336 ? 59.473 -3.041 46.009 1.00 42.94 363 LYS B C 1
ATOM 5796 O O . LYS B 1 336 ? 59.131 -1.890 45.732 1.00 43.19 363 LYS B O 1
ATOM 5802 N N . ALA B 1 337 ? 58.723 -3.867 46.729 1.00 42.99 364 ALA B N 1
ATOM 5803 C CA . ALA B 1 337 ? 57.425 -3.465 47.252 1.00 43.16 364 ALA B CA 1
ATOM 5804 C C . ALA B 1 337 ? 57.572 -2.315 48.242 1.00 43.15 364 ALA B C 1
ATOM 5805 O O . ALA B 1 337 ? 56.877 -1.304 48.143 1.00 43.42 364 ALA B O 1
ATOM 5807 N N . LYS B 1 338 ? 58.484 -2.477 49.195 1.00 43.18 365 LYS B N 1
ATOM 5808 C CA . LYS B 1 338 ? 58.719 -1.463 50.215 1.00 43.04 365 LYS B CA 1
ATOM 5809 C C . LYS B 1 338 ? 59.278 -0.179 49.609 1.00 43.07 365 LYS B C 1
ATOM 5810 O O . LYS B 1 338 ? 59.066 0.911 50.139 1.00 43.59 365 LYS B O 1
ATOM 5816 N N . LEU B 1 339 ? 59.988 -0.313 48.494 1.00 42.78 366 LEU B N 1
ATOM 5817 C CA . LEU B 1 339 ? 60.582 0.839 47.827 1.00 42.21 366 LEU B CA 1
ATOM 5818 C C . LEU B 1 339 ? 59.570 1.636 47.010 1.00 41.99 366 LEU B C 1
ATOM 5819 O O . LEU B 1 339 ? 59.558 2.866 47.056 1.00 42.29 366 LEU B O 1
ATOM 5824 N N . GLU B 1 340 ? 58.721 0.934 46.267 1.00 41.67 367 GLU B N 1
ATOM 5825 C CA . GLU B 1 340 ? 57.721 1.587 45.429 1.00 41.12 367 GLU B CA 1
ATOM 5826 C C . GLU B 1 340 ? 56.474 2.040 46.185 1.00 41.33 367 GLU B C 1
ATOM 5827 O O . GLU B 1 340 ? 56.042 3.183 46.040 1.00 41.68 367 GLU B O 1
ATOM 5833 N N . TYR B 1 341 ? 55.895 1.150 46.987 1.00 41.31 368 TYR B N 1
ATOM 5834 C CA . TYR B 1 341 ? 54.690 1.490 47.741 1.00 40.96 368 TYR B CA 1
ATOM 5835 C C . TYR B 1 341 ? 54.926 1.779 49.219 1.00 41.50 368 TYR B C 1
ATOM 5836 O O . TYR B 1 341 ? 54.032 2.273 49.908 1.00 42.15 368 TYR B O 1
ATOM 5845 N N . GLY B 1 342 ? 56.120 1.469 49.710 1.00 42.15 369 GLY B N 1
ATOM 5846 C CA . GLY B 1 342 ? 56.415 1.712 51.110 1.00 42.32 369 GLY B CA 1
ATOM 5847 C C . GLY B 1 342 ? 55.766 0.681 52.035 1.00 42.35 369 GLY B C 1
ATOM 5848 O O . GLY B 1 342 ? 56.042 0.644 53.241 1.00 42.97 369 GLY B O 1
ATOM 5849 N N . ILE B 1 343 ? 54.911 -0.137 51.464 1.00 42.01 370 ILE B N 1
ATOM 5850 C CA . ILE B 1 343 ? 54.217 -1.186 52.225 1.00 41.12 370 ILE B CA 1
ATOM 5851 C C . ILE B 1 343 ? 55.133 -2.403 52.351 1.00 40.14 370 ILE B C 1
ATOM 5852 O O . ILE B 1 343 ? 56.099 -2.559 51.594 1.00 40.38 370 ILE B O 1
ATOM 5857 N N . GLU B 1 344 ? 54.821 -3.250 53.311 1.00 38.42 371 GLU B N 1
ATOM 5858 C CA . GLU B 1 344 ? 55.605 -4.469 53.544 1.00 36.25 371 GLU B CA 1
ATOM 5859 C C . GLU B 1 344 ? 54.747 -5.522 54.235 1.00 34.50 371 GLU B C 1
ATOM 5860 O O . GLU B 1 344 ? 53.689 -5.209 54.785 1.00 34.47 371 GLU B O 1
ATOM 5866 N N . PRO B 1 345 ? 55.190 -6.788 54.211 1.00 32.54 372 PRO B N 1
ATOM 5867 C CA . PRO B 1 345 ? 54.421 -7.856 54.853 1.00 30.48 372 PRO B CA 1
ATOM 5868 C C . PRO B 1 345 ? 54.249 -7.570 56.339 1.00 28.48 372 PRO B C 1
ATOM 5869 O O . PRO B 1 345 ? 55.178 -7.106 57.001 1.00 27.50 372 PRO B O 1
ATOM 5873 N N . GLY B 1 346 ? 53.057 -7.839 56.858 1.00 26.46 373 GLY B N 1
ATOM 5874 C CA . GLY B 1 346 ? 52.814 -7.615 58.269 1.00 24.43 373 GLY B CA 1
ATOM 5875 C C . GLY B 1 346 ? 53.620 -8.602 59.090 1.00 22.88 373 GLY B C 1
ATOM 5876 O O . GLY B 1 346 ? 54.265 -9.501 58.543 1.00 22.70 373 GLY B O 1
ATOM 5877 N N . SER B 1 347 ? 53.590 -8.445 60.407 1.00 20.89 374 SER B N 1
ATOM 5878 C CA . SER B 1 347 ? 54.330 -9.334 61.288 1.00 20.35 374 SER B CA 1
ATOM 5879 C C . SER B 1 347 ? 53.850 -9.183 62.721 1.00 19.71 374 SER B C 1
ATOM 5880 O O . SER B 1 347 ? 52.902 -8.448 62.997 1.00 18.67 374 SER B O 1
ATOM 5883 N N . PHE B 1 348 ? 54.511 -9.905 63.618 1.00 18.88 375 PHE B N 1
ATOM 5884 C CA . PHE B 1 348 ? 54.242 -9.841 65.048 1.00 19.17 375 PHE B CA 1
ATOM 5885 C C . PHE B 1 348 ? 55.602 -9.693 65.719 1.00 19.40 375 PHE B C 1
ATOM 5886 O O . PHE B 1 348 ? 56.635 -10.009 65.119 1.00 20.18 375 PHE B O 1
ATOM 5894 N N . GLY B 1 349 ? 55.602 -9.210 66.955 1.00 19.07 376 GLY B N 1
ATOM 5895 C CA . GLY B 1 349 ? 56.846 -9.036 67.680 1.00 19.43 376 GLY B CA 1
ATOM 5896 C C . GLY B 1 349 ? 57.230 -10.314 68.390 1.00 19.21 376 GLY B C 1
ATOM 5897 O O . GLY B 1 349 ? 57.327 -11.372 67.769 1.00 20.68 376 GLY B O 1
ATOM 5898 N N . THR B 1 350 ? 57.457 -10.218 69.694 1.00 19.86 377 THR B N 1
ATOM 5899 C CA . THR B 1 350 ? 57.816 -11.383 70.486 1.00 19.97 377 THR B CA 1
ATOM 5900 C C . THR B 1 350 ? 56.550 -12.200 70.714 1.00 20.12 377 THR B C 1
ATOM 5901 O O . THR B 1 350 ? 55.626 -11.745 71.386 1.00 20.08 377 THR B O 1
ATOM 5905 N N . VAL B 1 351 ? 56.510 -13.399 70.141 1.00 18.91 378 VAL B N 1
ATOM 5906 C CA . VAL B 1 351 ? 55.355 -14.278 70.285 1.00 19.43 378 VAL B CA 1
ATOM 5907 C C . VAL B 1 351 ? 55.777 -15.624 70.847 1.00 19.53 378 VAL B C 1
ATOM 5908 O O . VAL B 1 351 ? 56.606 -16.325 70.263 1.00 19.80 378 VAL B O 1
ATOM 5912 N N . LYS B 1 352 ? 55.208 -15.977 71.991 1.00 18.81 379 LYS B N 1
ATOM 5913 C CA . LYS B 1 352 ? 55.517 -17.241 72.636 1.00 18.55 379 LYS B CA 1
ATOM 5914 C C . LYS B 1 352 ? 54.224 -17.935 73.010 1.00 18.20 379 LYS B C 1
ATOM 5915 O O . LYS B 1 352 ? 53.317 -17.316 73.565 1.00 16.99 379 LYS B O 1
ATOM 5921 N N . VAL B 1 353 ? 54.149 -19.221 72.694 1.00 16.84 380 VAL B N 1
ATOM 5922 C CA . VAL B 1 353 ? 52.975 -20.024 72.996 1.00 16.70 380 VAL B CA 1
ATOM 5923 C C . VAL B 1 353 ? 53.435 -21.217 73.826 1.00 17.29 380 VAL B C 1
ATOM 5924 O O . VAL B 1 353 ? 54.205 -22.054 73.346 1.00 17.69 380 VAL B O 1
ATOM 5928 N N . PHE B 1 354 ? 52.973 -21.285 75.071 1.00 17.31 381 PHE B N 1
ATOM 5929 C CA . PHE B 1 354 ? 53.354 -22.362 75.976 1.00 18.42 381 PHE B CA 1
ATOM 5930 C C . PHE B 1 354 ? 52.249 -23.389 76.188 1.00 19.24 381 PHE B C 1
ATOM 5931 O O . PHE B 1 354 ? 51.078 -23.035 76.325 1.00 19.41 381 PHE B O 1
ATOM 5939 N N . ASP B 1 355 ? 52.642 -24.658 76.230 1.00 19.01 382 ASP B N 1
ATOM 5940 C CA . ASP B 1 355 ? 51.731 -25.769 76.475 1.00 19.18 382 ASP B CA 1
ATOM 5941 C C . ASP B 1 355 ? 50.633 -25.911 75.435 1.00 19.09 382 ASP B C 1
ATOM 5942 O O . ASP B 1 355 ? 49.521 -25.412 75.607 1.00 19.44 382 ASP B O 1
ATOM 5947 N N . VAL B 1 356 ? 50.959 -26.614 74.360 1.00 17.36 383 VAL B N 1
ATOM 5948 C CA . VAL B 1 356 ? 50.026 -26.838 73.269 1.00 17.19 383 VAL B CA 1
ATOM 5949 C C . VAL B 1 356 ? 49.687 -28.318 73.183 1.00 17.12 383 VAL B C 1
ATOM 5950 O O . VAL B 1 356 ? 50.577 -29.161 73.100 1.00 17.63 383 VAL B O 1
ATOM 5954 N N . THR B 1 357 ? 48.398 -28.629 73.205 1.00 16.70 384 THR B N 1
ATOM 5955 C CA . THR B 1 357 ? 47.957 -30.012 73.115 1.00 17.13 384 THR B CA 1
ATOM 5956 C C . THR B 1 357 ? 46.944 -30.140 71.996 1.00 16.71 384 THR B C 1
ATOM 5957 O O . THR B 1 357 ? 45.928 -29.449 71.992 1.00 17.08 384 THR B O 1
ATOM 5961 N N . ALA B 1 358 ? 47.230 -31.013 71.040 1.00 15.50 385 ALA B N 1
ATOM 5962 C CA . ALA B 1 358 ? 46.322 -31.234 69.928 1.00 14.57 385 ALA B CA 1
ATOM 5963 C C . ALA B 1 358 ? 45.860 -32.682 69.937 1.00 14.89 385 ALA B C 1
ATOM 5964 O O . ALA B 1 358 ? 46.672 -33.605 69.836 1.00 15.13 385 ALA B O 1
ATOM 5966 N N . ARG B 1 359 ? 44.555 -32.879 70.085 1.00 13.57 386 ARG B N 1
ATOM 5967 C CA . ARG B 1 359 ? 43.988 -34.216 70.083 1.00 14.23 386 ARG B CA 1
ATOM 5968 C C . ARG B 1 359 ? 43.384 -34.465 68.710 1.00 13.74 386 ARG B C 1
ATOM 5969 O O . ARG B 1 359 ? 42.580 -33.677 68.210 1.00 12.42 386 ARG B O 1
ATOM 5977 N N . PHE B 1 360 ? 43.791 -35.573 68.106 1.00 13.07 387 PHE B N 1
ATOM 5978 C CA . PHE B 1 360 ? 43.337 -35.960 66.784 1.00 14.04 387 PHE B CA 1
ATOM 5979 C C . PHE B 1 360 ? 41.836 -36.210 66.714 1.00 13.74 387 PHE B C 1
ATOM 5980 O O . PHE B 1 360 ? 41.237 -36.722 67.660 1.00 14.79 387 PHE B O 1
ATOM 5988 N N . GLY B 1 361 ? 41.246 -35.844 65.582 1.00 13.29 388 GLY B N 1
ATOM 5989 C CA . GLY B 1 361 ? 39.828 -36.058 65.353 1.00 14.37 388 GLY B CA 1
ATOM 5990 C C . GLY B 1 361 ? 39.587 -36.136 63.857 1.00 13.92 388 GLY B C 1
ATOM 5991 O O . GLY B 1 361 ? 40.459 -35.775 63.072 1.00 13.99 388 GLY B O 1
ATOM 5992 N N . TYR B 1 362 ? 38.407 -36.590 63.453 1.00 14.54 389 TYR B N 1
ATOM 5993 C CA . TYR B 1 362 ? 38.085 -36.714 62.035 1.00 14.90 389 TYR B CA 1
ATOM 5994 C C . TYR B 1 362 ? 37.184 -35.596 61.528 1.00 15.09 389 TYR B C 1
ATOM 5995 O O . TYR B 1 362 ? 36.782 -35.600 60.366 1.00 14.80 389 TYR B O 1
ATOM 6004 N N . ASN B 1 363 ? 36.878 -34.628 62.384 1.00 14.19 390 ASN B N 1
ATOM 6005 C CA . ASN B 1 363 ? 35.984 -33.551 61.988 1.00 14.07 390 ASN B CA 1
ATOM 6006 C C . ASN B 1 363 ? 36.564 -32.151 62.072 1.00 12.74 390 ASN B C 1
ATOM 6007 O O . ASN B 1 363 ? 35.893 -31.210 62.495 1.00 13.66 390 ASN B O 1
ATOM 6012 N N . ALA B 1 364 ? 37.815 -32.007 61.657 1.00 12.51 391 ALA B N 1
ATOM 6013 C CA . ALA B 1 364 ? 38.464 -30.704 61.679 1.00 11.40 391 ALA B CA 1
ATOM 6014 C C . ALA B 1 364 ? 38.086 -29.887 60.454 1.00 12.29 391 ALA B C 1
ATOM 6015 O O . ALA B 1 364 ? 37.736 -30.451 59.414 1.00 12.63 391 ALA B O 1
ATOM 6017 N N . ASP B 1 365 ? 38.126 -28.560 60.585 1.00 11.85 392 ASP B N 1
ATOM 6018 C CA . ASP B 1 365 ? 37.869 -27.673 59.455 1.00 12.05 392 ASP B CA 1
ATOM 6019 C C . ASP B 1 365 ? 39.226 -27.631 58.754 1.00 12.98 392 ASP B C 1
ATOM 6020 O O . ASP B 1 365 ? 40.254 -27.433 59.408 1.00 14.11 392 ASP B O 1
ATOM 6025 N N . LEU B 1 366 ? 39.233 -27.821 57.439 1.00 12.62 393 LEU B N 1
ATOM 6026 C CA . LEU B 1 366 ? 40.480 -27.820 56.678 1.00 12.78 393 LEU B CA 1
ATOM 6027 C C . LEU B 1 366 ? 40.413 -26.915 55.460 1.00 13.31 393 LEU B C 1
ATOM 6028 O O . LEU B 1 366 ? 39.370 -26.787 54.823 1.00 13.68 393 LEU B O 1
ATOM 6033 N N . LYS B 1 367 ? 41.539 -26.286 55.141 1.00 12.97 394 LYS B N 1
ATOM 6034 C CA . LYS B 1 367 ? 41.614 -25.421 53.975 1.00 14.03 394 LYS B CA 1
ATOM 6035 C C . LYS B 1 367 ? 42.161 -26.251 52.824 1.00 14.05 394 LYS B C 1
ATOM 6036 O O . LYS B 1 367 ? 42.912 -27.202 53.030 1.00 14.48 394 LYS B O 1
ATOM 6042 N N . GLN B 1 368 ? 41.787 -25.884 51.607 1.00 14.66 395 GLN B N 1
ATOM 6043 C CA . GLN B 1 368 ? 42.239 -26.631 50.447 1.00 15.39 395 GLN B CA 1
ATOM 6044 C C . GLN B 1 368 ? 43.754 -26.698 50.330 1.00 16.56 395 GLN B C 1
ATOM 6045 O O . GLN B 1 368 ? 44.296 -27.744 49.979 1.00 16.25 395 GLN B O 1
ATOM 6051 N N . ASP B 1 369 ? 44.438 -25.594 50.625 1.00 17.04 396 ASP B N 1
ATOM 6052 C CA . ASP B 1 369 ? 45.894 -25.576 50.525 1.00 18.06 396 ASP B CA 1
ATOM 6053 C C . ASP B 1 369 ? 46.594 -26.324 51.654 1.00 18.01 396 ASP B C 1
ATOM 6054 O O . ASP B 1 369 ? 47.810 -26.231 51.804 1.00 18.74 396 ASP B O 1
ATOM 6059 N N . GLN B 1 370 ? 45.826 -27.074 52.439 1.00 16.43 397 GLN B N 1
ATOM 6060 C CA . GLN B 1 370 ? 46.385 -27.856 53.533 1.00 16.03 397 GLN B CA 1
ATOM 6061 C C . GLN B 1 370 ? 46.193 -29.345 53.255 1.00 14.98 397 GLN B C 1
ATOM 6062 O O . GLN B 1 370 ? 46.835 -30.185 53.877 1.00 14.99 397 GLN B O 1
ATOM 6068 N N . LEU B 1 371 ? 45.312 -29.663 52.313 1.00 15.37 398 LEU B N 1
ATOM 6069 C CA . LEU B 1 371 ? 45.014 -31.056 51.993 1.00 15.21 398 LEU B CA 1
ATOM 6070 C C . LEU B 1 371 ? 46.197 -31.889 51.525 1.00 15.89 398 LEU B C 1
ATOM 6071 O O . LEU B 1 371 ? 46.241 -33.092 51.766 1.00 15.42 398 LEU B O 1
ATOM 6076 N N . ASP B 1 372 ? 47.151 -31.256 50.857 1.00 16.62 399 ASP B N 1
ATOM 6077 C CA . ASP B 1 372 ? 48.310 -31.987 50.362 1.00 17.27 399 ASP B CA 1
ATOM 6078 C C . ASP B 1 372 ? 49.185 -32.514 51.491 1.00 17.08 399 ASP B C 1
ATOM 6079 O O . ASP B 1 372 ? 50.037 -33.370 51.271 1.00 17.30 399 ASP B O 1
ATOM 6084 N N . TYR B 1 373 ? 48.974 -32.012 52.702 1.00 16.41 400 TYR B N 1
ATOM 6085 C CA . TYR B 1 373 ? 49.759 -32.468 53.838 1.00 16.60 400 TYR B CA 1
ATOM 6086 C C . TYR B 1 373 ? 49.313 -33.836 54.339 1.00 16.62 400 TYR B C 1
ATOM 6087 O O . TYR B 1 373 ? 49.884 -34.378 55.281 1.00 17.29 400 TYR B O 1
ATOM 6096 N N . PHE B 1 374 ? 48.296 -34.401 53.698 1.00 16.08 401 PHE B N 1
ATOM 6097 C CA . PHE B 1 374 ? 47.820 -35.728 54.071 1.00 15.90 401 PHE B CA 1
ATOM 6098 C C . PHE B 1 374 ? 48.659 -36.777 53.345 1.00 15.86 401 PHE B C 1
ATOM 6099 O O . PHE B 1 374 ? 48.560 -37.968 53.630 1.00 15.90 401 PHE B O 1
ATOM 6107 N N . SER B 1 375 ? 49.492 -36.321 52.415 1.00 16.47 402 SER B N 1
ATOM 6108 C CA . SER B 1 375 ? 50.313 -37.223 51.612 1.00 17.16 402 SER B CA 1
ATOM 6109 C C . SER B 1 375 ? 51.144 -38.233 52.391 1.00 17.72 402 SER B C 1
ATOM 6110 O O . SER B 1 375 ? 51.403 -39.326 51.897 1.00 18.95 402 SER B O 1
ATOM 6113 N N . THR B 1 376 ? 51.554 -37.886 53.605 1.00 17.01 403 THR B N 1
ATOM 6114 C CA . THR B 1 376 ? 52.376 -38.789 54.404 1.00 17.88 403 THR B CA 1
ATOM 6115 C C . THR B 1 376 ? 51.626 -39.806 55.256 1.00 18.59 403 THR B C 1
ATOM 6116 O O . THR B 1 376 ? 52.062 -40.950 55.382 1.00 19.40 403 THR B O 1
ATOM 6120 N N . SER B 1 377 ? 50.497 -39.403 55.828 1.00 17.55 404 SER B N 1
ATOM 6121 C CA . SER B 1 377 ? 49.744 -40.287 56.711 1.00 17.45 404 SER B CA 1
ATOM 6122 C C . SER B 1 377 ? 48.425 -40.795 56.162 1.00 16.91 404 SER B C 1
ATOM 6123 O O . SER B 1 377 ? 47.889 -41.788 56.647 1.00 17.46 404 SER B O 1
ATOM 6126 N N . ASN B 1 378 ? 47.901 -40.109 55.159 1.00 17.62 405 ASN B N 1
ATOM 6127 C CA . ASN B 1 378 ? 46.601 -40.459 54.610 1.00 18.04 405 ASN B CA 1
ATOM 6128 C C . ASN B 1 378 ? 46.609 -40.276 53.096 1.00 18.49 405 ASN B C 1
ATOM 6129 O O . ASN B 1 378 ? 45.866 -39.464 52.553 1.00 18.40 405 ASN B O 1
ATOM 6134 N N . PRO B 1 379 ? 47.454 -41.049 52.392 1.00 19.69 406 PRO B N 1
ATOM 6135 C CA . PRO B 1 379 ? 47.584 -40.986 50.933 1.00 20.56 406 PRO B CA 1
ATOM 6136 C C . PRO B 1 379 ? 46.310 -41.231 50.136 1.00 21.12 406 PRO B C 1
ATOM 6137 O O . PRO B 1 379 ? 46.238 -40.876 48.958 1.00 21.80 406 PRO B O 1
ATOM 6141 N N . MET B 1 380 ? 45.309 -41.836 50.765 1.00 21.79 407 MET B N 1
ATOM 6142 C CA . MET B 1 380 ? 44.049 -42.083 50.077 1.00 22.86 407 MET B CA 1
ATOM 6143 C C . MET B 1 380 ? 43.025 -41.020 50.459 1.00 22.23 407 MET B C 1
ATOM 6144 O O . MET B 1 380 ? 41.850 -41.109 50.096 1.00 22.64 407 MET B O 1
ATOM 6149 N N . CYS B 1 381 ? 43.483 -40.013 51.196 1.00 21.39 408 CYS B N 1
ATOM 6150 C CA . CYS B 1 381 ? 42.624 -38.917 51.624 1.00 20.33 408 CYS B CA 1
ATOM 6151 C C . CYS B 1 381 ? 41.321 -39.430 52.246 1.00 20.21 408 CYS B C 1
ATOM 6152 O O . CYS B 1 381 ? 40.237 -38.907 51.974 1.00 20.46 408 CYS B O 1
ATOM 6156 N N . LYS B 1 382 ? 41.431 -40.453 53.087 1.00 19.53 409 LYS B N 1
ATOM 6157 C CA . LYS B 1 382 ? 40.262 -41.031 53.741 1.00 18.96 409 LYS B CA 1
ATOM 6158 C C . LYS B 1 382 ? 39.645 -40.105 54.780 1.00 18.21 409 LYS B C 1
ATOM 6159 O O . LYS B 1 382 ? 40.349 -39.373 55.469 1.00 17.89 409 LYS B O 1
ATOM 6165 N N . ARG B 1 383 ? 38.320 -40.152 54.875 1.00 17.82 410 ARG B N 1
ATOM 6166 C CA . ARG B 1 383 ? 37.567 -39.353 55.836 1.00 16.88 410 ARG B CA 1
ATOM 6167 C C . ARG B 1 383 ? 37.521 -37.847 55.564 1.00 16.31 410 ARG B C 1
ATOM 6168 O O . ARG B 1 383 ? 37.020 -37.094 56.394 1.00 15.37 410 ARG B O 1
ATOM 6176 N N . VAL B 1 384 ? 38.047 -37.405 54.423 1.00 14.80 411 VAL B N 1
ATOM 6177 C CA . VAL B 1 384 ? 37.993 -35.985 54.065 1.00 16.47 411 VAL B CA 1
ATOM 6178 C C . VAL B 1 384 ? 36.735 -35.818 53.182 1.00 17.11 411 VAL B C 1
ATOM 6179 O O . VAL B 1 384 ? 36.602 -36.545 52.181 1.00 17.32 411 VAL B O 1
ATOM 6183 N N . CYS B 1 385 ? 35.819 -34.909 53.574 1.00 16.87 412 CYS B N 1
ATOM 6184 C CA . CYS B 1 385 ? 34.546 -34.633 52.853 1.00 17.81 412 CYS B CA 1
ATOM 6185 C C . CYS B 1 385 ? 34.537 -33.170 52.313 1.00 16.69 412 CYS B C 1
ATOM 6186 O O . CYS B 1 385 ? 35.221 -32.282 52.852 1.00 15.11 412 CYS B O 1
ATOM 6189 N N . LEU B 1 386 ? 33.863 -32.947 51.183 1.00 15.12 413 LEU B N 1
ATOM 6190 C CA . LEU B 1 386 ? 33.733 -31.608 50.591 1.00 15.31 413 LEU B CA 1
ATOM 6191 C C . LEU B 1 386 ? 32.277 -31.190 50.834 1.00 15.37 413 LEU B C 1
ATOM 6192 O O . LEU B 1 386 ? 31.346 -31.841 50.354 1.00 15.13 413 LEU B O 1
ATOM 6197 N N . PRO B 1 387 ? 32.050 -30.117 51.606 1.00 15.09 414 PRO B N 1
ATOM 6198 C CA . PRO B 1 387 ? 30.669 -29.692 51.859 1.00 15.79 414 PRO B CA 1
ATOM 6199 C C . PRO B 1 387 ? 29.929 -29.409 50.558 1.00 16.60 414 PRO B C 1
ATOM 6200 O O . PRO B 1 387 ? 30.523 -28.949 49.583 1.00 16.27 414 PRO B O 1
ATOM 6204 N N . THR B 1 388 ? 28.632 -29.692 50.542 1.00 18.21 415 THR B N 1
ATOM 6205 C CA . THR B 1 388 ? 27.825 -29.455 49.352 1.00 20.00 415 THR B CA 1
ATOM 6206 C C . THR B 1 388 ? 27.618 -27.961 49.141 1.00 21.18 415 THR B C 1
ATOM 6207 O O . THR B 1 388 ? 27.878 -27.159 50.034 1.00 20.49 415 THR B O 1
ATOM 6211 N N . LYS B 1 389 ? 27.151 -27.590 47.954 1.00 22.79 416 LYS B N 1
ATOM 6212 C CA . LYS B 1 389 ? 26.906 -26.184 47.649 1.00 24.48 416 LYS B CA 1
ATOM 6213 C C . LYS B 1 389 ? 25.851 -25.615 48.595 1.00 24.49 416 LYS B C 1
ATOM 6214 O O . LYS B 1 389 ? 25.912 -24.443 48.966 1.00 25.23 416 LYS B O 1
ATOM 6220 N N . GLU B 1 390 ? 24.887 -26.446 48.984 1.00 24.50 417 GLU B N 1
ATOM 6221 C CA . GLU B 1 390 ? 23.834 -26.013 49.896 1.00 23.76 417 GLU B CA 1
ATOM 6222 C C . GLU B 1 390 ? 24.425 -25.712 51.269 1.00 23.10 417 GLU B C 1
ATOM 6223 O O . GLU B 1 390 ? 23.982 -24.795 51.957 1.00 23.73 417 GLU B O 1
ATOM 6229 N N . GLN B 1 391 ? 25.428 -26.490 51.665 1.00 21.73 418 GLN B N 1
ATOM 6230 C CA . GLN B 1 391 ? 26.082 -26.288 52.952 1.00 21.13 418 GLN B CA 1
ATOM 6231 C C . GLN B 1 391 ? 26.970 -25.047 52.882 1.00 20.68 418 GLN B C 1
ATOM 6232 O O . GLN B 1 391 ? 26.961 -24.214 53.788 1.00 21.58 418 GLN B O 1
ATOM 6238 N N . TRP B 1 392 ? 27.734 -24.929 51.801 1.00 20.37 419 TRP B N 1
ATOM 6239 C CA . TRP B 1 392 ? 28.596 -23.772 51.578 1.00 20.52 419 TRP B CA 1
ATOM 6240 C C . TRP B 1 392 ? 28.753 -23.613 50.069 1.00 21.59 419 TRP B C 1
ATOM 6241 O O . TRP B 1 392 ? 29.427 -24.408 49.418 1.00 21.20 419 TRP B O 1
ATOM 6252 N N . SER B 1 393 ? 28.118 -22.577 49.525 1.00 22.90 420 SER B N 1
ATOM 6253 C CA . SER B 1 393 ? 28.119 -22.314 48.087 1.00 24.36 420 SER B CA 1
ATOM 6254 C C . SER B 1 393 ? 29.470 -22.221 47.384 1.00 24.68 420 SER B C 1
ATOM 6255 O O . SER B 1 393 ? 29.583 -22.600 46.219 1.00 24.91 420 SER B O 1
ATOM 6258 N N . LYS B 1 394 ? 30.487 -21.714 48.071 1.00 24.86 421 LYS B N 1
ATOM 6259 C CA . LYS B 1 394 ? 31.807 -21.586 47.463 1.00 24.85 421 LYS B CA 1
ATOM 6260 C C . LYS B 1 394 ? 32.664 -22.818 47.743 1.00 24.06 421 LYS B C 1
ATOM 6261 O O . LYS B 1 394 ? 33.537 -22.799 48.611 1.00 23.09 421 LYS B O 1
ATOM 6267 N N . GLN B 1 395 ? 32.409 -23.887 46.993 1.00 23.67 422 GLN B N 1
ATOM 6268 C CA . GLN B 1 395 ? 33.143 -25.134 47.167 1.00 23.23 422 GLN B CA 1
ATOM 6269 C C . GLN B 1 395 ? 34.643 -24.963 47.008 1.00 22.69 422 GLN B C 1
ATOM 6270 O O . GLN B 1 395 ? 35.117 -24.338 46.056 1.00 22.72 422 GLN B O 1
ATOM 6276 N N . GLY B 1 396 ? 35.384 -25.540 47.947 1.00 21.39 423 GLY B N 1
ATOM 6277 C CA . GLY B 1 396 ? 36.827 -25.448 47.914 1.00 20.60 423 GLY B CA 1
ATOM 6278 C C . GLY B 1 396 ? 37.358 -24.563 49.024 1.00 19.39 423 GLY B C 1
ATOM 6279 O O . GLY B 1 396 ? 38.541 -24.613 49.344 1.00 19.87 423 GLY B O 1
ATOM 6280 N N . GLN B 1 397 ? 36.490 -23.749 49.618 1.00 18.71 424 GLN B N 1
ATOM 6281 C CA . GLN B 1 397 ? 36.921 -22.863 50.692 1.00 18.88 424 GLN B CA 1
ATOM 6282 C C . GLN B 1 397 ? 37.020 -23.603 52.011 1.00 18.29 424 GLN B C 1
ATOM 6283 O O . GLN B 1 397 ? 37.713 -23.163 52.928 1.00 18.50 424 GLN B O 1
ATOM 6289 N N . ILE B 1 398 ? 36.330 -24.733 52.104 1.00 16.67 425 ILE B N 1
ATOM 6290 C CA . ILE B 1 398 ? 36.341 -25.497 53.335 1.00 16.09 425 ILE B CA 1
ATOM 6291 C C . ILE B 1 398 ? 36.126 -26.990 53.110 1.00 15.13 425 ILE B C 1
ATOM 6292 O O . ILE B 1 398 ? 35.350 -27.395 52.249 1.00 14.66 425 ILE B O 1
ATOM 6297 N N . TYR B 1 399 ? 36.852 -27.790 53.882 1.00 13.86 426 TYR B N 1
ATOM 6298 C CA . TYR B 1 399 ? 36.741 -29.238 53.854 1.00 13.63 426 TYR B CA 1
ATOM 6299 C C . TYR B 1 399 ? 36.661 -29.690 55.294 1.00 13.20 426 TYR B C 1
ATOM 6300 O O . TYR B 1 399 ? 37.098 -28.979 56.201 1.00 14.05 426 TYR B O 1
ATOM 6309 N N . ILE B 1 400 ? 36.084 -30.864 55.506 1.00 13.13 427 ILE B N 1
ATOM 6310 C CA . ILE B 1 400 ? 36.014 -31.421 56.840 1.00 13.72 427 ILE B CA 1
ATOM 6311 C C . ILE B 1 400 ? 36.808 -32.711 56.748 1.00 13.67 427 ILE B C 1
ATOM 6312 O O . ILE B 1 400 ? 36.658 -33.483 55.796 1.00 13.53 427 ILE B O 1
ATOM 6317 N N . GLY B 1 401 ? 37.673 -32.938 57.723 1.00 13.45 428 GLY B N 1
ATOM 6318 C CA . GLY B 1 401 ? 38.474 -34.142 57.688 1.00 13.51 428 GLY B CA 1
ATOM 6319 C C . GLY B 1 401 ? 39.364 -34.271 58.897 1.00 13.79 428 GLY B C 1
ATOM 6320 O O . GLY B 1 401 ? 39.219 -33.530 59.870 1.00 13.81 428 GLY B O 1
ATOM 6321 N N . PRO B 1 402 ? 40.315 -35.208 58.858 1.00 13.63 429 PRO B N 1
ATOM 6322 C CA . PRO B 1 402 ? 41.242 -35.444 59.965 1.00 13.97 429 PRO B CA 1
ATOM 6323 C C . PRO B 1 402 ? 42.118 -34.249 60.311 1.00 13.91 429 PRO B C 1
ATOM 6324 O O . PRO B 1 402 ? 42.449 -33.434 59.446 1.00 12.63 429 PRO B O 1
ATOM 6328 N N . SER B 1 403 ? 42.479 -34.157 61.588 1.00 13.49 430 SER B N 1
ATOM 6329 C CA . SER B 1 403 ? 43.364 -33.107 62.066 1.00 13.72 430 SER B CA 1
ATOM 6330 C C . SER B 1 403 ? 44.673 -33.302 61.312 1.00 13.81 430 SER B C 1
ATOM 6331 O O . SER B 1 403 ? 45.046 -34.434 60.988 1.00 14.71 430 SER B O 1
ATOM 6334 N N . LEU B 1 404 ? 45.380 -32.211 61.051 1.00 13.46 431 LEU B N 1
ATOM 6335 C CA . LEU B 1 404 ? 46.629 -32.302 60.302 1.00 14.92 431 LEU B CA 1
ATOM 6336 C C . LEU B 1 404 ? 47.909 -32.171 61.102 1.00 15.40 431 LEU B C 1
ATOM 6337 O O . LEU B 1 404 ? 48.933 -32.744 60.728 1.00 15.53 431 LEU B O 1
ATOM 6342 N N . ALA B 1 405 ? 47.872 -31.416 62.191 1.00 14.74 432 ALA B N 1
ATOM 6343 C CA . ALA B 1 405 ? 49.078 -31.228 62.977 1.00 14.20 432 ALA B CA 1
ATOM 6344 C C . ALA B 1 405 ? 48.791 -30.563 64.307 1.00 14.39 432 ALA B C 1
ATOM 6345 O O . ALA B 1 405 ? 47.656 -30.192 64.598 1.00 13.40 432 ALA B O 1
ATOM 6347 N N . ALA B 1 406 ? 49.828 -30.415 65.121 1.00 13.44 433 ALA B N 1
ATOM 6348 C CA . ALA B 1 406 ? 49.670 -29.733 66.395 1.00 13.97 433 ALA B CA 1
ATOM 6349 C C . ALA B 1 406 ? 49.869 -28.251 66.093 1.00 14.22 433 ALA B C 1
ATOM 6350 O O . ALA B 1 406 ? 49.118 -27.393 66.562 1.00 13.44 433 ALA B O 1
ATOM 6352 N N . VAL B 1 407 ? 50.880 -27.961 65.280 1.00 14.19 434 VAL B N 1
ATOM 6353 C CA . VAL B 1 407 ? 51.209 -26.591 64.916 1.00 15.27 434 VAL B CA 1
ATOM 6354 C C . VAL B 1 407 ? 51.450 -26.435 63.419 1.00 15.91 434 VAL B C 1
ATOM 6355 O O . VAL B 1 407 ? 52.087 -27.281 62.787 1.00 15.40 434 VAL B O 1
ATOM 6359 N N . ILE B 1 408 ? 50.923 -25.356 62.856 1.00 16.32 435 ILE B N 1
ATOM 6360 C CA . ILE B 1 408 ? 51.122 -25.056 61.446 1.00 17.73 435 ILE B CA 1
ATOM 6361 C C . ILE B 1 408 ? 51.765 -23.674 61.403 1.00 18.95 435 ILE B C 1
ATOM 6362 O O . ILE B 1 408 ? 51.223 -22.709 61.940 1.00 18.59 435 ILE B O 1
ATOM 6367 N N . ASP B 1 409 ? 52.940 -23.590 60.789 1.00 20.50 436 ASP B N 1
ATOM 6368 C CA . ASP B 1 409 ? 53.650 -22.322 60.690 1.00 22.02 436 ASP B CA 1
ATOM 6369 C C . ASP B 1 409 ? 54.074 -22.100 59.246 1.00 22.80 436 ASP B C 1
ATOM 6370 O O . ASP B 1 409 ? 55.022 -22.722 58.764 1.00 23.78 436 ASP B O 1
ATOM 6375 N N . THR B 1 410 ? 53.368 -21.209 58.562 1.00 23.40 437 THR B N 1
ATOM 6376 C CA . THR B 1 410 ? 53.656 -20.912 57.167 1.00 24.30 437 THR B CA 1
ATOM 6377 C C . THR B 1 410 ? 54.484 -19.645 56.978 1.00 24.93 437 THR B C 1
ATOM 6378 O O . THR B 1 410 ? 54.507 -19.080 55.887 1.00 25.77 437 THR B O 1
ATOM 6382 N N . THR B 1 411 ? 55.158 -19.197 58.033 1.00 25.80 438 THR B N 1
ATOM 6383 C CA . THR B 1 411 ? 55.983 -17.999 57.929 1.00 26.94 438 THR B CA 1
ATOM 6384 C C . THR B 1 411 ? 57.263 -18.338 57.163 1.00 29.21 438 THR B C 1
ATOM 6385 O O . THR B 1 411 ? 57.860 -19.393 57.371 1.00 29.26 438 THR B O 1
ATOM 6389 N N . PRO B 1 412 ? 57.692 -17.446 56.254 1.00 30.96 439 PRO B N 1
ATOM 6390 C CA . PRO B 1 412 ? 58.900 -17.638 55.441 1.00 32.80 439 PRO B CA 1
ATOM 6391 C C . PRO B 1 412 ? 60.200 -17.665 56.243 1.00 34.38 439 PRO B C 1
ATOM 6392 O O . PRO B 1 412 ? 60.801 -16.622 56.509 1.00 35.04 439 PRO B O 1
ATOM 6396 N N . GLU B 1 413 ? 60.634 -18.867 56.610 1.00 35.83 440 GLU B N 1
ATOM 6397 C CA . GLU B 1 413 ? 61.856 -19.052 57.387 1.00 36.95 440 GLU B CA 1
ATOM 6398 C C . GLU B 1 413 ? 63.065 -18.358 56.763 1.00 37.80 440 GLU B C 1
ATOM 6399 O O . GLU B 1 413 ? 63.762 -17.595 57.430 1.00 37.84 440 GLU B O 1
ATOM 6405 N N . THR B 1 414 ? 63.307 -18.627 55.483 1.00 38.91 441 THR B N 1
ATOM 6406 C CA . THR B 1 414 ? 64.439 -18.038 54.770 1.00 40.16 441 THR B CA 1
ATOM 6407 C C . THR B 1 414 ? 64.113 -16.653 54.217 1.00 40.29 441 THR B C 1
ATOM 6408 O O . THR B 1 414 ? 64.437 -16.346 53.069 1.00 40.86 441 THR B O 1
ATOM 6412 N N . SER B 1 415 ? 63.481 -15.816 55.031 1.00 39.77 442 SER B N 1
ATOM 6413 C CA . SER B 1 415 ? 63.118 -14.477 54.585 1.00 39.08 442 SER B CA 1
ATOM 6414 C C . SER B 1 415 ? 63.513 -13.376 55.559 1.00 38.72 442 SER B C 1
ATOM 6415 O O . SER B 1 415 ? 63.577 -13.590 56.770 1.00 38.70 442 SER B O 1
ATOM 6418 N N . LYS B 1 416 ? 63.782 -12.194 55.012 1.00 38.32 443 LYS B N 1
ATOM 6419 C CA . LYS B 1 416 ? 64.146 -11.038 55.818 1.00 37.61 443 LYS B CA 1
ATOM 6420 C C . LYS B 1 416 ? 62.856 -10.474 56.393 1.00 37.61 443 LYS B C 1
ATOM 6421 O O . LYS B 1 416 ? 62.860 -9.772 57.403 1.00 37.54 443 LYS B O 1
ATOM 6427 N N . TYR B 1 417 ? 61.750 -10.793 55.727 1.00 37.27 444 TYR B N 1
ATOM 6428 C CA . TYR B 1 417 ? 60.430 -10.356 56.158 1.00 37.05 444 TYR B CA 1
ATOM 6429 C C . TYR B 1 417 ? 59.740 -11.593 56.713 1.00 36.03 444 TYR B C 1
ATOM 6430 O O . TYR B 1 417 ? 59.022 -12.295 56.002 1.00 36.89 444 TYR B O 1
ATOM 6439 N N . ASP B 1 418 ? 59.982 -11.855 57.991 1.00 33.93 445 ASP B N 1
ATOM 6440 C CA . ASP B 1 418 ? 59.425 -13.022 58.660 1.00 31.89 445 ASP B CA 1
ATOM 6441 C C . ASP B 1 418 ? 59.337 -12.775 60.159 1.00 30.13 445 ASP B C 1
ATOM 6442 O O . ASP B 1 418 ? 60.109 -11.995 60.714 1.00 30.19 445 ASP B O 1
ATOM 6447 N N . TYR B 1 419 ? 58.376 -13.420 60.810 1.00 27.51 446 TYR B N 1
ATOM 6448 C CA . TYR B 1 419 ? 58.238 -13.290 62.251 1.00 25.10 446 TYR B CA 1
ATOM 6449 C C . TYR B 1 419 ? 58.175 -14.704 62.801 1.00 24.83 446 TYR B C 1
ATOM 6450 O O . TYR B 1 419 ? 57.928 -15.653 62.052 1.00 23.60 446 TYR B O 1
ATOM 6459 N N . ASP B 1 420 ? 58.412 -14.855 64.098 1.00 24.95 447 ASP B N 1
ATOM 6460 C CA . ASP B 1 420 ? 58.402 -16.178 64.696 1.00 26.01 447 ASP B CA 1
ATOM 6461 C C . ASP B 1 420 ? 57.405 -16.374 65.820 1.00 25.64 447 ASP B C 1
ATOM 6462 O O . ASP B 1 420 ? 57.257 -15.529 66.703 1.00 26.03 447 ASP B O 1
ATOM 6467 N N . VAL B 1 421 ? 56.719 -17.506 65.767 1.00 24.95 448 VAL B N 1
ATOM 6468 C CA . VAL B 1 421 ? 55.765 -17.874 66.794 1.00 24.09 448 VAL B CA 1
ATOM 6469 C C . VAL B 1 421 ? 56.433 -19.041 67.510 1.00 24.08 448 VAL B C 1
ATOM 6470 O O . VAL B 1 421 ? 56.341 -20.188 67.072 1.00 24.68 448 VAL B O 1
ATOM 6474 N N . LYS B 1 422 ? 57.139 -18.735 68.592 1.00 23.81 449 LYS B N 1
ATOM 6475 C CA . LYS B 1 422 ? 57.837 -19.754 69.366 1.00 24.21 449 LYS B CA 1
ATOM 6476 C C . LYS B 1 422 ? 56.864 -20.602 70.167 1.00 23.72 449 LYS B C 1
ATOM 6477 O O . LYS B 1 422 ? 56.049 -20.076 70.922 1.00 22.88 449 LYS B O 1
ATOM 6483 N N . THR B 1 423 ? 56.950 -21.915 70.001 1.00 22.59 450 THR B N 1
ATOM 6484 C CA . THR B 1 423 ? 56.077 -22.823 70.730 1.00 22.55 450 THR B CA 1
ATOM 6485 C C . THR B 1 423 ? 56.887 -23.658 71.712 1.00 22.56 450 THR B C 1
ATOM 6486 O O . THR B 1 423 ? 58.034 -24.024 71.440 1.00 23.14 450 THR B O 1
ATOM 6490 N N . PHE B 1 424 ? 56.288 -23.950 72.859 1.00 21.49 451 PHE B N 1
ATOM 6491 C CA . PHE B 1 424 ? 56.953 -24.736 73.885 1.00 21.87 451 PHE B CA 1
ATOM 6492 C C . PHE B 1 424 ? 56.019 -25.807 74.423 1.00 21.51 451 PHE B C 1
ATOM 6493 O O . PHE B 1 424 ? 54.826 -25.569 74.620 1.00 20.75 451 PHE B O 1
ATOM 6501 N N . ASN B 1 425 ? 56.576 -26.989 74.659 1.00 21.17 452 ASN B N 1
ATOM 6502 C CA . ASN B 1 425 ? 55.820 -28.112 75.185 1.00 20.71 452 ASN B CA 1
ATOM 6503 C C . ASN B 1 425 ? 54.598 -28.422 74.329 1.00 20.61 452 ASN B C 1
ATOM 6504 O O . ASN B 1 425 ? 53.455 -28.306 74.782 1.00 20.10 452 ASN B O 1
ATOM 6509 N N . VAL B 1 426 ? 54.859 -28.815 73.087 1.00 19.64 453 VAL B N 1
ATOM 6510 C CA . VAL B 1 426 ? 53.808 -29.166 72.139 1.00 19.36 453 VAL B CA 1
ATOM 6511 C C . VAL B 1 426 ? 53.583 -30.674 72.188 1.00 19.65 453 VAL B C 1
ATOM 6512 O O . VAL B 1 426 ? 54.531 -31.457 72.092 1.00 19.57 453 VAL B O 1
ATOM 6516 N N . LYS B 1 427 ? 52.327 -31.079 72.338 1.00 19.50 454 LYS B N 1
ATOM 6517 C CA . LYS B 1 427 ? 51.995 -32.493 72.414 1.00 20.08 454 LYS B CA 1
ATOM 6518 C C . LYS B 1 427 ? 50.824 -32.853 71.511 1.00 19.61 454 LYS B C 1
ATOM 6519 O O . LYS B 1 427 ? 49.922 -32.044 71.299 1.00 18.79 454 LYS B O 1
ATOM 6525 N N . ARG B 1 428 ? 50.858 -34.069 70.979 1.00 18.04 455 ARG B N 1
ATOM 6526 C CA . ARG B 1 428 ? 49.795 -34.581 70.125 1.00 18.21 455 ARG B CA 1
ATOM 6527 C C . ARG B 1 428 ? 49.222 -35.821 70.790 1.00 18.25 455 ARG B C 1
ATOM 6528 O O . ARG B 1 428 ? 49.939 -36.555 71.474 1.00 18.58 455 ARG B O 1
ATOM 6536 N N . ILE B 1 429 ? 47.932 -36.052 70.579 1.00 17.78 456 ILE B N 1
ATOM 6537 C CA . ILE B 1 429 ? 47.252 -37.206 71.153 1.00 18.75 456 ILE B CA 1
ATOM 6538 C C . ILE B 1 429 ? 46.430 -37.921 70.083 1.00 18.52 456 ILE B C 1
ATOM 6539 O O . ILE B 1 429 ? 45.634 -37.295 69.386 1.00 17.74 456 ILE B O 1
ATOM 6544 N N . ASN B 1 430 ? 46.641 -39.229 69.951 1.00 18.64 457 ASN B N 1
ATOM 6545 C CA . ASN B 1 430 ? 45.905 -40.060 68.998 1.00 18.86 457 ASN B CA 1
ATOM 6546 C C . ASN B 1 430 ? 46.118 -39.805 67.510 1.00 17.30 457 ASN B C 1
ATOM 6547 O O . ASN B 1 430 ? 45.265 -40.153 66.697 1.00 16.92 457 ASN B O 1
ATOM 6552 N N . PHE B 1 431 ? 47.242 -39.203 67.143 1.00 16.55 458 PHE B N 1
ATOM 6553 C CA . PHE B 1 431 ? 47.511 -38.964 65.732 1.00 15.57 458 PHE B CA 1
ATOM 6554 C C . PHE B 1 431 ? 48.004 -40.259 65.092 1.00 16.57 458 PHE B C 1
ATOM 6555 O O . PHE B 1 431 ? 48.626 -41.082 65.756 1.00 17.54 458 PHE B O 1
ATOM 6563 N N . PRO B 1 432 ? 47.720 -40.456 63.795 1.00 16.59 459 PRO B N 1
ATOM 6564 C CA . PRO B 1 432 ? 48.157 -41.673 63.104 1.00 17.07 459 PRO B CA 1
ATOM 6565 C C . PRO B 1 432 ? 49.648 -41.650 62.804 1.00 16.50 459 PRO B C 1
ATOM 6566 O O . PRO B 1 432 ? 50.280 -40.592 62.814 1.00 16.53 459 PRO B O 1
ATOM 6570 N N . VAL B 1 433 ? 50.211 -42.820 62.531 1.00 16.21 460 VAL B N 1
ATOM 6571 C CA . VAL B 1 433 ? 51.626 -42.891 62.214 1.00 16.53 460 VAL B CA 1
ATOM 6572 C C . VAL B 1 433 ? 51.887 -42.063 60.956 1.00 15.81 460 VAL B C 1
ATOM 6573 O O . VAL B 1 433 ? 51.019 -41.928 60.091 1.00 15.58 460 VAL B O 1
ATOM 6577 N N . ASN B 1 434 ? 53.084 -41.497 60.872 1.00 15.33 461 ASN B N 1
ATOM 6578 C CA . ASN B 1 434 ? 53.487 -40.682 59.733 1.00 15.04 461 ASN B CA 1
ATOM 6579 C C . ASN B 1 434 ? 52.691 -39.402 59.545 1.00 15.27 461 ASN B C 1
ATOM 6580 O O . ASN B 1 434 ? 52.602 -38.873 58.441 1.00 16.68 461 ASN B O 1
ATOM 6585 N N . SER B 1 435 ? 52.105 -38.909 60.628 1.00 15.95 462 SER B N 1
ATOM 6586 C CA . SER B 1 435 ? 51.371 -37.656 60.563 1.00 16.36 462 SER B CA 1
ATOM 6587 C C . SER B 1 435 ? 52.356 -36.551 60.942 1.00 16.60 462 SER B C 1
ATOM 6588 O O . SER B 1 435 ? 53.495 -36.831 61.330 1.00 18.23 462 SER B O 1
ATOM 6591 N N . HIS B 1 436 ? 51.917 -35.302 60.837 1.00 16.71 463 HIS B N 1
ATOM 6592 C CA . HIS B 1 436 ? 52.764 -34.153 61.143 1.00 17.37 463 HIS B CA 1
ATOM 6593 C C . HIS B 1 436 ? 52.548 -33.586 62.537 1.00 18.12 463 HIS B C 1
ATOM 6594 O O . HIS B 1 436 ? 51.417 -33.470 62.998 1.00 17.57 463 HIS B O 1
ATOM 6601 N N . LYS B 1 437 ? 53.639 -33.238 63.210 1.00 18.33 464 LYS B N 1
ATOM 6602 C CA . LYS B 1 437 ? 53.538 -32.625 64.524 1.00 18.67 464 LYS B CA 1
ATOM 6603 C C . LYS B 1 437 ? 53.488 -31.137 64.209 1.00 18.49 464 LYS B C 1
ATOM 6604 O O . LYS B 1 437 ? 52.574 -30.425 64.621 1.00 17.25 464 LYS B O 1
ATOM 6610 N N . THR B 1 438 ? 54.482 -30.684 63.454 1.00 18.49 465 THR B N 1
ATOM 6611 C CA . THR B 1 438 ? 54.561 -29.297 63.034 1.00 19.60 465 THR B CA 1
ATOM 6612 C C . THR B 1 438 ? 54.695 -29.247 61.520 1.00 19.37 465 THR B C 1
ATOM 6613 O O . THR B 1 438 ? 55.523 -29.951 60.932 1.00 21.17 465 THR B O 1
ATOM 6617 N N . ILE B 1 439 ? 53.864 -28.431 60.887 1.00 18.65 466 ILE B N 1
ATOM 6618 C CA . ILE B 1 439 ? 53.916 -28.260 59.446 1.00 18.36 466 ILE B CA 1
ATOM 6619 C C . ILE B 1 439 ? 54.493 -26.879 59.191 1.00 19.27 466 ILE B C 1
ATOM 6620 O O . ILE B 1 439 ? 53.947 -25.880 59.659 1.00 19.45 466 ILE B O 1
ATOM 6625 N N . ASP B 1 440 ? 55.608 -26.824 58.473 1.00 19.78 467 ASP B N 1
ATOM 6626 C CA . ASP B 1 440 ? 56.238 -25.549 58.155 1.00 21.50 467 ASP B CA 1
ATOM 6627 C C . ASP B 1 440 ? 56.496 -25.454 56.655 1.00 22.18 467 ASP B C 1
ATOM 6628 O O . ASP B 1 440 ? 56.026 -26.293 55.886 1.00 21.69 467 ASP B O 1
ATOM 6633 N N . THR B 1 441 ? 57.238 -24.435 56.235 1.00 23.04 468 THR B N 1
ATOM 6634 C CA . THR B 1 441 ? 57.511 -24.245 54.817 1.00 25.05 468 THR B CA 1
ATOM 6635 C C . THR B 1 441 ? 58.367 -25.341 54.186 1.00 25.19 468 THR B C 1
ATOM 6636 O O . THR B 1 441 ? 58.407 -25.466 52.964 1.00 26.40 468 THR B O 1
ATOM 6640 N N . ASN B 1 442 ? 59.042 -26.136 55.009 1.00 25.88 469 ASN B N 1
ATOM 6641 C CA . ASN B 1 442 ? 59.887 -27.211 54.494 1.00 25.84 469 ASN B CA 1
ATOM 6642 C C . ASN B 1 442 ? 59.168 -28.550 54.444 1.00 24.95 469 ASN B C 1
ATOM 6643 O O . ASN B 1 442 ? 59.664 -29.511 53.857 1.00 24.41 469 ASN B O 1
ATOM 6648 N N . THR B 1 443 ? 57.998 -28.616 55.066 1.00 22.50 470 THR B N 1
ATOM 6649 C CA . THR B 1 443 ? 57.237 -29.854 55.082 1.00 21.57 470 THR B CA 1
ATOM 6650 C C . THR B 1 443 ? 56.867 -30.278 53.668 1.00 21.60 470 THR B C 1
ATOM 6651 O O . THR B 1 443 ? 56.345 -29.490 52.882 1.00 21.92 470 THR B O 1
ATOM 6655 N N . GLU B 1 444 ? 57.152 -31.532 53.345 1.00 22.37 471 GLU B N 1
ATOM 6656 C CA . GLU B 1 444 ? 56.843 -32.050 52.026 1.00 23.02 471 GLU B CA 1
ATOM 6657 C C . GLU B 1 444 ? 55.352 -32.316 51.893 1.00 22.89 471 GLU B C 1
ATOM 6658 O O . GLU B 1 444 ? 54.666 -32.578 52.880 1.00 23.63 471 GLU B O 1
ATOM 6664 N N . SER B 1 445 ? 54.851 -32.231 50.668 1.00 23.14 472 SER B N 1
ATOM 6665 C CA . SER B 1 445 ? 53.439 -32.463 50.410 1.00 23.21 472 SER B CA 1
ATOM 6666 C C . SER B 1 445 ? 53.234 -32.861 48.959 1.00 23.65 472 SER B C 1
ATOM 6667 O O . SER B 1 445 ? 54.082 -32.604 48.104 1.00 23.47 472 SER B O 1
ATOM 6670 N N . SER B 1 446 ? 52.105 -33.500 48.688 1.00 23.89 473 SER B N 1
ATOM 6671 C CA . SER B 1 446 ? 51.773 -33.916 47.334 1.00 24.80 473 SER B CA 1
ATOM 6672 C C . SER B 1 446 ? 50.263 -34.020 47.296 1.00 24.66 473 SER B C 1
ATOM 6673 O O . SER B 1 446 ? 49.630 -34.284 48.322 1.00 23.89 473 SER B O 1
ATOM 6676 N N . ARG B 1 447 ? 49.676 -33.806 46.124 1.00 24.57 474 ARG B N 1
ATOM 6677 C CA . ARG B 1 447 ? 48.230 -33.889 46.012 1.00 24.93 474 ARG B CA 1
ATOM 6678 C C . ARG B 1 447 ? 47.758 -35.332 46.078 1.00 24.37 474 ARG B C 1
ATOM 6679 O O . ARG B 1 447 ? 48.105 -36.155 45.231 1.00 24.36 474 ARG B O 1
ATOM 6691 N N . VAL B 1 448 ? 46.963 -35.629 47.098 1.00 23.49 475 VAL B N 1
ATOM 6692 C CA . VAL B 1 448 ? 46.432 -36.964 47.290 1.00 22.94 475 VAL B CA 1
ATOM 6693 C C . VAL B 1 448 ? 44.914 -36.904 47.368 1.00 22.26 475 VAL B C 1
ATOM 6694 O O . VAL B 1 448 ? 44.246 -37.938 47.351 1.00 23.50 475 VAL B O 1
ATOM 6698 N N . CYS B 1 449 ? 44.370 -35.691 47.455 1.00 21.14 476 CYS B N 1
ATOM 6699 C CA . CYS B 1 449 ? 42.923 -35.513 47.544 1.00 20.01 476 CYS B CA 1
ATOM 6700 C C . CYS B 1 449 ? 42.306 -35.002 46.257 1.00 20.21 476 CYS B C 1
ATOM 6701 O O . CYS B 1 449 ? 42.936 -34.271 45.493 1.00 20.21 476 CYS B O 1
ATOM 6704 N N . ASN B 1 450 ? 41.057 -35.398 46.035 1.00 19.83 477 ASN B N 1
ATOM 6705 C CA . ASN B 1 450 ? 40.287 -34.976 44.871 1.00 19.13 477 ASN B CA 1
ATOM 6706 C C . ASN B 1 450 ? 39.561 -33.718 45.351 1.00 19.40 477 ASN B C 1
ATOM 6707 O O . ASN B 1 450 ? 38.469 -33.795 45.914 1.00 18.58 477 ASN B O 1
ATOM 6712 N N . TYR B 1 451 ? 40.184 -32.564 45.135 1.00 18.24 478 TYR B N 1
ATOM 6713 C CA . TYR B 1 451 ? 39.636 -31.287 45.586 1.00 18.38 478 TYR B CA 1
ATOM 6714 C C . TYR B 1 451 ? 38.160 -31.039 45.325 1.00 18.42 478 TYR B C 1
ATOM 6715 O O . TYR B 1 451 ? 37.446 -30.551 46.199 1.00 18.48 478 TYR B O 1
ATOM 6724 N N . TYR B 1 452 ? 37.692 -31.358 44.125 1.00 18.84 479 TYR B N 1
ATOM 6725 C CA . TYR B 1 452 ? 36.299 -31.090 43.806 1.00 19.65 479 TYR B CA 1
ATOM 6726 C C . TYR B 1 452 ? 35.423 -32.309 43.568 1.00 19.61 479 TYR B C 1
ATOM 6727 O O . TYR B 1 452 ? 34.203 -32.179 43.457 1.00 21.48 479 TYR B O 1
ATOM 6736 N N . GLY B 1 453 ? 36.033 -33.490 43.520 1.00 19.11 480 GLY B N 1
ATOM 6737 C CA . GLY B 1 453 ? 35.267 -34.703 43.281 1.00 18.12 480 GLY B CA 1
ATOM 6738 C C . GLY B 1 453 ? 35.187 -35.677 44.440 1.00 18.00 480 GLY B C 1
ATOM 6739 O O . GLY B 1 453 ? 34.537 -36.721 44.334 1.00 17.59 480 GLY B O 1
ATOM 6740 N N . MET B 1 454 ? 35.842 -35.348 45.548 1.00 17.19 481 MET B N 1
ATOM 6741 C CA . MET B 1 454 ? 35.828 -36.215 46.717 1.00 16.68 481 MET B CA 1
ATOM 6742 C C . MET B 1 454 ? 34.420 -36.315 47.284 1.00 17.09 481 MET B C 1
ATOM 6743 O O . MET B 1 454 ? 33.532 -35.548 46.917 1.00 17.87 481 MET B O 1
ATOM 6748 N N . SER B 1 455 ? 34.227 -37.264 48.189 1.00 17.07 482 SER B N 1
ATOM 6749 C CA . SER B 1 455 ? 32.929 -37.470 48.809 1.00 17.51 482 SER B CA 1
ATOM 6750 C C . SER B 1 455 ? 32.368 -36.198 49.421 1.00 17.06 482 SER B C 1
ATOM 6751 O O . SER B 1 455 ? 33.099 -35.419 50.032 1.00 16.66 482 SER B O 1
ATOM 6754 N N . GLU B 1 456 ? 31.067 -35.990 49.247 1.00 17.21 483 GLU B N 1
ATOM 6755 C CA . GLU B 1 456 ? 30.415 -34.823 49.815 1.00 17.89 483 GLU B CA 1
ATOM 6756 C C . GLU B 1 456 ? 30.156 -35.099 51.290 1.00 18.06 483 GLU B C 1
ATOM 6757 O O . GLU B 1 456 ? 30.035 -36.251 51.709 1.00 18.29 483 GLU B O 1
ATOM 6763 N N . CYS B 1 457 ? 30.093 -34.035 52.085 1.00 17.60 484 CYS B N 1
ATOM 6764 C CA . CYS B 1 457 ? 29.832 -34.141 53.520 1.00 18.16 484 CYS B CA 1
ATOM 6765 C C . CYS B 1 457 ? 28.366 -34.421 53.757 1.00 17.91 484 CYS B C 1
ATOM 6766 O O . CYS B 1 457 ? 27.513 -33.847 53.091 1.00 18.04 484 CYS B O 1
ATOM 6770 N N . SER B 1 458 ? 28.067 -35.271 54.726 1.00 17.92 485 SER B N 1
ATOM 6771 C CA . SER B 1 458 ? 26.673 -35.572 55.044 1.00 18.15 485 SER B CA 1
ATOM 6772 C C . SER B 1 458 ? 26.113 -34.358 55.786 1.00 19.11 485 SER B C 1
ATOM 6773 O O . SER B 1 458 ? 26.866 -33.572 56.363 1.00 18.40 485 SER B O 1
ATOM 6776 N N . SER B 1 459 ? 24.796 -34.199 55.769 1.00 19.36 486 SER B N 1
ATOM 6777 C CA . SER B 1 459 ? 24.172 -33.077 56.458 1.00 20.67 486 SER B CA 1
ATOM 6778 C C . SER B 1 459 ? 24.504 -33.118 57.945 1.00 21.06 486 SER B C 1
ATOM 6779 O O . SER B 1 459 ? 24.802 -32.089 58.553 1.00 21.18 486 SER B O 1
ATOM 6782 N N . SER B 1 460 ? 24.452 -34.313 58.523 1.00 21.28 487 SER B N 1
ATOM 6783 C CA . SER B 1 460 ? 24.739 -34.492 59.941 1.00 22.14 487 SER B CA 1
ATOM 6784 C C . SER B 1 460 ? 26.142 -34.023 60.305 1.00 21.92 487 SER B C 1
ATOM 6785 O O . SER B 1 460 ? 26.347 -33.388 61.339 1.00 22.00 487 SER B O 1
ATOM 6789 N N . ARG B 1 461 ? 27.108 -34.338 59.450 1.00 21.35 488 ARG B N 1
ATOM 6790 C CA . ARG B 1 461 ? 28.488 -33.954 59.700 1.00 20.87 488 ARG B CA 1
ATOM 6791 C C . ARG B 1 461 ? 28.692 -32.447 59.610 1.00 20.26 488 ARG B C 1
ATOM 6792 O O . ARG B 1 461 ? 29.357 -31.854 60.460 1.00 20.41 488 ARG B O 1
ATOM 6800 N N . TRP B 1 462 ? 28.111 -31.824 58.591 1.00 19.78 489 TRP B N 1
ATOM 6801 C CA . TRP B 1 462 ? 28.248 -30.385 58.418 1.00 19.61 489 TRP B CA 1
ATOM 6802 C C . TRP B 1 462 ? 27.511 -29.625 59.512 1.00 20.98 489 TRP B C 1
ATOM 6803 O O . TRP B 1 462 ? 28.031 -28.660 60.066 1.00 20.84 489 TRP B O 1
ATOM 6814 N N . GLU B 1 463 ? 26.299 -30.075 59.817 1.00 22.86 490 GLU B N 1
ATOM 6815 C CA . GLU B 1 463 ? 25.464 -29.436 60.830 1.00 25.44 490 GLU B CA 1
ATOM 6816 C C . GLU B 1 463 ? 25.887 -29.704 62.271 1.00 26.04 490 GLU B C 1
ATOM 6817 O O . GLU B 1 463 ? 25.453 -29.001 63.186 1.00 27.83 490 GLU B O 1
ATOM 6823 N N . ARG B 1 464 ? 26.725 -30.715 62.476 1.00 25.76 491 ARG B N 1
ATOM 6824 C CA . ARG B 1 464 ? 27.173 -31.068 63.818 1.00 27.42 491 ARG B CA 1
ATOM 6825 C C . ARG B 1 464 ? 25.964 -31.461 64.664 1.00 28.67 491 ARG B C 1
#

Nearest PDB structures (foldseek):
  1h80-assembly2_B  TM=1.002E+00  e=1.132E-79  Alteromonas macleodii
  1h80-assembly1_A  TM=1.001E+00  e=7.628E-77  Alteromonas macleodii
  1ktw-assembly2_B  TM=9.974E-01  e=6.508E-73  Alteromonas macleodii
  3lmw-assembly1_A  TM=9.936E-01  e=3.800E-70  Alteromonas macleodii
  3lmw-assembly2_B  TM=9.982E-01  e=5.293E-69  Alteromonas macleodii

Sequence (863 aa):
VSPKTYKDADFYVAPTQQDVNYDLVDDFGANGNDTSDDSNALQRAINAISRKPNGGTLLIPNGTYHFLGIQMKSNVHIRVESDVIIKPTWNGDGKNHRLFEVGVNNIVRNFSFQGLGNGFLVDFKDSRDKNLAVFKLGDVRNYKISNFTIDDNKTIFASILVDVTERNGRLHWSRNGIIERIKQNNALFGYGLIQTYGADNILFRNLHSEGGIALRMETDNLLMKNYKQGGIRNIFADNIRCSKGLAAVMFGPHFMKNGDVQVTNVSSVSCGSAVRSDSGFVELFSGCAQTPAARVTQKDACLDKAKLEYGIEPGSFGTVKVFDVTARFGYNADLKQDQLDYFSTSNPMCKRVCLPTKEQWSKQGQIYIGPSLAAVIDTTPETSKYDYDVKTFNVKRINFPVNSHKTIDTNTESSRVCNYYGMSECSSSRWERVSPKTYKDADFYVAPTQQDVNYDLVDDFGANGNDTSDDSNALQRAINAISRKPNGGTLLIPNGTYHFLGIQMKSNVHIRVESDVIIKPTWNGDGKNHRLFEVGVNNIVRNFSFQGLGNGFLVDFKDSRDKNLAVFKLGDVRNYKISNFTIDDNKTIFASILVDVTERNGRLHWSRNGIIERIKQNNALFGYGLIQTYGADNILFRNLHSEGGIALRMETDNLLMKNYKQGGIRNIFADNIRCSKGLAAVMFGPHFMKNGDVQVTNVSSVSCGSAVRSDSGFVELFGCAQTARVTQKDACLDKAKLEYGIEPGSFGTVKVFDVTARFGYNADLKQDQLDYFSTSNPMCKRVCLPTKEQWSKQGQIYIGPSLAAVIDTTPETSKYDYDVKTFNVKRINFPVNSHKTIDTNTESSRVCNYYGMSECSSSRWER

Secondary structure (P-SEA, 3-state):
cccccccccccccccccccccccccccccccccccccaaaaaaaaaaaaaaccbbbbbbbcbbbbbbccccccccbbbbbcccbbbbbcccccccccccccccccbbbcbbbbbbcccbbbbccccccccccccbbbccccbbbbbbbbbbccccccccccccccccccbbbbbcbbbbcbbbbcccccccccbbbccccbbbbcbbbbccccccccccccaaaaaacbbbbcbbbbcccccccccccbbbbbccccccbbbbcbbbbccccccbbbbcccccccccccccccccccccaaaaaaaaaacccccccccbbbbcbbbbbbbccccccccccccccccccccccbbbbcccccccccccccccccccbbbcccccccccccccccccccccccccccccccccbbbbbccccccccccccccccc/cccccccccccccccccccccccccccccccccccccaaaaaaaaaaaaaaccbbbbbbbcbbbbbbccccccccbbbbbcccbbbbbcccccccccccccccccbbbcbbbbbbcccbbbbccccccccccccbbbccccbbbbbbbbbbccccccccccccccccccbbbbbcbbbbcbbbbcccccccccbbbccccbbbbcbbbbccccccccccccaaaaaacbbbbcbbbbcccccccccccbbbbbccccccbbbbcbbbbccccccbbbbbbbcccccccccccccccaaaaaaaaaacccccccccbbbbcbbbbbbbcbbbbcccccccccccccccccbbbbcccccccccccccccccccbbbcccccccccccccccccccccccccccccccccccccccccccccbbbccccccc